Protein AF-0000000080322733 (afdb_homodimer)

Foldseek 3Di:
DLDAAEEEEEDCDPCCLQFVVVLQVVCVVVGNYDHAEYEEAPVCVVVSVVSCVVVVNDYHYDHHHDDADADDPVNLVVVLVVCVVVVHAAYEAEDDQRCLLRVLVSCLVVPHAYEYEDDSHAAFLLQADLCRLVVLLVSLVVSVVSNVVCCVPPNHFHFYDQLLLLQLQLVVLLVVQQLVCVQPVFFFQEKEKEKEFQDAADLVCQQVPPVQHLLRLAHQCRPVVLSVLQSVLSSRCSSVNPVPAFPKKKKAKDFAFSLNVCVVPPPVNVCVQAPPQQVVVDDDHNVVSNVSRVSGHGQWMKMWMFGHHPNDGRHIYIYTYHHHDNFQARHNDADPPPNLRRRTWMWIKMWIDRPPFKIKIKGDGAQDSDQPDDDPCQCPHNHNQPIKMWMAGPCVSVNDDDRIDIDTPVNSCVVVVNDSRDRSSSVSSSVSVVLSSCVSSPNDDPVPHSGGSVSCSSSSVNSSLHSSLSNCVVVVHHSMDMD/DQDAAEEEEEDCDPCCLQFVVVLQVVCVVVGNYDHAEYEEAPVCVVVSVVSCVVVVNDYHYDHHHDDADADDPVVLVVVVVVCVVVVHAAYEAEDDQRCLLRVLVSCLVVPHAYEYEDDSHAAFLLQADLCRLVVLLVSLVVSVVSNVVCCVPPNHFHFYDQLLLLQLQLVVLLVVQQLVCVQPVFFFQEKEKEKEFQDDADLVCQQVPPVQHLLRLAHQCRPVVLSVLQSVLSSRCSSVNPVPAFPKKKKAKDFAFSLNVCVVPPPVNVCVQAPPQQVVVDDDHNVVSNVSRVSGHGQWMKMWMFGHHPNDGRYIYIYTYHHHDNFQARHNDADPPPNLRRRTWMWIKMWIDGPPFKIKIKGDGAQDSPQPDDDPCQCPHNHNQPIKMWMAGPCVSVNDDDRIDIDTPVNSCVVVVNDSRDRSSSVSSSVSVVLSSCVSSPNDDPVPHSGGSVSCSSSSVNSSLHSSLSNCVVVVHHSMDMD

Sequence (966 aa):
MKSAIRIILIGVGPHSKRVYLPALAKLKKKFDVEISLAIDVKSEARKIEQHFEKHDYIINTLFIDPFTGALPADLSNDLTRFVSENHINAVIIATEPSVHHTYAEWALSLKLHILMDKPVSTRENAVSDLEQANGILADYLQLSDLYQEFQKEKPTIFSINVQRRYHPGFQYVMEKIKEVSLATNCPVTAIHSSHSDGQWRLPSEMVSQDYHSYNKGHGKMSHSGYHIFDIVSQLYNVPDIKAKLPDGMEVISSLIQPDGFITQMNEQDYAGYFNAEYESVKVYKDEQLMNIFENYGEVDAAILIRMLKEKRNIANITINLLHNSFSRRSWVLPNADLYKGNGRVKHEYHNIQQGPFQNIQIHSYQAKDKHHHNSKKDHKAGGNNHFDIYIFRNIGILGGKHPLEVITMKDLSAKHDLDDSKLLTEQAKTAVVEEFLGFIDGRLDKKELKSNIDSHLNSVKMMSASYVSHINQKDGKTPVVNIMKSAIRIILIGVGPHSKRVYLPALAKLKKKFDVEISLAIDVKSEARKIEQHFEKHDYIINTLFIDPFTGALPADLSNDLTRFVSENHINAVIIATEPSVHHTYAEWALSLKLHILMDKPVSTRENAVSDLEQANGILADYLQLSDLYQEFQKEKPTIFSINVQRRYHPGFQYVMEKIKEVSLATNCPVTAIHSSHSDGQWRLPSEMVSQDYHSYNKGHGKMSHSGYHIFDIVSQLYNVPDIKAKLPDGMEVISSLIQPDGFITQMNEQDYAGYFNAEYESVKVYKDEQLMNIFENYGEVDAAILIRMLKEKRNIANITINLLHNSFSRRSWVLPNADLYKGNGRVKHEYHNIQQGPFQNIQIHSYQAKDKHHHNSKKDHKAGGNNHFDIYIFRNIGILGGKHPLEVITMKDLSAKHDLDDSKLLTEQAKTAVVEEFLGFIDGRLDKKELKSNIDSHLNSVKMMSASYVSHINQKDGKTPVVNI

Nearest PDB structures (foldseek):
  8goa-assembly1_A  TM=5.025E-01  e=1.354E-03  Escherichia coli K-12
  1jq5-assembly1_A  TM=3.480E-01  e=8.066E-04  Geobacillus stearothermophilus
  1vgv-assembly2_C  TM=4.631E-01  e=6.786E-03  Escherichia coli
  3ot5-assembly5_C-2  TM=5.111E-01  e=1.912E-02  Listeria monocytogenes EGD-e
  1jqa-assembly1_A  TM=3.058E-01  e=2.551E-03  Geobacillus stearothermophilus

Structure (mmCIF, N/CA/C/O backbone):
data_AF-0000000080322733-model_v1
#
loop_
_entity.id
_entity.type
_entity.pdbx_description
1 polymer 'Contig76, whole genome shotgun sequence'
#
loop_
_atom_site.group_PDB
_atom_site.id
_atom_site.type_symbol
_atom_site.label_atom_id
_atom_site.label_alt_id
_atom_site.label_comp_id
_atom_site.label_asym_id
_atom_site.label_entity_id
_atom_site.label_seq_id
_atom_site.pdbx_PDB_ins_code
_atom_site.Cartn_x
_atom_site.Cartn_y
_atom_site.Cartn_z
_atom_site.occupancy
_atom_site.B_iso_or_equiv
_atom_site.auth_seq_id
_atom_site.auth_comp_id
_atom_site.auth_asym_id
_atom_site.auth_atom_id
_atom_site.pdbx_PDB_model_num
ATOM 1 N N . MET A 1 1 ? -15.445 -49.031 -6.992 1 39.25 1 MET A N 1
ATOM 2 C CA . MET A 1 1 ? -14.016 -49.219 -6.738 1 39.25 1 MET A CA 1
ATOM 3 C C . MET A 1 1 ? -13.234 -47.969 -7.02 1 39.25 1 MET A C 1
ATOM 5 O O . MET A 1 1 ? -13.547 -47.219 -7.953 1 39.25 1 MET A O 1
ATOM 9 N N . LYS A 1 2 ? -12.57 -47.5 -5.961 1 63.56 2 LYS A N 1
ATOM 10 C CA . LYS A 1 2 ? -11.805 -46.281 -6.078 1 63.56 2 LYS A CA 1
ATOM 11 C C . LYS A 1 2 ? -10.82 -46.344 -7.242 1 63.56 2 LYS A C 1
ATOM 13 O O . LYS A 1 2 ? -10.008 -47.281 -7.324 1 63.56 2 LYS A O 1
ATOM 18 N N . SER A 1 3 ? -11.141 -45.719 -8.461 1 76.12 3 SER A N 1
ATOM 19 C CA . SER A 1 3 ? -10.367 -45.812 -9.688 1 76.12 3 SER A CA 1
ATOM 20 C C . SER A 1 3 ? -8.93 -45.344 -9.484 1 76.12 3 SER A C 1
ATOM 22 O O . SER A 1 3 ? -8.688 -44.375 -8.766 1 76.12 3 SER A O 1
ATOM 24 N N . ALA A 1 4 ? -7.965 -46.188 -10.023 1 92.69 4 ALA A N 1
ATOM 25 C CA . ALA A 1 4 ? -6.539 -45.875 -10.008 1 92.69 4 ALA A CA 1
ATOM 26 C C . ALA A 1 4 ? -6.27 -44.531 -10.703 1 92.69 4 ALA A C 1
ATOM 28 O O . ALA A 1 4 ? -6.867 -44.25 -11.742 1 92.69 4 ALA A O 1
ATOM 29 N N . ILE A 1 5 ? -5.543 -43.625 -10.047 1 98 5 ILE A N 1
ATOM 30 C CA . ILE A 1 5 ? -5.156 -42.344 -10.625 1 98 5 ILE A CA 1
ATOM 31 C C . ILE A 1 5 ? -3.779 -42.469 -11.273 1 98 5 ILE A C 1
ATOM 33 O O . ILE A 1 5 ? -2.783 -42.688 -10.586 1 98 5 ILE A O 1
ATOM 37 N N . ARG A 1 6 ? -3.738 -42.406 -12.531 1 98.19 6 ARG A N 1
ATOM 38 C CA . ARG A 1 6 ? -2.506 -42.469 -13.312 1 98.19 6 ARG A CA 1
ATOM 39 C C . ARG A 1 6 ? -2.154 -41.125 -13.898 1 98.19 6 ARG A C 1
ATOM 41 O O . ARG A 1 6 ? -2.896 -40.594 -14.727 1 98.19 6 ARG A O 1
ATOM 48 N N . ILE A 1 7 ? -0.984 -40.594 -13.492 1 98.56 7 ILE A N 1
ATOM 49 C CA . ILE A 1 7 ? -0.667 -39.188 -13.742 1 98.56 7 ILE A CA 1
ATOM 50 C C . ILE A 1 7 ? 0.5 -39.094 -14.727 1 98.56 7 ILE A C 1
ATOM 52 O O . ILE A 1 7 ? 1.472 -39.844 -14.617 1 98.56 7 ILE A O 1
ATOM 56 N N . ILE A 1 8 ? 0.404 -38.219 -15.695 1 98.75 8 ILE A N 1
ATOM 57 C CA . ILE A 1 8 ? 1.573 -37.688 -16.406 1 98.75 8 ILE A CA 1
ATOM 58 C C . ILE A 1 8 ? 2.051 -36.406 -15.742 1 98.75 8 ILE A C 1
ATOM 60 O O . ILE A 1 8 ? 1.27 -35.469 -15.562 1 98.75 8 ILE A O 1
ATOM 64 N N . LEU A 1 9 ? 3.268 -36.344 -15.289 1 98.69 9 LEU A N 1
ATOM 65 C CA . LEU A 1 9 ? 3.898 -35.156 -14.734 1 98.69 9 LEU A CA 1
ATOM 66 C C . LEU A 1 9 ? 4.73 -34.438 -15.797 1 98.69 9 LEU A C 1
ATOM 68 O O . LEU A 1 9 ? 5.766 -34.969 -16.219 1 98.69 9 LEU A O 1
ATOM 72 N N . ILE A 1 10 ? 4.273 -33.281 -16.219 1 98.56 10 ILE A N 1
ATOM 73 C CA . ILE A 1 10 ? 4.969 -32.5 -17.25 1 98.56 10 ILE A CA 1
ATOM 74 C C . ILE A 1 10 ? 5.766 -31.375 -16.594 1 98.56 10 ILE A C 1
ATOM 76 O O . ILE A 1 10 ? 5.203 -30.359 -16.188 1 98.56 10 ILE A O 1
ATOM 80 N N . GLY A 1 11 ? 7.055 -31.453 -16.609 1 97.69 11 GLY A N 1
ATOM 81 C CA . GLY A 1 11 ? 7.941 -30.547 -15.898 1 97.69 11 GLY A CA 1
ATOM 82 C C . GLY A 1 11 ? 8.406 -31.094 -14.562 1 97.69 11 GLY A C 1
ATOM 83 O O . GLY A 1 11 ? 7.613 -31.219 -13.633 1 97.69 11 GLY A O 1
ATOM 84 N N . VAL A 1 12 ? 9.664 -31.453 -14.477 1 97.12 12 VAL A N 1
ATOM 85 C CA . VAL A 1 12 ? 10.25 -31.969 -13.242 1 97.12 12 VAL A CA 1
ATOM 86 C C . VAL A 1 12 ? 11.281 -30.969 -12.711 1 97.12 12 VAL A C 1
ATOM 88 O O . VAL A 1 12 ? 12.422 -31.344 -12.414 1 97.12 12 VAL A O 1
ATOM 91 N N . GLY A 1 13 ? 10.844 -29.703 -12.727 1 92.25 13 GLY A N 1
ATOM 92 C CA . GLY A 1 13 ? 11.703 -28.656 -12.211 1 92.25 13 GLY A CA 1
ATOM 93 C C . GLY A 1 13 ? 11.68 -28.547 -10.703 1 92.25 13 GLY A C 1
ATOM 94 O O . GLY A 1 13 ? 11.273 -29.484 -10.016 1 92.25 13 GLY A O 1
ATOM 95 N N . PRO A 1 14 ? 12.156 -27.438 -10.18 1 87.88 14 PRO A N 1
ATOM 96 C CA . PRO A 1 14 ? 12.266 -27.25 -8.727 1 87.88 14 PRO A CA 1
ATOM 97 C C . PRO A 1 14 ? 10.93 -27.438 -8.016 1 87.88 14 PRO A C 1
ATOM 99 O O . PRO A 1 14 ? 10.867 -28.047 -6.941 1 87.88 14 PRO A O 1
ATOM 102 N N . HIS A 1 15 ? 9.93 -26.938 -8.594 1 89.81 15 HIS A N 1
ATOM 103 C CA . HIS A 1 15 ? 8.625 -27.031 -7.949 1 89.81 15 HIS A CA 1
ATOM 104 C C . HIS A 1 15 ? 8.164 -28.484 -7.867 1 89.81 15 HIS A C 1
ATOM 106 O O . HIS A 1 15 ? 7.613 -28.906 -6.848 1 89.81 15 HIS A O 1
ATOM 112 N N . SER A 1 16 ? 8.32 -29.234 -8.922 1 95.19 16 SER A N 1
ATOM 113 C CA . SER A 1 16 ? 7.941 -30.641 -8.914 1 95.19 16 SER A CA 1
ATOM 114 C C . SER A 1 16 ? 8.758 -31.422 -7.895 1 95.19 16 SER A C 1
ATOM 116 O O . SER A 1 16 ? 8.211 -32.25 -7.164 1 95.19 16 SER A O 1
ATOM 118 N N . LYS A 1 17 ? 10.008 -31.125 -7.84 1 92.75 17 LYS A N 1
ATOM 119 C CA . LYS A 1 17 ? 10.914 -31.844 -6.934 1 92.75 17 LYS A CA 1
ATOM 120 C C . LYS A 1 17 ? 10.578 -31.531 -5.477 1 92.75 17 LYS A C 1
ATOM 122 O O . LYS A 1 17 ? 10.703 -32.406 -4.609 1 92.75 17 LYS A O 1
ATOM 127 N N . ARG A 1 18 ? 10.102 -30.312 -5.324 1 88.56 18 ARG A N 1
ATOM 128 C CA . ARG A 1 18 ? 9.891 -29.875 -3.947 1 88.56 18 ARG A CA 1
ATOM 129 C C . ARG A 1 18 ? 8.453 -30.125 -3.508 1 88.56 18 ARG A C 1
ATOM 131 O O . ARG A 1 18 ? 8.188 -30.312 -2.32 1 88.56 18 ARG A O 1
ATOM 138 N N . VAL A 1 19 ? 7.578 -30.125 -4.477 1 92.56 19 VAL A N 1
ATOM 139 C CA . VAL A 1 19 ? 6.168 -30.109 -4.105 1 92.56 19 VAL A CA 1
ATOM 140 C C . VAL A 1 19 ? 5.48 -31.375 -4.617 1 92.56 19 VAL A C 1
ATOM 142 O O . VAL A 1 19 ? 5.102 -32.25 -3.828 1 92.56 19 VAL A O 1
ATOM 145 N N . TYR A 1 20 ? 5.469 -31.672 -5.836 1 96.75 20 TYR A N 1
ATOM 146 C CA . TYR A 1 20 ? 4.602 -32.688 -6.43 1 96.75 20 TYR A CA 1
ATOM 147 C C . TYR A 1 20 ? 5.109 -34.094 -6.117 1 96.75 20 TYR A C 1
ATOM 149 O O . TYR A 1 20 ? 4.344 -34.938 -5.68 1 96.75 20 TYR A O 1
ATOM 157 N N . LEU A 1 21 ? 6.414 -34.312 -6.285 1 96.75 21 LEU A N 1
ATOM 158 C CA . LEU A 1 21 ? 6.957 -35.625 -6.074 1 96.75 21 LEU A CA 1
ATOM 159 C C . LEU A 1 21 ? 6.812 -36.062 -4.613 1 96.75 21 LEU A C 1
ATOM 161 O O . LEU A 1 21 ? 6.238 -37.094 -4.32 1 96.75 21 LEU A O 1
ATOM 165 N N . PRO A 1 22 ? 7.215 -35.188 -3.732 1 94.25 22 PRO A N 1
ATOM 166 C CA . PRO A 1 22 ? 7.051 -35.562 -2.33 1 94.25 22 PRO A CA 1
ATOM 167 C C . PRO A 1 22 ? 5.586 -35.719 -1.925 1 94.25 22 PRO A C 1
ATOM 169 O O . PRO A 1 22 ? 5.242 -36.625 -1.174 1 94.25 22 PRO A O 1
ATOM 172 N N . ALA A 1 23 ? 4.742 -34.844 -2.385 1 95.06 23 ALA A N 1
ATOM 173 C CA . ALA A 1 23 ? 3.324 -34.906 -2.035 1 95.06 23 ALA A CA 1
ATOM 174 C C . ALA A 1 23 ? 2.684 -36.188 -2.545 1 95.06 23 ALA A C 1
ATOM 176 O O . ALA A 1 23 ? 1.945 -36.844 -1.815 1 95.06 23 ALA A O 1
ATOM 177 N N . LEU A 1 24 ? 2.93 -36.594 -3.748 1 96.31 24 LEU A N 1
ATOM 178 C CA . LEU A 1 24 ? 2.35 -37.812 -4.336 1 96.31 24 LEU A CA 1
ATOM 179 C C . LEU A 1 24 ? 2.863 -39.062 -3.629 1 96.31 24 LEU A C 1
ATOM 181 O O . LEU A 1 24 ? 2.109 -40 -3.424 1 96.31 24 LEU A O 1
ATOM 185 N N . ALA A 1 25 ? 4.188 -38.969 -3.301 1 94.88 25 ALA A N 1
ATOM 186 C CA . ALA A 1 25 ? 4.754 -40.094 -2.553 1 94.88 25 ALA A CA 1
ATOM 187 C C . ALA A 1 25 ? 4.039 -40.281 -1.218 1 94.88 25 ALA A C 1
ATOM 189 O O . ALA A 1 25 ? 3.717 -41.406 -0.829 1 94.88 25 ALA A O 1
ATOM 190 N N . LYS A 1 26 ? 3.822 -39.188 -0.606 1 93 26 LYS A N 1
ATOM 191 C CA . LYS A 1 26 ? 3.152 -39.219 0.691 1 93 26 LYS A CA 1
ATOM 192 C C . LYS A 1 26 ? 1.699 -39.656 0.549 1 93 26 LYS A C 1
ATOM 194 O O . LYS A 1 26 ? 1.191 -40.406 1.383 1 93 26 LYS A O 1
ATOM 199 N N . LEU A 1 27 ? 1.03 -39.281 -0.455 1 95.25 27 LEU A N 1
ATOM 200 C CA . LEU A 1 27 ? -0.411 -39.469 -0.601 1 95.25 27 LEU A CA 1
ATOM 201 C C . LEU A 1 27 ? -0.733 -40.844 -1.201 1 95.25 27 LEU A C 1
ATOM 203 O O . LEU A 1 27 ? -1.902 -41.219 -1.305 1 95.25 27 LEU A O 1
ATOM 207 N N . LYS A 1 28 ? 0.274 -41.625 -1.542 1 94.56 28 LYS A N 1
ATOM 208 C CA . LYS A 1 28 ? 0.082 -43 -2.018 1 94.56 28 LYS A CA 1
ATOM 209 C C . LYS A 1 28 ? -0.613 -43.844 -0.963 1 94.56 28 LYS A C 1
ATOM 211 O O . LYS A 1 28 ? -1.274 -44.844 -1.294 1 94.56 28 LYS A O 1
ATOM 216 N N . LYS A 1 29 ? -0.478 -43.406 0.218 1 94.19 29 LYS A N 1
ATOM 217 C CA . LYS A 1 29 ? -1.107 -44.156 1.315 1 94.19 29 LYS A CA 1
ATOM 218 C C . LYS A 1 29 ? -2.617 -43.938 1.327 1 94.19 29 LYS A C 1
ATOM 220 O O . LYS A 1 29 ? -3.369 -44.781 1.823 1 94.19 29 LYS A O 1
ATOM 225 N N . LYS A 1 30 ? -2.996 -42.875 0.829 1 94.06 30 LYS A N 1
ATOM 226 C CA . LYS A 1 30 ? -4.398 -42.469 0.894 1 94.06 30 LYS A CA 1
ATOM 227 C C . LYS A 1 30 ? -5.094 -42.688 -0.45 1 94.06 30 LYS A C 1
ATOM 229 O O . LYS A 1 30 ? -6.301 -42.938 -0.5 1 94.06 30 LYS A O 1
ATOM 234 N N . PHE A 1 31 ? -4.324 -42.594 -1.502 1 96.19 31 PHE A N 1
ATOM 235 C CA . PHE A 1 31 ? -4.871 -42.688 -2.85 1 96.19 31 PHE A CA 1
ATOM 236 C C . PHE A 1 31 ? -4.109 -43.719 -3.676 1 96.19 31 PHE A C 1
ATOM 238 O O . PHE A 1 31 ? -2.895 -43.844 -3.521 1 96.19 31 PHE A O 1
ATOM 245 N N . ASP A 1 32 ? -4.848 -44.438 -4.539 1 96.94 32 ASP A N 1
ATOM 246 C CA . ASP A 1 32 ? -4.188 -45.281 -5.543 1 96.94 32 ASP A CA 1
ATOM 247 C C . ASP A 1 32 ? -3.688 -44.438 -6.711 1 96.94 32 ASP A C 1
ATOM 249 O O . ASP A 1 32 ? -4.383 -44.281 -7.719 1 96.94 32 ASP A O 1
ATOM 253 N N . VAL A 1 33 ? -2.545 -43.812 -6.52 1 97.12 33 VAL A N 1
ATOM 254 C CA . VAL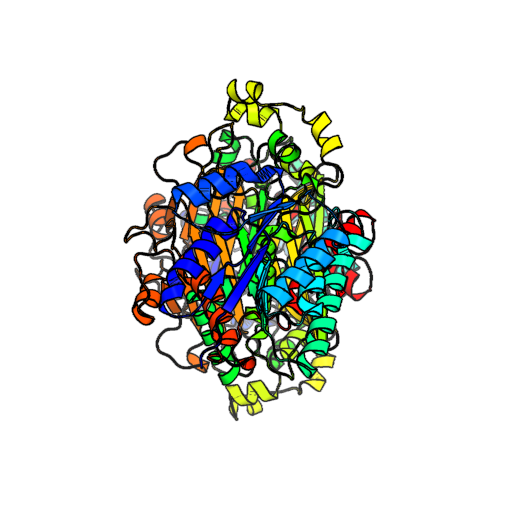 A 1 33 ? -2.02 -42.844 -7.477 1 97.12 33 VAL A CA 1
ATOM 255 C C . VAL A 1 33 ? -0.6 -43.25 -7.879 1 97.12 33 VAL A C 1
ATOM 257 O O . VAL A 1 33 ? 0.169 -43.75 -7.059 1 97.12 33 VAL A O 1
ATOM 260 N N . GLU A 1 34 ? -0.289 -43.094 -9.062 1 95.69 34 GLU A N 1
ATOM 261 C CA . GLU A 1 34 ? 1.068 -43.312 -9.562 1 95.69 34 GLU A CA 1
ATOM 262 C C . GLU A 1 34 ? 1.409 -42.344 -10.68 1 95.69 34 GLU A C 1
ATOM 264 O O . GLU A 1 34 ? 0.53 -41.938 -11.438 1 95.69 34 GLU A O 1
ATOM 269 N N . ILE A 1 35 ? 2.639 -41.969 -10.758 1 97.81 35 ILE A N 1
ATOM 270 C CA . ILE A 1 35 ? 3.152 -41.25 -11.914 1 97.81 35 ILE A CA 1
ATOM 271 C C . ILE A 1 35 ? 3.58 -42.219 -13 1 97.81 35 ILE A C 1
ATOM 273 O O . ILE A 1 35 ? 4.578 -42.938 -12.844 1 97.81 35 ILE A O 1
ATOM 277 N N . SER A 1 36 ? 2.846 -42.188 -14.047 1 97.88 36 SER A N 1
ATOM 278 C CA . SER A 1 36 ? 3.094 -43.156 -15.109 1 97.88 36 SER A CA 1
ATOM 279 C C . SER A 1 36 ? 4.188 -42.688 -16.062 1 97.88 36 SER A C 1
ATOM 281 O O . SER A 1 36 ? 4.875 -43.5 -16.688 1 97.88 36 SER A O 1
ATOM 283 N N . LEU A 1 37 ? 4.27 -41.406 -16.188 1 98.31 37 LEU A N 1
ATOM 284 C CA . LEU A 1 37 ? 5.238 -40.812 -17.094 1 98.31 37 LEU A CA 1
ATOM 285 C C . LEU A 1 37 ? 5.621 -39.406 -16.625 1 98.31 37 LEU A C 1
ATOM 287 O O . LEU A 1 37 ? 4.758 -38.625 -16.203 1 98.31 37 LEU A O 1
ATOM 291 N N . ALA A 1 38 ? 6.879 -39.125 -16.578 1 98.5 38 ALA A N 1
ATOM 292 C CA . ALA A 1 38 ? 7.395 -37.781 -16.375 1 98.5 38 ALA A CA 1
ATOM 293 C C . ALA A 1 38 ? 8.008 -37.25 -17.672 1 98.5 38 ALA A C 1
ATOM 295 O O . ALA A 1 38 ? 8.656 -37.969 -18.422 1 98.5 38 ALA A O 1
ATOM 296 N N . ILE A 1 39 ? 7.746 -35.969 -17.969 1 98.25 39 ILE A N 1
ATOM 297 C CA . ILE A 1 39 ? 8.242 -35.344 -19.188 1 98.25 39 ILE A CA 1
ATOM 298 C C . ILE A 1 39 ? 9.039 -34.094 -18.844 1 98.25 39 ILE A C 1
ATOM 300 O O . ILE A 1 39 ? 8.609 -33.312 -18 1 98.25 39 ILE A O 1
ATOM 304 N N . ASP A 1 40 ? 10.18 -33.875 -19.406 1 97.81 40 ASP A N 1
ATOM 305 C CA . ASP A 1 40 ? 10.953 -32.656 -19.312 1 97.81 40 ASP A CA 1
ATOM 306 C C . ASP A 1 40 ? 11.867 -32.469 -20.516 1 97.81 40 ASP A C 1
ATOM 308 O O . ASP A 1 40 ? 11.836 -33.281 -21.453 1 97.81 40 ASP A O 1
ATOM 312 N N . VAL A 1 41 ? 12.547 -31.406 -20.578 1 96.5 41 VAL A N 1
ATOM 313 C CA . VAL A 1 41 ? 13.414 -31.109 -21.719 1 96.5 41 VAL A CA 1
ATOM 314 C C . VAL A 1 41 ? 14.734 -31.875 -21.562 1 96.5 41 VAL A C 1
ATOM 316 O O . VAL A 1 41 ? 15.188 -32.125 -20.438 1 96.5 41 VAL A O 1
ATOM 319 N N . LYS A 1 42 ? 15.414 -32.125 -22.609 1 97.06 42 LYS A N 1
ATOM 320 C CA . LYS A 1 42 ? 16.625 -32.938 -22.672 1 97.06 42 LYS A CA 1
ATOM 321 C C . LYS A 1 42 ? 17.75 -32.312 -21.859 1 97.06 42 LYS A C 1
ATOM 323 O O . LYS A 1 42 ? 18.562 -33 -21.234 1 97.06 42 LYS A O 1
ATOM 328 N N . SER A 1 43 ? 17.781 -30.969 -21.844 1 93.88 43 SER A N 1
ATOM 329 C CA . SER A 1 43 ? 18.859 -30.266 -21.156 1 93.88 43 SER A CA 1
ATOM 330 C C . SER A 1 43 ? 18.812 -30.531 -19.656 1 93.88 43 SER A C 1
ATOM 332 O O . SER A 1 43 ? 19.812 -30.344 -18.953 1 93.88 43 SER A O 1
ATOM 334 N N . GLU A 1 44 ? 17.703 -30.984 -19.125 1 94.5 44 GLU A N 1
ATOM 335 C CA . GLU A 1 44 ? 17.547 -31.188 -17.688 1 94.5 44 GLU A CA 1
ATOM 336 C C . GLU A 1 44 ? 17.656 -32.656 -17.328 1 94.5 44 GLU A C 1
ATOM 338 O O . GLU A 1 44 ? 17.594 -33.031 -16.141 1 94.5 44 GLU A O 1
ATOM 343 N N . ALA A 1 45 ? 17.906 -33.562 -18.25 1 96.88 45 ALA A N 1
ATOM 344 C CA . ALA A 1 45 ? 17.859 -35.031 -18.078 1 96.88 45 ALA A CA 1
ATOM 345 C C . ALA A 1 45 ? 18.781 -35.469 -16.953 1 96.88 45 ALA A C 1
ATOM 347 O O . ALA A 1 45 ? 18.359 -36.219 -16.062 1 96.88 45 ALA A O 1
ATOM 348 N N . ARG A 1 46 ? 19.984 -35.031 -16.984 1 96.06 46 ARG A N 1
ATOM 349 C CA . ARG A 1 46 ? 20.969 -35.469 -16 1 96.06 46 ARG A CA 1
ATOM 350 C C . ARG A 1 46 ? 20.547 -35.094 -14.594 1 96.06 46 ARG A C 1
ATOM 352 O O . ARG A 1 46 ? 20.625 -35.906 -13.672 1 96.06 46 ARG A O 1
ATOM 359 N N . LYS A 1 47 ? 20.156 -33.875 -14.477 1 94.06 47 LYS A N 1
ATOM 360 C CA . LYS A 1 47 ? 19.75 -33.375 -13.172 1 94.06 47 LYS A CA 1
ATOM 361 C C . LYS A 1 47 ? 18.547 -34.156 -12.641 1 94.06 47 LYS A C 1
ATOM 363 O O . LYS A 1 47 ? 18.453 -34.406 -11.438 1 94.06 47 LYS A O 1
ATOM 368 N N . ILE A 1 48 ? 17.641 -34.469 -13.5 1 96.62 48 ILE A N 1
ATOM 369 C CA . ILE A 1 48 ? 16.406 -35.156 -13.117 1 96.62 48 ILE A CA 1
ATOM 370 C C . ILE A 1 48 ? 16.719 -36.594 -12.75 1 96.62 48 ILE A C 1
ATOM 372 O O . ILE A 1 48 ? 16.25 -37.094 -11.734 1 96.62 48 ILE A O 1
ATOM 376 N N . GLU A 1 49 ? 17.547 -37.219 -13.516 1 96.56 49 GLU A N 1
ATOM 377 C CA . GLU A 1 49 ? 17.938 -38.625 -13.242 1 96.56 49 GLU A CA 1
ATOM 378 C C . GLU A 1 49 ? 18.672 -38.719 -11.906 1 96.56 49 GLU A C 1
ATOM 380 O O . GLU A 1 49 ? 18.406 -39.625 -11.125 1 96.56 49 GLU A O 1
ATOM 385 N N . GLN A 1 50 ? 19.5 -37.781 -11.703 1 95.94 50 GLN A N 1
ATOM 386 C CA . GLN A 1 50 ? 20.219 -37.781 -10.438 1 95.94 50 GLN A CA 1
ATOM 387 C C . GLN A 1 50 ? 19.266 -37.594 -9.258 1 95.94 50 GLN A C 1
ATOM 389 O O . GLN A 1 50 ? 19.422 -38.25 -8.219 1 95.94 50 GLN A O 1
ATOM 394 N N . HIS A 1 51 ? 18.375 -36.688 -9.477 1 95.56 51 HIS A N 1
ATOM 395 C CA . HIS A 1 51 ? 17.391 -36.469 -8.422 1 95.56 51 HIS A CA 1
ATOM 396 C C . HIS A 1 51 ? 16.578 -37.719 -8.164 1 95.56 51 HIS A C 1
ATOM 398 O O . HIS A 1 51 ? 16.312 -38.094 -7.008 1 95.56 51 HIS A O 1
ATOM 404 N N . PHE A 1 52 ? 16.094 -38.438 -9.195 1 96.62 52 PHE A N 1
ATOM 405 C CA . PHE A 1 52 ? 15.297 -39.656 -9.07 1 96.62 52 PHE A CA 1
ATOM 406 C C . PHE A 1 52 ? 16.094 -40.75 -8.383 1 96.62 52 PHE A C 1
ATOM 408 O O . PHE A 1 52 ? 15.562 -41.469 -7.531 1 96.62 52 PHE A O 1
ATOM 415 N N . GLU A 1 53 ? 17.344 -40.812 -8.734 1 95.81 53 GLU A N 1
ATOM 416 C CA . GLU A 1 53 ? 18.219 -41.812 -8.102 1 95.81 53 GLU A CA 1
ATOM 417 C C . GLU A 1 53 ? 18.391 -41.531 -6.617 1 95.81 53 GLU A C 1
ATOM 419 O O . GLU A 1 53 ? 18.266 -42.438 -5.785 1 95.81 53 GLU A O 1
ATOM 424 N N . LYS A 1 54 ? 18.641 -40.312 -6.383 1 95.56 54 LYS A N 1
ATOM 425 C CA . LYS A 1 54 ? 18.922 -39.875 -5.016 1 95.56 54 LYS A CA 1
ATOM 426 C C . LYS A 1 54 ? 17.719 -40.156 -4.109 1 95.56 54 LYS A C 1
ATOM 428 O O . LYS A 1 54 ? 17.891 -40.438 -2.924 1 95.56 54 LYS A O 1
ATOM 433 N N . HIS A 1 55 ? 16.562 -40.094 -4.633 1 95.06 55 HIS A N 1
ATOM 434 C CA . HIS A 1 55 ? 15.367 -40.188 -3.803 1 95.06 55 HIS A CA 1
ATOM 435 C C . HIS A 1 55 ? 14.602 -41.469 -4.078 1 95.06 55 HIS A C 1
ATOM 437 O O . HIS A 1 55 ? 13.461 -41.625 -3.65 1 95.06 55 HIS A O 1
ATOM 443 N N . ASP A 1 56 ? 15.094 -42.406 -4.871 1 94.5 56 ASP A N 1
ATOM 444 C CA . ASP A 1 56 ? 14.578 -43.75 -5.164 1 94.5 56 ASP A CA 1
ATOM 445 C C . ASP A 1 56 ? 13.227 -43.656 -5.875 1 94.5 56 ASP A C 1
ATOM 447 O O . ASP A 1 56 ? 12.297 -44.375 -5.527 1 94.5 56 ASP A O 1
ATOM 451 N N . TYR A 1 57 ? 13.156 -42.625 -6.781 1 94.5 57 TYR A N 1
ATOM 452 C CA . TYR A 1 57 ? 11.984 -42.562 -7.645 1 94.5 57 TYR A CA 1
ATOM 453 C C . TYR A 1 57 ? 12.156 -43.438 -8.875 1 94.5 57 TYR A C 1
ATOM 455 O O . TYR A 1 57 ? 13.18 -43.375 -9.562 1 94.5 57 TYR A O 1
ATOM 463 N N . ILE A 1 58 ? 11.203 -44.312 -9.055 1 94.19 58 ILE A N 1
ATOM 464 C CA . ILE A 1 58 ? 11.188 -45.125 -10.273 1 94.19 58 ILE A CA 1
ATOM 465 C C . ILE A 1 58 ? 10.062 -44.656 -11.188 1 94.19 58 ILE A C 1
ATOM 467 O O . ILE A 1 58 ? 8.93 -45.125 -11.094 1 94.19 58 ILE A O 1
ATOM 471 N N . ILE A 1 59 ? 10.391 -43.75 -12.078 1 95.81 59 ILE A N 1
ATOM 472 C CA . ILE A 1 59 ? 9.406 -43.125 -12.938 1 95.81 59 ILE A CA 1
ATOM 473 C C . ILE A 1 59 ? 9.906 -43.125 -14.383 1 95.81 59 ILE A C 1
ATOM 475 O O . ILE A 1 59 ? 11.031 -42.688 -14.656 1 95.81 59 ILE A O 1
ATOM 479 N N . ASN A 1 60 ? 9.109 -43.719 -15.289 1 96.25 60 ASN A N 1
ATOM 480 C CA . ASN A 1 60 ? 9.406 -43.562 -16.719 1 96.25 60 ASN A CA 1
ATOM 481 C C . ASN A 1 60 ? 9.477 -42.125 -17.141 1 96.25 60 ASN A C 1
ATOM 483 O O . ASN A 1 60 ? 8.586 -41.312 -16.812 1 96.25 60 ASN A O 1
ATOM 487 N N . THR A 1 61 ? 10.562 -41.781 -17.828 1 97.69 61 THR A N 1
ATOM 488 C CA . THR A 1 61 ? 10.758 -40.375 -18.172 1 97.69 61 THR A CA 1
ATOM 489 C C . THR A 1 61 ? 10.984 -40.188 -19.672 1 97.69 61 THR A C 1
ATOM 491 O O . THR A 1 61 ? 11.727 -40.969 -20.281 1 97.69 61 THR A O 1
ATOM 494 N N . LEU A 1 62 ? 10.289 -39.281 -20.234 1 97.88 62 LEU A N 1
ATOM 495 C CA . LEU A 1 62 ? 10.5 -38.844 -21.625 1 97.88 62 LEU A CA 1
ATOM 496 C C . LEU A 1 62 ? 11.164 -37.469 -21.688 1 97.88 62 LEU A C 1
ATOM 498 O O . LEU A 1 62 ? 10.641 -36.5 -21.141 1 97.88 62 LEU A O 1
ATOM 502 N N . PHE A 1 63 ? 12.352 -37.375 -22.219 1 97.94 63 PHE A N 1
ATOM 503 C CA . PHE A 1 63 ? 13.047 -36.094 -22.422 1 97.94 63 PHE A CA 1
ATOM 504 C C . PHE A 1 63 ? 12.844 -35.594 -23.844 1 97.94 63 PHE A C 1
ATOM 506 O O . PHE A 1 63 ? 13.109 -36.312 -24.812 1 97.94 63 PHE A O 1
ATOM 513 N N . ILE A 1 64 ? 12.391 -34.438 -23.953 1 97.56 64 ILE A N 1
ATOM 514 C CA . ILE A 1 64 ? 12.031 -33.906 -25.266 1 97.56 64 ILE A CA 1
ATOM 515 C C . ILE A 1 64 ? 12.844 -32.656 -25.562 1 97.56 64 ILE A C 1
ATOM 517 O O . ILE A 1 64 ? 13.484 -32.094 -24.672 1 97.56 64 ILE A O 1
ATOM 521 N N . ASP A 1 65 ? 12.875 -32.156 -26.859 1 96 65 ASP A N 1
ATOM 522 C CA . ASP A 1 65 ? 13.43 -30.859 -27.219 1 96 65 ASP A CA 1
ATOM 523 C C . ASP A 1 65 ? 12.492 -29.734 -26.797 1 96 65 ASP A C 1
ATOM 525 O O . ASP A 1 65 ? 11.266 -29.891 -26.828 1 96 65 ASP A O 1
ATOM 529 N N . PRO A 1 66 ? 13.109 -28.703 -26.344 1 93.25 66 PRO A N 1
ATOM 530 C CA . PRO A 1 66 ? 12.242 -27.562 -26 1 93.25 66 PRO A CA 1
ATOM 531 C C . PRO A 1 66 ? 11.469 -27.047 -27.219 1 93.25 66 PRO A C 1
ATOM 533 O O . PRO A 1 66 ? 11.922 -27.188 -28.344 1 93.25 66 PRO A O 1
ATOM 536 N N . PHE A 1 67 ? 10.297 -26.5 -27 1 92.94 67 PHE A N 1
ATOM 537 C CA . PHE A 1 67 ? 9.5 -25.906 -28.062 1 92.94 67 PHE A CA 1
ATOM 538 C C . PHE A 1 67 ? 8.719 -24.703 -27.547 1 92.94 67 PHE A C 1
ATOM 540 O O . PHE A 1 67 ? 8.656 -24.469 -26.328 1 92.94 67 PHE A O 1
ATOM 547 N N . THR A 1 68 ? 8.188 -23.875 -28.453 1 86.69 68 THR A N 1
ATOM 548 C CA . THR A 1 68 ? 7.281 -22.766 -28.156 1 86.69 68 THR A CA 1
ATOM 549 C C . THR A 1 68 ? 6.02 -22.875 -29.016 1 86.69 68 THR A C 1
ATOM 551 O O . THR A 1 68 ? 6.031 -23.484 -30.094 1 86.69 68 THR A O 1
ATOM 554 N N . GLY A 1 69 ? 4.992 -22.297 -28.469 1 88.44 69 GLY A N 1
ATOM 555 C CA . GLY A 1 69 ? 3.762 -22.297 -29.25 1 88.44 69 GLY A CA 1
ATOM 556 C C . GLY A 1 69 ? 2.99 -23.609 -29.125 1 88.44 69 GLY A C 1
ATOM 557 O O . GLY A 1 69 ? 2.785 -24.109 -28.016 1 88.44 69 GLY A O 1
ATOM 558 N N . ALA A 1 70 ? 2.625 -24.203 -30.281 1 92.5 70 ALA A N 1
ATOM 559 C CA . ALA A 1 70 ? 1.774 -25.391 -30.297 1 92.5 70 ALA A CA 1
ATOM 560 C C . ALA A 1 70 ? 2.574 -26.641 -29.938 1 92.5 70 ALA A C 1
ATOM 562 O O . ALA A 1 70 ? 3.773 -26.719 -30.219 1 92.5 70 ALA A O 1
ATOM 563 N N . LEU A 1 71 ? 1.898 -27.562 -29.344 1 96.19 71 LEU A N 1
ATOM 564 C CA . LEU A 1 71 ? 2.502 -28.859 -29.062 1 96.19 71 LEU A CA 1
ATOM 565 C C . LEU A 1 71 ? 2.92 -29.547 -30.359 1 96.19 71 LEU A C 1
ATOM 567 O O . LEU A 1 71 ? 2.113 -29.688 -31.281 1 96.19 71 LEU A O 1
ATOM 571 N N . PRO A 1 72 ? 4.191 -29.922 -30.422 1 96.81 72 PRO A N 1
ATOM 572 C CA . PRO A 1 72 ? 4.598 -30.625 -31.641 1 96.81 72 PRO A CA 1
ATOM 573 C C . PRO A 1 72 ? 3.721 -31.844 -31.938 1 96.81 72 PRO A C 1
ATOM 575 O O . PRO A 1 72 ? 3.391 -32.625 -31.031 1 96.81 72 PRO A O 1
ATOM 578 N N . ALA A 1 73 ? 3.416 -32.094 -33.25 1 96.62 73 ALA A N 1
ATOM 579 C CA . ALA A 1 73 ? 2.451 -33.094 -33.656 1 96.62 73 ALA A CA 1
ATOM 580 C C . ALA A 1 73 ? 2.893 -34.5 -33.219 1 96.62 73 ALA A C 1
ATOM 582 O O . ALA A 1 73 ? 2.076 -35.281 -32.75 1 96.62 73 ALA A O 1
ATOM 583 N N . ASP A 1 74 ? 4.137 -34.75 -33.375 1 96.5 74 ASP A N 1
ATOM 584 C CA . ASP A 1 74 ? 4.652 -36.062 -33.031 1 96.5 74 ASP A CA 1
ATOM 585 C C . ASP A 1 74 ? 4.52 -36.312 -31.516 1 96.5 74 ASP A C 1
ATOM 587 O O . ASP A 1 74 ? 4.129 -37.406 -31.094 1 96.5 74 ASP A O 1
ATOM 591 N N . LEU A 1 75 ? 4.906 -35.281 -30.781 1 97.19 75 LEU A N 1
ATOM 592 C CA . LEU A 1 75 ? 4.777 -35.375 -29.344 1 97.19 75 LEU A CA 1
ATOM 593 C C . LEU A 1 75 ? 3.316 -35.531 -28.938 1 97.19 75 LEU A C 1
ATOM 595 O O . LEU A 1 75 ? 2.99 -36.344 -28.062 1 97.19 75 LEU A O 1
ATOM 599 N N . SER A 1 76 ? 2.451 -34.719 -29.5 1 97.44 76 SER A N 1
ATOM 600 C CA . SER A 1 76 ? 1.02 -34.812 -29.234 1 97.44 76 SER A CA 1
ATOM 601 C C . SER A 1 76 ? 0.482 -36.188 -29.5 1 97.44 76 SER A C 1
ATOM 603 O O . SER A 1 76 ? -0.248 -36.75 -28.672 1 97.44 76 SER A O 1
ATOM 605 N N . ASN A 1 77 ? 0.822 -36.781 -30.625 1 97.31 77 ASN A N 1
ATOM 606 C CA . ASN A 1 77 ? 0.37 -38.094 -30.984 1 97.31 77 ASN A CA 1
ATOM 607 C C . ASN A 1 77 ? 0.892 -39.156 -30 1 97.31 77 ASN A C 1
ATOM 609 O O . ASN A 1 77 ? 0.148 -40.062 -29.594 1 97.31 77 ASN A O 1
ATOM 613 N N . ASP A 1 78 ? 2.135 -39.031 -29.719 1 97.31 78 ASP A N 1
ATOM 614 C CA . ASP A 1 78 ? 2.754 -40 -28.812 1 97.31 78 ASP A CA 1
ATOM 615 C C . ASP A 1 78 ? 2.09 -39.938 -27.438 1 97.31 78 ASP A C 1
ATOM 617 O O . ASP A 1 78 ? 1.794 -40.969 -26.844 1 97.31 78 ASP A O 1
ATOM 621 N N . LEU A 1 79 ? 1.909 -38.75 -26.953 1 98.12 79 LEU A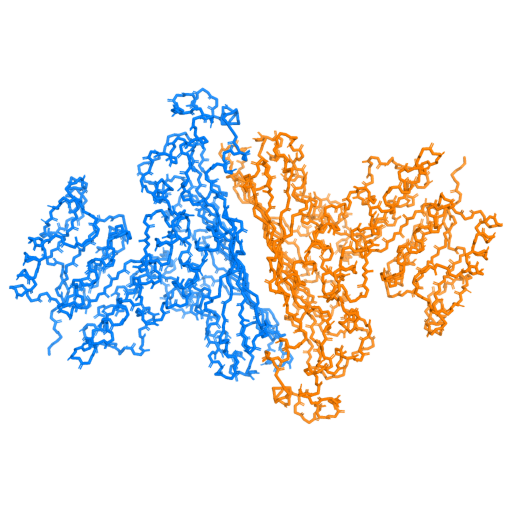 N 1
ATOM 622 C CA . LEU A 1 79 ? 1.308 -38.562 -25.641 1 98.12 79 LEU A CA 1
ATOM 623 C C . LEU A 1 79 ? -0.146 -39.031 -25.641 1 98.12 79 LEU A C 1
ATOM 625 O O . LEU A 1 79 ? -0.61 -39.656 -24.672 1 98.12 79 LEU A O 1
ATOM 629 N N . THR A 1 80 ? -0.884 -38.719 -26.688 1 98.38 80 THR A N 1
ATOM 630 C CA . THR A 1 80 ? -2.27 -39.156 -26.797 1 98.38 80 THR A CA 1
ATOM 631 C C . THR A 1 80 ? -2.357 -40.688 -26.781 1 98.38 80 THR A C 1
ATOM 633 O O . THR A 1 80 ? -3.213 -41.25 -26.094 1 98.38 80 THR A O 1
ATOM 636 N N . ARG A 1 81 ? -1.491 -41.344 -27.547 1 98.19 81 ARG A N 1
ATOM 637 C CA . ARG A 1 81 ? -1.438 -42.812 -27.562 1 98.19 81 ARG A CA 1
ATOM 638 C C . ARG A 1 81 ? -1.103 -43.344 -26.172 1 98.19 81 ARG A C 1
ATOM 640 O O . ARG A 1 81 ? -1.715 -44.312 -25.703 1 98.19 81 ARG A O 1
ATOM 647 N N . PHE A 1 82 ? -0.115 -42.75 -25.594 1 98.25 82 PHE A N 1
ATOM 648 C CA . PHE A 1 82 ? 0.294 -43.156 -24.266 1 98.25 82 PHE A CA 1
ATOM 649 C C . PHE A 1 82 ? -0.872 -43.062 -23.281 1 98.25 82 PHE A C 1
ATOM 651 O O . PHE A 1 82 ? -1.061 -43.969 -22.453 1 98.25 82 PHE A O 1
ATOM 658 N N . VAL A 1 83 ? -1.638 -42 -23.328 1 98.38 83 VAL A N 1
ATOM 659 C CA . VAL A 1 83 ? -2.779 -41.781 -22.453 1 98.38 83 VAL A CA 1
ATOM 660 C C . VAL A 1 83 ? -3.779 -42.906 -22.609 1 98.38 83 VAL A C 1
ATOM 662 O O . VAL A 1 83 ? -4.25 -43.469 -21.609 1 98.38 83 VAL A O 1
ATOM 665 N N . SER A 1 84 ? -4.055 -43.281 -23.844 1 97.56 84 SER A N 1
ATOM 666 C CA . SER A 1 84 ? -5.016 -44.344 -24.109 1 97.56 84 SER A CA 1
ATOM 667 C C . SER A 1 84 ? -4.48 -45.719 -23.672 1 97.56 84 SER A C 1
ATOM 669 O O . SER A 1 84 ? -5.176 -46.469 -22.984 1 97.56 84 SER A O 1
ATOM 671 N N . GLU A 1 85 ? -3.279 -46 -23.953 1 97.88 85 GLU A N 1
ATOM 672 C CA . GLU A 1 85 ? -2.684 -47.312 -23.719 1 97.88 85 GLU A CA 1
ATOM 673 C C . GLU A 1 85 ? -2.465 -47.562 -22.234 1 97.88 85 GLU A C 1
ATOM 675 O O . GLU A 1 85 ? -2.508 -48.688 -21.766 1 97.88 85 GLU A O 1
ATOM 680 N N . ASN A 1 86 ? -2.277 -46.5 -21.547 1 97.31 86 ASN A N 1
ATOM 681 C CA . ASN A 1 86 ? -1.911 -46.656 -20.141 1 97.31 86 ASN A CA 1
ATOM 682 C C . ASN A 1 86 ? -3.016 -46.156 -19.219 1 97.31 86 ASN A C 1
ATOM 684 O O . ASN A 1 86 ? -2.807 -46.031 -18 1 97.31 86 ASN A O 1
ATOM 688 N N . HIS A 1 87 ? -4.211 -45.781 -19.734 1 96.94 87 HIS A N 1
ATOM 689 C CA . HIS A 1 87 ? -5.395 -45.344 -18.984 1 96.94 87 HIS A CA 1
ATOM 690 C C . HIS A 1 87 ? -5.094 -44.156 -18.094 1 96.94 87 HIS A C 1
ATOM 692 O O . HIS A 1 87 ? -5.445 -44.156 -16.906 1 96.94 87 HIS A O 1
ATOM 698 N N . ILE A 1 88 ? -4.34 -43.25 -18.672 1 98.06 88 ILE A N 1
ATOM 699 C CA . ILE A 1 88 ? -4.027 -42 -17.953 1 98.06 88 ILE A CA 1
ATOM 700 C C . ILE A 1 88 ? -5.309 -41.219 -17.734 1 98.06 88 ILE A C 1
ATOM 702 O O . ILE A 1 88 ? -6.117 -41.062 -18.656 1 98.06 88 ILE A O 1
ATOM 706 N N . ASN A 1 89 ? -5.492 -40.656 -16.562 1 97.62 89 ASN A N 1
ATOM 707 C CA . ASN A 1 89 ? -6.703 -39.875 -16.359 1 97.62 89 ASN A CA 1
ATOM 708 C C . ASN A 1 89 ? -6.391 -38.531 -15.734 1 97.62 89 ASN A C 1
ATOM 710 O O . ASN A 1 89 ? -7.293 -37.719 -15.531 1 97.62 89 ASN A O 1
ATOM 714 N N . ALA A 1 90 ? -5.109 -38.219 -15.469 1 98.62 90 ALA A N 1
ATOM 715 C CA . ALA A 1 90 ? -4.75 -36.938 -14.883 1 98.62 90 ALA A CA 1
ATOM 716 C C . ALA A 1 90 ? -3.389 -36.438 -15.391 1 98.62 90 ALA A C 1
ATOM 718 O O . ALA A 1 90 ? -2.551 -37.25 -15.781 1 98.62 90 ALA A O 1
ATOM 719 N N . VAL A 1 91 ? -3.188 -35.156 -15.375 1 98.81 91 VAL A N 1
ATOM 720 C CA . VAL A 1 91 ? -1.906 -34.562 -15.742 1 98.81 91 VAL A CA 1
ATOM 721 C C . VAL A 1 91 ? -1.554 -33.438 -14.758 1 98.81 91 VAL A C 1
ATOM 723 O O . VAL A 1 91 ? -2.432 -32.688 -14.305 1 98.81 91 VAL A O 1
ATOM 726 N N . ILE A 1 92 ? -0.308 -33.312 -14.344 1 98.75 92 ILE A N 1
ATOM 727 C CA . ILE A 1 92 ? 0.26 -32.156 -13.633 1 98.75 92 ILE A CA 1
ATOM 728 C C . ILE A 1 92 ? 1.184 -31.375 -14.57 1 98.75 92 ILE A C 1
ATOM 730 O O . ILE A 1 92 ? 2.113 -31.953 -15.148 1 98.75 92 ILE A O 1
ATOM 734 N N . ILE A 1 93 ? 0.84 -30.141 -14.766 1 98.62 93 ILE A N 1
ATOM 735 C CA . ILE A 1 93 ? 1.623 -29.266 -15.633 1 98.62 93 ILE A CA 1
ATOM 736 C C . ILE A 1 93 ? 2.443 -28.297 -14.781 1 98.62 93 ILE A C 1
ATOM 738 O O . ILE A 1 93 ? 1.905 -27.344 -14.234 1 98.62 93 ILE A O 1
ATOM 742 N N . ALA A 1 94 ? 3.717 -28.531 -14.695 1 97.38 94 ALA A N 1
ATOM 743 C CA . ALA A 1 94 ? 4.637 -27.75 -13.875 1 97.38 94 ALA A CA 1
ATOM 744 C C . ALA A 1 94 ? 5.816 -27.25 -14.695 1 97.38 94 ALA A C 1
ATOM 746 O O . ALA A 1 94 ? 6.965 -27.312 -14.25 1 97.38 94 ALA A O 1
ATOM 747 N N . THR A 1 95 ? 5.586 -26.828 -15.906 1 94.56 95 THR A N 1
ATOM 748 C CA . THR A 1 95 ? 6.586 -26.312 -16.844 1 94.56 95 THR A CA 1
ATOM 749 C C . THR A 1 95 ? 6.785 -24.812 -16.656 1 94.56 95 THR A C 1
ATOM 751 O O . THR A 1 95 ? 6.125 -24.203 -15.812 1 94.56 95 THR A O 1
ATOM 754 N N . GLU A 1 96 ? 7.793 -24.297 -17.406 1 89.69 96 GLU A N 1
ATOM 755 C CA . GLU A 1 96 ? 7.816 -22.844 -17.562 1 89.69 96 GLU A CA 1
ATOM 756 C C . GLU A 1 96 ? 6.48 -22.328 -18.094 1 89.69 96 GLU A C 1
ATOM 758 O O . GLU A 1 96 ? 5.852 -22.969 -18.938 1 89.69 96 GLU A O 1
ATOM 763 N N . PRO A 1 97 ? 6.055 -21.203 -17.641 1 90.06 97 PRO A N 1
ATOM 764 C CA . PRO A 1 97 ? 4.668 -20.766 -17.859 1 90.06 97 PRO A CA 1
ATOM 765 C C . PRO A 1 97 ? 4.344 -20.531 -19.328 1 90.06 97 PRO A C 1
ATOM 767 O O . PRO A 1 97 ? 3.172 -20.578 -19.719 1 90.06 97 PRO A O 1
ATOM 770 N N . SER A 1 98 ? 5.293 -20.344 -20.156 1 87.38 98 SER A N 1
ATOM 771 C CA . SER A 1 98 ? 5.043 -20 -21.562 1 87.38 98 SER A CA 1
ATOM 772 C C . SER A 1 98 ? 4.387 -21.156 -22.297 1 87.38 98 SER A C 1
ATOM 774 O O . SER A 1 98 ? 3.785 -20.953 -23.359 1 87.38 98 SER A O 1
ATOM 776 N N . VAL A 1 99 ? 4.457 -22.438 -21.75 1 93.5 99 VAL A N 1
ATOM 777 C CA . VAL A 1 99 ? 3.879 -23.562 -22.469 1 93.5 99 VAL A CA 1
ATOM 778 C C . VAL A 1 99 ? 2.75 -24.172 -21.641 1 93.5 99 VAL A C 1
ATOM 780 O O . VAL A 1 99 ? 2.285 -25.281 -21.938 1 93.5 99 VAL A O 1
ATOM 783 N N . HIS A 1 100 ? 2.334 -23.484 -20.547 1 96.69 100 HIS A N 1
ATOM 784 C CA . HIS A 1 100 ? 1.184 -23.922 -19.766 1 96.69 100 HIS A CA 1
ATOM 785 C C . HIS A 1 100 ? -0.041 -24.125 -20.656 1 96.69 100 HIS A C 1
ATOM 787 O O . HIS A 1 100 ? -0.693 -25.172 -20.594 1 96.69 100 HIS A O 1
ATOM 793 N N . HIS A 1 101 ? -0.308 -23.078 -21.406 1 97.12 101 HIS A N 1
ATOM 794 C CA . HIS A 1 101 ? -1.495 -23.062 -22.25 1 97.12 101 HIS A CA 1
ATOM 795 C C . HIS A 1 101 ? -1.505 -24.234 -23.234 1 97.12 101 HIS A C 1
ATOM 797 O O . HIS A 1 101 ? -2.533 -24.891 -23.406 1 97.12 101 HIS A O 1
ATOM 803 N N . THR A 1 102 ? -0.359 -24.5 -23.797 1 97.25 102 THR A N 1
ATOM 804 C CA . THR A 1 102 ? -0.208 -25.547 -24.812 1 97.25 102 THR A CA 1
ATOM 805 C C . THR A 1 102 ? -0.522 -26.922 -24.219 1 97.25 102 THR A C 1
ATOM 807 O O . THR A 1 102 ? -1.321 -27.672 -24.781 1 97.25 102 THR A O 1
ATOM 810 N N . TYR A 1 103 ? 0.069 -27.234 -23.156 1 98.19 103 TYR A N 1
ATOM 811 C CA . TYR A 1 103 ? -0.142 -28.547 -22.516 1 98.19 103 TYR A CA 1
ATOM 812 C C . TYR A 1 103 ? -1.558 -28.656 -21.969 1 98.19 103 TYR A C 1
ATOM 814 O O . TYR A 1 103 ? -2.158 -29.734 -22 1 98.19 103 TYR A O 1
ATOM 822 N N . ALA A 1 104 ? -2.08 -27.547 -21.438 1 98.56 104 ALA A N 1
ATOM 823 C CA . ALA A 1 104 ? -3.436 -27.562 -20.891 1 98.56 104 ALA A CA 1
ATOM 824 C C . ALA A 1 104 ? -4.465 -27.812 -21.984 1 98.56 104 ALA A C 1
ATOM 826 O O . ALA A 1 104 ? -5.422 -28.578 -21.781 1 98.56 104 ALA A O 1
ATOM 827 N N . GLU A 1 105 ? -4.293 -27.141 -23.094 1 97.81 105 GLU A N 1
ATOM 828 C CA . GLU A 1 105 ? -5.199 -27.344 -24.219 1 97.81 105 GLU A CA 1
ATOM 829 C C . GLU A 1 105 ? -5.211 -28.797 -24.656 1 97.81 105 GLU A C 1
ATOM 831 O O . GLU A 1 105 ? -6.277 -29.375 -24.891 1 97.81 105 GLU A O 1
ATOM 836 N N . TRP A 1 106 ? -4.043 -29.375 -24.797 1 98.12 106 TRP A N 1
ATOM 837 C CA . TRP A 1 106 ? -3.916 -30.797 -25.156 1 98.12 106 TRP A CA 1
ATOM 838 C C . TRP A 1 106 ? -4.629 -31.672 -24.125 1 98.12 106 TRP A C 1
ATOM 840 O O . TRP A 1 106 ? -5.418 -32.531 -24.5 1 98.12 106 TRP A O 1
ATOM 850 N N . ALA A 1 107 ? -4.371 -31.469 -22.859 1 98.62 107 ALA A N 1
ATOM 851 C CA . ALA A 1 107 ? -4.945 -32.281 -21.781 1 98.62 107 ALA A CA 1
ATOM 852 C C . ALA A 1 107 ? -6.465 -32.156 -21.766 1 98.62 107 ALA A C 1
ATOM 854 O O . ALA A 1 107 ? -7.168 -33.156 -21.531 1 98.62 107 ALA A O 1
ATOM 855 N N . LEU A 1 108 ? -6.98 -30.938 -21.953 1 98.12 108 LEU A N 1
ATOM 856 C CA . LEU A 1 108 ? -8.422 -30.703 -22 1 98.12 108 LEU A CA 1
ATOM 857 C C . LEU A 1 108 ? -9.062 -31.484 -23.141 1 98.12 108 LEU A C 1
ATOM 859 O O . LEU A 1 108 ? -10.148 -32.031 -22.969 1 98.12 108 LEU A O 1
ATOM 863 N N . SER A 1 109 ? -8.375 -31.5 -24.266 1 96.56 109 SER A N 1
ATOM 864 C CA . SER A 1 109 ? -8.922 -32.188 -25.422 1 96.56 109 SER A CA 1
ATOM 865 C C . SER A 1 109 ? -9.109 -33.688 -25.141 1 96.56 109 SER A C 1
ATOM 867 O O . SER A 1 109 ? -9.914 -34.344 -25.781 1 96.56 109 SER A O 1
ATOM 869 N N . LEU A 1 110 ? -8.414 -34.25 -24.219 1 97.62 110 LEU A N 1
ATOM 870 C CA . LEU A 1 110 ? -8.5 -35.656 -23.844 1 97.62 110 LEU A CA 1
ATOM 871 C C . LEU A 1 110 ? -9.344 -35.812 -22.594 1 97.62 110 LEU A C 1
ATOM 873 O O . LEU A 1 110 ? -9.453 -36.938 -22.062 1 97.62 110 LEU A O 1
ATOM 877 N N . LYS A 1 111 ? -9.898 -34.688 -22.047 1 97.5 111 LYS A N 1
ATOM 878 C CA . LYS A 1 111 ? -10.766 -34.656 -20.875 1 97.5 111 LYS A CA 1
ATOM 879 C C . LYS A 1 111 ? -10.047 -35.219 -19.641 1 97.5 111 LYS A C 1
ATOM 881 O O . LYS A 1 111 ? -10.625 -36 -18.875 1 97.5 111 LYS A O 1
ATOM 886 N N . LEU A 1 112 ? -8.82 -34.906 -19.547 1 98.44 112 LEU A N 1
ATOM 887 C CA . LEU A 1 112 ? -8.023 -35.281 -18.391 1 98.44 112 LEU A CA 1
ATOM 888 C C . LEU A 1 112 ? -8.25 -34.344 -17.219 1 98.44 112 LEU A C 1
ATOM 890 O O . LEU A 1 112 ? -8.625 -33.188 -17.438 1 98.44 112 LEU A O 1
ATOM 894 N N . HIS A 1 113 ? -8.078 -34.812 -15.953 1 98.56 113 HIS A N 1
ATOM 895 C CA . HIS A 1 113 ? -7.938 -33.938 -14.797 1 98.56 113 HIS A CA 1
ATOM 896 C C . HIS A 1 113 ? -6.609 -33.188 -14.828 1 98.56 113 HIS A C 1
ATOM 898 O O . HIS A 1 113 ? -5.574 -33.75 -15.156 1 98.56 113 HIS A O 1
ATOM 904 N N . ILE A 1 114 ? -6.676 -31.891 -14.523 1 98.88 114 ILE A N 1
ATOM 905 C CA . ILE A 1 114 ? -5.469 -31.078 -14.68 1 98.88 114 ILE A CA 1
ATOM 906 C C . ILE A 1 114 ? -5.137 -30.391 -13.359 1 98.88 114 ILE A C 1
ATOM 908 O O . ILE A 1 114 ? -6.008 -29.781 -12.727 1 98.88 114 ILE A O 1
ATOM 912 N N . LEU A 1 115 ? -3.943 -30.516 -12.852 1 98.75 115 LEU A N 1
ATOM 913 C CA . LEU A 1 115 ? -3.307 -29.641 -11.859 1 98.75 115 LEU A CA 1
ATOM 914 C C . LEU A 1 115 ? -2.145 -28.875 -12.484 1 98.75 115 LEU A C 1
ATOM 916 O O . LEU A 1 115 ? -1.175 -29.484 -12.953 1 98.75 115 LEU A O 1
ATOM 920 N N . MET A 1 116 ? -2.227 -27.578 -12.523 1 98.5 116 MET A N 1
ATOM 921 C CA . MET A 1 116 ? -1.231 -26.781 -13.227 1 98.5 116 MET A CA 1
ATOM 922 C C . MET A 1 116 ? -0.612 -25.734 -12.297 1 98.5 116 MET A C 1
ATOM 924 O O . MET A 1 116 ? -1.308 -25.141 -11.477 1 98.5 116 MET A O 1
ATOM 928 N N . ASP A 1 117 ? 0.661 -25.469 -1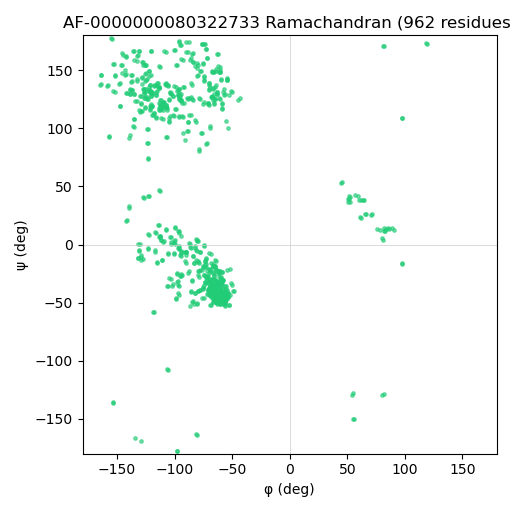2.398 1 97.12 117 ASP A N 1
ATOM 929 C CA . ASP A 1 117 ? 1.338 -24.406 -11.664 1 97.12 117 ASP A CA 1
ATOM 930 C C . ASP A 1 117 ? 0.837 -23.031 -12.094 1 97.12 117 ASP A C 1
ATOM 932 O O . ASP A 1 117 ? 0.417 -22.844 -13.242 1 97.12 117 ASP A O 1
ATOM 936 N N . LYS A 1 118 ? 0.84 -22.156 -11.219 1 97 118 LYS A N 1
ATOM 937 C CA . LYS A 1 118 ? 0.572 -20.766 -11.562 1 97 118 LYS A CA 1
ATOM 938 C C . LYS A 1 118 ? 1.742 -20.156 -12.328 1 97 118 LYS A C 1
ATOM 940 O O . LYS A 1 118 ? 2.879 -20.609 -12.211 1 97 118 LYS A O 1
ATOM 945 N N . PRO A 1 119 ? 1.592 -19.062 -13.062 1 97.12 119 PRO A N 1
ATOM 946 C CA . PRO A 1 119 ? 0.277 -18.531 -13.43 1 97.12 119 PRO A CA 1
ATOM 947 C C . PRO A 1 119 ? -0.417 -19.375 -14.5 1 97.12 119 PRO A C 1
ATOM 949 O O . PRO A 1 119 ? 0.196 -20.266 -15.078 1 97.12 119 PRO A O 1
ATOM 952 N N . VAL A 1 120 ? -1.681 -19.047 -14.789 1 97.25 120 VAL A N 1
ATOM 953 C CA . VAL A 1 120 ? -2.396 -19.781 -15.828 1 97.25 120 VAL A CA 1
ATOM 954 C C . VAL A 1 120 ? -1.688 -19.609 -17.172 1 97.25 120 VAL A C 1
ATOM 956 O O . VAL A 1 120 ? -1.513 -20.578 -17.906 1 97.25 120 VAL A O 1
ATOM 959 N N . SER A 1 121 ? -1.301 -18.359 -17.359 1 94.69 121 SER A N 1
ATOM 960 C CA . SER A 1 121 ? -0.586 -18.031 -18.594 1 94.69 121 SER A CA 1
ATOM 961 C C . SER A 1 121 ? 0.353 -16.859 -18.406 1 94.69 121 SER A C 1
ATOM 963 O O . SER A 1 121 ? 0.115 -16 -17.531 1 94.69 121 SER A O 1
ATOM 965 N N . THR A 1 122 ? 1.436 -16.922 -19.078 1 95 122 THR A N 1
ATOM 966 C CA . THR A 1 122 ? 2.312 -15.773 -19.312 1 95 122 THR A CA 1
ATOM 967 C C . THR A 1 122 ? 2.893 -15.82 -20.734 1 95 122 THR A C 1
ATOM 969 O O . THR A 1 122 ? 2.822 -16.859 -21.406 1 95 122 THR A O 1
ATOM 972 N N . ARG A 1 123 ? 3.365 -14.688 -21.141 1 95.12 123 ARG A N 1
ATOM 973 C CA . ARG A 1 123 ? 3.918 -14.641 -22.5 1 95.12 123 ARG A CA 1
ATOM 974 C C . ARG A 1 123 ? 5.219 -13.844 -22.531 1 95.12 123 ARG A C 1
ATOM 976 O O . ARG A 1 123 ? 5.383 -12.883 -21.781 1 95.12 123 ARG A O 1
ATOM 983 N N . GLU A 1 124 ? 6.078 -14.305 -23.391 1 94.25 124 GLU A N 1
ATOM 984 C CA . GLU A 1 124 ? 7.293 -13.531 -23.625 1 94.25 124 GLU A CA 1
ATOM 985 C C . GLU A 1 124 ? 6.965 -12.133 -24.141 1 94.25 124 GLU A C 1
ATOM 987 O O . GLU A 1 124 ? 6.004 -11.953 -24.891 1 94.25 124 GLU A O 1
ATOM 992 N N . ASN A 1 125 ? 7.738 -11.148 -23.688 1 96.69 125 ASN A N 1
ATOM 993 C CA . ASN A 1 125 ? 7.645 -9.758 -24.109 1 96.69 125 ASN A CA 1
ATOM 994 C C . ASN A 1 125 ? 6.32 -9.125 -23.703 1 96.69 125 ASN A C 1
ATOM 996 O O . ASN A 1 125 ? 5.836 -8.195 -24.344 1 96.69 125 ASN A O 1
ATOM 1000 N N . ALA A 1 126 ? 5.754 -9.688 -22.641 1 97.31 126 ALA A N 1
ATOM 1001 C CA . ALA A 1 126 ? 4.5 -9.133 -22.125 1 97.31 126 ALA A CA 1
ATOM 1002 C C . ALA A 1 126 ? 4.668 -7.668 -21.734 1 97.31 126 ALA A C 1
ATOM 1004 O O . ALA A 1 126 ? 3.713 -6.891 -21.812 1 97.31 126 ALA A O 1
ATOM 1005 N N . VAL A 1 127 ? 5.832 -7.191 -21.438 1 97.94 127 VAL A N 1
ATOM 1006 C CA . VAL A 1 127 ? 6.074 -5.848 -20.922 1 97.94 127 VAL A CA 1
ATOM 1007 C C . VAL A 1 127 ? 6.133 -4.852 -22.078 1 97.94 127 VAL A C 1
ATOM 1009 O O . VAL A 1 127 ? 5.977 -3.645 -21.859 1 97.94 127 VAL A O 1
ATOM 1012 N N . SER A 1 128 ? 6.289 -5.336 -23.328 1 98.06 128 SER A N 1
ATOM 1013 C CA . SER A 1 128 ? 6.59 -4.402 -24.406 1 98.06 128 SER A CA 1
ATOM 1014 C C . SER A 1 128 ? 5.691 -4.641 -25.609 1 98.06 128 SER A C 1
ATOM 1016 O O . SER A 1 128 ? 5.656 -3.826 -26.531 1 98.06 128 SER A O 1
ATOM 1018 N N . ASP A 1 129 ? 4.984 -5.742 -25.609 1 98.31 129 ASP A N 1
ATOM 1019 C CA . ASP A 1 129 ? 4.141 -6.102 -26.75 1 98.31 129 ASP A CA 1
ATOM 1020 C C . ASP A 1 129 ? 2.68 -6.242 -26.328 1 98.31 129 ASP A C 1
ATOM 1022 O O . ASP A 1 129 ? 2.338 -7.137 -25.547 1 98.31 129 ASP A O 1
ATOM 1026 N N . LEU A 1 130 ? 1.847 -5.402 -26.938 1 98.31 130 LEU A N 1
ATOM 1027 C CA . LEU A 1 130 ? 0.443 -5.336 -26.547 1 98.31 130 LEU A CA 1
ATOM 1028 C C . LEU A 1 130 ? -0.264 -6.656 -26.828 1 98.31 130 LEU A C 1
ATOM 1030 O O . LEU A 1 130 ? -1.109 -7.094 -26.031 1 98.31 130 LEU A O 1
ATOM 1034 N N . GLU A 1 131 ? 0.015 -7.254 -27.922 1 98.25 131 GLU A N 1
ATOM 1035 C CA . GLU A 1 131 ? -0.591 -8.539 -28.266 1 98.25 131 GLU A CA 1
ATOM 1036 C C . GLU A 1 131 ? -0.248 -9.609 -27.234 1 98.25 131 GLU A C 1
ATOM 1038 O O . GLU A 1 131 ? -1.108 -10.398 -26.844 1 98.25 131 GLU A O 1
ATOM 1043 N N . GLN A 1 132 ? 0.989 -9.602 -26.812 1 97.88 132 GLN A N 1
ATOM 1044 C CA . GLN A 1 132 ? 1.427 -10.57 -25.812 1 97.88 132 GLN A CA 1
ATOM 1045 C C . GLN A 1 132 ? 0.795 -10.281 -24.453 1 97.88 132 GLN A C 1
ATOM 1047 O O . GLN A 1 132 ? 0.354 -11.195 -23.75 1 97.88 132 GLN A O 1
ATOM 1052 N N . ALA A 1 133 ? 0.762 -9.023 -24.078 1 98.5 133 ALA A N 1
ATOM 1053 C CA . ALA A 1 133 ? 0.141 -8.633 -22.812 1 98.5 133 ALA A CA 1
ATOM 1054 C C . ALA A 1 133 ? -1.332 -9.031 -22.781 1 98.5 133 ALA A C 1
ATOM 1056 O O . ALA A 1 133 ? -1.79 -9.664 -21.828 1 98.5 133 ALA A O 1
ATOM 1057 N N . ASN A 1 134 ? -2.07 -8.719 -23.844 1 98.5 134 ASN A N 1
ATOM 1058 C CA . ASN A 1 134 ? -3.477 -9.094 -23.969 1 98.5 134 ASN A CA 1
ATOM 1059 C C . ASN A 1 134 ? -3.643 -10.609 -24.078 1 98.5 134 ASN A C 1
ATOM 1061 O O . ASN A 1 134 ? -4.656 -11.156 -23.656 1 98.5 134 ASN A O 1
ATOM 1065 N N . GLY A 1 135 ? -2.654 -11.211 -24.688 1 98.12 135 GLY A N 1
ATOM 1066 C CA . GLY A 1 135 ? -2.688 -12.641 -24.922 1 98.12 135 GLY A CA 1
ATOM 1067 C C . GLY A 1 135 ? -2.752 -13.453 -23.641 1 98.12 135 GLY A C 1
ATOM 1068 O O . GLY A 1 135 ? -3.262 -14.578 -23.641 1 98.12 135 GLY A O 1
ATOM 1069 N N . ILE A 1 136 ? -2.277 -12.891 -22.547 1 98.19 136 ILE A N 1
ATOM 1070 C CA . ILE A 1 136 ? -2.324 -13.57 -21.25 1 98.19 136 ILE A CA 1
ATOM 1071 C C . ILE A 1 136 ? -3.775 -13.852 -20.875 1 98.19 136 ILE A C 1
ATOM 1073 O O . ILE A 1 136 ? -4.121 -14.992 -20.531 1 98.19 136 ILE A O 1
ATOM 1077 N N . LEU A 1 137 ? -4.602 -12.836 -20.938 1 98.44 137 LEU A N 1
ATOM 1078 C CA . LEU A 1 137 ? -6.02 -13 -20.641 1 98.44 137 LEU A CA 1
ATOM 1079 C C . LEU A 1 137 ? -6.695 -13.875 -21.703 1 98.44 137 LEU A C 1
ATOM 1081 O O . LEU A 1 137 ? -7.535 -14.711 -21.375 1 98.44 137 LEU A O 1
ATOM 1085 N N . ALA A 1 138 ? -6.336 -13.68 -22.953 1 98.38 138 ALA A N 1
ATOM 1086 C CA . ALA A 1 138 ? -6.918 -14.477 -24.031 1 98.38 138 ALA A CA 1
ATOM 1087 C C . ALA A 1 138 ? -6.664 -15.961 -23.828 1 98.38 138 ALA A C 1
ATOM 1089 O O . ALA A 1 138 ? -7.551 -16.781 -24.062 1 98.38 138 ALA A O 1
ATOM 1090 N N . ASP A 1 139 ? -5.457 -16.312 -23.438 1 98.19 139 ASP A N 1
ATOM 1091 C CA . ASP A 1 139 ? -5.117 -17.703 -23.141 1 98.19 139 ASP A CA 1
ATOM 1092 C C . ASP A 1 139 ? -6.047 -18.281 -22.078 1 98.19 139 ASP A C 1
ATOM 1094 O O . ASP A 1 139 ? -6.586 -19.375 -22.25 1 98.19 139 ASP A O 1
ATOM 1098 N N . TYR A 1 140 ? -6.215 -17.578 -21.016 1 98.31 140 TYR A N 1
ATOM 1099 C CA . TYR A 1 140 ? -7.086 -18.016 -19.938 1 98.31 140 TYR A CA 1
ATOM 1100 C C . TYR A 1 140 ? -8.508 -18.234 -20.438 1 98.31 140 TYR A C 1
ATOM 1102 O O . TYR A 1 140 ? -9.141 -19.234 -20.109 1 98.31 140 TYR A O 1
ATOM 1110 N N . LEU A 1 141 ? -9.016 -17.219 -21.125 1 98.5 141 LEU A N 1
ATOM 1111 C CA . LEU A 1 141 ? -10.398 -17.281 -21.594 1 98.5 141 LEU A CA 1
ATOM 1112 C C . LEU A 1 141 ? -10.602 -18.5 -22.5 1 98.5 141 LEU A C 1
ATOM 1114 O O . LEU A 1 141 ? -11.625 -19.188 -22.406 1 98.5 141 LEU A O 1
ATOM 1118 N N . GLN A 1 142 ? -9.672 -18.781 -23.344 1 98.38 142 GLN A N 1
ATOM 1119 C CA . GLN A 1 142 ? -9.766 -19.953 -24.219 1 98.38 142 GLN A CA 1
ATOM 1120 C C . GLN A 1 142 ? -9.789 -21.25 -23.406 1 98.38 142 GLN A C 1
ATOM 1122 O O . GLN A 1 142 ? -10.609 -22.125 -23.656 1 98.38 142 GLN A O 1
ATOM 1127 N N . LEU A 1 143 ? -8.875 -21.375 -22.469 1 98.5 143 LEU A N 1
ATOM 1128 C CA . LEU A 1 143 ? -8.82 -22.562 -21.641 1 98.5 143 LEU A CA 1
ATOM 1129 C C . LEU A 1 143 ? -10.109 -22.734 -20.844 1 98.5 143 LEU A C 1
ATOM 1131 O O . LEU A 1 143 ? -10.633 -23.844 -20.719 1 98.5 143 LEU A O 1
ATOM 1135 N N . SER A 1 144 ? -10.539 -21.594 -20.25 1 98.06 144 SER A N 1
ATOM 1136 C CA . SER A 1 144 ? -11.766 -21.609 -19.469 1 98.06 144 SER A CA 1
ATOM 1137 C C . SER A 1 144 ? -12.953 -22.078 -20.312 1 98.06 144 SER A C 1
ATOM 1139 O O . SER A 1 144 ? -13.766 -22.875 -19.859 1 98.06 144 SER A O 1
ATOM 1141 N N . ASP A 1 145 ? -13.062 -21.609 -21.547 1 97.88 145 ASP A N 1
ATOM 1142 C CA . ASP A 1 145 ? -14.148 -21.984 -22.453 1 97.88 145 ASP A CA 1
ATOM 1143 C C . ASP A 1 145 ? -14.094 -23.469 -22.797 1 97.88 145 ASP A C 1
ATOM 1145 O O . ASP A 1 145 ? -15.109 -24.172 -22.75 1 97.88 145 ASP A O 1
ATOM 1149 N N . LEU A 1 146 ? -12.93 -23.953 -23.156 1 97.69 146 LEU A N 1
ATOM 1150 C CA . LEU A 1 146 ? -12.75 -25.359 -23.453 1 97.69 146 LEU A CA 1
ATOM 1151 C C . LEU A 1 146 ? -13.117 -26.219 -22.25 1 97.69 146 LEU A C 1
ATOM 1153 O O . LEU A 1 146 ? -13.789 -27.25 -22.391 1 97.69 146 LEU A O 1
ATOM 1157 N N . TYR A 1 147 ? -12.648 -25.797 -21.109 1 98.19 147 TYR A N 1
ATOM 1158 C CA . TYR A 1 147 ? -12.945 -26.516 -19.875 1 98.19 147 TYR A CA 1
ATOM 1159 C C . TYR A 1 147 ? -14.453 -26.641 -19.672 1 98.19 147 TYR A C 1
ATOM 1161 O O . TYR A 1 147 ? -14.969 -27.719 -19.406 1 98.19 147 TYR A O 1
ATOM 1169 N N . GLN A 1 148 ? -15.156 -25.5 -19.828 1 97.38 148 GLN A N 1
ATOM 1170 C CA . GLN A 1 148 ? -16.594 -25.484 -19.625 1 97.38 148 GLN A CA 1
ATOM 1171 C C . GLN A 1 148 ? -17.312 -26.391 -20.625 1 97.38 148 GLN A C 1
ATOM 1173 O O . GLN A 1 148 ? -18.25 -27.094 -20.281 1 97.38 148 GLN A O 1
ATOM 1178 N N . GLU A 1 149 ? -16.859 -26.375 -21.797 1 96.62 149 GLU A N 1
ATOM 1179 C CA . GLU A 1 149 ? -17.453 -27.203 -22.844 1 96.62 149 GLU A CA 1
ATOM 1180 C C . GLU A 1 149 ? -17.312 -28.688 -22.531 1 96.62 149 GLU A C 1
ATOM 1182 O O . GLU A 1 149 ? -18.266 -29.438 -22.656 1 96.62 149 GLU A O 1
ATOM 1187 N N . PHE A 1 150 ? -16.188 -29.031 -22.094 1 95.75 150 PHE A N 1
ATOM 1188 C CA . PHE A 1 150 ? -15.891 -30.438 -21.891 1 95.75 150 PHE A CA 1
ATOM 1189 C C . PHE A 1 150 ? -16.547 -30.938 -20.609 1 95.75 150 PHE A C 1
ATOM 1191 O O . PHE A 1 150 ? -16.75 -32.156 -20.438 1 95.75 150 PHE A O 1
ATOM 1198 N N . GLN A 1 151 ? -16.891 -30.016 -19.641 1 95.56 151 GLN A N 1
ATOM 1199 C CA . GLN A 1 151 ? -17.562 -30.406 -18.406 1 95.56 151 GLN A CA 1
ATOM 1200 C C . GLN A 1 151 ? -18.938 -30.984 -18.703 1 95.56 151 GLN A C 1
ATOM 1202 O O . GLN A 1 151 ? -19.469 -31.766 -17.906 1 95.56 151 GLN A O 1
ATOM 1207 N N . LYS A 1 152 ? -19.484 -30.656 -19.812 1 94.31 152 LYS A N 1
ATOM 1208 C CA . LYS A 1 152 ? -20.797 -31.172 -20.219 1 94.31 152 LYS A CA 1
ATOM 1209 C C . LYS A 1 152 ? -20.719 -32.656 -20.547 1 94.31 152 LYS A C 1
ATOM 1211 O O . LYS A 1 152 ? -21.703 -33.375 -20.453 1 94.31 152 LYS A O 1
ATOM 1216 N N . GLU A 1 153 ? -19.594 -33.094 -20.859 1 94.62 153 GLU A N 1
ATOM 1217 C CA . GLU A 1 153 ? -19.391 -34.5 -21.25 1 94.62 153 GLU A CA 1
ATOM 1218 C C . GLU A 1 153 ? -18.859 -35.344 -20.094 1 94.62 153 GLU A C 1
ATOM 1220 O O . GLU A 1 153 ? -19.359 -36.438 -19.844 1 94.62 153 GLU A O 1
ATOM 1225 N N . LYS A 1 154 ? -17.859 -34.75 -19.438 1 92.62 154 LYS A N 1
ATOM 1226 C CA . LYS A 1 154 ? -17.188 -35.438 -18.344 1 92.62 154 LYS A CA 1
ATOM 1227 C C . LYS A 1 154 ? -16.719 -34.438 -17.281 1 92.62 154 LYS A C 1
ATOM 1229 O O . LYS A 1 154 ? -15.945 -33.531 -17.562 1 92.62 154 LYS A O 1
ATOM 1234 N N . PRO A 1 155 ? -17.266 -34.656 -16.078 1 94.44 155 PRO A N 1
ATOM 1235 C CA . PRO A 1 155 ? -16.766 -33.781 -15.023 1 94.44 155 PRO A CA 1
ATOM 1236 C C . PRO A 1 155 ? -15.289 -34.031 -14.711 1 94.44 155 PRO A C 1
ATOM 1238 O O . PRO A 1 155 ? -14.883 -35.156 -14.477 1 94.44 155 PRO A O 1
ATOM 1241 N N . THR A 1 156 ? -14.492 -33 -14.852 1 97.5 156 THR A N 1
ATOM 1242 C CA . THR A 1 156 ? -13.07 -33.062 -14.516 1 97.5 156 THR A CA 1
ATOM 1243 C C . THR A 1 156 ? -12.672 -31.844 -13.68 1 97.5 156 THR A C 1
ATOM 1245 O O . THR A 1 156 ? -13.438 -30.891 -13.555 1 97.5 156 THR A O 1
ATOM 1248 N N . ILE A 1 157 ? -11.531 -31.922 -13 1 98.19 157 ILE A N 1
ATOM 1249 C CA . ILE A 1 157 ? -10.945 -30.812 -12.258 1 98.19 157 ILE A CA 1
ATOM 1250 C C . ILE A 1 157 ? -9.844 -30.156 -13.094 1 98.19 157 ILE A C 1
ATOM 1252 O O . ILE A 1 157 ? -9.086 -30.844 -13.781 1 98.19 157 ILE A O 1
ATOM 1256 N N . PHE A 1 158 ? -9.797 -28.828 -13.148 1 98.69 158 PHE A N 1
ATOM 1257 C CA . PHE A 1 158 ? -8.688 -28.016 -13.648 1 98.69 158 PHE A CA 1
ATOM 1258 C C . PHE A 1 158 ? -8.203 -27.047 -12.578 1 98.69 158 PHE A C 1
ATOM 1260 O O . PHE A 1 158 ? -8.609 -25.875 -12.57 1 98.69 158 PHE A O 1
ATOM 1267 N N . SER A 1 159 ? -7.293 -27.547 -11.773 1 98.19 159 SER A N 1
ATOM 1268 C CA . SER A 1 159 ? -6.832 -26.812 -10.602 1 98.19 159 SER A CA 1
ATOM 1269 C C . SER A 1 159 ? -5.551 -26.047 -10.898 1 98.19 159 SER A C 1
ATOM 1271 O O . SER A 1 159 ? -4.66 -26.547 -11.586 1 98.19 159 SER A O 1
ATOM 1273 N N . ILE A 1 160 ? -5.52 -24.781 -10.477 1 98.31 160 ILE A N 1
ATOM 1274 C CA . ILE A 1 160 ? -4.293 -24 -10.508 1 98.31 160 ILE A CA 1
ATOM 1275 C C . ILE A 1 160 ? -3.625 -24.031 -9.141 1 98.31 160 ILE A C 1
ATOM 1277 O O . ILE A 1 160 ? -4.27 -23.766 -8.117 1 98.31 160 ILE A O 1
ATOM 1281 N N . ASN A 1 161 ? -2.373 -24.359 -9.148 1 97.25 161 ASN A N 1
ATOM 1282 C CA . ASN A 1 161 ? -1.652 -24.453 -7.883 1 97.25 161 ASN A CA 1
ATOM 1283 C C . ASN A 1 161 ? -1.302 -23.078 -7.32 1 97.25 161 ASN A C 1
ATOM 1285 O O . ASN A 1 161 ? -0.257 -22.516 -7.652 1 97.25 161 ASN A O 1
ATOM 1289 N N . VAL A 1 162 ? -2.08 -22.594 -6.465 1 96.19 162 VAL A N 1
ATOM 1290 C CA . VAL A 1 162 ? -1.859 -21.391 -5.668 1 96.19 162 VAL A CA 1
ATOM 1291 C C . VAL A 1 162 ? -1.963 -21.719 -4.18 1 96.19 162 VAL A C 1
ATOM 1293 O O . VAL A 1 162 ? -3.047 -21.656 -3.598 1 96.19 162 VAL A O 1
ATOM 1296 N N . GLN A 1 163 ? -0.919 -21.875 -3.566 1 93.38 163 GLN A N 1
ATOM 1297 C CA . GLN A 1 163 ? -0.817 -22.469 -2.236 1 93.38 163 GLN A CA 1
ATOM 1298 C C . GLN A 1 163 ? -1.496 -21.578 -1.189 1 93.38 163 GLN A C 1
ATOM 1300 O O . GLN A 1 163 ? -2 -22.094 -0.182 1 93.38 163 GLN A O 1
ATOM 1305 N N . ARG A 1 164 ? -1.59 -20.297 -1.407 1 95.06 164 ARG A N 1
ATOM 1306 C CA . ARG A 1 164 ? -2.131 -19.375 -0.412 1 95.06 164 ARG A CA 1
ATOM 1307 C C . ARG A 1 164 ? -3.609 -19.656 -0.158 1 95.06 164 ARG A C 1
ATOM 1309 O O . ARG A 1 164 ? -4.113 -19.391 0.937 1 95.06 164 ARG A O 1
ATOM 1316 N N . ARG A 1 165 ? -4.32 -20.141 -1.139 1 96.12 165 ARG A N 1
ATOM 1317 C CA . ARG A 1 165 ? -5.734 -20.469 -0.963 1 96.12 165 ARG A CA 1
ATOM 1318 C C . ARG A 1 165 ? -5.918 -21.609 0.04 1 96.12 165 ARG A C 1
ATOM 1320 O O . ARG A 1 165 ? -7.012 -21.797 0.571 1 96.12 165 ARG A O 1
ATOM 1327 N N . TYR A 1 166 ? -4.844 -22.375 0.3 1 93.56 166 TYR A N 1
ATOM 1328 C CA . TYR A 1 166 ? -4.902 -23.531 1.184 1 93.56 166 TYR A CA 1
ATOM 1329 C C . TYR A 1 166 ? -4.242 -23.234 2.523 1 93.56 166 TYR A C 1
ATOM 1331 O O . TYR A 1 166 ? -4.25 -24.062 3.43 1 93.56 166 TYR A O 1
ATOM 1339 N N . HIS A 1 167 ? -3.609 -22.094 2.617 1 92.44 167 HIS A N 1
ATOM 1340 C CA . HIS A 1 167 ? -2.947 -21.688 3.85 1 92.44 167 HIS A CA 1
ATOM 1341 C C . HIS A 1 167 ? -3.961 -21.406 4.957 1 92.44 167 HIS A C 1
ATOM 1343 O O . HIS A 1 167 ? -4.879 -20.609 4.781 1 92.44 167 HIS A O 1
ATOM 1349 N N . PRO A 1 168 ? -3.807 -22.016 6.129 1 91.25 168 PRO A N 1
ATOM 1350 C CA . PRO A 1 168 ? -4.809 -21.875 7.184 1 91.25 168 PRO A CA 1
ATOM 1351 C C . PRO A 1 168 ? -4.996 -20.422 7.633 1 91.25 168 PRO A C 1
ATOM 1353 O O . PRO A 1 168 ? -6.102 -20.016 8 1 91.25 168 PRO A O 1
ATOM 1356 N N . GLY A 1 169 ? -3.951 -19.688 7.621 1 94.25 169 GLY A N 1
ATOM 1357 C CA . GLY A 1 169 ? -4.062 -18.281 7.977 1 94.25 169 GLY A CA 1
ATOM 1358 C C . GLY A 1 169 ? -4.957 -17.5 7.039 1 94.25 169 GLY A C 1
ATOM 1359 O O . GLY A 1 169 ? -5.824 -16.75 7.484 1 94.25 169 GLY A O 1
ATOM 1360 N N . PHE A 1 170 ? -4.773 -17.641 5.758 1 96.44 170 PHE A N 1
ATOM 1361 C CA . PHE A 1 170 ? -5.609 -16.953 4.781 1 96.44 170 PHE A CA 1
ATOM 1362 C C . PHE A 1 170 ? -7.051 -17.453 4.867 1 96.44 170 PHE A C 1
ATOM 1364 O O . PHE A 1 170 ? -7.988 -16.656 4.73 1 96.44 170 PHE A O 1
ATOM 1371 N N . GLN A 1 171 ? -7.207 -18.719 5.035 1 94.69 171 GLN A N 1
ATOM 1372 C CA . GLN A 1 171 ? -8.555 -19.266 5.199 1 94.69 171 GLN A CA 1
ATOM 1373 C C . GLN A 1 171 ? -9.25 -18.641 6.406 1 94.69 171 GLN A C 1
ATOM 1375 O O . GLN A 1 171 ? -10.438 -18.312 6.34 1 94.69 171 GLN A O 1
ATOM 1380 N N . TYR A 1 172 ? -8.508 -18.531 7.504 1 96.31 172 TYR A N 1
ATOM 1381 C CA . TYR A 1 172 ? -9.047 -17.891 8.703 1 96.31 172 TYR A CA 1
ATOM 1382 C C . TYR A 1 172 ? -9.492 -16.469 8.414 1 96.31 172 TYR A C 1
ATOM 1384 O O . TYR A 1 172 ? -10.578 -16.047 8.828 1 96.31 172 TYR A O 1
ATOM 1392 N N . VAL A 1 173 ? -8.711 -15.734 7.719 1 98.31 173 VAL A N 1
ATOM 1393 C CA . VAL A 1 173 ? -9.016 -14.344 7.371 1 98.31 173 VAL A CA 1
ATOM 1394 C C . VAL A 1 173 ? -10.273 -14.289 6.508 1 98.31 173 VAL A C 1
ATOM 1396 O O . VAL A 1 173 ? -11.156 -13.461 6.742 1 98.31 173 VAL A O 1
ATOM 1399 N N . MET A 1 174 ? -10.367 -15.156 5.52 1 98.19 174 MET A N 1
ATOM 1400 C CA . MET A 1 174 ? -11.547 -15.188 4.656 1 98.19 174 MET A CA 1
ATOM 1401 C C . MET A 1 174 ? -12.805 -15.484 5.469 1 98.19 174 MET A C 1
ATOM 1403 O O . MET A 1 174 ? -13.859 -14.898 5.215 1 98.19 174 MET A O 1
ATOM 1407 N N . GLU A 1 175 ? -12.664 -16.359 6.434 1 97.62 175 GLU A N 1
ATOM 1408 C CA . GLU A 1 175 ? -13.781 -16.672 7.312 1 97.62 175 GLU A CA 1
ATOM 1409 C C . GLU A 1 175 ? -14.227 -15.438 8.086 1 97.62 175 GLU A C 1
ATOM 1411 O O . GLU A 1 175 ? -15.43 -15.18 8.234 1 97.62 175 GLU A O 1
ATOM 1416 N N . LYS A 1 176 ? -13.273 -14.703 8.609 1 98.38 176 LYS A N 1
ATOM 1417 C CA . LYS A 1 176 ? -13.586 -13.508 9.391 1 98.38 176 LYS A CA 1
ATOM 1418 C C . LYS A 1 176 ? -14.227 -12.43 8.523 1 98.38 176 LYS A C 1
ATOM 1420 O O . LYS A 1 176 ? -15.133 -11.727 8.969 1 98.38 176 LYS A O 1
ATOM 1425 N N . ILE A 1 177 ? -13.766 -12.25 7.277 1 98.75 177 ILE A N 1
ATOM 1426 C CA . ILE A 1 177 ? -14.375 -11.312 6.34 1 98.75 177 ILE A CA 1
ATOM 1427 C C . ILE A 1 177 ? -15.82 -11.703 6.086 1 98.75 177 ILE A C 1
ATOM 1429 O O . ILE A 1 177 ? -16.719 -10.859 6.117 1 98.75 177 ILE A O 1
ATOM 1433 N N . LYS A 1 178 ? -16.016 -12.992 5.844 1 98.5 178 LYS A N 1
ATOM 1434 C CA . LYS A 1 178 ? -17.359 -13.5 5.57 1 98.5 178 LYS A CA 1
ATOM 1435 C C . LYS A 1 178 ? -18.281 -13.266 6.754 1 98.5 178 LYS A C 1
ATOM 1437 O O . LYS A 1 178 ? -19.438 -12.852 6.578 1 98.5 178 LYS A O 1
ATOM 1442 N N . GLU A 1 179 ? -17.797 -13.555 7.918 1 98.19 179 GLU A N 1
ATOM 1443 C CA . GLU A 1 179 ? -18.578 -13.359 9.141 1 98.19 179 GLU A CA 1
ATOM 1444 C C . GLU A 1 179 ? -19.109 -11.938 9.242 1 98.19 179 GLU A C 1
ATOM 1446 O O . GLU A 1 179 ? -20.297 -11.727 9.492 1 98.19 179 GLU A O 1
ATOM 1451 N N . VAL A 1 180 ? -18.328 -10.961 8.984 1 98.31 180 VAL A N 1
ATOM 1452 C CA . VAL A 1 180 ? -18.703 -9.562 9.133 1 98.31 180 VAL A CA 1
ATOM 1453 C C . VAL A 1 180 ? -19.625 -9.156 7.98 1 98.31 180 VAL A C 1
ATOM 1455 O O . VAL A 1 180 ? -20.547 -8.367 8.164 1 98.31 180 VAL A O 1
ATOM 1458 N N . SER A 1 181 ? -19.312 -9.68 6.805 1 98.12 181 SER A N 1
ATOM 1459 C CA . SER A 1 181 ? -20.188 -9.391 5.676 1 98.12 181 SER A CA 1
ATOM 1460 C C . SER A 1 181 ? -21.609 -9.875 5.949 1 98.12 181 SER A C 1
ATOM 1462 O O . SER A 1 181 ? -22.578 -9.188 5.605 1 98.12 181 SER A O 1
ATOM 1464 N N . LEU A 1 182 ? -21.734 -11.023 6.52 1 97.44 182 LEU A N 1
ATOM 1465 C CA . LEU A 1 182 ? -23.047 -11.578 6.832 1 97.44 182 LEU A CA 1
ATOM 1466 C C . LEU A 1 182 ? -23.75 -10.734 7.891 1 97.44 182 LEU A C 1
ATOM 1468 O O . LEU A 1 182 ? -24.969 -10.531 7.824 1 97.44 182 LEU A O 1
ATOM 1472 N N . ALA A 1 183 ? -22.969 -10.211 8.797 1 97.31 183 ALA A N 1
ATOM 1473 C CA . ALA A 1 183 ? -23.531 -9.469 9.922 1 97.31 183 ALA A CA 1
ATOM 1474 C C . ALA A 1 183 ? -23.906 -8.047 9.5 1 97.31 183 ALA A C 1
ATOM 1476 O O . ALA A 1 183 ? -24.844 -7.465 10.047 1 97.31 183 ALA A O 1
ATOM 1477 N N . THR A 1 184 ? -23.266 -7.473 8.492 1 97.88 184 THR A N 1
ATOM 1478 C CA . THR A 1 184 ? -23.391 -6.039 8.273 1 97.88 184 THR A CA 1
ATOM 1479 C C . THR A 1 184 ? -23.766 -5.746 6.824 1 97.88 184 THR A C 1
ATOM 1481 O O . THR A 1 184 ? -24.078 -4.605 6.477 1 97.88 184 THR A O 1
ATOM 1484 N N . ASN A 1 185 ? -23.656 -6.75 5.945 1 97.94 185 ASN A N 1
ATOM 1485 C CA . ASN A 1 185 ? -23.875 -6.555 4.516 1 97.94 185 ASN A CA 1
ATOM 1486 C C . ASN A 1 185 ? -22.859 -5.566 3.934 1 97.94 185 ASN A C 1
ATOM 1488 O O . ASN A 1 185 ? -23.156 -4.867 2.965 1 97.94 185 ASN A O 1
ATOM 1492 N N . CYS A 1 186 ? -21.766 -5.41 4.574 1 98.12 186 CYS A N 1
ATOM 1493 C CA . CYS A 1 186 ? -20.688 -4.527 4.117 1 98.12 186 CYS A CA 1
ATOM 1494 C C . CYS A 1 186 ? -19.641 -5.305 3.326 1 98.12 186 CYS A C 1
ATOM 1496 O O . CYS A 1 186 ? -19.156 -6.34 3.785 1 98.12 186 CYS A O 1
ATOM 1498 N N . PRO A 1 187 ? -19.281 -4.883 2.105 1 98.5 187 PRO A N 1
ATOM 1499 C CA . PRO A 1 187 ? -18.203 -5.52 1.344 1 98.5 187 PRO A CA 1
ATOM 1500 C C . PRO A 1 187 ? -16.812 -5.133 1.846 1 98.5 187 PRO A C 1
ATOM 1502 O O . PRO A 1 187 ? -16.703 -4.367 2.807 1 98.5 187 PRO A O 1
ATOM 1505 N N . VAL A 1 188 ? -15.758 -5.785 1.321 1 98.69 188 VAL A N 1
ATOM 1506 C CA . VAL A 1 188 ? -14.406 -5.254 1.467 1 98.69 188 VAL A CA 1
ATOM 1507 C C . VAL A 1 188 ? -14.297 -3.908 0.756 1 98.69 188 VAL A C 1
ATOM 1509 O O . VAL A 1 188 ? -14.719 -3.771 -0.395 1 98.69 188 VAL A O 1
ATOM 1512 N N . THR A 1 189 ? -13.781 -2.887 1.442 1 98.5 189 THR A N 1
ATOM 1513 C CA . THR A 1 189 ? -13.852 -1.533 0.9 1 98.5 189 THR A CA 1
ATOM 1514 C C . THR A 1 189 ? -12.461 -1.035 0.502 1 98.5 189 THR A C 1
ATOM 1516 O O . THR A 1 189 ? -12.336 -0.015 -0.179 1 98.5 189 THR A O 1
ATOM 1519 N N . ALA A 1 190 ? -11.406 -1.666 0.883 1 98.75 190 ALA A N 1
ATOM 1520 C CA . ALA A 1 190 ? -10.039 -1.351 0.459 1 98.75 190 ALA A CA 1
ATOM 1521 C C . ALA A 1 190 ? -9.094 -2.504 0.766 1 98.75 190 ALA A C 1
ATOM 1523 O O . ALA A 1 190 ? -9.273 -3.221 1.754 1 98.75 190 ALA A O 1
ATOM 1524 N N . ILE A 1 191 ? -8.094 -2.756 -0.03 1 98.88 191 ILE A N 1
ATOM 1525 C CA . ILE A 1 191 ? -7.016 -3.701 0.233 1 98.88 191 ILE A CA 1
ATOM 1526 C C . ILE A 1 191 ? -5.676 -3.066 -0.132 1 98.88 191 ILE A C 1
ATOM 1528 O O . ILE A 1 191 ? -5.535 -2.469 -1.2 1 98.88 191 ILE A O 1
ATOM 1532 N N . HIS A 1 192 ? -4.727 -3.127 0.763 1 98.5 192 HIS A N 1
ATOM 1533 C CA . HIS A 1 192 ? -3.328 -2.787 0.529 1 98.5 192 HIS A CA 1
ATOM 1534 C C . HIS A 1 192 ? -2.422 -3.992 0.752 1 98.5 192 HIS A C 1
ATOM 1536 O O . HIS A 1 192 ? -2.299 -4.48 1.878 1 98.5 192 HIS A O 1
ATOM 1542 N N . SER A 1 193 ? -1.825 -4.449 -0.331 1 98.81 193 SER A N 1
ATOM 1543 C CA . SER A 1 193 ? -1.016 -5.66 -0.228 1 98.81 193 SER A CA 1
ATOM 1544 C C . SER A 1 193 ? 0.4 -5.422 -0.743 1 98.81 193 SER A C 1
ATOM 1546 O O . SER A 1 193 ? 0.614 -4.59 -1.625 1 98.81 193 SER A O 1
ATOM 1548 N N . SER A 1 194 ? 1.327 -6.09 -0.158 1 98.56 194 SER A N 1
ATOM 1549 C CA . SER A 1 194 ? 2.713 -6.031 -0.613 1 98.56 194 SER A CA 1
ATOM 1550 C C . SER A 1 194 ? 3.393 -7.391 -0.486 1 98.56 194 SER A C 1
ATOM 1552 O O . SER A 1 194 ? 3.031 -8.195 0.377 1 98.56 194 SER A O 1
ATOM 1554 N N . HIS A 1 195 ? 4.242 -7.672 -1.352 1 98.5 195 HIS A N 1
ATOM 1555 C CA . HIS A 1 195 ? 5.07 -8.867 -1.32 1 98.5 195 HIS A CA 1
ATOM 1556 C C . HIS A 1 195 ? 6.488 -8.578 -1.799 1 98.5 195 HIS A C 1
ATOM 1558 O O . HIS A 1 195 ? 6.676 -7.91 -2.818 1 98.5 195 HIS A O 1
ATOM 1564 N N . SER A 1 196 ? 7.465 -9 -1.03 1 97.81 196 SER A N 1
ATOM 1565 C CA . SER A 1 196 ? 8.883 -8.898 -1.374 1 97.81 196 SER A CA 1
ATOM 1566 C C . SER A 1 196 ? 9.531 -10.273 -1.432 1 97.81 196 SER A C 1
ATOM 1568 O O . SER A 1 196 ? 9.383 -11.078 -0.509 1 97.81 196 SER A O 1
ATOM 1570 N N . ASP A 1 197 ? 10.219 -10.539 -2.504 1 95.75 197 ASP A N 1
ATOM 1571 C CA . ASP A 1 197 ? 10.875 -11.836 -2.664 1 95.75 197 ASP A CA 1
ATOM 1572 C C . ASP A 1 197 ? 12.172 -11.906 -1.862 1 95.75 197 ASP A C 1
ATOM 1574 O O . ASP A 1 197 ? 12.688 -12.992 -1.59 1 95.75 197 ASP A O 1
ATOM 1578 N N . GLY A 1 198 ? 12.75 -10.711 -1.566 1 95.75 198 GLY A N 1
ATOM 1579 C CA . GLY A 1 198 ? 14.008 -10.68 -0.843 1 95.75 198 GLY A CA 1
ATOM 1580 C C . GLY A 1 198 ? 15.188 -11.148 -1.675 1 95.75 198 GLY A C 1
ATOM 1581 O O . GLY A 1 198 ? 16.141 -11.719 -1.143 1 95.75 198 GLY A O 1
ATOM 1582 N N . GLN A 1 199 ? 15.125 -11.031 -2.986 1 94.06 199 GLN A N 1
ATOM 1583 C CA . GLN A 1 199 ? 16.234 -11.352 -3.879 1 94.06 199 GLN A CA 1
ATOM 1584 C C . GLN A 1 199 ? 17.156 -10.148 -4.055 1 94.06 199 GLN A C 1
ATOM 1586 O O . GLN A 1 199 ? 16.781 -9.016 -3.742 1 94.06 199 GLN A O 1
ATOM 1591 N N . TRP A 1 200 ? 18.344 -10.414 -4.445 1 95.75 200 TRP A N 1
ATOM 1592 C CA . TRP A 1 200 ? 19.281 -9.422 -4.941 1 95.75 200 TRP A CA 1
ATOM 1593 C C . TRP A 1 200 ? 20.047 -9.961 -6.148 1 95.75 200 TRP A C 1
ATOM 1595 O O . TRP A 1 200 ? 21.109 -10.586 -5.992 1 95.75 200 TRP A O 1
ATOM 1605 N N . ARG A 1 201 ? 19.547 -9.664 -7.305 1 94.5 201 ARG A N 1
ATOM 1606 C CA . ARG A 1 201 ? 20.219 -10.055 -8.539 1 94.5 201 ARG A CA 1
ATOM 1607 C C . ARG A 1 201 ? 21.234 -9 -8.969 1 94.5 201 ARG A C 1
ATOM 1609 O O . ARG A 1 201 ? 20.891 -7.828 -9.125 1 94.5 201 ARG A O 1
ATOM 1616 N N . LEU A 1 202 ? 22.422 -9.484 -9.164 1 94.62 202 LEU A N 1
ATOM 1617 C CA . LEU A 1 202 ? 23.422 -8.555 -9.672 1 94.62 202 LEU A CA 1
ATOM 1618 C C . LEU A 1 202 ? 23.203 -8.281 -11.156 1 94.62 202 LEU A C 1
ATOM 1620 O O . LEU A 1 202 ? 22.578 -9.078 -11.852 1 94.62 202 LEU A O 1
ATOM 1624 N N . PRO A 1 203 ? 23.672 -7.176 -11.656 1 94.25 203 PRO A N 1
ATOM 1625 C CA . PRO A 1 203 ? 23.328 -6.719 -13.008 1 94.25 203 PRO A CA 1
ATOM 1626 C C . PRO A 1 203 ? 23.625 -7.762 -14.078 1 94.25 203 PRO A C 1
ATOM 1628 O O . PRO A 1 203 ? 22.781 -8.031 -14.938 1 94.25 203 PRO A O 1
ATOM 1631 N N . SER A 1 204 ? 24.781 -8.438 -14.023 1 93.88 204 SER A N 1
ATOM 1632 C CA . SER A 1 204 ? 25.125 -9.43 -15.039 1 93.88 204 SER A CA 1
ATOM 1633 C C . SER A 1 204 ? 24.234 -10.656 -14.945 1 93.88 204 SER A C 1
ATOM 1635 O O . SER A 1 204 ? 23.953 -11.312 -15.953 1 93.88 204 SER A O 1
ATOM 1637 N N . GLU A 1 205 ? 23.797 -10.898 -13.727 1 93.44 205 GLU A N 1
ATOM 1638 C CA . GLU A 1 205 ? 22.906 -12.031 -13.5 1 93.44 205 GLU A CA 1
ATOM 1639 C C . GLU A 1 205 ? 21.562 -11.812 -14.172 1 93.44 205 GLU A C 1
ATOM 1641 O O . GLU A 1 205 ? 20.906 -12.766 -14.594 1 93.44 205 GLU A O 1
ATOM 1646 N N . MET A 1 206 ? 21.125 -10.602 -14.273 1 94.19 206 MET A N 1
ATOM 1647 C CA . MET A 1 206 ? 19.828 -10.281 -14.883 1 94.19 206 MET A CA 1
ATOM 1648 C C . MET A 1 206 ? 19.844 -10.609 -16.375 1 94.19 206 MET A C 1
ATOM 1650 O O . MET A 1 206 ? 18.781 -10.797 -16.969 1 94.19 206 MET A O 1
ATOM 1654 N N . VAL A 1 207 ? 21.031 -10.625 -16.922 1 95 207 VAL A N 1
ATOM 1655 C CA . VAL A 1 207 ? 21.203 -10.961 -18.328 1 95 207 VAL A CA 1
ATOM 1656 C C . VAL A 1 207 ? 21.297 -12.477 -18.5 1 95 207 VAL A C 1
ATOM 1658 O O . VAL A 1 207 ? 20.625 -13.055 -19.359 1 95 207 VAL A O 1
ATOM 1661 N N . SER A 1 208 ? 22 -13.133 -17.594 1 91.62 208 SER A N 1
ATOM 1662 C CA . SER A 1 208 ? 22.438 -14.5 -17.859 1 91.62 208 SER A CA 1
ATOM 1663 C C . SER A 1 208 ? 21.5 -15.516 -17.219 1 91.62 208 SER A C 1
ATOM 1665 O O . SER A 1 208 ? 21.422 -16.656 -17.672 1 91.62 208 SER A O 1
ATOM 1667 N N . GLN A 1 209 ? 20.797 -15.133 -16.188 1 87.56 209 GLN A N 1
ATOM 1668 C CA . GLN A 1 209 ? 20.016 -16.109 -15.445 1 87.56 209 GLN A CA 1
ATOM 1669 C C . GLN A 1 209 ? 18.641 -16.312 -16.094 1 87.56 209 GLN A C 1
ATOM 1671 O O . GLN A 1 209 ? 17.953 -15.344 -16.422 1 87.56 209 GLN A O 1
ATOM 1676 N N . ASP A 1 210 ? 18.219 -17.594 -16.141 1 82.31 210 ASP A N 1
ATOM 1677 C CA . ASP A 1 210 ? 16.938 -17.953 -16.75 1 82.31 210 ASP A CA 1
ATOM 1678 C C . ASP A 1 210 ? 15.859 -18.172 -15.695 1 82.31 210 ASP A C 1
ATOM 1680 O O . ASP A 1 210 ? 14.688 -18.328 -16.031 1 82.31 210 ASP A O 1
ATOM 1684 N N . TYR A 1 211 ? 16.219 -18.172 -14.539 1 78.75 211 TYR A N 1
ATOM 1685 C CA . TYR A 1 211 ? 15.273 -18.297 -13.438 1 78.75 211 TYR A CA 1
ATOM 1686 C C . TYR A 1 211 ? 14.578 -16.953 -13.18 1 78.75 211 TYR A C 1
ATOM 1688 O O . TYR A 1 211 ? 15.234 -15.953 -12.906 1 78.75 211 TYR A O 1
ATOM 1696 N N . HIS A 1 212 ? 13.227 -16.938 -13.18 1 77.69 212 HIS A N 1
ATOM 1697 C CA . HIS A 1 212 ? 12.484 -15.68 -13.086 1 77.69 212 HIS A CA 1
ATOM 1698 C C . HIS A 1 212 ? 13.078 -14.625 -14.016 1 77.69 212 HIS A C 1
ATOM 1700 O O . HIS A 1 212 ? 13.367 -13.508 -13.586 1 77.69 212 HIS A O 1
ATOM 1706 N N . SER A 1 213 ? 13.203 -14.969 -15.195 1 82.44 213 SER A N 1
ATOM 1707 C CA . SER A 1 213 ? 14.016 -14.242 -16.156 1 82.44 213 SER A CA 1
ATOM 1708 C C . SER A 1 213 ? 13.336 -12.945 -16.594 1 82.44 213 SER A C 1
ATOM 1710 O O . SER A 1 213 ? 12.25 -12.977 -17.172 1 82.44 213 SER A O 1
ATOM 1712 N N . TYR A 1 214 ? 14.078 -11.906 -16.359 1 92.44 214 TYR A N 1
ATOM 1713 C CA . TYR A 1 214 ? 13.648 -10.602 -16.859 1 92.44 214 TYR A CA 1
ATOM 1714 C C . TYR A 1 214 ? 13.828 -10.508 -18.375 1 92.44 214 TYR A C 1
ATOM 1716 O O . TYR A 1 214 ? 13.133 -9.734 -19.031 1 92.44 214 TYR A O 1
ATOM 1724 N N . ASN A 1 215 ? 14.805 -11.312 -18.828 1 93.62 215 ASN A N 1
ATOM 1725 C CA . ASN A 1 215 ? 15.234 -11.203 -20.219 1 93.62 215 ASN A CA 1
ATOM 1726 C C . ASN A 1 215 ? 14.211 -11.82 -21.172 1 93.62 215 ASN A C 1
ATOM 1728 O O . ASN A 1 215 ? 14.391 -11.781 -22.391 1 93.62 215 ASN A O 1
ATOM 1732 N N . LYS A 1 216 ? 13.141 -12.352 -20.656 1 93.06 216 LYS A N 1
ATOM 1733 C CA . LYS A 1 216 ? 12.07 -12.875 -21.5 1 93.06 216 LYS A CA 1
ATOM 1734 C C . LYS A 1 216 ? 10.914 -11.883 -21.609 1 93.06 216 LYS A C 1
ATOM 1736 O O . LYS A 1 216 ? 9.867 -12.195 -22.172 1 93.06 216 LYS A O 1
ATOM 1741 N N . GLY A 1 217 ? 11.055 -10.734 -21.047 1 95.75 217 GLY A N 1
ATOM 1742 C CA . GLY A 1 217 ? 10.078 -9.664 -21.203 1 95.75 217 GLY A CA 1
ATOM 1743 C C . GLY A 1 217 ? 8.93 -9.758 -20.219 1 95.75 217 GLY A C 1
ATOM 1744 O O . GLY A 1 217 ? 7.844 -9.227 -20.484 1 95.75 217 GLY A O 1
ATOM 1745 N N . HIS A 1 218 ? 8.977 -10.492 -19.234 1 95.62 218 HIS A N 1
ATOM 1746 C CA . HIS A 1 218 ? 8.094 -10.516 -18.062 1 95.62 218 HIS A CA 1
ATOM 1747 C C . HIS A 1 218 ? 8.898 -10.641 -16.766 1 95.62 218 HIS A C 1
ATOM 1749 O O . HIS A 1 218 ? 10.117 -10.859 -16.812 1 95.62 218 HIS A O 1
ATOM 1755 N N . GLY A 1 219 ? 8.297 -10.406 -15.656 1 95.75 219 GLY A N 1
ATOM 1756 C CA . GLY A 1 219 ? 9.047 -10.391 -14.406 1 95.75 219 GLY A CA 1
ATOM 1757 C C . GLY A 1 219 ? 8.203 -10.742 -13.195 1 95.75 219 GLY A C 1
ATOM 1758 O O . GLY A 1 219 ? 7.457 -11.727 -13.219 1 95.75 219 GLY A O 1
ATOM 1759 N N . LYS A 1 220 ? 8.383 -10 -12.172 1 96.56 220 LYS A N 1
ATOM 1760 C CA . LYS A 1 220 ? 7.809 -10.25 -10.852 1 96.56 220 LYS A CA 1
ATOM 1761 C C . LYS A 1 220 ? 6.316 -10.547 -10.945 1 96.56 220 LYS A C 1
ATOM 1763 O O . LYS A 1 220 ? 5.809 -11.438 -10.266 1 96.56 220 LYS A O 1
ATOM 1768 N N . MET A 1 221 ? 5.543 -9.867 -11.781 1 97.69 221 MET A N 1
ATOM 1769 C CA . MET A 1 221 ? 4.094 -10.008 -11.852 1 97.69 221 MET A CA 1
ATOM 1770 C C . MET A 1 221 ? 3.707 -11.391 -12.359 1 97.69 221 MET A C 1
ATOM 1772 O O . MET A 1 221 ? 2.742 -11.992 -11.875 1 97.69 221 MET A O 1
ATOM 1776 N N . SER A 1 222 ? 4.523 -11.969 -13.258 1 95.56 222 SER A N 1
ATOM 1777 C CA . SER A 1 222 ? 4.238 -13.266 -13.852 1 95.56 222 SER A CA 1
ATOM 1778 C C . SER A 1 222 ? 4.848 -14.398 -13.031 1 95.56 222 SER A C 1
ATOM 1780 O O . SER A 1 222 ? 4.641 -15.578 -13.336 1 95.56 222 SER A O 1
ATOM 1782 N N . HIS A 1 223 ? 5.609 -14.039 -12.055 1 93.56 223 HIS A N 1
ATOM 1783 C CA . HIS A 1 223 ? 6.188 -15.047 -11.164 1 93.56 223 HIS A CA 1
ATOM 1784 C C . HIS A 1 223 ? 5.484 -15.062 -9.812 1 93.56 223 HIS A C 1
ATOM 1786 O O . HIS A 1 223 ? 4.289 -15.344 -9.734 1 93.56 223 HIS A O 1
ATOM 1792 N N . SER A 1 224 ? 6.156 -14.578 -8.836 1 94.25 224 SER A N 1
ATOM 1793 C CA . SER A 1 224 ? 5.57 -14.625 -7.504 1 94.25 224 SER A CA 1
ATOM 1794 C C . SER A 1 224 ? 4.445 -13.609 -7.352 1 94.25 224 SER A C 1
ATOM 1796 O O . SER A 1 224 ? 3.639 -13.703 -6.426 1 94.25 224 SER A O 1
ATOM 1798 N N . GLY A 1 225 ? 4.344 -12.672 -8.266 1 97.56 225 GLY A N 1
ATOM 1799 C CA . GLY A 1 225 ? 3.305 -11.656 -8.188 1 97.56 225 GLY A CA 1
ATOM 1800 C C . GLY A 1 225 ? 1.906 -12.211 -8.375 1 97.56 225 GLY A C 1
ATOM 1801 O O . GLY A 1 225 ? 0.938 -11.672 -7.84 1 97.56 225 GLY A O 1
ATOM 1802 N N . TYR A 1 226 ? 1.777 -13.289 -9.141 1 97.75 226 TYR A N 1
ATOM 1803 C CA . TYR A 1 226 ? 0.47 -13.883 -9.383 1 97.75 226 TYR A CA 1
ATOM 1804 C C . TYR A 1 226 ? -0.191 -14.305 -8.078 1 97.75 226 TYR A C 1
ATOM 1806 O O . TYR A 1 226 ? -1.413 -14.219 -7.938 1 97.75 226 TYR A O 1
ATOM 1814 N N . HIS A 1 227 ? 0.618 -14.773 -7.113 1 97.69 227 HIS A N 1
ATOM 1815 C CA . HIS A 1 227 ? 0.075 -15.156 -5.812 1 97.69 227 HIS A CA 1
ATOM 1816 C C . HIS A 1 227 ? -0.687 -14 -5.176 1 97.69 227 HIS A C 1
ATOM 1818 O O . HIS A 1 227 ? -1.699 -14.219 -4.504 1 97.69 227 HIS A O 1
ATOM 1824 N N . ILE A 1 228 ? -0.22 -12.805 -5.387 1 98.69 228 ILE A N 1
ATOM 1825 C CA . ILE A 1 228 ? -0.811 -11.641 -4.734 1 98.69 228 ILE A CA 1
ATOM 1826 C C . ILE A 1 228 ? -2.051 -11.188 -5.504 1 98.69 228 ILE A C 1
ATOM 1828 O O . ILE A 1 228 ? -3.078 -10.867 -4.902 1 98.69 228 ILE A O 1
ATOM 1832 N N . PHE A 1 229 ? -1.942 -11.195 -6.863 1 98.75 229 PHE A N 1
ATOM 1833 C CA . PHE A 1 229 ? -3.15 -10.938 -7.637 1 98.75 229 PHE A CA 1
ATOM 1834 C C . PHE A 1 229 ? -4.27 -11.883 -7.23 1 98.75 229 PHE A C 1
ATOM 1836 O O . PHE A 1 229 ? -5.418 -11.461 -7.07 1 98.75 229 PHE A O 1
ATOM 1843 N N . ASP A 1 230 ? -3.889 -13.102 -7.047 1 98.56 230 ASP A N 1
ATOM 1844 C CA . ASP A 1 230 ? -4.863 -14.141 -6.738 1 98.56 230 ASP A CA 1
ATOM 1845 C C . ASP A 1 230 ? -5.457 -13.938 -5.344 1 98.56 230 ASP A C 1
ATOM 1847 O O . ASP A 1 230 ? -6.68 -13.922 -5.184 1 98.56 230 ASP A O 1
ATOM 1851 N N . ILE A 1 231 ? -4.613 -13.789 -4.344 1 98.62 231 ILE A N 1
ATOM 1852 C CA . ILE A 1 231 ? -5.129 -13.758 -2.979 1 98.62 231 ILE A CA 1
ATOM 1853 C C . ILE A 1 231 ? -5.918 -12.469 -2.758 1 98.62 231 ILE A C 1
ATOM 1855 O O . ILE A 1 231 ? -6.918 -12.469 -2.037 1 98.62 231 ILE A O 1
ATOM 1859 N N . VAL A 1 232 ? -5.508 -11.398 -3.342 1 98.69 232 VAL A N 1
ATOM 1860 C CA . VAL A 1 232 ? -6.246 -10.141 -3.254 1 98.69 232 VAL A CA 1
ATOM 1861 C C . VAL A 1 232 ? -7.641 -10.32 -3.844 1 98.69 232 VAL A C 1
ATOM 1863 O O . VAL A 1 232 ? -8.633 -9.859 -3.266 1 98.69 232 VAL A O 1
ATOM 1866 N N . SER A 1 233 ? -7.676 -10.977 -4.98 1 98.12 233 SER A N 1
ATOM 1867 C CA . SER A 1 233 ? -8.969 -11.25 -5.609 1 98.12 233 SER A CA 1
ATOM 1868 C C . SER A 1 233 ? -9.859 -12.086 -4.695 1 98.12 233 SER A C 1
ATOM 1870 O O . SER A 1 233 ? -11.047 -11.797 -4.547 1 98.12 233 SER A O 1
ATOM 1872 N N . GLN A 1 234 ? -9.297 -13.125 -4.086 1 97.88 234 GLN A N 1
ATOM 1873 C CA . GLN A 1 234 ? -10.055 -13.984 -3.178 1 97.88 234 GLN A CA 1
ATOM 1874 C C . GLN A 1 234 ? -10.586 -13.188 -1.988 1 97.88 234 GLN A C 1
ATOM 1876 O O . GLN A 1 234 ? -11.766 -13.281 -1.653 1 97.88 234 GLN A O 1
ATOM 1881 N N . LEU A 1 235 ? -9.742 -12.391 -1.38 1 98.62 235 LEU A N 1
ATOM 1882 C CA . LEU A 1 235 ? -10.109 -11.609 -0.201 1 98.62 235 LEU A CA 1
ATOM 1883 C C . LEU A 1 235 ? -11.203 -10.602 -0.535 1 98.62 235 LEU A C 1
ATOM 1885 O O . LEU A 1 235 ? -12.156 -10.43 0.231 1 98.62 235 LEU A O 1
ATOM 1889 N N . TYR A 1 236 ? -11.07 -9.984 -1.692 1 98.44 236 TYR A N 1
ATOM 1890 C CA . TYR A 1 236 ? -12.039 -8.961 -2.088 1 98.44 236 TYR A CA 1
ATOM 1891 C C . TYR A 1 236 ? -13.398 -9.578 -2.375 1 98.44 236 TYR A C 1
ATOM 1893 O O . TYR A 1 236 ? -14.438 -8.969 -2.096 1 98.44 236 TYR A O 1
ATOM 1901 N N . ASN A 1 237 ? -13.422 -10.797 -2.85 1 96.81 237 ASN A N 1
ATOM 1902 C CA . ASN A 1 237 ? -14.648 -11.383 -3.381 1 96.81 237 ASN A CA 1
ATOM 1903 C C . ASN A 1 237 ? -15.391 -12.188 -2.318 1 96.81 237 ASN A C 1
ATOM 1905 O O . ASN A 1 237 ? -16.531 -12.594 -2.527 1 96.81 237 ASN A O 1
ATOM 1909 N N . VAL A 1 238 ? -14.836 -12.359 -1.184 1 96.44 238 VAL A N 1
ATOM 1910 C CA . VAL A 1 238 ? -15.367 -13.219 -0.133 1 96.44 238 VAL A CA 1
ATOM 1911 C C . VAL A 1 238 ? -16.781 -12.789 0.222 1 96.44 238 VAL A C 1
ATOM 1913 O O . VAL A 1 238 ? -17.688 -13.617 0.351 1 96.44 238 VAL A O 1
ATOM 1916 N N . PRO A 1 239 ? -17.062 -11.477 0.45 1 96.75 239 PRO A N 1
ATOM 1917 C CA . PRO A 1 239 ? -18.406 -11.07 0.881 1 96.75 239 PRO A CA 1
ATOM 1918 C C . PRO A 1 239 ? -19.5 -11.5 -0.101 1 96.75 239 PRO A C 1
ATOM 1920 O O . PRO A 1 239 ? -20.609 -11.844 0.314 1 96.75 239 PRO A O 1
ATOM 1923 N N . ASP A 1 240 ? -19.266 -11.438 -1.384 1 95.25 240 ASP A N 1
ATOM 1924 C CA . ASP A 1 240 ? -20.156 -11.891 -2.445 1 95.25 240 ASP A CA 1
ATOM 1925 C C . ASP A 1 240 ? -21.547 -11.305 -2.285 1 95.25 240 ASP A C 1
ATOM 1927 O O . ASP A 1 240 ? -22.547 -12.023 -2.326 1 95.25 240 ASP A O 1
ATOM 1931 N N . ILE A 1 241 ? -21.609 -10.023 -1.937 1 96.44 241 ILE A N 1
ATOM 1932 C CA . ILE A 1 241 ? -22.891 -9.32 -1.853 1 96.44 241 ILE A CA 1
ATOM 1933 C C . ILE A 1 241 ? -23.312 -8.867 -3.244 1 96.44 241 ILE A C 1
ATOM 1935 O O . ILE A 1 241 ? -22.797 -7.875 -3.768 1 96.44 241 ILE A O 1
ATOM 1939 N N . LYS A 1 242 ? -24.281 -9.508 -3.789 1 94.06 242 LYS A N 1
ATOM 1940 C CA . LYS A 1 242 ? -24.656 -9.352 -5.188 1 94.06 242 LYS A CA 1
ATOM 1941 C C . LYS A 1 242 ? -24.906 -7.883 -5.527 1 94.06 242 LYS A C 1
ATOM 1943 O O . LYS A 1 242 ? -24.422 -7.387 -6.547 1 94.06 242 LYS A O 1
ATOM 1948 N N . ALA A 1 243 ? -25.578 -7.168 -4.684 1 93.44 243 ALA A N 1
ATOM 1949 C CA . ALA A 1 243 ? -26 -5.789 -4.938 1 93.44 243 ALA A CA 1
ATOM 1950 C C . ALA A 1 243 ? -24.797 -4.836 -4.867 1 93.44 243 ALA A C 1
ATOM 1952 O O . ALA A 1 243 ? -24.891 -3.689 -5.309 1 93.44 243 ALA A O 1
ATOM 1953 N N . LYS A 1 244 ? -23.703 -5.328 -4.355 1 95.75 244 LYS A N 1
ATOM 1954 C CA . LYS A 1 244 ? -22.578 -4.434 -4.109 1 95.75 244 LYS A CA 1
ATOM 1955 C C . LYS A 1 244 ? -21.328 -4.902 -4.852 1 95.75 244 LYS A C 1
ATOM 1957 O O . LYS A 1 244 ? -20.234 -4.387 -4.621 1 95.75 244 LYS A O 1
ATOM 1962 N N . LEU A 1 245 ? -21.484 -5.879 -5.699 1 94.81 245 LEU A N 1
ATOM 1963 C CA . LEU A 1 245 ? -20.391 -6.348 -6.535 1 94.81 245 LEU A CA 1
ATOM 1964 C C . LEU A 1 245 ? -20.031 -5.312 -7.598 1 94.81 245 LEU A C 1
ATOM 1966 O O . LEU A 1 245 ? -20.906 -4.711 -8.211 1 94.81 245 LEU A O 1
ATOM 1970 N N . PRO A 1 246 ? -18.781 -5.008 -7.781 1 97.44 246 PRO A N 1
ATOM 1971 C CA . PRO A 1 246 ? -18.406 -4.109 -8.875 1 97.44 246 PRO A CA 1
ATOM 1972 C C . PRO A 1 246 ? -18.797 -4.652 -10.242 1 97.44 246 PRO A C 1
ATOM 1974 O O . PRO A 1 246 ? -18.828 -5.871 -10.445 1 97.44 246 PRO A O 1
ATOM 1977 N N . ASP A 1 247 ? -19.109 -3.822 -11.156 1 97.12 247 ASP A N 1
ATOM 1978 C CA . ASP A 1 247 ? -19.391 -4.215 -12.531 1 97.12 247 ASP A CA 1
ATOM 1979 C C . ASP A 1 247 ? -18.281 -3.752 -13.469 1 97.12 247 ASP A C 1
ATOM 1981 O O . ASP A 1 247 ? -18.359 -3.932 -14.688 1 97.12 247 ASP A O 1
ATOM 1985 N N . GLY A 1 248 ? -17.219 -3.121 -12.914 1 96.88 248 GLY A N 1
ATOM 1986 C CA . GLY A 1 248 ? -16.031 -2.703 -13.656 1 96.88 248 GLY A CA 1
ATOM 1987 C C . GLY A 1 248 ? -14.789 -2.639 -12.789 1 96.88 248 GLY A C 1
ATOM 1988 O O . GLY A 1 248 ? -14.875 -2.559 -11.562 1 96.88 248 GLY A O 1
ATOM 1989 N N . MET A 1 249 ? -13.711 -2.777 -13.414 1 97.69 249 MET A N 1
ATOM 1990 C CA . MET A 1 249 ? -12.398 -2.697 -12.781 1 97.69 249 MET A CA 1
ATOM 1991 C C . MET A 1 249 ? -11.422 -1.92 -13.648 1 97.69 249 MET A C 1
ATOM 1993 O O . MET A 1 249 ? -11.391 -2.096 -14.867 1 97.69 249 MET A O 1
ATOM 1997 N N . GLU A 1 250 ? -10.758 -0.96 -13.086 1 98.5 250 GLU A N 1
ATOM 1998 C CA . GLU A 1 250 ? -9.695 -0.242 -13.781 1 98.5 250 GLU A CA 1
ATOM 1999 C C . GLU A 1 250 ? -8.336 -0.51 -13.133 1 98.5 250 GLU A C 1
ATOM 2001 O O . GLU A 1 250 ? -8.219 -0.503 -11.906 1 98.5 250 GLU A O 1
ATOM 2006 N N . VAL A 1 251 ? -7.328 -0.774 -13.969 1 98.75 251 VAL A N 1
ATOM 2007 C CA . VAL A 1 251 ? -6.004 -1.142 -13.484 1 98.75 251 VAL A CA 1
ATOM 2008 C C . VAL A 1 251 ? -4.965 -0.159 -14.031 1 98.75 251 VAL A C 1
ATOM 2010 O O . VAL A 1 251 ? -4.973 0.171 -15.219 1 98.75 251 VAL A O 1
ATOM 2013 N N . ILE A 1 252 ? -4.113 0.348 -13.172 1 98.75 252 ILE A N 1
ATOM 2014 C CA . ILE A 1 252 ? -2.953 1.161 -13.516 1 98.75 252 ILE A CA 1
ATOM 2015 C C . ILE A 1 252 ? -1.701 0.568 -12.875 1 98.75 252 ILE A C 1
ATOM 2017 O O . ILE A 1 252 ? -1.717 0.19 -11.703 1 98.75 252 ILE A O 1
ATOM 2021 N N . SER A 1 253 ? -0.637 0.454 -13.633 1 98.75 253 SER A N 1
ATOM 2022 C CA . SER A 1 253 ? 0.575 -0.135 -13.07 1 98.75 253 SER A CA 1
ATOM 2023 C C . SER A 1 253 ? 1.773 0.791 -13.25 1 98.75 253 SER A C 1
ATOM 2025 O O . SER A 1 253 ? 1.745 1.696 -14.086 1 98.75 253 SER A O 1
ATOM 2027 N N . SER A 1 254 ? 2.732 0.661 -12.398 1 98.62 254 SER A N 1
ATOM 2028 C CA . SER A 1 254 ? 4.051 1.279 -12.477 1 98.62 254 SER A CA 1
ATOM 2029 C C . SER A 1 254 ? 5.16 0.245 -12.297 1 98.62 254 SER A C 1
ATOM 2031 O O . SER A 1 254 ? 5.297 -0.342 -11.219 1 98.62 254 SER A O 1
ATOM 2033 N N . LEU A 1 255 ? 5.938 0.048 -13.359 1 98.5 255 LEU A N 1
ATOM 2034 C CA . LEU A 1 255 ? 6.961 -0.991 -13.312 1 98.5 255 LEU A CA 1
ATOM 2035 C C . LEU A 1 255 ? 8.352 -0.378 -13.211 1 98.5 255 LEU A C 1
ATOM 2037 O O . LEU A 1 255 ? 8.625 0.665 -13.812 1 98.5 255 LEU A O 1
ATOM 2041 N N . ILE A 1 256 ? 9.18 -0.937 -12.414 1 98.25 256 ILE A N 1
ATOM 2042 C CA . ILE A 1 256 ? 10.617 -0.695 -12.453 1 98.25 256 ILE A CA 1
ATOM 2043 C C . ILE A 1 256 ? 11.312 -1.83 -13.203 1 98.25 256 ILE A C 1
ATOM 2045 O O . ILE A 1 256 ? 11.25 -2.988 -12.781 1 98.25 256 ILE A O 1
ATOM 2049 N N . GLN A 1 257 ? 11.898 -1.499 -14.273 1 97.94 257 GLN A N 1
ATOM 2050 C CA . GLN A 1 257 ? 12.633 -2.471 -15.07 1 97.94 257 GLN A CA 1
ATOM 2051 C C . GLN A 1 257 ? 14.125 -2.445 -14.734 1 97.94 257 GLN A C 1
ATOM 2053 O O . GLN A 1 257 ? 14.562 -1.658 -13.891 1 97.94 257 GLN A O 1
ATOM 2058 N N . PRO A 1 258 ? 14.93 -3.346 -15.297 1 97.56 258 PRO A N 1
ATOM 2059 C CA . PRO A 1 258 ? 16.344 -3.449 -14.898 1 97.56 258 PRO A CA 1
ATOM 2060 C C . PRO A 1 258 ? 17.109 -2.146 -15.102 1 97.56 258 PRO A C 1
ATOM 2062 O O . PRO A 1 258 ? 18.031 -1.851 -14.352 1 97.56 258 PRO A O 1
ATOM 2065 N N . ASP A 1 259 ? 16.719 -1.36 -16.094 1 97.19 259 ASP A N 1
ATOM 2066 C CA . ASP A 1 259 ? 17.406 -0.09 -16.312 1 97.19 259 ASP A CA 1
ATOM 2067 C C . ASP A 1 259 ? 17.188 0.851 -15.125 1 97.19 259 ASP A C 1
ATOM 2069 O O . ASP A 1 259 ? 18.109 1.545 -14.703 1 97.19 259 ASP A O 1
ATOM 2073 N N . GLY A 1 260 ? 15.977 0.903 -14.547 1 97 260 GLY A N 1
ATOM 2074 C CA . GLY A 1 260 ? 15.719 1.667 -13.336 1 97 260 GLY A CA 1
ATOM 2075 C C . GLY A 1 260 ? 16.438 1.124 -12.125 1 97 260 GLY A C 1
ATOM 2076 O O . GLY A 1 260 ? 16.969 1.891 -11.312 1 97 260 GLY A O 1
ATOM 2077 N N . PHE A 1 261 ? 16.547 -0.152 -12.102 1 96.38 261 PHE A N 1
ATOM 2078 C CA . PHE A 1 261 ? 17.172 -0.819 -10.969 1 96.38 261 PHE A CA 1
ATOM 2079 C C . PHE A 1 261 ? 18.672 -0.499 -10.914 1 96.38 261 PHE A C 1
ATOM 2081 O O . PHE A 1 261 ? 19.203 -0.194 -9.844 1 96.38 261 PHE A O 1
ATOM 2088 N N . ILE A 1 262 ? 19.328 -0.514 -11.992 1 95.75 262 ILE A N 1
ATOM 2089 C CA . ILE A 1 262 ? 20.781 -0.306 -11.961 1 95.75 262 ILE A CA 1
ATOM 2090 C C . ILE A 1 262 ? 21.078 1.185 -11.836 1 95.75 262 ILE A C 1
ATOM 2092 O O . ILE A 1 262 ? 22.219 1.57 -11.578 1 95.75 262 ILE A O 1
ATOM 2096 N N . THR A 1 263 ? 20.031 2.014 -12.094 1 96.25 263 THR A N 1
ATOM 2097 C CA . THR A 1 263 ? 20.172 3.439 -11.812 1 96.25 263 THR A CA 1
ATOM 2098 C C . THR A 1 263 ? 20.156 3.695 -10.305 1 96.25 263 THR A C 1
ATOM 2100 O O . THR A 1 263 ? 20.812 4.621 -9.82 1 96.25 263 THR A O 1
ATOM 2103 N N . GLN A 1 264 ? 19.469 2.83 -9.516 1 96.81 264 GLN A N 1
ATOM 2104 C CA . GLN A 1 264 ? 19.484 2.9 -8.062 1 96.81 264 GLN A CA 1
ATOM 2105 C C . GLN A 1 264 ? 20.859 2.543 -7.496 1 96.81 264 GLN A C 1
ATOM 2107 O O . GLN A 1 264 ? 21.297 3.143 -6.52 1 96.81 264 GLN A O 1
ATOM 2112 N N . MET A 1 265 ? 21.469 1.532 -8.078 1 96.69 265 MET A N 1
ATOM 2113 C CA . MET A 1 265 ? 22.781 1.002 -7.723 1 96.69 265 MET A CA 1
ATOM 2114 C C . MET A 1 265 ? 23.625 0.748 -8.969 1 96.69 265 MET A C 1
ATOM 2116 O O . MET A 1 265 ? 23.438 -0.259 -9.656 1 96.69 265 MET A O 1
ATOM 2120 N N . ASN A 1 266 ? 24.609 1.57 -9.156 1 94.88 266 ASN A N 1
ATOM 2121 C CA . ASN A 1 266 ? 25.375 1.491 -10.398 1 94.88 266 ASN A CA 1
ATOM 2122 C C . ASN A 1 266 ? 26.656 0.694 -10.219 1 94.88 266 ASN A C 1
ATOM 2124 O O . ASN A 1 266 ? 26.922 0.163 -9.133 1 94.88 266 ASN A O 1
ATOM 2128 N N . GLU A 1 267 ? 27.422 0.625 -11.273 1 94.12 267 GLU A N 1
ATOM 2129 C CA . GLU A 1 267 ? 28.625 -0.204 -11.328 1 94.12 267 GLU A CA 1
ATOM 2130 C C . GLU A 1 267 ? 29.609 0.182 -10.227 1 94.12 267 GLU A C 1
ATOM 2132 O O . GLU A 1 267 ? 30.219 -0.687 -9.602 1 94.12 267 GLU A O 1
ATOM 2137 N N . GLN A 1 268 ? 29.75 1.484 -9.984 1 93.75 268 GLN A N 1
ATOM 2138 C CA . GLN A 1 268 ? 30.672 1.958 -8.953 1 93.75 268 GLN A CA 1
ATOM 2139 C C . GLN A 1 268 ? 30.219 1.52 -7.566 1 93.75 268 GLN A C 1
ATOM 2141 O O . GLN A 1 268 ? 31.047 1.225 -6.699 1 93.75 268 GLN A O 1
ATOM 2146 N N . ASP A 1 269 ? 28.969 1.465 -7.363 1 96.88 269 ASP A N 1
ATOM 2147 C CA . ASP A 1 269 ? 28.422 1.035 -6.074 1 96.88 269 ASP A CA 1
ATOM 2148 C C . ASP A 1 269 ? 28.797 -0.416 -5.781 1 96.88 269 ASP A C 1
ATOM 2150 O O . ASP A 1 269 ? 29.219 -0.742 -4.668 1 96.88 269 ASP A O 1
ATOM 2154 N N . TYR A 1 270 ? 28.641 -1.272 -6.77 1 96.19 270 TYR A N 1
ATOM 2155 C CA . TYR A 1 270 ? 28.922 -2.689 -6.574 1 96.19 270 TYR A CA 1
ATOM 2156 C C . TYR A 1 270 ? 30.391 -2.912 -6.258 1 96.19 270 TYR A C 1
ATOM 2158 O O . TYR A 1 270 ? 30.734 -3.803 -5.48 1 96.19 270 TYR A O 1
ATOM 2166 N N . ALA A 1 271 ? 31.188 -2.123 -6.918 1 94 271 ALA A N 1
ATOM 2167 C CA . ALA A 1 271 ? 32.625 -2.186 -6.586 1 94 271 ALA A CA 1
ATOM 2168 C C . ALA A 1 271 ? 32.844 -1.81 -5.129 1 94 271 ALA A C 1
ATOM 2170 O O . ALA A 1 271 ? 33.781 -2.342 -4.488 1 94 271 ALA A O 1
ATOM 2171 N N . GLY A 1 272 ? 32 -0.888 -4.633 1 93.75 272 GLY A N 1
ATOM 2172 C CA . GLY A 1 272 ? 32.094 -0.489 -3.236 1 93.75 272 GLY A CA 1
ATOM 2173 C C . GLY A 1 272 ? 31.656 -1.575 -2.275 1 93.75 272 GLY A C 1
ATOM 2174 O O . GLY A 1 272 ? 32.188 -1.695 -1.173 1 93.75 272 GLY A O 1
ATOM 2175 N N . TYR A 1 273 ? 30.656 -2.418 -2.754 1 95.69 273 TYR A N 1
ATOM 2176 C CA . TYR A 1 273 ? 30.109 -3.453 -1.89 1 95.69 273 TYR A CA 1
ATOM 2177 C C . TYR A 1 273 ? 31.047 -4.648 -1.8 1 95.69 273 TYR A C 1
ATOM 2179 O O . TYR A 1 273 ? 31.188 -5.262 -0.738 1 95.69 273 TYR A O 1
ATOM 2187 N N . PHE A 1 274 ? 31.688 -5.012 -2.986 1 94.94 274 PHE A N 1
ATOM 2188 C CA . PHE A 1 274 ? 32.344 -6.312 -3.088 1 94.94 274 PHE A CA 1
ATOM 2189 C C . PHE A 1 274 ? 33.812 -6.156 -3.455 1 94.94 274 PHE A C 1
ATOM 2191 O O . PHE A 1 274 ? 34.531 -7.145 -3.537 1 94.94 274 PHE A O 1
ATOM 2198 N N . ASN A 1 275 ? 34.25 -4.984 -3.691 1 89.81 275 ASN A N 1
ATOM 2199 C CA . ASN A 1 275 ? 35.625 -4.688 -4.051 1 89.81 275 ASN A CA 1
ATOM 2200 C C . ASN A 1 275 ? 36.094 -5.492 -5.266 1 89.81 275 ASN A C 1
ATOM 2202 O O . ASN A 1 275 ? 35.406 -5.512 -6.289 1 89.81 275 ASN A O 1
ATOM 2206 N N . ALA A 1 276 ? 37.219 -6.172 -5.137 1 91 276 ALA A N 1
ATOM 2207 C CA . ALA A 1 276 ? 37.844 -6.863 -6.254 1 91 276 ALA A CA 1
ATOM 2208 C C . ALA A 1 276 ? 37.031 -8.07 -6.699 1 91 276 ALA A C 1
ATOM 2210 O O . ALA A 1 276 ? 37.062 -8.461 -7.867 1 91 276 ALA A O 1
ATOM 2211 N N . GLU A 1 277 ? 36.281 -8.492 -5.855 1 94.06 277 GLU A N 1
ATOM 2212 C CA . GLU A 1 277 ? 35.469 -9.664 -6.191 1 94.06 277 GLU A CA 1
ATOM 2213 C C . GLU A 1 277 ? 34.438 -9.328 -7.258 1 94.06 277 GLU A C 1
ATOM 2215 O O . GLU A 1 277 ? 34.156 -10.156 -8.133 1 94.06 277 GLU A O 1
ATOM 2220 N N . TYR A 1 278 ? 33.938 -8.156 -7.211 1 94.62 278 TYR A N 1
ATOM 2221 C CA . TYR A 1 278 ? 32.906 -7.777 -8.188 1 94.62 278 TYR A CA 1
ATOM 2222 C C . TYR A 1 278 ? 33.5 -7.738 -9.594 1 94.62 278 TYR A C 1
ATOM 2224 O O . TYR A 1 278 ? 32.844 -8.148 -10.555 1 94.62 278 TYR A O 1
ATOM 2232 N N . GLU A 1 279 ? 34.719 -7.203 -9.648 1 91.56 279 GLU A N 1
ATOM 2233 C CA . GLU A 1 279 ? 35.375 -7.078 -10.953 1 91.56 279 GLU A CA 1
ATOM 2234 C C . GLU A 1 279 ? 35.562 -8.445 -11.602 1 91.56 279 GLU A C 1
ATOM 2236 O O . GLU A 1 279 ? 35.531 -8.562 -12.828 1 91.56 279 GLU A O 1
ATOM 2241 N N . SER A 1 280 ? 35.688 -9.414 -10.789 1 91.5 280 SER A N 1
ATOM 2242 C CA . SER A 1 280 ? 35.938 -10.758 -11.305 1 91.5 280 SER A CA 1
ATOM 2243 C C . SER A 1 280 ? 34.688 -11.367 -11.898 1 91.5 280 SER A C 1
ATOM 2245 O O . SER A 1 280 ? 34.75 -12.312 -12.688 1 91.5 280 SER A O 1
ATOM 2247 N N . VAL A 1 281 ? 33.531 -10.844 -11.555 1 92.5 281 VAL A N 1
ATOM 2248 C CA . VAL A 1 281 ? 32.281 -11.484 -12 1 92.5 281 VAL A CA 1
ATOM 2249 C C . VAL A 1 281 ? 31.531 -10.555 -12.945 1 92.5 281 VAL A C 1
ATOM 2251 O O . VAL A 1 281 ? 30.625 -10.984 -13.648 1 92.5 281 VAL A O 1
ATOM 2254 N N . LYS A 1 282 ? 31.891 -9.32 -12.961 1 93.25 282 LYS A N 1
ATOM 2255 C CA . LYS A 1 282 ? 31.266 -8.336 -13.836 1 93.25 282 LYS A CA 1
ATOM 2256 C C . LYS A 1 282 ? 31.531 -8.656 -15.297 1 93.25 282 LYS A C 1
ATOM 2258 O O . LYS A 1 282 ? 32.688 -8.766 -15.711 1 93.25 282 LYS A O 1
ATOM 2263 N N . VAL A 1 283 ? 30.438 -8.75 -16.047 1 95.44 283 VAL A N 1
ATOM 2264 C CA . VAL A 1 283 ? 30.594 -9.078 -17.453 1 95.44 283 VAL A CA 1
ATOM 2265 C C . VAL A 1 283 ? 30.344 -7.84 -18.312 1 95.44 283 VAL A C 1
ATOM 2267 O O . VAL A 1 283 ? 30.984 -7.656 -19.344 1 95.44 283 VAL A O 1
ATOM 2270 N N . TYR A 1 284 ? 29.406 -6.992 -17.891 1 96.25 284 TYR A N 1
ATOM 2271 C CA . TYR A 1 284 ? 29 -5.836 -18.672 1 96.25 284 TYR A CA 1
ATOM 2272 C C . TYR A 1 284 ? 29.188 -4.547 -17.891 1 96.25 284 TYR A C 1
ATOM 2274 O O . TYR A 1 284 ? 28.984 -4.523 -16.672 1 96.25 284 TYR A O 1
ATOM 2282 N N . LYS A 1 285 ? 29.453 -3.523 -18.641 1 95.25 285 LYS A N 1
ATOM 2283 C CA . LYS A 1 285 ? 29.391 -2.184 -18.062 1 95.25 285 LYS A CA 1
ATOM 2284 C C . LYS A 1 285 ? 27.969 -1.642 -18.062 1 95.25 285 LYS A C 1
ATOM 2286 O O . LYS A 1 285 ? 27.109 -2.127 -18.812 1 95.25 285 LYS A O 1
ATOM 2291 N N . ASP A 1 286 ? 27.703 -0.699 -17.188 1 95.12 286 ASP A N 1
ATOM 2292 C CA . ASP A 1 286 ? 26.359 -0.13 -17.078 1 95.12 286 ASP A CA 1
ATOM 2293 C C . ASP A 1 286 ? 25.875 0.385 -18.422 1 95.12 286 ASP A C 1
ATOM 2295 O O . ASP A 1 286 ? 24.703 0.215 -18.781 1 95.12 286 ASP A O 1
ATOM 2299 N N . GLU A 1 287 ? 26.719 0.974 -19.156 1 95.81 287 GLU A N 1
ATOM 2300 C CA . GLU A 1 287 ? 26.344 1.505 -20.469 1 95.81 287 GLU A CA 1
ATOM 2301 C C . GLU A 1 287 ? 25.844 0.396 -21.391 1 95.81 287 GLU A C 1
ATOM 2303 O O . GLU A 1 287 ? 24.875 0.58 -22.109 1 95.81 287 GLU A O 1
ATOM 2308 N N . GLN A 1 288 ? 26.516 -0.73 -21.359 1 97.19 288 GLN A N 1
ATOM 2309 C CA . GLN A 1 288 ? 26.094 -1.885 -22.141 1 97.19 288 GLN A CA 1
ATOM 2310 C C . GLN A 1 288 ? 24.75 -2.426 -21.641 1 97.19 288 GLN A C 1
ATOM 2312 O O . GLN A 1 288 ? 23.875 -2.754 -22.453 1 97.19 288 GLN A O 1
ATOM 2317 N N . LEU A 1 289 ? 24.672 -2.459 -20.359 1 97 289 LEU A N 1
ATOM 2318 C CA . LEU A 1 289 ? 23.469 -3.012 -19.75 1 97 289 LEU A CA 1
ATOM 2319 C C . LEU A 1 289 ? 22.25 -2.178 -20.094 1 97 289 LEU A C 1
ATOM 2321 O O . LEU A 1 289 ? 21.156 -2.721 -20.297 1 97 289 LEU A O 1
ATOM 2325 N N . MET A 1 290 ? 22.391 -0.902 -20.188 1 96.25 290 MET A N 1
ATOM 2326 C CA . MET A 1 290 ? 21.266 -0.019 -20.516 1 96.25 290 MET A CA 1
ATOM 2327 C C . MET A 1 290 ? 20.688 -0.38 -21.875 1 96.25 290 MET A C 1
ATOM 2329 O O . MET A 1 290 ? 19.469 -0.315 -22.062 1 96.25 290 MET A O 1
ATOM 2333 N N . ASN A 1 291 ? 21.5 -0.823 -22.75 1 96.31 291 ASN A N 1
ATOM 2334 C CA . ASN A 1 291 ? 21.047 -1.256 -24.062 1 96.31 291 ASN A CA 1
ATOM 2335 C C . ASN A 1 291 ? 20.453 -2.66 -24.016 1 96.31 291 ASN A C 1
ATOM 2337 O O . ASN A 1 291 ? 19.422 -2.926 -24.641 1 96.31 291 ASN A O 1
ATOM 2341 N N . ILE A 1 292 ? 21.094 -3.475 -23.25 1 96.94 292 ILE A N 1
ATOM 2342 C CA . ILE A 1 292 ? 20.688 -4.875 -23.156 1 96.94 292 ILE A CA 1
ATOM 2343 C C . ILE A 1 292 ? 19.312 -4.984 -22.484 1 96.94 292 ILE A C 1
ATOM 2345 O O . ILE A 1 292 ? 18.5 -5.832 -22.859 1 96.94 292 ILE A O 1
ATOM 2349 N N . PHE A 1 293 ? 19.031 -4.109 -21.547 1 96.62 293 PHE A N 1
ATOM 2350 C CA . PHE A 1 293 ? 17.859 -4.203 -20.703 1 96.62 293 PHE A CA 1
ATOM 2351 C C . PHE A 1 293 ? 16.625 -3.678 -21.422 1 96.62 293 PHE A C 1
ATOM 2353 O O . PHE A 1 293 ? 15.531 -3.652 -20.859 1 96.62 293 PHE A O 1
ATOM 2360 N N . GLU A 1 294 ? 16.844 -3.299 -22.703 1 93.5 294 GLU A N 1
ATOM 2361 C CA . GLU A 1 294 ? 15.688 -2.812 -23.453 1 93.5 294 GLU A CA 1
ATOM 2362 C C . GLU A 1 294 ? 14.586 -3.867 -23.531 1 93.5 294 GLU A C 1
ATOM 2364 O O . GLU A 1 294 ? 14.828 -4.988 -23.984 1 93.5 294 GLU A O 1
ATOM 2369 N N . ASN A 1 295 ? 13.445 -3.664 -23.016 1 94 295 ASN A N 1
ATOM 2370 C CA . ASN A 1 295 ? 12.242 -4.48 -23.031 1 94 295 ASN A CA 1
ATOM 2371 C C . ASN A 1 295 ? 12.344 -5.664 -22.078 1 94 295 ASN A C 1
ATOM 2373 O O . ASN A 1 295 ? 11.633 -6.66 -22.234 1 94 295 ASN A O 1
ATOM 2377 N N . TYR A 1 296 ? 13.359 -5.656 -21.156 1 97.06 296 TYR A N 1
ATOM 2378 C CA . TYR A 1 296 ? 13.391 -6.664 -20.094 1 97.06 296 TYR A CA 1
ATOM 2379 C C . TYR A 1 296 ? 12.188 -6.531 -19.172 1 97.06 296 TYR A C 1
ATOM 2381 O O . TYR A 1 296 ? 11.633 -5.438 -19.016 1 97.06 296 TYR A O 1
ATOM 2389 N N . GLY A 1 297 ? 11.781 -7.652 -18.641 1 97.44 297 GLY A N 1
ATOM 2390 C CA . GLY A 1 297 ? 10.672 -7.672 -17.703 1 97.44 297 GLY A CA 1
ATOM 2391 C C . GLY A 1 297 ? 10.945 -6.875 -16.438 1 97.44 297 GLY A C 1
ATOM 2392 O O . GLY A 1 297 ? 12.094 -6.566 -16.141 1 97.44 297 GLY A O 1
ATOM 2393 N N . GLU A 1 298 ? 9.938 -6.586 -15.734 1 98.12 298 GLU A N 1
ATOM 2394 C CA . GLU A 1 298 ? 10.008 -5.719 -14.562 1 98.12 298 GLU A CA 1
ATOM 2395 C C . GLU A 1 298 ? 10.648 -6.438 -13.375 1 98.12 298 GLU A C 1
ATOM 2397 O O . GLU A 1 298 ? 10.445 -7.637 -13.188 1 98.12 298 GLU A O 1
ATOM 2402 N N . VAL A 1 299 ? 11.414 -5.66 -12.578 1 97.5 299 VAL A N 1
ATOM 2403 C CA . VAL A 1 299 ? 11.961 -6.09 -11.297 1 97.5 299 VAL A CA 1
ATOM 2404 C C . VAL A 1 299 ? 10.914 -5.887 -10.195 1 97.5 299 VAL A C 1
ATOM 2406 O O . VAL A 1 299 ? 10.625 -6.809 -9.43 1 97.5 299 VAL A O 1
ATOM 2409 N N . ASP A 1 300 ? 10.344 -4.715 -10.172 1 98 300 ASP A N 1
ATOM 2410 C CA . ASP A 1 300 ? 9.328 -4.34 -9.195 1 98 300 ASP A CA 1
ATOM 2411 C C . ASP A 1 300 ? 8.094 -3.766 -9.883 1 98 300 ASP A C 1
ATOM 2413 O O . ASP A 1 300 ? 8.164 -3.305 -11.023 1 98 300 ASP A O 1
ATOM 2417 N N . ALA A 1 301 ? 6.977 -3.824 -9.195 1 98.75 301 ALA A N 1
ATOM 2418 C CA . ALA A 1 301 ? 5.723 -3.305 -9.742 1 98.75 301 ALA A CA 1
ATOM 2419 C C . ALA A 1 301 ? 4.828 -2.758 -8.633 1 98.75 301 ALA A C 1
ATOM 2421 O O . ALA A 1 301 ? 4.777 -3.314 -7.535 1 98.75 301 ALA A O 1
ATOM 2422 N N . ALA A 1 302 ? 4.219 -1.648 -8.867 1 98.81 302 ALA A N 1
ATOM 2423 C CA . ALA A 1 302 ? 3.104 -1.123 -8.078 1 98.81 302 ALA A CA 1
ATOM 2424 C C . ALA A 1 302 ? 1.831 -1.04 -8.922 1 98.81 302 ALA A C 1
ATOM 2426 O O . ALA A 1 302 ? 1.856 -0.545 -10.047 1 98.81 302 ALA A O 1
ATOM 2427 N N . ILE A 1 303 ? 0.766 -1.6 -8.414 1 98.88 303 ILE A N 1
ATOM 2428 C CA . ILE A 1 303 ? -0.495 -1.65 -9.141 1 98.88 303 ILE A CA 1
ATOM 2429 C C . ILE A 1 303 ? -1.586 -0.941 -8.344 1 98.88 303 ILE A C 1
ATOM 2431 O O . ILE A 1 303 ? -1.7 -1.135 -7.133 1 98.88 303 ILE A O 1
ATOM 2435 N N . LEU A 1 304 ? -2.305 -0.089 -8.961 1 98.88 304 LEU A N 1
ATOM 2436 C CA . LEU A 1 304 ? -3.506 0.56 -8.438 1 98.88 304 LEU A CA 1
ATOM 2437 C C . LEU A 1 304 ? -4.75 0.062 -9.164 1 98.88 304 LEU A C 1
ATOM 2439 O O . LEU A 1 304 ? -4.824 0.128 -10.398 1 98.88 304 LEU A O 1
ATOM 2443 N N . ILE A 1 305 ? -5.676 -0.485 -8.406 1 98.81 305 ILE A N 1
ATOM 2444 C CA . ILE A 1 305 ? -6.898 -1.037 -8.977 1 98.81 305 ILE A CA 1
ATOM 2445 C C . ILE A 1 305 ? -8.109 -0.312 -8.398 1 98.81 305 ILE A C 1
ATOM 2447 O O . ILE A 1 305 ? -8.227 -0.165 -7.176 1 98.81 305 ILE A O 1
ATOM 2451 N N . ARG A 1 306 ? -9.008 0.133 -9.25 1 98.06 306 ARG A N 1
ATOM 2452 C CA . ARG A 1 306 ? -10.297 0.707 -8.883 1 98.06 306 ARG A CA 1
ATOM 2453 C C . ARG A 1 306 ? -11.43 -0.275 -9.156 1 98.06 306 ARG A C 1
ATOM 2455 O O . ARG A 1 306 ? -11.555 -0.794 -10.273 1 98.06 306 ARG A O 1
ATOM 2462 N N . MET A 1 307 ? -12.156 -0.528 -8.18 1 98.5 307 MET A N 1
ATOM 2463 C CA . MET A 1 307 ? -13.383 -1.302 -8.367 1 98.5 307 MET A CA 1
ATOM 2464 C C . MET A 1 307 ? -14.586 -0.382 -8.547 1 98.5 307 MET A C 1
ATOM 2466 O O . MET A 1 307 ? -14.859 0.467 -7.691 1 98.5 307 MET A O 1
ATOM 2470 N N . LEU A 1 308 ? -15.32 -0.524 -9.617 1 97.94 308 LEU A N 1
ATOM 2471 C CA . LEU A 1 308 ? -16.375 0.427 -9.969 1 97.94 308 LEU A CA 1
ATOM 2472 C C . LEU A 1 308 ? -17.75 -0.239 -9.938 1 97.94 308 LEU A C 1
ATOM 2474 O O . LEU A 1 308 ? -17.875 -1.402 -10.328 1 97.94 308 LEU A O 1
ATOM 2478 N N . LYS A 1 309 ? -18.641 0.38 -9.43 1 97.31 309 LYS A N 1
ATOM 2479 C CA . LYS A 1 309 ? -20.062 0.026 -9.547 1 97.31 309 LYS A CA 1
ATOM 2480 C C . LYS A 1 309 ? -20.859 1.169 -10.156 1 97.31 309 LYS A C 1
ATOM 2482 O O . LYS A 1 309 ? -20.922 2.262 -9.594 1 97.31 309 LYS A O 1
ATOM 2487 N N . GLU A 1 310 ? -21.469 0.997 -11.336 1 94.62 310 GLU A N 1
ATOM 2488 C CA . GLU A 1 310 ? -22.188 2.033 -12.07 1 94.62 310 GLU A CA 1
ATOM 2489 C C . GLU A 1 310 ? -21.344 3.295 -12.219 1 94.62 310 GLU A C 1
ATOM 2491 O O . GLU A 1 310 ? -21.797 4.398 -11.914 1 94.62 310 GLU A O 1
ATOM 2496 N N . LYS A 1 311 ? -20.062 3.135 -12.453 1 92.75 311 LYS A N 1
ATOM 2497 C CA . LYS A 1 311 ? -19.078 4.164 -12.781 1 92.75 311 LYS A CA 1
ATOM 2498 C C . LYS A 1 311 ? -18.594 4.883 -11.523 1 92.75 311 LYS A C 1
ATOM 2500 O O . LYS A 1 311 ? -17.828 5.836 -11.609 1 92.75 311 LYS A O 1
ATOM 2505 N N . ARG A 1 312 ? -19.062 4.426 -10.352 1 95.25 312 ARG A N 1
ATOM 2506 C CA . ARG A 1 312 ? -18.594 4.984 -9.086 1 95.25 312 ARG A CA 1
ATOM 2507 C C . ARG A 1 312 ? -17.484 4.121 -8.484 1 95.25 312 ARG A C 1
ATOM 2509 O O . ARG A 1 312 ? -17.609 2.895 -8.438 1 95.25 312 ARG A O 1
ATOM 2516 N N . ASN A 1 313 ? -16.453 4.785 -8.07 1 97.88 313 ASN A N 1
ATOM 2517 C CA . ASN A 1 313 ? -15.391 4.055 -7.383 1 97.88 313 ASN A CA 1
ATOM 2518 C C . ASN A 1 313 ? -15.828 3.6 -5.996 1 97.88 313 ASN A C 1
ATOM 2520 O O . ASN A 1 313 ? -16.156 4.426 -5.145 1 97.88 313 ASN A O 1
ATOM 2524 N N . ILE A 1 314 ? -15.812 2.271 -5.734 1 98.25 314 ILE A N 1
ATOM 2525 C CA . ILE A 1 314 ? -16.328 1.784 -4.461 1 98.25 314 ILE A CA 1
ATOM 2526 C C . ILE A 1 314 ? -15.211 1.109 -3.672 1 98.25 314 ILE A C 1
ATOM 2528 O O . ILE A 1 314 ? -15.406 0.729 -2.514 1 98.25 314 ILE A O 1
ATOM 2532 N N . ALA A 1 315 ? -14.062 0.962 -4.266 1 98.62 315 ALA A N 1
ATOM 2533 C CA . ALA A 1 315 ? -12.922 0.396 -3.541 1 98.62 315 ALA A CA 1
ATOM 2534 C C . ALA A 1 315 ? -11.609 0.681 -4.27 1 98.62 315 ALA A C 1
ATOM 2536 O O . ALA A 1 315 ? -11.555 0.635 -5.5 1 98.62 315 ALA A O 1
ATOM 2537 N N . ASN A 1 316 ? -10.602 1.035 -3.523 1 98.69 316 ASN A N 1
ATOM 2538 C CA . ASN A 1 316 ? -9.227 1.104 -4.023 1 98.69 316 ASN A CA 1
ATOM 2539 C C . ASN A 1 316 ? -8.398 -0.078 -3.537 1 98.69 316 ASN A C 1
ATOM 2541 O O . ASN A 1 316 ? -8.406 -0.403 -2.348 1 98.69 316 ASN A O 1
ATOM 2545 N N . ILE A 1 317 ? -7.707 -0.719 -4.434 1 98.81 317 ILE A N 1
ATOM 2546 C CA . ILE A 1 317 ? -6.766 -1.789 -4.117 1 98.81 317 ILE A CA 1
ATOM 2547 C C . ILE A 1 317 ? -5.371 -1.412 -4.613 1 98.81 317 ILE A C 1
ATOM 2549 O O . ILE A 1 317 ? -5.211 -0.955 -5.746 1 98.81 317 ILE A O 1
ATOM 2553 N N . THR A 1 318 ? -4.395 -1.488 -3.736 1 98.88 318 THR A N 1
ATOM 2554 C CA . THR A 1 318 ? -3.008 -1.305 -4.156 1 98.88 318 THR A CA 1
ATOM 2555 C C . THR A 1 318 ? -2.193 -2.57 -3.9 1 98.88 318 THR A C 1
ATOM 2557 O O . THR A 1 318 ? -2.367 -3.23 -2.875 1 98.88 318 THR A O 1
ATOM 2560 N N . ILE A 1 319 ? -1.372 -2.928 -4.859 1 98.88 319 ILE A N 1
ATOM 2561 C CA . ILE A 1 319 ? -0.481 -4.078 -4.773 1 98.88 319 ILE A CA 1
ATOM 2562 C C . ILE A 1 319 ? 0.956 -3.643 -5.051 1 98.88 319 ILE A C 1
ATOM 2564 O O . ILE A 1 319 ? 1.253 -3.107 -6.121 1 98.88 319 ILE A O 1
ATOM 2568 N N . ASN A 1 320 ? 1.813 -3.814 -4.074 1 98.81 320 ASN A N 1
ATOM 2569 C CA . ASN A 1 320 ? 3.236 -3.527 -4.227 1 98.81 320 ASN A CA 1
ATOM 2570 C C . ASN A 1 320 ? 4.062 -4.809 -4.293 1 98.81 320 ASN A C 1
ATOM 2572 O O . ASN A 1 320 ? 4.066 -5.598 -3.346 1 98.81 320 ASN A O 1
ATOM 2576 N N . LEU A 1 321 ? 4.746 -5.008 -5.406 1 98.75 321 LEU A N 1
ATOM 2577 C CA . LEU A 1 321 ? 5.516 -6.219 -5.66 1 98.75 321 LEU A CA 1
ATOM 2578 C C . LEU A 1 321 ? 6.992 -5.895 -5.859 1 98.75 321 LEU A C 1
ATOM 2580 O O . LEU A 1 321 ? 7.355 -5.176 -6.793 1 98.75 321 LEU A O 1
ATOM 2584 N N . LEU A 1 322 ? 7.836 -6.457 -4.973 1 98.25 322 LEU A N 1
ATOM 2585 C CA . LEU A 1 322 ? 9.273 -6.23 -5.062 1 98.25 322 LEU A CA 1
ATOM 2586 C C . LEU A 1 322 ? 10.016 -7.551 -5.25 1 98.25 322 LEU A C 1
ATOM 2588 O O . LEU A 1 322 ? 9.875 -8.469 -4.441 1 98.25 322 LEU A O 1
ATOM 2592 N N . HIS A 1 323 ? 10.734 -7.648 -6.309 1 96.31 323 HIS A N 1
ATOM 2593 C CA . HIS A 1 323 ? 11.594 -8.82 -6.48 1 96.31 323 HIS A CA 1
ATOM 2594 C C . HIS A 1 323 ? 12.945 -8.617 -5.812 1 96.31 323 HIS A C 1
ATOM 2596 O O . HIS A 1 323 ? 13.359 -9.43 -4.98 1 96.31 323 HIS A O 1
ATOM 2602 N N . ASN A 1 324 ? 13.648 -7.492 -6.125 1 92.19 324 ASN A N 1
ATOM 2603 C CA . ASN A 1 324 ? 14.906 -7.125 -5.488 1 92.19 324 ASN A CA 1
ATOM 2604 C C . ASN A 1 324 ? 14.688 -6.238 -4.27 1 92.19 324 ASN A C 1
ATOM 2606 O O . ASN A 1 324 ? 14.594 -5.016 -4.391 1 92.19 324 ASN A O 1
ATOM 2610 N N . SER A 1 325 ? 14.539 -6.816 -3.164 1 96.75 325 SER A N 1
ATOM 2611 C CA . SER A 1 325 ? 14.258 -6.16 -1.894 1 96.75 325 SER A CA 1
ATOM 2612 C C . SER A 1 325 ? 15.227 -6.613 -0.806 1 96.75 325 SER A C 1
ATOM 2614 O O . SER A 1 325 ? 16.266 -7.211 -1.1 1 96.75 325 SER A O 1
ATOM 2616 N N . PHE A 1 326 ? 14.93 -6.254 0.465 1 98 326 PHE A N 1
ATOM 2617 C CA . PHE A 1 326 ? 15.805 -6.668 1.556 1 98 326 PHE A CA 1
ATOM 2618 C C . PHE A 1 326 ? 16.219 -8.125 1.392 1 98 326 PHE A C 1
ATOM 2620 O O . PHE A 1 326 ? 15.375 -9.008 1.228 1 98 326 PHE A O 1
ATOM 2627 N N . SER A 1 327 ? 17.547 -8.328 1.408 1 97.44 327 SER A N 1
ATOM 2628 C CA . SER A 1 327 ? 18.156 -9.625 1.164 1 97.44 327 SER A CA 1
ATOM 2629 C C . SER A 1 327 ? 19.266 -9.922 2.176 1 97.44 327 SER A C 1
ATOM 2631 O O . SER A 1 327 ? 19.734 -9.016 2.863 1 97.44 327 SER A O 1
ATOM 2633 N N . ARG A 1 328 ? 19.562 -11.203 2.322 1 96.62 328 ARG A N 1
ATOM 2634 C CA . ARG A 1 328 ? 20.688 -11.609 3.15 1 96.62 328 ARG A CA 1
ATOM 2635 C C . ARG A 1 328 ? 21.875 -12.023 2.289 1 96.62 328 ARG A C 1
ATOM 2637 O O . ARG A 1 328 ? 22.891 -12.516 2.805 1 96.62 328 ARG A O 1
ATOM 2644 N N . ARG A 1 329 ? 21.766 -11.836 0.979 1 96.69 329 ARG A N 1
ATOM 2645 C CA . ARG A 1 329 ? 22.906 -12.109 0.116 1 96.69 329 ARG A CA 1
ATOM 2646 C C . ARG A 1 329 ? 24.047 -11.125 0.385 1 96.69 329 ARG A C 1
ATOM 2648 O O . ARG A 1 329 ? 23.812 -9.922 0.527 1 96.69 329 ARG A O 1
ATOM 2655 N N . SER A 1 330 ? 25.281 -11.617 0.5 1 95.69 330 SER A N 1
ATOM 2656 C CA . SER A 1 330 ? 26.453 -10.773 0.723 1 95.69 330 SER A CA 1
ATOM 2657 C C . SER A 1 330 ? 27.656 -11.281 -0.072 1 95.69 330 SER A C 1
ATOM 2659 O O . SER A 1 330 ? 28.797 -11.039 0.307 1 95.69 330 SER A O 1
ATOM 2661 N N . TRP A 1 331 ? 27.406 -12.07 -1.128 1 94.88 331 TRP A N 1
ATOM 2662 C CA . TRP A 1 331 ? 28.453 -12.641 -1.961 1 94.88 331 TRP A CA 1
ATOM 2663 C C . TRP A 1 331 ? 28.156 -12.406 -3.439 1 94.88 331 TRP A C 1
ATOM 2665 O O . TRP A 1 331 ? 27.031 -12.062 -3.811 1 94.88 331 TRP A O 1
ATOM 2675 N N . VAL A 1 332 ? 29.109 -12.609 -4.328 1 95 332 VAL A N 1
ATOM 2676 C CA . VAL A 1 332 ? 29 -12.117 -5.699 1 95 332 VAL A CA 1
ATOM 2677 C C . VAL A 1 332 ? 28.5 -13.234 -6.613 1 95 332 VAL A C 1
ATOM 2679 O O . VAL A 1 332 ? 27.781 -12.969 -7.586 1 95 332 VAL A O 1
ATOM 2682 N N . LEU A 1 333 ? 28.906 -14.477 -6.344 1 93 333 LEU A N 1
ATOM 2683 C CA . LEU A 1 333 ? 28.469 -15.578 -7.199 1 93 333 LEU A CA 1
ATOM 2684 C C . LEU A 1 333 ? 27.219 -16.25 -6.633 1 93 333 LEU A C 1
ATOM 2686 O O . LEU A 1 333 ? 27.172 -16.578 -5.445 1 93 333 LEU A O 1
ATOM 2690 N N . PRO A 1 334 ? 26.219 -16.406 -7.504 1 90.75 334 PRO A N 1
ATOM 2691 C CA . PRO A 1 334 ? 25.016 -17.062 -6.988 1 90.75 334 PRO A CA 1
ATOM 2692 C C . PRO A 1 334 ? 25.25 -18.531 -6.645 1 90.75 334 PRO A C 1
ATOM 2694 O O . PRO A 1 334 ? 26.031 -19.203 -7.312 1 90.75 334 PRO A O 1
ATOM 2697 N N . ASN A 1 335 ? 24.516 -18.969 -5.652 1 85.75 335 ASN A N 1
ATOM 2698 C CA . ASN A 1 335 ? 24.531 -20.391 -5.328 1 85.75 335 ASN A CA 1
ATOM 2699 C C . ASN A 1 335 ? 23.781 -21.203 -6.371 1 85.75 335 ASN A C 1
ATOM 2701 O O . ASN A 1 335 ? 23.062 -20.641 -7.203 1 85.75 335 ASN A O 1
ATOM 2705 N N . ALA A 1 336 ? 23.953 -22.5 -6.277 1 78.88 336 ALA A N 1
ATOM 2706 C CA . ALA A 1 336 ? 23.281 -23.391 -7.211 1 78.88 336 ALA A CA 1
ATOM 2707 C C . ALA A 1 336 ? 21.766 -23.328 -7.039 1 78.88 336 ALA A C 1
ATOM 2709 O O . ALA A 1 336 ? 21.031 -23.391 -8.023 1 78.88 336 ALA A O 1
ATOM 2710 N N . ASP A 1 337 ? 21.406 -23.141 -5.855 1 78.75 337 ASP A N 1
ATOM 2711 C CA . ASP A 1 337 ? 19.984 -23 -5.574 1 78.75 337 ASP A CA 1
ATOM 2712 C C . ASP A 1 337 ? 19.547 -21.547 -5.68 1 78.75 337 ASP A C 1
ATOM 2714 O O . ASP A 1 337 ? 19.609 -20.797 -4.703 1 78.75 337 ASP A O 1
ATOM 2718 N N . LEU A 1 338 ? 19 -21.203 -6.801 1 75.56 338 LEU A N 1
ATOM 2719 C CA . LEU A 1 338 ? 18.594 -19.828 -7.047 1 75.56 338 LEU A CA 1
ATOM 2720 C C . LEU A 1 338 ? 17.234 -19.547 -6.402 1 75.56 338 LEU A C 1
ATOM 2722 O O . LEU A 1 338 ? 16.844 -18.391 -6.27 1 75.56 338 LEU A O 1
ATOM 2726 N N . TYR A 1 339 ? 16.594 -20.562 -6.027 1 69.81 339 TYR A N 1
ATOM 2727 C CA . TYR A 1 339 ? 15.234 -20.422 -5.496 1 69.81 339 TYR A CA 1
ATOM 2728 C C . TYR A 1 339 ? 15.266 -19.984 -4.039 1 69.81 339 TYR A C 1
ATOM 2730 O O . TYR A 1 339 ? 14.711 -18.938 -3.689 1 69.81 339 TYR A O 1
ATOM 2738 N N . LYS A 1 340 ? 16.016 -20.609 -3.102 1 73.94 340 LYS A N 1
ATOM 2739 C CA . LYS A 1 340 ? 16.016 -20.297 -1.677 1 73.94 340 LYS A CA 1
ATOM 2740 C C . LYS A 1 340 ? 17.438 -20.094 -1.166 1 73.94 340 LYS A C 1
ATOM 2742 O O . LYS A 1 340 ? 17.641 -19.547 -0.079 1 73.94 340 LYS A O 1
ATOM 2747 N N . GLY A 1 341 ? 18.344 -20.422 -1.952 1 78.44 341 GLY A N 1
ATOM 2748 C CA . GLY A 1 341 ? 19.703 -20.5 -1.439 1 78.44 341 GLY A CA 1
ATOM 2749 C C . GLY A 1 341 ? 20.531 -19.266 -1.773 1 78.44 341 GLY A C 1
ATOM 2750 O O . GLY A 1 341 ? 21.766 -19.297 -1.68 1 78.44 341 GLY A O 1
ATOM 2751 N N . ASN A 1 342 ? 19.891 -18.188 -2.176 1 89.62 342 ASN A N 1
ATOM 2752 C CA . ASN A 1 342 ? 20.656 -17.016 -2.598 1 89.62 342 ASN A CA 1
ATOM 2753 C C . ASN A 1 342 ? 20.266 -15.781 -1.794 1 89.62 342 ASN A C 1
ATOM 2755 O O . ASN A 1 342 ? 20.062 -14.703 -2.361 1 89.62 342 ASN A O 1
ATOM 2759 N N . GLY A 1 343 ? 20.094 -15.977 -0.473 1 93.38 343 GLY A N 1
ATOM 2760 C CA . GLY A 1 343 ? 19.875 -14.867 0.445 1 93.38 343 GLY A CA 1
ATOM 2761 C C . GLY A 1 343 ? 18.438 -14.391 0.487 1 93.38 343 GLY A C 1
ATOM 2762 O O . GLY A 1 343 ? 18.156 -13.32 1.022 1 93.38 343 GLY A O 1
ATOM 2763 N N . ARG A 1 344 ? 17.531 -15.18 -0.044 1 93.81 344 ARG A N 1
ATOM 2764 C CA . ARG A 1 344 ? 16.141 -14.781 -0.183 1 93.81 344 ARG A CA 1
ATOM 2765 C C . ARG A 1 344 ? 15.461 -14.672 1.179 1 93.81 344 ARG A C 1
ATOM 2767 O O . ARG A 1 344 ? 15.57 -15.578 2.008 1 93.81 344 ARG A O 1
ATOM 2774 N N . VAL A 1 345 ? 14.836 -13.523 1.463 1 94.56 345 VAL A N 1
ATOM 2775 C CA . VAL A 1 345 ? 14.062 -13.258 2.67 1 94.56 345 VAL A CA 1
ATOM 2776 C C . VAL A 1 345 ? 12.703 -12.68 2.293 1 94.56 345 VAL A C 1
ATOM 2778 O O . VAL A 1 345 ? 12.602 -11.508 1.914 1 94.56 345 VAL A O 1
ATOM 2781 N N . LYS A 1 346 ? 11.672 -13.375 2.555 1 95.25 346 LYS A N 1
ATOM 2782 C CA . LYS A 1 346 ? 10.352 -12.992 2.057 1 95.25 346 LYS A CA 1
ATOM 2783 C C . LYS A 1 346 ? 9.617 -12.117 3.064 1 95.25 346 LYS A C 1
ATOM 2785 O O . LYS A 1 346 ? 9.672 -12.359 4.27 1 95.25 346 LYS A O 1
ATOM 2790 N N . HIS A 1 347 ? 9.008 -11.07 2.594 1 98 347 HIS A N 1
ATOM 2791 C CA . HIS A 1 347 ? 8.055 -10.266 3.348 1 98 347 HIS A CA 1
ATOM 2792 C C . HIS A 1 347 ? 6.699 -10.211 2.643 1 98 347 HIS A C 1
ATOM 2794 O O . HIS A 1 347 ? 6.637 -10.039 1.424 1 98 347 HIS A O 1
ATOM 2800 N N . GLU A 1 348 ? 5.648 -10.414 3.363 1 98.12 348 GLU A N 1
ATOM 2801 C CA . GLU A 1 348 ? 4.289 -10.312 2.842 1 98.12 348 GLU A CA 1
ATOM 2802 C C . GLU A 1 348 ? 3.373 -9.586 3.822 1 98.12 348 GLU A C 1
ATOM 2804 O O . GLU A 1 348 ? 3.475 -9.781 5.035 1 98.12 348 GLU A O 1
ATOM 2809 N N . TYR A 1 349 ? 2.639 -8.68 3.326 1 98.62 349 TYR A N 1
ATOM 2810 C CA . TYR A 1 349 ? 1.731 -7.863 4.121 1 98.62 349 TYR A CA 1
ATOM 2811 C C . TYR A 1 349 ? 0.403 -7.664 3.404 1 98.62 349 TYR A C 1
ATOM 2813 O O . TYR A 1 349 ? 0.372 -7.449 2.189 1 98.62 349 TYR A O 1
ATOM 2821 N N . HIS A 1 350 ? -0.727 -7.836 4.082 1 98.81 350 HIS A N 1
ATOM 2822 C CA . HIS A 1 350 ? -2.068 -7.512 3.605 1 98.81 350 HIS A CA 1
ATOM 2823 C C . HIS A 1 350 ? -2.83 -6.676 4.629 1 98.81 350 HIS A C 1
ATOM 2825 O O . HIS A 1 350 ? -2.834 -7 5.82 1 98.81 350 HIS A O 1
ATOM 2831 N N . ASN A 1 351 ? -3.375 -5.578 4.246 1 98.88 351 ASN A N 1
ATOM 2832 C CA . ASN A 1 351 ? -4.289 -4.734 5.012 1 98.88 351 ASN A CA 1
ATOM 2833 C C . ASN A 1 351 ? -5.664 -4.668 4.359 1 98.88 351 ASN A C 1
ATOM 2835 O O . ASN A 1 351 ? -5.82 -4.074 3.289 1 98.88 351 ASN A O 1
ATOM 2839 N N . ILE A 1 352 ? -6.645 -5.289 4.953 1 98.88 352 ILE A N 1
ATOM 2840 C CA . ILE A 1 352 ? -7.98 -5.449 4.391 1 98.88 352 ILE A CA 1
ATOM 2841 C C . ILE A 1 352 ? -8.984 -4.633 5.199 1 98.88 352 ILE A C 1
ATOM 2843 O O . ILE A 1 352 ? -9.172 -4.875 6.395 1 98.88 352 ILE A O 1
ATOM 2847 N N . GLN A 1 353 ? -9.633 -3.697 4.555 1 98.75 353 GLN A N 1
ATOM 2848 C CA . GLN A 1 353 ? -10.617 -2.834 5.199 1 98.75 353 GLN A CA 1
ATOM 2849 C C . GLN A 1 353 ? -12.039 -3.262 4.84 1 98.75 353 GLN A C 1
ATOM 2851 O O . GLN A 1 353 ? -12.344 -3.504 3.672 1 98.75 353 GLN A O 1
ATOM 2856 N N . GLN A 1 354 ? -12.836 -3.41 5.801 1 98.5 354 GLN A N 1
ATOM 2857 C CA . GLN A 1 354 ? -14.25 -3.709 5.617 1 98.5 354 GLN A CA 1
ATOM 2858 C C . GLN A 1 354 ? -15.125 -2.658 6.293 1 98.5 354 GLN A C 1
ATOM 2860 O O . GLN A 1 354 ? -15.773 -2.938 7.305 1 98.5 354 GLN A O 1
ATOM 2865 N N . GLY A 1 355 ? -15.156 -1.459 5.602 1 97.75 355 GLY A N 1
ATOM 2866 C CA . GLY A 1 355 ? -15.875 -0.328 6.16 1 97.75 355 GLY A CA 1
ATOM 2867 C C . GLY A 1 355 ? -15.438 0.028 7.566 1 97.75 355 GLY A C 1
ATOM 2868 O O . GLY A 1 355 ? -14.25 -0.027 7.883 1 97.75 355 GLY A O 1
ATOM 2869 N N . PRO A 1 356 ? -16.375 0.573 8.336 1 98.12 356 PRO A N 1
ATOM 2870 C CA . PRO A 1 356 ? -16.031 0.952 9.711 1 98.12 356 PRO A CA 1
ATOM 2871 C C . PRO A 1 356 ? -16.047 -0.234 10.672 1 98.12 356 PRO A C 1
ATOM 2873 O O . PRO A 1 356 ? -15.805 -0.066 11.867 1 98.12 356 PRO A O 1
ATOM 2876 N N . PHE A 1 357 ? -16.281 -1.478 10.172 1 98.5 357 PHE A N 1
ATOM 2877 C CA . PHE A 1 357 ? -16.641 -2.588 11.047 1 98.5 357 PHE A CA 1
ATOM 2878 C C . PHE A 1 357 ? -15.414 -3.428 11.391 1 98.5 357 PHE A C 1
ATOM 2880 O O . PHE A 1 357 ? -15.352 -4.047 12.453 1 98.5 357 PHE A O 1
ATOM 2887 N N . GLN A 1 358 ? -14.484 -3.484 10.445 1 98.56 358 GLN A N 1
ATOM 2888 C CA . GLN A 1 358 ? -13.391 -4.434 10.641 1 98.56 358 GLN A CA 1
ATOM 2889 C C . GLN A 1 358 ? -12.172 -4.051 9.805 1 98.56 358 GLN A C 1
ATOM 2891 O O . GLN A 1 358 ? -12.312 -3.594 8.672 1 98.56 358 GLN A O 1
ATOM 2896 N N . ASN A 1 359 ? -11.047 -4.129 10.359 1 98.81 359 ASN A N 1
ATOM 2897 C CA . ASN A 1 359 ? -9.766 -4.129 9.664 1 98.81 359 ASN A CA 1
ATOM 2898 C C . ASN A 1 359 ? -8.945 -5.375 9.992 1 98.81 359 ASN A C 1
ATOM 2900 O O . ASN A 1 359 ? -8.781 -5.719 11.164 1 98.81 359 ASN A O 1
ATOM 2904 N N . ILE A 1 360 ? -8.531 -6.098 9.008 1 98.88 360 ILE A N 1
ATOM 2905 C CA . ILE A 1 360 ? -7.684 -7.27 9.203 1 98.88 360 ILE A CA 1
ATOM 2906 C C . ILE A 1 360 ? -6.324 -7.039 8.547 1 98.88 360 ILE A C 1
ATOM 2908 O O . ILE A 1 360 ? -6.25 -6.586 7.402 1 98.88 360 ILE A O 1
ATOM 2912 N N . GLN A 1 361 ? -5.285 -7.309 9.281 1 98.81 361 GLN A N 1
ATOM 2913 C CA . GLN A 1 361 ? -3.934 -7.23 8.742 1 98.81 361 GLN A CA 1
ATOM 2914 C C . GLN A 1 361 ? -3.213 -8.57 8.859 1 98.81 361 GLN A C 1
ATOM 2916 O O . GLN A 1 361 ? -3.342 -9.266 9.867 1 98.81 361 GLN A O 1
ATOM 2921 N N . ILE A 1 362 ? -2.516 -8.945 7.844 1 98.62 362 ILE A N 1
ATOM 2922 C CA . ILE A 1 362 ? -1.629 -10.102 7.852 1 98.62 362 ILE A CA 1
ATOM 2923 C C . ILE A 1 362 ? -0.175 -9.641 7.801 1 98.62 362 ILE A C 1
ATOM 2925 O O . ILE A 1 362 ? 0.215 -8.891 6.902 1 98.62 362 ILE A O 1
ATOM 2929 N N . HIS A 1 363 ? 0.611 -10.039 8.797 1 98.25 363 HIS A N 1
ATOM 2930 C CA . HIS A 1 363 ? 2.039 -9.758 8.867 1 98.25 363 HIS A CA 1
ATOM 2931 C C . HIS A 1 363 ? 2.865 -11.031 8.727 1 98.25 363 HIS A C 1
ATOM 2933 O O . HIS A 1 363 ? 2.744 -11.945 9.547 1 98.25 363 HIS A O 1
ATOM 2939 N N . SER A 1 364 ? 3.652 -11.125 7.715 1 97 364 SER A N 1
ATOM 2940 C CA . SER A 1 364 ? 4.559 -12.25 7.508 1 97 364 SER A CA 1
ATOM 2941 C C . SER A 1 364 ? 5.941 -11.773 7.082 1 97 364 SER A C 1
ATOM 2943 O O . SER A 1 364 ? 6.152 -11.406 5.922 1 97 364 SER A O 1
ATOM 2945 N N . TYR A 1 365 ? 6.879 -11.75 8.016 1 97.31 365 TYR A N 1
ATOM 2946 C CA . TYR A 1 365 ? 8.195 -11.172 7.793 1 97.31 365 TYR A CA 1
ATOM 2947 C C . TYR A 1 365 ? 9.297 -12.141 8.203 1 97.31 365 TYR A C 1
ATOM 2949 O O . TYR A 1 365 ? 9.391 -12.539 9.367 1 97.31 365 TYR A O 1
ATOM 2957 N N . GLN A 1 366 ? 10.117 -12.461 7.273 1 95.19 366 GLN A N 1
ATOM 2958 C CA . GLN A 1 366 ? 11.305 -13.266 7.555 1 95.19 366 GLN A CA 1
ATOM 2959 C C . GLN A 1 366 ? 12.539 -12.383 7.707 1 95.19 366 GLN A C 1
ATOM 2961 O O . GLN A 1 366 ? 12.562 -11.242 7.238 1 95.19 366 GLN A O 1
ATOM 2966 N N . ALA A 1 367 ? 13.516 -12.883 8.453 1 95 367 ALA A N 1
ATOM 2967 C CA . ALA A 1 367 ? 14.797 -12.188 8.562 1 95 367 ALA A CA 1
ATOM 2968 C C . ALA A 1 367 ? 15.969 -13.141 8.32 1 95 367 ALA A C 1
ATOM 2970 O O . ALA A 1 367 ? 17.125 -12.711 8.25 1 95 367 ALA A O 1
ATOM 2971 N N . LYS A 1 368 ? 15.641 -14.422 8.156 1 89.69 368 LYS A N 1
ATOM 2972 C CA . LYS A 1 368 ? 16.656 -15.453 7.945 1 89.69 368 LYS A CA 1
ATOM 2973 C C . LYS A 1 368 ? 16.531 -16.062 6.551 1 89.69 368 LYS A C 1
ATOM 2975 O O . LYS A 1 368 ? 15.414 -16.266 6.059 1 89.69 368 LYS A O 1
ATOM 2980 N N . ASP A 1 369 ? 17.688 -16.281 5.953 1 86.25 369 ASP A N 1
ATOM 2981 C CA . ASP A 1 369 ? 17.656 -16.875 4.621 1 86.25 369 ASP A CA 1
ATOM 2982 C C . ASP A 1 369 ? 17.844 -18.391 4.684 1 86.25 369 ASP A C 1
ATOM 2984 O O . ASP A 1 369 ? 17.891 -19.062 3.648 1 86.25 369 ASP A O 1
ATOM 2988 N N . LYS A 1 370 ? 18.078 -18.922 5.82 1 78.94 370 LYS A N 1
ATOM 2989 C CA . LYS A 1 370 ? 18.141 -20.375 5.996 1 78.94 370 LYS A CA 1
ATOM 2990 C C . LYS A 1 370 ? 16.766 -20.953 6.297 1 78.94 370 LYS A C 1
ATOM 2992 O O . LYS A 1 370 ? 16.281 -20.859 7.426 1 78.94 370 LYS A O 1
ATOM 2997 N N . HIS A 1 371 ? 16.109 -21.609 5.406 1 72.56 371 HIS A N 1
ATOM 2998 C CA . HIS A 1 371 ? 14.695 -21.969 5.473 1 72.56 371 HIS A CA 1
ATOM 2999 C C . HIS A 1 371 ? 14.516 -23.391 5.996 1 72.56 371 HIS A C 1
ATOM 3001 O O . HIS A 1 371 ? 13.383 -23.844 6.195 1 72.56 371 HIS A O 1
ATOM 3007 N N . HIS A 1 372 ? 15.547 -24.062 6.266 1 65.75 372 HIS A N 1
ATOM 3008 C CA . HIS A 1 372 ? 15.445 -25.469 6.668 1 65.75 372 HIS A CA 1
ATOM 3009 C C . HIS A 1 372 ? 15.32 -25.594 8.188 1 65.75 372 HIS A C 1
ATOM 3011 O O . HIS A 1 372 ? 15.016 -26.672 8.695 1 65.75 372 HIS A O 1
ATOM 3017 N N . HIS A 1 373 ? 15.43 -24.562 8.93 1 60.16 373 HIS A N 1
ATOM 3018 C CA . HIS A 1 373 ? 15.422 -24.656 10.391 1 60.16 373 HIS A CA 1
ATOM 3019 C C . HIS A 1 373 ? 14.164 -24.031 10.977 1 60.16 373 HIS A C 1
ATOM 3021 O O . HIS A 1 373 ? 13.828 -22.891 10.672 1 60.16 373 HIS A O 1
ATOM 3027 N N . ASN A 1 374 ? 13.305 -25.062 11.484 1 64.88 374 ASN A N 1
ATOM 3028 C CA . ASN A 1 374 ? 12.133 -24.562 12.188 1 64.88 374 ASN A CA 1
ATOM 3029 C C . ASN A 1 374 ? 12.281 -24.688 13.695 1 64.88 374 ASN A C 1
ATOM 3031 O O . ASN A 1 374 ? 12.68 -25.75 14.195 1 64.88 374 ASN A O 1
ATOM 3035 N N . SER A 1 375 ? 12.406 -23.547 14.312 1 65.38 375 SER A N 1
ATOM 3036 C CA . SER A 1 375 ? 12.438 -23.562 15.773 1 65.38 375 SER A CA 1
ATOM 3037 C C . SER A 1 375 ? 11.156 -22.969 16.359 1 65.38 375 SER A C 1
ATOM 3039 O O . SER A 1 375 ? 10.352 -22.375 15.641 1 65.38 375 SER A O 1
ATOM 3041 N N . LYS A 1 376 ? 10.961 -23.188 17.641 1 62.56 376 LYS A N 1
ATOM 3042 C CA . LYS A 1 376 ? 9.805 -22.672 18.375 1 62.56 376 LYS A CA 1
ATOM 3043 C C . LYS A 1 376 ? 9.68 -21.156 18.203 1 62.56 376 LYS A C 1
ATOM 3045 O O . LYS A 1 376 ? 8.594 -20.609 18.344 1 62.56 376 LYS A O 1
ATOM 3050 N N . LYS A 1 377 ? 10.711 -20.562 17.875 1 70.81 377 LYS A N 1
ATOM 3051 C CA . LYS A 1 377 ? 10.672 -19.109 17.766 1 70.81 377 LYS A CA 1
ATOM 3052 C C . LYS A 1 377 ? 10.406 -18.656 16.344 1 70.81 377 LYS A C 1
ATOM 3054 O O . LYS A 1 377 ? 10.305 -17.453 16.062 1 70.81 377 LYS A O 1
ATOM 3059 N N . ASP A 1 378 ? 10.117 -19.562 15.539 1 82.75 378 ASP A N 1
ATOM 3060 C CA . ASP A 1 378 ? 10.031 -19.266 14.117 1 82.75 378 ASP A CA 1
ATOM 3061 C C . ASP A 1 378 ? 8.68 -18.641 13.758 1 82.75 378 ASP A C 1
ATOM 3063 O O . ASP A 1 378 ? 8.5 -18.141 12.648 1 82.75 378 ASP A O 1
ATOM 3067 N N . HIS A 1 379 ? 7.848 -18.594 14.758 1 83.94 379 HIS A N 1
ATOM 3068 C CA . HIS A 1 379 ? 6.535 -18.016 14.5 1 83.94 379 HIS A CA 1
ATOM 3069 C C . HIS A 1 379 ? 6.531 -16.516 14.766 1 83.94 379 HIS A C 1
ATOM 3071 O O . HIS A 1 379 ? 5.566 -15.82 14.422 1 83.94 379 HIS A O 1
ATOM 3077 N N . LYS A 1 380 ? 7.594 -16.016 15.344 1 89 380 LYS A N 1
ATOM 3078 C CA . LYS A 1 380 ? 7.703 -14.594 15.617 1 89 380 LYS A CA 1
ATOM 3079 C C . LYS A 1 380 ? 8.305 -13.852 14.422 1 89 380 LYS A C 1
ATOM 3081 O O . LYS A 1 380 ? 8.859 -14.469 13.516 1 89 380 LYS A O 1
ATOM 3086 N N . ALA A 1 381 ? 8.148 -12.531 14.492 1 93.12 381 ALA A N 1
ATOM 3087 C CA . ALA A 1 381 ? 8.719 -11.711 13.43 1 93.12 381 ALA A CA 1
ATOM 3088 C C . ALA A 1 381 ? 10.18 -12.062 13.188 1 93.12 381 ALA A C 1
ATOM 3090 O O . ALA A 1 381 ? 10.953 -12.211 14.133 1 93.12 381 ALA A O 1
ATOM 3091 N N . GLY A 1 382 ? 10.523 -12.258 11.953 1 93.44 382 GLY A N 1
ATOM 3092 C CA . GLY A 1 382 ? 11.875 -12.648 11.578 1 93.44 382 GLY A CA 1
ATOM 3093 C C . GLY A 1 382 ? 12.016 -14.141 11.367 1 93.44 382 GLY A C 1
ATOM 3094 O O . GLY A 1 382 ? 13.008 -14.602 10.789 1 93.44 382 GLY A O 1
ATOM 3095 N N . GLY A 1 383 ? 11.062 -14.859 11.844 1 90.25 383 GLY A N 1
ATOM 3096 C CA . GLY A 1 383 ? 11.086 -16.312 11.695 1 90.25 383 GLY A CA 1
ATOM 3097 C C . GLY A 1 383 ? 10.508 -16.781 10.375 1 90.25 383 GLY A C 1
ATOM 3098 O O . GLY A 1 383 ? 9.805 -16.031 9.695 1 90.25 383 GLY A O 1
ATOM 3099 N N . ASN A 1 384 ? 10.766 -17.984 10 1 87.62 384 ASN A N 1
ATOM 3100 C CA . ASN A 1 384 ? 10.359 -18.547 8.719 1 87.62 384 ASN A CA 1
ATOM 3101 C C . ASN A 1 384 ? 8.852 -18.766 8.656 1 87.62 384 ASN A C 1
ATOM 3103 O O . ASN A 1 384 ? 8.258 -18.75 7.578 1 87.62 384 ASN A O 1
ATOM 3107 N N . ASN A 1 385 ? 8.25 -18.906 9.805 1 87.12 385 ASN A N 1
ATOM 3108 C CA . ASN A 1 385 ? 6.816 -19.188 9.844 1 87.12 385 ASN A CA 1
ATOM 3109 C C . ASN A 1 385 ? 6.031 -18.016 10.445 1 87.12 385 ASN A C 1
ATOM 3111 O O . ASN A 1 385 ? 4.922 -18.203 10.945 1 87.12 385 ASN A O 1
ATOM 3115 N N . HIS A 1 386 ? 6.715 -16.906 10.477 1 93.19 386 HIS A N 1
ATOM 3116 C CA . HIS A 1 386 ? 5.996 -15.734 10.984 1 93.19 386 HIS A CA 1
ATOM 3117 C C . HIS A 1 386 ? 4.75 -15.445 10.156 1 93.19 386 HIS A C 1
ATOM 3119 O O . HIS A 1 386 ? 4.836 -15.281 8.938 1 93.19 386 HIS A O 1
ATOM 3125 N N . PHE A 1 387 ? 3.629 -15.453 10.773 1 94.94 387 PHE A N 1
ATOM 3126 C CA . PHE A 1 387 ? 2.33 -15.156 10.188 1 94.94 387 PHE A CA 1
ATOM 3127 C C . PHE A 1 387 ? 1.341 -14.711 11.258 1 94.94 387 PHE A C 1
ATOM 3129 O O . PHE A 1 387 ? 0.677 -15.539 11.875 1 94.94 387 PHE A O 1
ATOM 3136 N N . ASP A 1 388 ? 1.264 -13.398 11.453 1 97.19 388 ASP A N 1
ATOM 3137 C CA . ASP A 1 388 ? 0.358 -12.828 12.445 1 97.19 388 ASP A CA 1
ATOM 3138 C C . ASP A 1 388 ? -0.855 -12.18 11.781 1 97.19 388 ASP A C 1
ATOM 3140 O O . ASP A 1 388 ? -0.728 -11.547 10.734 1 97.19 388 ASP A O 1
ATOM 3144 N N . ILE A 1 389 ? -1.971 -12.414 12.328 1 98.12 389 ILE A N 1
ATOM 3145 C CA . ILE A 1 389 ? -3.211 -11.789 11.875 1 98.12 389 ILE A CA 1
ATOM 3146 C C . ILE A 1 389 ? -3.73 -10.836 12.953 1 98.12 389 ILE A C 1
ATOM 3148 O O . ILE A 1 389 ? -3.986 -11.25 14.086 1 98.12 389 ILE A O 1
ATOM 3152 N N . TYR A 1 390 ? -3.773 -9.57 12.648 1 98.62 390 TYR A N 1
ATOM 3153 C CA . TYR A 1 390 ? -4.422 -8.57 13.492 1 98.62 390 TYR A CA 1
ATOM 3154 C C . TYR A 1 390 ? -5.859 -8.336 13.047 1 98.62 390 TYR A C 1
ATOM 3156 O O . TYR A 1 390 ? -6.113 -8.023 11.883 1 98.62 390 TYR A O 1
ATOM 3164 N N . ILE A 1 391 ? -6.758 -8.492 13.906 1 98.56 391 ILE A N 1
ATOM 3165 C CA . ILE A 1 391 ? -8.164 -8.273 13.609 1 98.56 391 ILE A CA 1
ATOM 3166 C C . ILE A 1 391 ? -8.711 -7.164 14.508 1 98.56 391 ILE A C 1
ATOM 3168 O O . ILE A 1 391 ? -8.805 -7.328 15.727 1 98.56 391 ILE A O 1
ATOM 3172 N N . PHE A 1 392 ? -9.039 -6.043 13.945 1 98.69 392 PHE A N 1
ATOM 3173 C CA . PHE A 1 392 ? -9.695 -4.926 14.625 1 98.69 392 PHE A CA 1
ATOM 3174 C C . PHE A 1 392 ? -11.18 -4.895 14.312 1 98.69 392 PHE A C 1
ATOM 3176 O O . PHE A 1 392 ? -11.57 -4.887 13.141 1 98.69 392 PHE A O 1
ATOM 3183 N N . ARG A 1 393 ? -12.0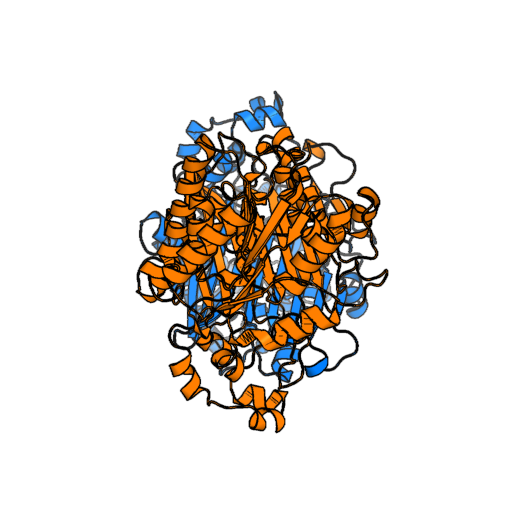16 -4.844 15.312 1 98.19 393 ARG A N 1
ATOM 3184 C CA . ARG A 1 393 ? -13.453 -4.918 15.062 1 98.19 393 ARG A CA 1
ATOM 3185 C C . ARG A 1 393 ? -14.195 -3.836 15.836 1 98.19 393 ARG A C 1
ATOM 3187 O O . ARG A 1 393 ? -13.828 -3.51 16.969 1 98.19 393 ARG A O 1
ATOM 3194 N N . ASN A 1 394 ? -15.18 -3.295 15.227 1 98.12 394 ASN A N 1
ATOM 3195 C CA . ASN A 1 394 ? -16.141 -2.438 15.906 1 98.12 394 ASN A CA 1
ATOM 3196 C C . ASN A 1 394 ? -17.078 -3.246 16.812 1 98.12 394 ASN A C 1
ATOM 3198 O O . ASN A 1 394 ? -18.188 -3.59 16.406 1 98.12 394 ASN A O 1
ATOM 3202 N N . ILE A 1 395 ? -16.688 -3.479 18 1 97.12 395 ILE A N 1
ATOM 3203 C CA . ILE A 1 395 ? -17.406 -4.391 18.891 1 97.12 395 ILE A CA 1
ATOM 3204 C C . ILE A 1 395 ? -18.703 -3.74 19.359 1 97.12 395 ILE A C 1
ATOM 3206 O O . ILE A 1 395 ? -19.594 -4.422 19.859 1 97.12 395 ILE A O 1
ATOM 3210 N N . GLY A 1 396 ? -18.75 -2.451 19.234 1 96.19 396 GLY A N 1
ATOM 3211 C CA . GLY A 1 396 ? -20.016 -1.803 19.547 1 96.19 396 GLY A CA 1
ATOM 3212 C C . GLY A 1 396 ? -21.141 -2.217 18.625 1 96.19 396 GLY A C 1
ATOM 3213 O O . GLY A 1 396 ? -22.297 -2.271 19.031 1 96.19 396 GLY A O 1
ATOM 3214 N N . ILE A 1 397 ? -20.766 -2.51 17.344 1 96.44 397 ILE A N 1
ATOM 3215 C CA . ILE A 1 397 ? -21.766 -2.91 16.359 1 96.44 397 ILE A CA 1
ATOM 3216 C C . ILE A 1 397 ? -21.812 -4.434 16.25 1 96.44 397 ILE A C 1
ATOM 3218 O O . ILE A 1 397 ? -22.891 -5.023 16.219 1 96.44 397 ILE A O 1
ATOM 3222 N N . LEU A 1 398 ? -20.641 -5.086 16.25 1 96.75 398 LEU A N 1
ATOM 3223 C CA . LEU A 1 398 ? -20.531 -6.508 15.945 1 96.75 398 LEU A CA 1
ATOM 3224 C C . LEU A 1 398 ? -20.641 -7.352 17.203 1 96.75 398 LEU A C 1
ATOM 3226 O O . LEU A 1 398 ? -20.859 -8.562 17.141 1 96.75 398 LEU A O 1
ATOM 3230 N N . GLY A 1 399 ? -20.516 -6.727 18.344 1 94.94 399 GLY A N 1
ATOM 3231 C CA . GLY A 1 399 ? -20.391 -7.492 19.578 1 94.94 399 GLY A CA 1
ATOM 3232 C C . GLY A 1 399 ? -18.969 -8 19.812 1 94.94 399 GLY A C 1
ATOM 3233 O O . GLY A 1 399 ? -18.094 -7.859 18.953 1 94.94 399 GLY A O 1
ATOM 3234 N N . GLY A 1 400 ? -18.688 -8.547 20.969 1 92.81 400 GLY A N 1
ATOM 3235 C CA . GLY A 1 400 ? -17.375 -9.055 21.344 1 92.81 400 GLY A CA 1
ATOM 3236 C C . GLY A 1 400 ? -16.781 -8.344 22.531 1 92.81 400 GLY A C 1
ATOM 3237 O O . GLY A 1 400 ? -17.328 -7.348 23.016 1 92.81 400 GLY A O 1
ATOM 3238 N N . LYS A 1 401 ? -15.68 -8.852 22.969 1 91.38 401 LYS A N 1
ATOM 3239 C CA . LYS A 1 401 ? -15.086 -8.352 24.219 1 91.38 401 LYS A CA 1
ATOM 3240 C C . LYS A 1 401 ? -13.914 -7.422 23.922 1 91.38 401 LYS A C 1
ATOM 3242 O O . LYS A 1 401 ? -13.695 -6.441 24.641 1 91.38 401 LYS A O 1
ATOM 3247 N N . HIS A 1 402 ? -13.203 -7.805 22.844 1 94.44 402 HIS A N 1
ATOM 3248 C CA . HIS A 1 402 ? -11.977 -7.066 22.578 1 94.44 402 HIS A CA 1
ATOM 3249 C C . HIS A 1 402 ? -11.969 -6.523 21.141 1 94.44 402 HIS A C 1
ATOM 3251 O O . HIS A 1 402 ? -12.211 -7.266 20.188 1 94.44 402 HIS A O 1
ATOM 3257 N N . PRO A 1 403 ? -11.656 -5.238 21.016 1 96.75 403 PRO A N 1
ATOM 3258 C CA . PRO A 1 403 ? -11.648 -4.648 19.688 1 96.75 403 PRO A CA 1
ATOM 3259 C C . PRO A 1 403 ? -10.445 -5.09 18.844 1 96.75 403 PRO A C 1
ATOM 3261 O O . PRO A 1 403 ? -10.414 -4.867 17.641 1 96.75 403 PRO A O 1
ATOM 3264 N N . LEU A 1 404 ? -9.438 -5.641 19.516 1 97.75 404 LEU A N 1
ATOM 3265 C CA . LEU A 1 404 ? -8.281 -6.176 18.812 1 97.75 404 LEU A CA 1
ATOM 3266 C C . LEU A 1 404 ? -8.016 -7.625 19.219 1 97.75 404 LEU A C 1
ATOM 3268 O O . LEU A 1 404 ? -7.98 -7.941 20.406 1 97.75 404 LEU A O 1
ATOM 3272 N N . GLU A 1 405 ? -7.934 -8.477 18.266 1 97 405 GLU A N 1
ATOM 3273 C CA . GLU A 1 405 ? -7.457 -9.844 18.422 1 97 405 GLU A CA 1
ATOM 3274 C C . GLU A 1 405 ? -6.246 -10.117 17.547 1 97 405 GLU A C 1
ATOM 3276 O O . GLU A 1 405 ? -6.223 -9.719 16.375 1 97 405 GLU A O 1
ATOM 3281 N N . VAL A 1 406 ? -5.25 -10.672 18.125 1 96.5 406 VAL A N 1
ATOM 3282 C CA . VAL A 1 406 ? -4.07 -11.078 17.359 1 96.5 406 VAL A CA 1
ATOM 3283 C C . VAL A 1 406 ? -3.951 -12.594 17.375 1 96.5 406 VAL A C 1
ATOM 3285 O O . VAL A 1 406 ? -3.906 -13.219 18.438 1 96.5 406 VAL A O 1
ATOM 3288 N N . ILE A 1 407 ? -3.951 -13.133 16.203 1 95.38 407 ILE A N 1
ATOM 3289 C CA . ILE A 1 407 ? -3.824 -14.578 16.031 1 95.38 407 ILE A CA 1
ATOM 3290 C C . ILE A 1 407 ? -2.488 -14.898 15.367 1 95.38 407 ILE A C 1
ATOM 3292 O O . ILE A 1 407 ? -2.178 -14.375 14.297 1 95.38 407 ILE A O 1
ATOM 3296 N N . THR A 1 408 ? -1.731 -15.719 15.992 1 92.31 408 THR A N 1
ATOM 3297 C CA . THR A 1 408 ? -0.449 -16.125 15.422 1 92.31 408 THR A CA 1
ATOM 3298 C C . THR A 1 408 ? -0.561 -17.484 14.742 1 92.31 408 THR A C 1
ATOM 3300 O O . THR A 1 408 ? -1.568 -18.172 14.898 1 92.31 408 THR A O 1
ATOM 3303 N N . MET A 1 409 ? 0.45 -17.781 14.008 1 87.31 409 MET A N 1
ATOM 3304 C CA . MET A 1 409 ? 0.472 -19.094 13.367 1 87.31 409 MET A CA 1
ATOM 3305 C C . MET A 1 409 ? 0.488 -20.203 14.406 1 87.31 409 MET A C 1
ATOM 3307 O O . MET A 1 409 ? -0.072 -21.281 14.18 1 87.31 409 MET A O 1
ATOM 3311 N N . LYS A 1 410 ? 1.124 -19.953 15.516 1 85.19 410 LYS A N 1
ATOM 3312 C CA . LYS A 1 410 ? 1.113 -20.922 16.609 1 85.19 410 LYS A CA 1
ATOM 3313 C C . LYS A 1 410 ? -0.309 -21.188 17.094 1 85.19 410 LYS A C 1
ATOM 3315 O O . LYS A 1 410 ? -0.687 -22.328 17.328 1 85.19 410 LYS A O 1
ATOM 3320 N N . ASP A 1 411 ? -1.046 -20.109 17.203 1 88 411 ASP A N 1
ATOM 3321 C CA . ASP A 1 411 ? -2.436 -20.234 17.625 1 88 411 ASP A CA 1
ATOM 3322 C C . ASP A 1 411 ? -3.248 -21.062 16.625 1 88 411 ASP A C 1
ATOM 3324 O O . ASP A 1 411 ? -4.043 -21.922 17.016 1 88 411 ASP A O 1
ATOM 3328 N N . LEU A 1 412 ? -3.041 -20.781 15.375 1 86.5 412 LEU A N 1
ATOM 3329 C CA . LEU A 1 412 ? -3.789 -21.469 14.32 1 86.5 412 LEU A CA 1
ATOM 3330 C C . LEU A 1 412 ? -3.406 -22.938 14.242 1 86.5 412 LEU A C 1
ATOM 3332 O O . LEU A 1 412 ? -4.262 -23.797 14.008 1 86.5 412 LEU A O 1
ATOM 3336 N N . SER A 1 413 ? -2.135 -23.172 14.375 1 81.38 413 SER A N 1
ATOM 3337 C CA . SER A 1 413 ? -1.666 -24.547 14.359 1 81.38 413 SER A CA 1
ATOM 3338 C C . SER A 1 413 ? -2.295 -25.359 15.484 1 81.38 413 SER A C 1
ATOM 3340 O O . SER A 1 413 ? -2.668 -26.516 15.289 1 81.38 413 SER A O 1
ATOM 3342 N N . ALA A 1 414 ? -2.352 -24.75 16.578 1 78.19 414 ALA A N 1
ATOM 3343 C CA . ALA A 1 414 ? -2.963 -25.422 17.719 1 78.19 414 ALA A CA 1
ATOM 3344 C C . ALA A 1 414 ? -4.445 -25.688 17.469 1 78.19 414 ALA A C 1
ATOM 3346 O O . ALA A 1 414 ? -4.969 -26.734 17.844 1 78.19 414 ALA A O 1
ATOM 3347 N N . LYS A 1 415 ? -5.027 -24.812 16.797 1 77.81 415 LYS A N 1
ATOM 3348 C CA . LYS A 1 415 ? -6.457 -24.922 16.531 1 77.81 415 LYS A CA 1
ATOM 3349 C C . LYS A 1 415 ? -6.754 -25.984 15.492 1 77.81 415 LYS A C 1
ATOM 3351 O O . LYS A 1 415 ? -7.777 -26.672 15.57 1 77.81 415 LYS A O 1
ATOM 3356 N N . HIS A 1 416 ? -5.898 -26.141 14.523 1 74 416 HIS A N 1
ATOM 3357 C CA . HIS A 1 416 ? -6.191 -27.016 13.406 1 74 416 HIS A CA 1
ATOM 3358 C C . HIS A 1 416 ? -5.359 -28.297 13.477 1 74 416 HIS A C 1
ATOM 3360 O O . HIS A 1 416 ? -5.324 -29.078 12.523 1 74 416 HIS A O 1
ATOM 3366 N N . ASP A 1 417 ? -4.758 -28.5 14.594 1 68 417 ASP A N 1
ATOM 3367 C CA . ASP A 1 417 ? -3.932 -29.688 14.812 1 68 417 ASP A CA 1
ATOM 3368 C C . ASP A 1 417 ? -2.898 -29.844 13.703 1 68 417 ASP A C 1
ATOM 3370 O O . ASP A 1 417 ? -2.74 -30.922 13.141 1 68 417 ASP A O 1
ATOM 3374 N N . LEU A 1 418 ? -2.457 -28.75 13.328 1 68.12 418 LEU A N 1
ATOM 3375 C CA . LEU A 1 418 ? -1.398 -28.766 12.32 1 68.12 418 LEU A CA 1
ATOM 3376 C C . LEU A 1 418 ? -0.044 -29.047 12.969 1 68.12 418 LEU A C 1
ATOM 3378 O O . LEU A 1 418 ? 0.157 -28.75 14.148 1 68.12 418 LEU A O 1
ATOM 3382 N N . ASP A 1 419 ? 0.749 -29.75 12.219 1 65.06 419 ASP A N 1
ATOM 3383 C CA . ASP A 1 419 ? 2.102 -30.016 12.695 1 65.06 419 ASP A CA 1
ATOM 3384 C C . ASP A 1 419 ? 2.947 -28.75 12.711 1 65.06 419 ASP A C 1
ATOM 3386 O O . ASP A 1 419 ? 3.418 -28.297 11.664 1 65.06 419 ASP A O 1
ATOM 3390 N N . ASP A 1 420 ? 3.076 -28.25 13.844 1 62.66 420 ASP A N 1
ATOM 3391 C CA . ASP A 1 420 ? 3.756 -26.969 14.008 1 62.66 420 ASP A CA 1
ATOM 3392 C C . ASP A 1 420 ? 5.254 -27.094 13.734 1 62.66 420 ASP A C 1
ATOM 3394 O O . ASP A 1 420 ? 5.965 -26.094 13.648 1 62.66 420 ASP A O 1
ATOM 3398 N N . SER A 1 421 ? 5.648 -28.359 13.555 1 58.94 421 SER A N 1
ATOM 3399 C CA . SER A 1 421 ? 7.062 -28.594 13.297 1 58.94 421 SER A CA 1
ATOM 3400 C C . SER A 1 421 ? 7.391 -28.406 11.82 1 58.94 421 SER A C 1
ATOM 3402 O O . SER A 1 421 ? 8.562 -28.328 11.445 1 58.94 421 SER A O 1
ATOM 3404 N N . LYS A 1 422 ? 6.324 -28.281 11.047 1 65.75 422 LYS A N 1
ATOM 3405 C CA . LYS A 1 422 ? 6.551 -28.141 9.609 1 65.75 422 LYS A CA 1
ATOM 3406 C C . LYS A 1 422 ? 6.152 -26.75 9.125 1 65.75 422 LYS A C 1
ATOM 3408 O O . LYS A 1 422 ? 5.309 -26.094 9.734 1 65.75 422 LYS A O 1
ATOM 3413 N N . LEU A 1 423 ? 6.82 -26.453 8.109 1 69.25 423 LEU A N 1
ATOM 3414 C CA . LEU A 1 423 ? 6.48 -25.172 7.504 1 69.25 423 LEU A CA 1
ATOM 3415 C C . LEU A 1 423 ? 5.07 -25.203 6.926 1 69.25 423 LEU A C 1
ATOM 3417 O O . LEU A 1 423 ? 4.711 -26.141 6.211 1 69.25 423 LEU A O 1
ATOM 3421 N N . LEU A 1 424 ? 4.262 -24.297 7.355 1 71.56 424 LEU A N 1
ATOM 3422 C CA . LEU A 1 424 ? 2.879 -24.172 6.91 1 71.56 424 LEU A CA 1
ATOM 3423 C C . LEU A 1 424 ? 2.797 -24.156 5.387 1 71.56 424 LEU A C 1
ATOM 3425 O O . LEU A 1 424 ? 1.872 -24.734 4.809 1 71.56 424 LEU A O 1
ATOM 3429 N N . THR A 1 425 ? 3.785 -23.609 4.852 1 69.44 425 THR A N 1
ATOM 3430 C CA . THR A 1 425 ? 3.805 -23.531 3.395 1 69.44 425 THR A CA 1
ATOM 3431 C C . THR A 1 425 ? 3.914 -24.922 2.781 1 69.44 425 THR A C 1
ATOM 3433 O O . THR A 1 425 ? 3.301 -25.203 1.748 1 69.44 425 THR A O 1
ATOM 3436 N N . GLU A 1 426 ? 4.582 -25.766 3.475 1 71.81 426 GLU A N 1
ATOM 3437 C CA . GLU A 1 426 ? 4.742 -27.125 2.984 1 71.81 426 GLU A CA 1
ATOM 3438 C C . GLU A 1 426 ? 3.445 -27.922 3.125 1 71.81 426 GLU A C 1
ATOM 3440 O O . GLU A 1 426 ? 3.1 -28.719 2.25 1 71.81 426 GLU A O 1
ATOM 3445 N N . GLN A 1 427 ? 2.768 -27.562 4.133 1 77.56 427 GLN A N 1
ATOM 3446 C CA . GLN A 1 427 ? 1.481 -28.219 4.328 1 77.56 427 GLN A CA 1
ATOM 3447 C C . GLN A 1 427 ? 0.47 -27.781 3.273 1 77.56 427 GLN A C 1
ATOM 3449 O O . GLN A 1 427 ? -0.288 -28.594 2.748 1 77.56 427 GLN A O 1
ATOM 3454 N N . ALA A 1 428 ? 0.568 -26.578 3.008 1 81.19 428 ALA A N 1
ATOM 3455 C CA . ALA A 1 428 ? -0.332 -26.031 1.991 1 81.19 428 ALA A CA 1
ATOM 3456 C C . ALA A 1 428 ? -0.037 -26.641 0.621 1 81.19 428 ALA A C 1
ATOM 3458 O O . ALA A 1 428 ? -0.955 -26.906 -0.16 1 81.19 428 ALA A O 1
ATOM 3459 N N . LYS A 1 429 ? 1.139 -26.922 0.408 1 83.94 429 LYS A N 1
ATOM 3460 C CA . LYS A 1 429 ? 1.554 -27.516 -0.864 1 83.94 429 LYS A CA 1
ATOM 3461 C C . LYS A 1 429 ? 0.986 -28.922 -1.037 1 83.94 429 LYS A C 1
ATOM 3463 O O . LYS A 1 429 ? 0.515 -29.266 -2.119 1 83.94 429 LYS A O 1
ATOM 3468 N N . THR A 1 430 ? 0.962 -29.625 0.02 1 89.75 430 THR A N 1
ATOM 3469 C CA . THR A 1 430 ? 0.415 -30.969 -0.027 1 89.75 430 THR A CA 1
ATOM 3470 C C . THR A 1 430 ? -1.104 -30.938 -0.162 1 89.75 430 THR A C 1
ATOM 3472 O O . THR A 1 430 ? -1.693 -31.781 -0.837 1 89.75 430 THR A O 1
ATOM 3475 N N . ALA A 1 431 ? -1.629 -29.906 0.458 1 92.06 431 ALA A N 1
ATOM 3476 C CA . ALA A 1 431 ? -3.084 -29.781 0.451 1 92.06 431 ALA A CA 1
ATOM 3477 C C . ALA A 1 431 ? -3.609 -29.562 -0.967 1 92.06 431 ALA A C 1
ATOM 3479 O O . ALA A 1 431 ? -4.688 -30.047 -1.314 1 92.06 431 ALA A O 1
ATOM 3480 N N . VAL A 1 432 ? -2.9 -28.875 -1.776 1 95.38 432 VAL A N 1
ATOM 3481 C CA . VAL A 1 432 ? -3.287 -28.641 -3.162 1 95.38 432 VAL A CA 1
ATOM 3482 C C . VAL A 1 432 ? -3.389 -29.984 -3.904 1 95.38 432 VAL A C 1
ATOM 3484 O O . VAL A 1 432 ? -4.379 -30.234 -4.594 1 95.38 432 VAL A O 1
ATOM 3487 N N . VAL A 1 433 ? -2.385 -30.828 -3.705 1 97.06 433 VAL A N 1
ATOM 3488 C CA . VAL A 1 433 ? -2.322 -32.125 -4.391 1 97.06 433 VAL A CA 1
ATOM 3489 C C . VAL A 1 433 ? -3.406 -33.031 -3.848 1 97.06 433 VAL A C 1
ATOM 3491 O O . VAL A 1 433 ? -4.043 -33.781 -4.605 1 97.06 433 VAL A O 1
ATOM 3494 N N . GLU A 1 434 ? -3.588 -32.938 -2.594 1 96.25 434 GLU A N 1
ATOM 3495 C CA . GLU A 1 434 ? -4.605 -33.781 -1.968 1 96.25 434 GLU A CA 1
ATOM 3496 C C . GLU A 1 434 ? -6 -33.438 -2.482 1 96.25 434 GLU A C 1
ATOM 3498 O O . GLU A 1 434 ? -6.824 -34.312 -2.705 1 96.25 434 GLU A O 1
ATOM 3503 N N . GLU A 1 435 ? -6.289 -32.156 -2.594 1 96.94 435 GLU A N 1
ATOM 3504 C CA . GLU A 1 435 ? -7.566 -31.734 -3.158 1 96.94 435 GLU A CA 1
ATOM 3505 C C . GLU A 1 435 ? -7.738 -32.25 -4.582 1 96.94 435 GLU A C 1
ATOM 3507 O O . GLU A 1 435 ? -8.812 -32.75 -4.941 1 96.94 435 GLU A O 1
ATOM 3512 N N . PHE A 1 436 ? -6.703 -32.219 -5.352 1 97.56 436 PHE A N 1
ATOM 3513 C CA . PHE A 1 436 ? -6.691 -32.688 -6.73 1 97.56 436 PHE A CA 1
ATOM 3514 C C . PHE A 1 436 ? -7.023 -34.156 -6.793 1 97.56 436 PHE A C 1
ATOM 3516 O O . PHE A 1 436 ? -7.953 -34.562 -7.492 1 97.56 436 PHE A O 1
ATOM 3523 N N . LEU A 1 437 ? -6.359 -34.969 -5.977 1 97.81 437 LEU A N 1
ATOM 3524 C CA . LEU A 1 437 ? -6.574 -36.406 -5.938 1 97.81 437 LEU A CA 1
ATOM 3525 C C . LEU A 1 437 ? -7.941 -36.75 -5.344 1 97.81 437 LEU A C 1
ATOM 3527 O O . LEU A 1 437 ? -8.602 -37.688 -5.789 1 97.81 437 LEU A O 1
ATOM 3531 N N . GLY A 1 438 ? -8.281 -35.938 -4.348 1 96.62 438 GLY A N 1
ATOM 3532 C CA . GLY A 1 438 ? -9.562 -36.156 -3.703 1 96.62 438 GLY A CA 1
ATOM 3533 C C . GLY A 1 438 ? -10.742 -36 -4.652 1 96.62 438 GLY A C 1
ATOM 3534 O O . GLY A 1 438 ? -11.711 -36.75 -4.566 1 96.62 438 GLY A O 1
ATOM 3535 N N . PHE A 1 439 ? -10.664 -35.062 -5.516 1 97 439 PHE A N 1
ATOM 3536 C CA . PHE A 1 439 ? -11.727 -34.906 -6.5 1 97 439 PHE A CA 1
ATOM 3537 C C . PHE A 1 439 ? -11.766 -36.094 -7.465 1 97 439 PHE A C 1
ATOM 3539 O O . PHE A 1 439 ? -12.836 -36.625 -7.754 1 97 439 PHE A O 1
ATOM 3546 N N . ILE A 1 440 ? -10.602 -36.531 -7.996 1 97 440 ILE A N 1
ATOM 3547 C CA . ILE A 1 440 ? -10.516 -37.594 -8.984 1 97 440 ILE A CA 1
ATOM 3548 C C . ILE A 1 440 ? -11.047 -38.875 -8.391 1 97 440 ILE A C 1
ATOM 3550 O O . ILE A 1 440 ? -11.711 -39.656 -9.078 1 97 440 ILE A O 1
ATOM 3554 N N . ASP A 1 441 ? -10.742 -39 -7.102 1 95.5 441 ASP A N 1
ATOM 3555 C CA . ASP A 1 441 ? -11.133 -40.219 -6.402 1 95.5 441 ASP A CA 1
ATOM 3556 C C . ASP A 1 441 ? -12.602 -40.156 -5.984 1 95.5 441 ASP A C 1
ATOM 3558 O O . ASP A 1 441 ? -13.125 -41.125 -5.41 1 95.5 441 ASP A O 1
ATOM 3562 N N . GLY A 1 442 ? -13.281 -39.062 -6.18 1 93.94 442 GLY A N 1
ATOM 3563 C CA . GLY A 1 442 ? -14.703 -38.938 -5.918 1 93.94 442 GLY A CA 1
ATOM 3564 C C . GLY A 1 442 ? -15.016 -38.469 -4.504 1 93.94 442 GLY A C 1
ATOM 3565 O O . GLY A 1 442 ? -16.172 -38.5 -4.074 1 93.94 442 GLY A O 1
ATOM 3566 N N . ARG A 1 443 ? -14.016 -38.031 -3.875 1 91.75 443 ARG A N 1
ATOM 3567 C CA . ARG A 1 443 ? -14.211 -37.656 -2.477 1 91.75 443 ARG A CA 1
ATOM 3568 C C . ARG A 1 443 ? -14.672 -36.219 -2.357 1 91.75 443 ARG A C 1
ATOM 3570 O O . ARG A 1 443 ? -15.203 -35.812 -1.321 1 91.75 443 ARG A O 1
ATOM 3577 N N . LEU A 1 444 ? -14.422 -35.406 -3.322 1 95.06 444 LEU A N 1
ATOM 3578 C CA . LEU A 1 444 ? -14.766 -34 -3.322 1 95.06 444 LEU A CA 1
ATOM 3579 C C . LEU A 1 444 ? -15.648 -33.656 -4.516 1 95.06 444 LEU A C 1
ATOM 3581 O O . LEU A 1 444 ? -15.453 -34.156 -5.613 1 95.06 444 LEU A O 1
ATOM 3585 N N . ASP A 1 445 ? -16.547 -32.719 -4.203 1 94.44 445 ASP A N 1
ATOM 3586 C CA . ASP A 1 445 ? -17.375 -32.156 -5.273 1 94.44 445 ASP A CA 1
ATOM 3587 C C . ASP A 1 445 ? -16.75 -30.906 -5.859 1 94.44 445 ASP A C 1
ATOM 3589 O O . ASP A 1 445 ? -15.891 -30.266 -5.23 1 94.44 445 ASP A O 1
ATOM 3593 N N . LYS A 1 446 ? -17.156 -30.625 -7.02 1 93.69 446 LYS A N 1
ATOM 3594 C CA . LYS A 1 446 ? -16.625 -29.484 -7.738 1 93.69 446 LYS A CA 1
ATOM 3595 C C . LYS A 1 446 ? -16.781 -28.203 -6.918 1 93.69 446 LYS A C 1
ATOM 3597 O O . LYS A 1 446 ? -15.883 -27.359 -6.91 1 93.69 446 LYS A O 1
ATOM 3602 N N . LYS A 1 447 ? -17.938 -28.016 -6.242 1 92.19 447 LYS A N 1
ATOM 3603 C CA . LYS A 1 447 ? -18.25 -26.812 -5.477 1 92.19 447 LYS A CA 1
ATOM 3604 C C . LYS A 1 447 ? -17.297 -26.656 -4.305 1 92.19 447 LYS A C 1
ATOM 3606 O O . LYS A 1 447 ? -17.203 -25.578 -3.719 1 92.19 447 LYS A O 1
ATOM 3611 N N . GLU A 1 448 ? -16.578 -27.672 -3.967 1 94.31 448 GLU A N 1
ATOM 3612 C CA . GLU A 1 448 ? -15.695 -27.656 -2.807 1 94.31 448 GLU A CA 1
ATOM 3613 C C . GLU A 1 448 ? -14.266 -27.297 -3.205 1 94.31 448 GLU A C 1
ATOM 3615 O O . GLU A 1 448 ? -13.414 -27.078 -2.344 1 94.31 448 GLU A O 1
ATOM 3620 N N . LEU A 1 449 ? -14.023 -27.25 -4.496 1 96.5 449 LEU A N 1
ATOM 3621 C CA . LEU A 1 449 ? -12.664 -27 -4.969 1 96.5 449 LEU A CA 1
ATOM 3622 C C . LEU A 1 449 ? -12.242 -25.562 -4.695 1 96.5 449 LEU A C 1
ATOM 3624 O O . LEU A 1 449 ? -13.008 -24.625 -4.961 1 96.5 449 LEU A O 1
ATOM 3628 N N . LYS A 1 450 ? -11.031 -25.312 -4.273 1 96.06 450 LYS A N 1
ATOM 3629 C CA . LYS A 1 450 ? -10.57 -24 -3.824 1 96.06 450 LYS A CA 1
ATOM 3630 C C . LYS A 1 450 ? -9.906 -23.234 -4.965 1 96.06 450 LYS A C 1
ATOM 3632 O O . LYS A 1 450 ? -9.844 -22 -4.934 1 96.06 450 LYS A O 1
ATOM 3637 N N . SER A 1 451 ? -9.391 -23.953 -5.922 1 97.69 451 SER A N 1
ATOM 3638 C CA . SER A 1 451 ? -8.578 -23.25 -6.902 1 97.69 451 SER A CA 1
ATOM 3639 C C . SER A 1 451 ? -8.836 -23.766 -8.312 1 97.69 451 SER A C 1
ATOM 3641 O O . SER A 1 451 ? -7.914 -23.875 -9.125 1 97.69 451 SER A O 1
ATOM 3643 N N . ASN A 1 452 ? -10.078 -24.203 -8.555 1 97.94 452 ASN A N 1
ATOM 3644 C CA . ASN A 1 452 ? -10.445 -24.562 -9.922 1 97.94 452 ASN A CA 1
ATOM 3645 C C . ASN A 1 452 ? -10.328 -23.391 -10.875 1 97.94 452 ASN A C 1
ATOM 3647 O O . ASN A 1 452 ? -10.438 -22.234 -10.461 1 97.94 452 ASN A O 1
ATOM 3651 N N . ILE A 1 453 ? -10.102 -23.578 -12.117 1 98.06 453 ILE A N 1
ATOM 3652 C CA . ILE A 1 453 ? -9.703 -22.578 -13.102 1 98.06 453 ILE A CA 1
ATOM 3653 C C . ILE A 1 453 ? -10.773 -21.484 -13.188 1 98.06 453 ILE A C 1
ATOM 3655 O O . ILE A 1 453 ? -10.453 -20.312 -13.422 1 98.06 453 ILE A O 1
ATOM 3659 N N . ASP A 1 454 ? -12.047 -21.75 -12.93 1 96.06 454 ASP A N 1
ATOM 3660 C CA . ASP A 1 454 ? -13.148 -20.812 -13.062 1 96.06 454 ASP A CA 1
ATOM 3661 C C . ASP A 1 454 ? -13.031 -19.672 -12.039 1 96.06 454 ASP A C 1
ATOM 3663 O O . ASP A 1 454 ? -13.648 -18.625 -12.195 1 96.06 454 ASP A O 1
ATOM 3667 N N . SER A 1 455 ? -12.258 -19.859 -11.016 1 96.69 455 SER A N 1
ATOM 3668 C CA . SER A 1 455 ? -12.148 -18.859 -9.953 1 96.69 455 SER A CA 1
ATOM 3669 C C . SER A 1 455 ? -10.938 -17.953 -10.172 1 96.69 455 SER A C 1
ATOM 3671 O O . SER A 1 455 ? -10.57 -17.188 -9.281 1 96.69 455 SER A O 1
ATOM 3673 N N . HIS A 1 456 ? -10.273 -17.984 -11.344 1 98.06 456 HIS A N 1
ATOM 3674 C CA . HIS A 1 456 ? -9.016 -17.281 -11.523 1 98.06 456 HIS A CA 1
ATOM 3675 C C . HIS A 1 456 ? -9.172 -16.109 -12.492 1 98.06 456 HIS A C 1
ATOM 3677 O O . HIS A 1 456 ? -8.195 -15.445 -12.836 1 98.06 456 HIS A O 1
ATOM 3683 N N . LEU A 1 457 ? -10.398 -15.812 -12.977 1 97.81 457 LEU A N 1
ATOM 3684 C CA . LEU A 1 457 ? -10.617 -14.797 -14 1 97.81 457 LEU A CA 1
ATOM 3685 C C . LEU A 1 457 ? -10.062 -13.445 -13.57 1 97.81 457 LEU A C 1
ATOM 3687 O O . LEU A 1 457 ? -9.25 -12.844 -14.281 1 97.81 457 LEU A O 1
ATOM 3691 N N . ASN A 1 458 ? -10.438 -12.953 -12.359 1 97.5 458 ASN A N 1
ATOM 3692 C CA . ASN A 1 458 ? -10.023 -11.625 -11.906 1 97.5 458 ASN A CA 1
ATOM 3693 C C . ASN A 1 458 ? -8.516 -11.555 -11.68 1 97.5 458 ASN A C 1
ATOM 3695 O O . ASN A 1 458 ? -7.895 -10.523 -11.914 1 97.5 458 ASN A O 1
ATOM 3699 N N . SER A 1 459 ? -7.926 -12.656 -11.188 1 98.12 459 SER A N 1
ATOM 3700 C CA . SER A 1 459 ? -6.48 -12.711 -10.984 1 98.12 459 SER A CA 1
ATOM 3701 C C . SER A 1 459 ? -5.73 -12.508 -12.297 1 98.12 459 SER A C 1
ATOM 3703 O O . SER A 1 459 ? -4.773 -11.734 -12.359 1 98.12 459 SER A O 1
ATOM 3705 N N . VAL A 1 460 ? -6.195 -13.203 -13.359 1 98.44 460 VAL A N 1
ATOM 3706 C CA . VAL A 1 460 ? -5.555 -13.133 -14.664 1 98.44 460 VAL A CA 1
ATOM 3707 C C . VAL A 1 460 ? -5.801 -11.766 -15.289 1 98.44 460 VAL A C 1
ATOM 3709 O O . VAL A 1 460 ? -4.898 -11.172 -15.898 1 98.44 460 VAL A O 1
ATOM 3712 N N . LYS A 1 461 ? -7.059 -11.234 -15.117 1 98.5 461 LYS A N 1
ATOM 3713 C CA . LYS A 1 461 ? -7.379 -9.898 -15.609 1 98.5 461 LYS A CA 1
ATOM 3714 C C . LYS A 1 461 ? -6.426 -8.852 -15.023 1 98.5 461 LYS A C 1
ATOM 3716 O O . LYS A 1 461 ? -5.895 -8.016 -15.758 1 98.5 461 LYS A O 1
ATOM 3721 N N . MET A 1 462 ? -6.188 -8.906 -13.75 1 98.62 462 MET A N 1
ATOM 3722 C CA . MET A 1 462 ? -5.336 -7.93 -13.078 1 98.62 462 MET A CA 1
ATOM 3723 C C . MET A 1 462 ? -3.914 -7.98 -13.617 1 98.62 462 MET A C 1
ATOM 3725 O O . MET A 1 462 ? -3.314 -6.941 -13.898 1 98.62 462 MET A O 1
ATOM 3729 N N . MET A 1 463 ? -3.408 -9.18 -13.781 1 98.62 463 MET A N 1
ATOM 3730 C CA . MET A 1 463 ? -2.039 -9.328 -14.266 1 98.62 463 MET A CA 1
ATOM 3731 C C . MET A 1 463 ? -1.909 -8.836 -15.703 1 98.62 463 MET A C 1
ATOM 3733 O O . MET A 1 463 ? -1.03 -8.031 -16.016 1 98.62 463 MET A O 1
ATOM 3737 N N . SER A 1 464 ? -2.84 -9.32 -16.578 1 98.81 464 SER A N 1
ATOM 3738 C CA . SER A 1 464 ? -2.814 -8.914 -17.969 1 98.81 464 SER A CA 1
ATOM 3739 C C . SER A 1 464 ? -2.945 -7.398 -18.109 1 98.81 464 SER A C 1
ATOM 3741 O O . SER A 1 464 ? -2.15 -6.762 -18.797 1 98.81 464 SER A O 1
ATOM 3743 N N . ALA A 1 465 ? -3.893 -6.844 -17.406 1 98.88 465 ALA A N 1
ATOM 3744 C CA . ALA A 1 465 ? -4.164 -5.41 -17.484 1 98.88 465 ALA A CA 1
ATOM 3745 C C . ALA A 1 465 ? -2.973 -4.598 -16.984 1 98.88 465 ALA A C 1
ATOM 3747 O O . ALA A 1 465 ? -2.715 -3.496 -17.469 1 98.88 465 ALA A O 1
ATOM 3748 N N . SER A 1 466 ? -2.236 -5.121 -16.047 1 98.88 466 SER A N 1
ATOM 3749 C CA . SER A 1 466 ? -1.066 -4.422 -15.531 1 98.88 466 SER A CA 1
ATOM 3750 C C . SER A 1 466 ? 0.013 -4.281 -16.609 1 98.88 466 SER A C 1
ATOM 3752 O O . SER A 1 466 ? 0.655 -3.234 -16.703 1 98.88 466 SER A O 1
ATOM 3754 N N . TYR A 1 467 ? 0.238 -5.355 -17.375 1 98.81 467 TYR A N 1
ATOM 3755 C CA . TYR A 1 467 ? 1.191 -5.262 -18.469 1 98.81 467 TYR A CA 1
ATOM 3756 C C . TYR A 1 467 ? 0.699 -4.293 -19.547 1 98.81 467 TYR A C 1
ATOM 3758 O O . TYR A 1 467 ? 1.471 -3.473 -20.047 1 98.81 467 TYR A O 1
ATOM 3766 N N . VAL A 1 468 ? -0.613 -4.355 -19.844 1 98.88 468 VAL A N 1
ATOM 3767 C CA . VAL A 1 468 ? -1.196 -3.465 -20.844 1 98.88 468 VAL A CA 1
ATOM 3768 C C . VAL A 1 468 ? -1.046 -2.014 -20.391 1 98.88 468 VAL A C 1
ATOM 3770 O O . VAL A 1 468 ? -0.69 -1.144 -21.188 1 98.88 468 VAL A O 1
ATOM 3773 N N . SER A 1 469 ? -1.295 -1.779 -19.141 1 98.81 469 SER A N 1
ATOM 3774 C CA . SER A 1 469 ? -1.161 -0.442 -18.578 1 98.81 469 SER A CA 1
ATOM 3775 C C . SER A 1 469 ? 0.242 0.114 -18.797 1 98.81 469 SER A C 1
ATOM 3777 O O . SER A 1 469 ? 0.402 1.266 -19.203 1 98.81 469 SER A O 1
ATOM 3779 N N . HIS A 1 470 ? 1.224 -0.682 -18.547 1 98.31 470 HIS A N 1
ATOM 3780 C CA . HIS A 1 470 ? 2.617 -0.282 -18.703 1 98.31 470 HIS A CA 1
ATOM 3781 C C . HIS A 1 470 ? 2.93 0.082 -20.156 1 98.31 470 HIS A C 1
ATOM 3783 O O . HIS A 1 470 ? 3.57 1.103 -20.406 1 98.31 470 HIS A O 1
ATOM 3789 N N . ILE A 1 471 ? 2.52 -0.736 -21.047 1 98.5 471 ILE A N 1
ATOM 3790 C CA . ILE A 1 471 ? 2.791 -0.516 -22.469 1 98.5 471 ILE A CA 1
ATOM 3791 C C . ILE A 1 471 ? 2.119 0.775 -22.922 1 98.5 471 ILE A C 1
ATOM 3793 O O . ILE A 1 471 ? 2.73 1.587 -23.625 1 98.5 471 ILE A O 1
ATOM 3797 N N . ASN A 1 472 ? 0.827 0.93 -22.484 1 98 472 ASN A N 1
ATOM 3798 C CA . ASN A 1 472 ? 0.112 2.152 -22.844 1 98 472 ASN A CA 1
ATOM 3799 C C . ASN A 1 472 ? 0.855 3.395 -22.359 1 98 472 ASN A C 1
ATOM 3801 O O . ASN A 1 472 ? 1.001 4.363 -23.109 1 98 472 ASN A O 1
ATOM 3805 N N . GLN A 1 473 ? 1.326 3.334 -21.172 1 95.38 473 GLN A N 1
ATOM 3806 C CA . GLN A 1 473 ? 2.049 4.465 -20.609 1 95.38 473 GLN A CA 1
ATOM 3807 C C . GLN A 1 473 ? 3.324 4.758 -21.391 1 95.38 473 GLN A C 1
ATOM 3809 O O . GLN A 1 473 ? 3.629 5.918 -21.688 1 95.38 473 GLN A O 1
ATOM 3814 N N . LYS A 1 474 ? 4.086 3.768 -21.672 1 94.38 474 LYS A N 1
ATOM 3815 C CA . LYS A 1 474 ? 5.324 3.916 -22.438 1 94.38 474 LYS A CA 1
ATOM 3816 C C . LYS A 1 474 ? 5.051 4.508 -23.812 1 94.38 474 LYS A C 1
ATOM 3818 O O . LYS A 1 474 ? 5.879 5.254 -24.359 1 94.38 474 LYS A O 1
ATOM 3823 N N . ASP A 1 475 ? 3.883 4.207 -24.344 1 95.62 475 ASP A N 1
ATOM 3824 C CA . ASP A 1 475 ? 3.514 4.672 -25.672 1 95.62 475 ASP A CA 1
ATOM 3825 C C . ASP A 1 475 ? 2.873 6.055 -25.609 1 95.62 475 ASP A C 1
ATOM 3827 O O . ASP A 1 475 ? 2.391 6.566 -26.625 1 95.62 475 ASP A O 1
ATOM 3831 N N . GLY A 1 476 ? 2.766 6.633 -24.453 1 92.31 476 GLY A N 1
ATOM 3832 C CA . GLY A 1 476 ? 2.195 7.965 -24.312 1 92.31 476 GLY A CA 1
ATOM 3833 C C . GLY A 1 476 ? 0.678 7.961 -24.281 1 92.31 476 GLY A C 1
ATOM 3834 O O . GLY A 1 476 ? 0.047 9.008 -24.438 1 92.31 476 GLY A O 1
ATOM 3835 N N . LYS A 1 477 ? 0.101 6.793 -24.141 1 95.5 477 LYS A N 1
ATOM 3836 C CA . LYS A 1 477 ? -1.347 6.66 -24.016 1 95.5 477 LYS A CA 1
ATOM 3837 C C . LYS A 1 477 ? -1.764 6.594 -22.547 1 95.5 477 LYS A C 1
ATOM 3839 O O . LYS A 1 477 ? -0.915 6.617 -21.656 1 95.5 477 LYS A O 1
ATOM 3844 N N . THR A 1 478 ? -3.092 6.645 -22.312 1 96.5 478 THR A N 1
ATOM 3845 C CA . THR A 1 478 ? -3.572 6.52 -20.938 1 96.5 478 THR A CA 1
ATOM 3846 C C . THR A 1 478 ? -3.211 5.152 -20.359 1 96.5 478 THR A C 1
ATOM 3848 O O . THR A 1 478 ? -3.402 4.125 -21.016 1 96.5 478 THR A O 1
ATOM 3851 N N . PRO A 1 479 ? -2.668 5.188 -19.219 1 97.75 479 PRO A N 1
ATOM 3852 C CA . PRO A 1 479 ? -2.314 3.902 -18.609 1 97.75 479 PRO A CA 1
ATOM 3853 C C . PRO A 1 479 ? -3.52 3.182 -18.016 1 97.75 479 PRO A C 1
ATOM 3855 O O . PRO A 1 479 ? -3.391 2.055 -17.531 1 97.75 479 PRO A O 1
ATOM 3858 N N . VAL A 1 480 ? -4.691 3.779 -17.969 1 98.25 480 VAL A N 1
ATOM 3859 C CA . VAL A 1 480 ? -5.883 3.172 -17.391 1 98.25 480 VAL A CA 1
ATOM 3860 C C . VAL A 1 480 ? -6.379 2.043 -18.281 1 98.25 480 VAL A C 1
ATOM 3862 O O . VAL A 1 480 ? -6.672 2.26 -19.469 1 98.25 480 VAL A O 1
ATOM 3865 N N . VAL A 1 481 ? -6.461 0.874 -17.75 1 98.44 481 VAL A N 1
ATOM 3866 C CA . VAL A 1 481 ? -7.016 -0.263 -18.484 1 98.44 481 VAL A CA 1
ATOM 3867 C C . VAL A 1 481 ? -8.359 -0.658 -17.875 1 98.44 481 VAL A C 1
ATOM 3869 O O . VAL A 1 481 ? -8.43 -1.039 -16.703 1 98.44 481 VAL A O 1
ATOM 3872 N N . ASN A 1 482 ? -9.406 -0.594 -18.625 1 96.25 482 ASN A N 1
ATOM 3873 C CA . ASN A 1 482 ? -10.742 -0.979 -18.188 1 96.25 482 ASN A CA 1
ATOM 3874 C C . ASN A 1 482 ? -11.016 -2.459 -18.453 1 96.25 482 ASN A C 1
ATOM 3876 O O . ASN A 1 482 ? -10.844 -2.936 -19.578 1 96.25 482 ASN A O 1
ATOM 3880 N N . ILE A 1 483 ? -11.398 -3.117 -17.406 1 92.38 483 ILE A N 1
ATOM 3881 C CA . ILE A 1 483 ? -11.695 -4.531 -17.609 1 92.38 483 ILE A CA 1
ATOM 3882 C C . ILE A 1 483 ? -12.961 -4.91 -16.844 1 92.38 483 ILE A C 1
ATOM 3884 O O . ILE A 1 483 ? -13.305 -4.277 -15.844 1 92.38 483 ILE A O 1
ATOM 3888 N N . MET B 1 1 ? 19.906 41.594 24.25 1 41.44 1 MET B N 1
ATOM 3889 C CA . MET B 1 1 ? 18.766 41.312 25.109 1 41.44 1 MET B CA 1
ATOM 3890 C C . MET B 1 1 ? 17.75 40.406 24.391 1 41.44 1 MET B C 1
ATOM 3892 O O . MET B 1 1 ? 17.562 40.531 23.172 1 41.44 1 MET B O 1
ATOM 3896 N N . LYS B 1 2 ? 17.484 39.188 24.984 1 61.97 2 LYS B N 1
ATOM 3897 C CA . LYS B 1 2 ? 16.562 38.25 24.344 1 61.97 2 LYS B CA 1
ATOM 3898 C C . LYS B 1 2 ? 15.211 38.875 24.078 1 61.97 2 LYS B C 1
ATOM 3900 O O . LYS B 1 2 ? 14.602 39.469 24.984 1 61.97 2 LYS B O 1
ATOM 3905 N N . SER B 1 3 ? 14.875 39.219 22.766 1 72.94 3 SER B N 1
ATOM 3906 C CA . SER B 1 3 ? 13.719 40.031 22.375 1 72.94 3 SER B CA 1
ATOM 3907 C C . SER B 1 3 ? 12.414 39.312 22.703 1 72.94 3 SER B C 1
ATOM 3909 O O . SER B 1 3 ? 12.328 38.062 22.578 1 72.94 3 SER B O 1
ATOM 3911 N N . ALA B 1 4 ? 11.555 40.062 23.375 1 92.62 4 ALA B N 1
ATOM 3912 C CA . ALA B 1 4 ? 10.195 39.594 23.672 1 92.62 4 ALA B CA 1
ATOM 3913 C C . ALA B 1 4 ? 9.492 39.125 22.406 1 92.62 4 ALA B C 1
ATOM 3915 O O . ALA B 1 4 ? 9.617 39.75 21.344 1 92.62 4 ALA B O 1
ATOM 3916 N N . ILE B 1 5 ? 8.93 37.938 22.422 1 97.94 5 ILE B N 1
ATOM 3917 C CA . ILE B 1 5 ? 8.164 37.375 21.297 1 97.94 5 ILE B CA 1
ATOM 3918 C C . ILE B 1 5 ? 6.68 37.719 21.484 1 97.94 5 ILE B C 1
ATOM 3920 O O . ILE B 1 5 ? 6.055 37.25 22.438 1 97.94 5 ILE B O 1
ATOM 3924 N N . ARG B 1 6 ? 6.176 38.562 20.688 1 98.25 6 ARG B N 1
ATOM 3925 C CA . ARG B 1 6 ? 4.773 38.969 20.703 1 98.25 6 ARG B CA 1
ATOM 3926 C C . ARG B 1 6 ? 4.023 38.375 19.516 1 98.25 6 ARG B C 1
ATOM 3928 O O . ARG B 1 6 ? 4.324 38.688 18.359 1 98.25 6 ARG B O 1
ATOM 3935 N N . ILE B 1 7 ? 3.01 37.531 19.812 1 98.5 7 ILE B N 1
ATOM 3936 C CA . ILE B 1 7 ? 2.406 36.688 18.781 1 98.5 7 ILE B CA 1
ATOM 3937 C C . ILE B 1 7 ? 0.962 37.125 18.547 1 98.5 7 ILE B C 1
ATOM 3939 O O . ILE B 1 7 ? 0.228 37.438 19.484 1 98.5 7 ILE B O 1
ATOM 3943 N N . ILE B 1 8 ? 0.562 37.219 17.297 1 98.75 8 ILE B N 1
ATOM 3944 C CA . ILE B 1 8 ? -0.849 37.188 16.922 1 98.75 8 ILE B CA 1
ATOM 3945 C C . ILE B 1 8 ? -1.249 35.75 16.578 1 98.75 8 ILE B C 1
ATOM 3947 O O . ILE B 1 8 ? -0.618 35.094 15.742 1 98.75 8 ILE B O 1
ATOM 3951 N N . LEU B 1 9 ? -2.213 35.219 17.266 1 98.69 9 LEU B N 1
ATOM 3952 C CA . LEU B 1 9 ? -2.777 33.906 16.984 1 98.69 9 LEU B CA 1
ATOM 3953 C C . LEU B 1 9 ? -4.035 34 16.125 1 98.69 9 LEU B C 1
ATOM 3955 O O . LEU B 1 9 ? -5.062 34.5 16.594 1 98.69 9 LEU B O 1
ATOM 3959 N N . ILE B 1 10 ? -3.955 33.562 14.891 1 98.56 10 ILE B N 1
ATOM 3960 C CA . ILE B 1 10 ? -5.086 33.656 13.969 1 98.56 10 ILE B CA 1
ATOM 3961 C C . ILE B 1 10 ? -5.762 32.281 13.867 1 98.56 10 ILE B C 1
ATOM 3963 O O . ILE B 1 10 ? -5.258 31.391 13.18 1 98.56 10 ILE B O 1
ATOM 3967 N N . GLY B 1 11 ? -6.938 32.156 14.375 1 97.69 11 GLY B N 1
ATOM 3968 C CA . GLY B 1 11 ? -7.637 30.875 14.484 1 97.69 11 GLY B CA 1
ATOM 3969 C C . GLY B 1 11 ? -7.496 30.234 15.852 1 97.69 11 GLY B C 1
ATOM 3970 O O . GLY B 1 11 ? -6.406 29.797 16.234 1 97.69 11 GLY B O 1
ATOM 3971 N N . VAL B 1 12 ? -8.562 30.219 16.609 1 97.12 12 VAL B N 1
ATOM 3972 C CA . VAL B 1 12 ? -8.57 29.609 17.938 1 97.12 12 VAL B CA 1
ATOM 3973 C C . VAL B 1 12 ? -9.492 28.391 17.938 1 97.12 12 VAL B C 1
ATOM 3975 O O . VAL B 1 12 ? -10.375 28.266 18.781 1 97.12 12 VAL B O 1
ATOM 3978 N N . GLY B 1 13 ? -9.273 27.594 16.875 1 92.19 13 GLY B N 1
ATOM 3979 C CA . GLY B 1 13 ? -10.047 26.359 16.766 1 92.19 13 GLY B CA 1
ATOM 3980 C C . GLY B 1 13 ? -9.5 25.219 17.609 1 92.19 13 GLY B C 1
ATOM 3981 O O . GLY B 1 13 ? -8.734 25.453 18.547 1 92.19 13 GLY B O 1
ATOM 3982 N N . PRO B 1 14 ? -9.922 24.016 17.312 1 87.75 14 PRO B N 1
ATOM 3983 C CA . PRO B 1 14 ? -9.523 22.844 18.109 1 87.75 14 PRO B CA 1
ATOM 3984 C C . PRO B 1 14 ? -8.008 22.688 18.188 1 87.75 14 PRO B C 1
ATOM 3986 O O . PRO B 1 14 ? -7.473 22.375 19.25 1 87.75 14 PRO B O 1
ATOM 3989 N N . HIS B 1 15 ? -7.375 22.906 17.125 1 89.81 15 HIS B N 1
ATOM 3990 C CA . HIS B 1 15 ? -5.926 22.7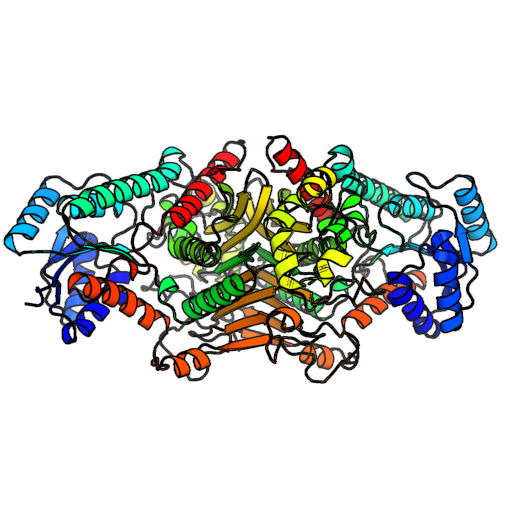34 17.109 1 89.81 15 HIS B CA 1
ATOM 3991 C C . HIS B 1 15 ? -5.246 23.75 18.016 1 89.81 15 HIS B C 1
ATOM 3993 O O . HIS B 1 15 ? -4.305 23.406 18.75 1 89.81 15 HIS B O 1
ATOM 3999 N N . SER B 1 16 ? -5.652 24.984 17.953 1 95.12 16 SER B N 1
ATOM 4000 C CA . SER B 1 16 ? -5.082 26.016 18.812 1 95.12 16 SER B CA 1
ATOM 4001 C C . SER B 1 16 ? -5.34 25.719 20.297 1 95.12 16 SER B C 1
ATOM 4003 O O . SER B 1 16 ? -4.445 25.859 21.125 1 95.12 16 SER B O 1
ATOM 4005 N N . LYS B 1 17 ? -6.523 25.266 20.562 1 92.75 17 LYS B N 1
ATOM 4006 C CA . LYS B 1 17 ? -6.918 24.984 21.938 1 92.75 17 LYS B CA 1
ATOM 4007 C C . LYS B 1 17 ? -6.141 23.797 22.5 1 92.75 17 LYS B C 1
ATOM 4009 O O . LYS B 1 17 ? -5.809 23.781 23.688 1 92.75 17 LYS B O 1
ATOM 4014 N N . ARG B 1 18 ? -5.832 22.922 21.562 1 88.69 18 ARG B N 1
ATOM 4015 C CA . ARG B 1 18 ? -5.215 21.688 22.016 1 88.69 18 ARG B CA 1
ATOM 4016 C C . ARG B 1 18 ? -3.693 21.766 21.938 1 88.69 18 ARG B C 1
ATOM 4018 O O . ARG B 1 18 ? -2.99 21.109 22.719 1 88.69 18 ARG B O 1
ATOM 4025 N N . VAL B 1 19 ? -3.227 22.594 21.031 1 92.62 19 VAL B N 1
ATOM 4026 C CA . VAL B 1 19 ? -1.797 22.531 20.75 1 92.62 19 VAL B CA 1
ATOM 4027 C C . VAL B 1 19 ? -1.149 23.891 21.078 1 92.62 19 VAL B C 1
ATOM 4029 O O . VAL B 1 19 ? -0.374 24 22.016 1 92.62 19 VAL B O 1
ATOM 4032 N N . TYR B 1 20 ? -1.542 24.938 20.516 1 96.69 20 TYR B N 1
ATOM 4033 C CA . TYR B 1 20 ? -0.802 26.203 20.547 1 96.69 20 TYR B CA 1
ATOM 4034 C C . TYR B 1 20 ? -0.932 26.875 21.906 1 96.69 20 TYR B C 1
ATOM 4036 O O . TYR B 1 20 ? 0.068 27.281 22.516 1 96.69 20 TYR B O 1
ATOM 4044 N N . LEU B 1 21 ? -2.156 26.938 22.453 1 96.69 21 LEU B N 1
ATOM 4045 C CA . LEU B 1 21 ? -2.365 27.641 23.719 1 96.69 21 LEU B CA 1
ATOM 4046 C C . LEU B 1 21 ? -1.64 26.922 24.844 1 96.69 21 LEU B C 1
ATOM 4048 O O . LEU B 1 21 ? -0.839 27.531 25.562 1 96.69 21 LEU B O 1
ATOM 4052 N N . PRO B 1 22 ? -1.829 25.625 24.922 1 94.25 22 PRO B N 1
ATOM 4053 C CA . PRO B 1 22 ? -1.11 24.938 26 1 94.25 22 PRO B CA 1
ATOM 4054 C C . PRO B 1 22 ? 0.405 24.984 25.812 1 94.25 22 PRO B C 1
ATOM 4056 O O . PRO B 1 22 ? 1.139 25.141 26.797 1 94.25 22 PRO B O 1
ATOM 4059 N N . ALA B 1 23 ? 0.879 24.844 24.609 1 95.06 23 ALA B N 1
ATOM 4060 C CA . ALA B 1 23 ? 2.316 24.844 24.359 1 95.06 23 ALA B CA 1
ATOM 4061 C C . ALA B 1 23 ? 2.928 26.203 24.719 1 95.06 23 ALA B C 1
ATOM 4063 O O . ALA B 1 23 ? 3.979 26.266 25.359 1 95.06 23 ALA B O 1
ATOM 4064 N N . LEU B 1 24 ? 2.328 27.297 24.359 1 96.38 24 LEU B N 1
ATOM 4065 C CA . LEU B 1 24 ? 2.84 28.625 24.625 1 96.38 24 LEU B CA 1
ATOM 4066 C C . LEU B 1 24 ? 2.82 28.922 26.125 1 96.38 24 LEU B C 1
ATOM 4068 O O . LEU B 1 24 ? 3.736 29.562 26.656 1 96.38 24 LEU B O 1
ATOM 4072 N N . ALA B 1 25 ? 1.707 28.438 26.75 1 94.81 25 ALA B N 1
ATOM 4073 C CA . ALA B 1 25 ? 1.633 28.594 28.203 1 94.81 25 ALA B CA 1
ATOM 4074 C C . ALA B 1 25 ? 2.801 27.891 28.891 1 94.81 25 ALA B C 1
ATOM 4076 O O . ALA B 1 25 ? 3.414 28.453 29.812 1 94.81 25 ALA B O 1
ATOM 4077 N N . LYS B 1 26 ? 3.047 26.75 28.438 1 93 26 LYS B N 1
ATOM 4078 C CA . LYS B 1 26 ? 4.133 25.953 29 1 93 26 LYS B CA 1
ATOM 4079 C C . LYS B 1 26 ? 5.488 26.594 28.719 1 93 26 LYS B C 1
ATOM 4081 O O . LYS B 1 26 ? 6.371 26.609 29.578 1 93 26 LYS B O 1
ATOM 4086 N N . LEU B 1 27 ? 5.699 27.141 27.594 1 95.25 27 LEU B N 1
ATOM 4087 C CA . LEU B 1 27 ? 7 27.594 27.109 1 95.25 27 LEU B CA 1
ATOM 4088 C C . LEU B 1 27 ? 7.297 29 27.594 1 95.25 27 LEU B C 1
ATOM 4090 O O . LEU B 1 27 ? 8.391 29.516 27.375 1 95.25 27 LEU B O 1
ATOM 4094 N N . LYS B 1 28 ? 6.371 29.641 28.312 1 94.44 28 LYS B N 1
ATOM 4095 C CA . LYS B 1 28 ? 6.598 30.953 28.922 1 94.44 28 LYS B CA 1
ATOM 4096 C C . LYS B 1 28 ? 7.75 30.906 29.922 1 94.44 28 LYS B C 1
ATOM 4098 O O . LYS B 1 28 ? 8.391 31.922 30.188 1 94.44 28 LYS B O 1
ATOM 4103 N N . LYS B 1 29 ? 7.98 29.75 30.375 1 94.06 29 LYS B N 1
ATOM 4104 C CA . LYS B 1 29 ? 9.07 29.578 31.344 1 94.06 29 LYS B CA 1
ATOM 4105 C C . LYS B 1 29 ? 10.43 29.656 30.641 1 94.06 29 LYS B C 1
ATOM 4107 O O . LYS B 1 29 ? 11.43 30 31.281 1 94.06 29 LYS B O 1
ATOM 4112 N N . LYS B 1 30 ? 10.422 29.344 29.453 1 93.88 30 LYS B N 1
ATOM 4113 C CA . LYS B 1 30 ? 11.68 29.25 28.703 1 93.88 30 LYS B CA 1
ATOM 4114 C C . LYS B 1 30 ? 11.859 30.453 27.781 1 93.88 30 LYS B C 1
ATOM 4116 O O . LYS B 1 30 ? 12.992 30.844 27.484 1 93.88 30 LYS B O 1
ATOM 4121 N N . PHE B 1 31 ? 10.758 31 27.344 1 96.12 31 PHE B N 1
ATOM 4122 C CA . PHE B 1 31 ? 10.789 32.094 26.391 1 96.12 31 PHE B CA 1
ATOM 4123 C C . PHE B 1 31 ? 9.945 33.281 26.891 1 96.12 31 PHE B C 1
ATOM 4125 O O . PHE B 1 31 ? 8.914 33.094 27.531 1 96.12 31 PHE B O 1
ATOM 4132 N N . ASP B 1 32 ? 10.43 34.5 26.609 1 96.88 32 ASP B N 1
ATOM 4133 C CA . ASP B 1 32 ? 9.594 35.656 26.812 1 96.88 32 ASP B CA 1
ATOM 4134 C C . ASP B 1 32 ? 8.578 35.844 25.688 1 96.88 32 ASP B C 1
ATOM 4136 O O . ASP B 1 32 ? 8.82 36.562 24.719 1 96.88 32 ASP B O 1
ATOM 4140 N N . VAL B 1 33 ? 7.488 35.125 25.797 1 97.12 33 VAL B N 1
ATOM 4141 C CA . VAL B 1 33 ? 6.508 35.031 24.719 1 97.12 33 VAL B CA 1
ATOM 4142 C C . VAL B 1 33 ? 5.117 35.344 25.25 1 97.12 33 VAL B C 1
ATOM 4144 O O . VAL B 1 33 ? 4.785 35 26.391 1 97.12 33 VAL B O 1
ATOM 4147 N N . GLU B 1 34 ? 4.375 36.062 24.547 1 95.69 34 GLU B N 1
ATOM 4148 C CA . GLU B 1 34 ? 2.984 36.312 24.875 1 95.69 34 GLU B CA 1
ATOM 4149 C C . GLU B 1 34 ? 2.111 36.375 23.625 1 95.69 34 GLU B C 1
ATOM 4151 O O . GLU B 1 34 ? 2.582 36.75 22.562 1 95.69 34 GLU B O 1
ATOM 4156 N N . ILE B 1 35 ? 0.889 36 23.766 1 97.81 35 ILE B N 1
ATOM 4157 C CA . ILE B 1 35 ? -0.116 36.219 22.734 1 97.81 35 ILE B CA 1
ATOM 4158 C C . ILE B 1 35 ? -0.75 37.594 22.906 1 97.81 35 ILE B C 1
ATOM 4160 O O . ILE B 1 35 ? -1.496 37.812 23.875 1 97.81 35 ILE B O 1
ATOM 4164 N N . SER B 1 36 ? -0.471 38.438 21.984 1 97.88 36 SER B N 1
ATOM 4165 C CA . SER B 1 36 ? -0.934 39.812 22.109 1 97.88 36 SER B CA 1
ATOM 4166 C C . SER B 1 36 ? -2.359 39.969 21.594 1 97.88 36 SER B C 1
ATOM 4168 O O . SER B 1 36 ? -3.088 40.875 22.016 1 97.88 36 SER B O 1
ATOM 4170 N N . LEU B 1 37 ? -2.68 39.188 20.641 1 98.31 37 LEU B N 1
ATOM 4171 C CA . LEU B 1 37 ? -3.994 39.219 20.016 1 98.31 37 LEU B CA 1
ATOM 4172 C C . LEU B 1 37 ? -4.391 37.875 19.453 1 98.31 37 LEU B C 1
ATOM 4174 O O . LEU B 1 37 ? -3.566 37.188 18.859 1 98.31 37 LEU B O 1
ATOM 4178 N N . ALA B 1 38 ? -5.566 37.438 19.75 1 98.5 38 ALA B N 1
ATOM 4179 C CA . ALA B 1 38 ? -6.18 36.281 19.094 1 98.5 38 ALA B CA 1
ATOM 4180 C C . ALA B 1 38 ? -7.301 36.719 18.156 1 98.5 38 ALA B C 1
ATOM 4182 O O . ALA B 1 38 ? -8.062 37.625 18.469 1 98.5 38 ALA B O 1
ATOM 4183 N N . ILE B 1 39 ? -7.355 36.125 16.984 1 98.25 39 ILE B N 1
ATOM 4184 C CA . ILE B 1 39 ? -8.352 36.469 15.977 1 98.25 39 ILE B CA 1
ATOM 4185 C C . ILE B 1 39 ? -9.156 35.219 15.602 1 98.25 39 ILE B C 1
ATOM 4187 O O . ILE B 1 39 ? -8.586 34.125 15.398 1 98.25 39 ILE B O 1
ATOM 4191 N N . ASP B 1 40 ? -10.445 35.281 15.492 1 97.88 40 ASP B N 1
ATOM 4192 C CA . ASP B 1 40 ? -11.312 34.25 14.961 1 97.88 40 ASP B CA 1
ATOM 4193 C C . ASP B 1 40 ? -12.617 34.812 14.422 1 97.88 40 ASP B C 1
ATOM 4195 O O . ASP B 1 40 ? -12.797 36.031 14.406 1 97.88 40 ASP B O 1
ATOM 4199 N N . VAL B 1 41 ? -13.43 34.031 13.891 1 96.56 41 VAL B N 1
ATOM 4200 C CA . VAL B 1 41 ? -14.68 34.469 13.305 1 96.56 41 VAL B CA 1
ATOM 4201 C C . VAL B 1 41 ? -15.727 34.688 14.398 1 96.56 41 VAL B C 1
ATOM 4203 O O . VAL B 1 41 ? -15.703 34 15.422 1 96.56 41 VAL B O 1
ATOM 4206 N N . LYS B 1 42 ? -16.688 35.5 14.188 1 97.06 42 LYS B N 1
ATOM 4207 C CA . LYS B 1 42 ? -17.703 35.938 15.156 1 97.06 42 LYS B CA 1
ATOM 4208 C C . LYS B 1 42 ? -18.547 34.75 15.617 1 97.06 42 LYS B C 1
ATOM 4210 O O . LYS B 1 42 ? -18.938 34.656 16.781 1 97.06 42 LYS B O 1
ATOM 4215 N N . SER B 1 43 ? -18.781 33.781 14.703 1 93.88 43 SER B N 1
ATOM 4216 C CA . SER B 1 43 ? -19.625 32.656 15.031 1 93.88 43 SER B CA 1
ATOM 4217 C C . SER B 1 43 ? -18.984 31.781 16.109 1 93.88 43 SER B C 1
ATOM 4219 O O . SER B 1 43 ? -19.688 31.016 16.781 1 93.88 43 SER B O 1
ATOM 4221 N N . GLU B 1 44 ? -17.719 31.906 16.359 1 94.5 44 GLU B N 1
ATOM 4222 C CA . GLU B 1 44 ? -17 31.062 17.312 1 94.5 44 GLU B CA 1
ATOM 4223 C C . GLU B 1 44 ? -16.75 31.812 18.625 1 94.5 44 GLU B C 1
ATOM 4225 O O . GLU B 1 44 ? -16.219 31.234 19.562 1 94.5 44 GLU B O 1
ATOM 4230 N N . ALA B 1 45 ? -17.172 33.031 18.781 1 96.81 45 ALA B N 1
ATOM 4231 C CA . ALA B 1 45 ? -16.828 33.938 19.875 1 96.81 45 ALA B CA 1
ATOM 4232 C C . ALA B 1 45 ? -17.188 33.344 21.219 1 96.81 45 ALA B C 1
ATOM 4234 O O . ALA B 1 45 ? -16.359 33.281 22.125 1 96.81 45 ALA B O 1
ATOM 4235 N N . ARG B 1 46 ? -18.391 32.844 21.312 1 96.06 46 ARG B N 1
ATOM 4236 C CA . ARG B 1 46 ? -18.875 32.312 22.594 1 96.06 46 ARG B CA 1
ATOM 4237 C C . ARG B 1 46 ? -18.031 31.109 23.031 1 96.06 46 ARG B C 1
ATOM 4239 O O . ARG B 1 46 ? -17.641 31.016 24.203 1 96.06 46 ARG B O 1
ATOM 4246 N N . LYS B 1 47 ? -17.812 30.25 22.109 1 94 47 LYS B N 1
ATOM 4247 C CA . LYS B 1 47 ? -17.047 29.047 22.406 1 94 47 LYS B CA 1
ATOM 4248 C C . LYS B 1 47 ? -15.625 29.391 22.844 1 94 47 LYS B C 1
ATOM 4250 O O . LYS B 1 47 ? -15.062 28.75 23.734 1 94 47 LYS B O 1
ATOM 4255 N N . ILE B 1 48 ? -15.055 30.359 22.203 1 96.62 48 ILE B N 1
ATOM 4256 C CA . ILE B 1 48 ? -13.68 30.766 22.484 1 96.62 48 ILE B CA 1
ATOM 4257 C C . ILE B 1 48 ? -13.602 31.469 23.828 1 96.62 48 ILE B C 1
ATOM 4259 O O . ILE B 1 48 ? -12.719 31.172 24.641 1 96.62 48 ILE B O 1
ATOM 4263 N N . GLU B 1 49 ? -14.539 32.312 24.109 1 96.5 49 GLU B N 1
ATOM 4264 C CA . GLU B 1 49 ? -14.578 33.031 25.391 1 96.5 49 GLU B CA 1
ATOM 4265 C C . GLU B 1 49 ? -14.75 32.031 26.547 1 96.5 49 GLU B C 1
ATOM 4267 O O . GLU B 1 49 ? -14.078 32.156 27.578 1 96.5 49 GLU B O 1
ATOM 4272 N N . GLN B 1 50 ? -15.586 31.109 26.312 1 95.94 50 GLN B N 1
ATOM 4273 C CA . GLN B 1 50 ? -15.797 30.094 27.344 1 95.94 50 GLN B CA 1
ATOM 4274 C C . GLN B 1 50 ? -14.516 29.297 27.594 1 95.94 50 GLN B C 1
ATOM 4276 O O . GLN B 1 50 ? -14.188 28.984 28.734 1 95.94 50 GLN B O 1
ATOM 4281 N N . HIS B 1 51 ? -13.922 28.953 26.5 1 95.62 51 HIS B N 1
ATOM 4282 C CA . HIS B 1 51 ? -12.672 28.219 26.625 1 95.62 51 HIS B CA 1
ATOM 4283 C C . HIS B 1 51 ? -11.625 29.031 27.391 1 95.62 51 HIS B C 1
ATOM 4285 O O . HIS B 1 51 ? -10.922 28.5 28.25 1 95.62 51 HIS B O 1
ATOM 4291 N N . PHE B 1 52 ? -11.445 30.328 27.078 1 96.62 52 PHE B N 1
ATOM 4292 C CA . PHE B 1 52 ? -10.477 31.203 27.719 1 96.62 52 PHE B CA 1
ATOM 4293 C C . PHE B 1 52 ? -10.781 31.344 29.203 1 96.62 52 PHE B C 1
ATOM 4295 O O . PHE B 1 52 ? -9.875 31.328 30.047 1 96.62 52 PHE B O 1
ATOM 4302 N N . GLU B 1 53 ? -12.055 31.453 29.5 1 95.75 53 GLU B N 1
ATOM 4303 C CA . GLU B 1 53 ? -12.469 31.562 30.891 1 95.75 53 GLU B CA 1
ATOM 4304 C C . GLU B 1 53 ? -12.141 30.281 31.672 1 95.75 53 GLU B C 1
ATOM 4306 O O . GLU B 1 53 ? -11.586 30.344 32.75 1 95.75 53 GLU B O 1
ATOM 4311 N N . LYS B 1 54 ? -12.484 29.234 31.031 1 95.5 54 LYS B N 1
ATOM 4312 C CA . LYS B 1 54 ? -12.305 27.922 31.672 1 95.5 54 LYS B CA 1
ATOM 4313 C C . LYS B 1 54 ? -10.836 27.656 31.984 1 95.5 54 LYS B C 1
ATOM 4315 O O . LYS B 1 54 ? -10.516 27.016 32.969 1 95.5 54 LYS B O 1
ATOM 4320 N N . HIS B 1 55 ? -9.969 28.172 31.188 1 95 55 HIS B N 1
ATOM 4321 C CA . HIS B 1 55 ? -8.562 27.828 31.328 1 95 55 HIS B CA 1
ATOM 4322 C C . HIS B 1 55 ? -7.75 29.031 31.797 1 95 55 HIS B C 1
ATOM 4324 O O . HIS B 1 55 ? -6.52 29.016 31.75 1 95 55 HIS B O 1
ATOM 4330 N N . ASP B 1 56 ? -8.336 30.172 32.156 1 94.38 56 ASP B N 1
ATOM 4331 C CA . ASP B 1 56 ? -7.762 31.375 32.719 1 94.38 56 ASP B CA 1
ATOM 4332 C C . ASP B 1 56 ? -6.789 32.031 31.75 1 94.38 56 ASP B C 1
ATOM 4334 O O . ASP B 1 56 ? -5.691 32.438 32.156 1 94.38 56 ASP B O 1
ATOM 4338 N N . TYR B 1 57 ? -7.211 31.969 30.438 1 94.44 57 TYR B N 1
ATOM 4339 C CA . TYR B 1 57 ? -6.457 32.719 29.438 1 94.44 57 TYR B CA 1
ATOM 4340 C C . TYR B 1 57 ? -6.914 34.156 29.375 1 94.44 57 TYR B C 1
ATOM 4342 O O . TYR B 1 57 ? -8.109 34.438 29.281 1 94.44 57 TYR B O 1
ATOM 4350 N N . ILE B 1 58 ? -5.953 35.062 29.547 1 94.06 58 ILE B N 1
ATOM 4351 C CA . ILE B 1 58 ? -6.242 36.469 29.375 1 94.06 58 ILE B CA 1
ATOM 4352 C C . ILE B 1 58 ? -5.625 36.969 28.078 1 94.06 58 ILE B C 1
ATOM 4354 O O . ILE B 1 58 ? -4.477 37.406 28.047 1 94.06 58 ILE B O 1
ATOM 4358 N N . ILE B 1 59 ? -6.395 36.938 27.031 1 95.81 59 ILE B N 1
ATOM 4359 C CA . ILE B 1 59 ? -5.91 37.25 25.688 1 95.81 59 ILE B CA 1
ATOM 4360 C C . ILE B 1 59 ? -6.898 38.188 25 1 95.81 59 ILE B C 1
ATOM 4362 O O . ILE B 1 59 ? -8.102 37.938 24.969 1 95.81 59 ILE B O 1
ATOM 4366 N N . ASN B 1 60 ? -6.402 39.375 24.547 1 96.19 60 ASN B N 1
ATOM 4367 C CA . ASN B 1 60 ? -7.223 40.219 23.703 1 96.19 60 ASN B CA 1
ATOM 4368 C C . ASN B 1 60 ? -7.68 39.5 22.438 1 96.19 60 ASN B C 1
ATOM 4370 O O . ASN B 1 60 ? -6.879 38.844 21.766 1 96.19 60 ASN B O 1
ATOM 4374 N N . THR B 1 61 ? -8.984 39.594 22.156 1 97.62 61 THR B N 1
ATOM 4375 C CA . THR B 1 61 ? -9.516 38.844 21.031 1 97.62 61 THR B CA 1
ATOM 4376 C C . THR B 1 61 ? -10.273 39.75 20.078 1 97.62 61 THR B C 1
ATOM 4378 O O . THR B 1 61 ? -11.016 40.656 20.516 1 97.62 61 THR B O 1
ATOM 4381 N N . LEU B 1 62 ? -10.016 39.594 18.828 1 97.88 62 LEU B N 1
ATOM 4382 C CA . LEU B 1 62 ? -10.758 40.25 17.766 1 97.88 62 LEU B CA 1
ATOM 4383 C C . LEU B 1 62 ? -11.609 39.25 16.984 1 97.88 62 LEU B C 1
ATOM 4385 O O . LEU B 1 62 ? -11.078 38.281 16.438 1 97.88 62 LEU B O 1
ATOM 4389 N N . PHE B 1 63 ? -12.906 39.344 17 1 97.94 63 PHE B N 1
ATOM 4390 C CA . PHE B 1 63 ? -13.812 38.5 16.234 1 97.94 63 PHE B CA 1
ATOM 4391 C C . PHE B 1 63 ? -14.234 39.156 14.945 1 97.94 63 PHE B C 1
ATOM 4393 O O . PHE B 1 63 ? -14.711 40.312 14.961 1 97.94 63 PHE B O 1
ATOM 4400 N N . ILE B 1 64 ? -14.031 38.5 13.891 1 97.56 64 ILE B N 1
ATOM 4401 C CA . ILE B 1 64 ? -14.258 39.125 12.586 1 97.56 64 ILE B CA 1
ATOM 4402 C C . ILE B 1 64 ? -15.312 38.344 11.812 1 97.56 64 ILE B C 1
ATOM 4404 O O . ILE B 1 64 ? -15.664 37.219 12.203 1 97.56 64 ILE B O 1
ATOM 4408 N N . ASP B 1 65 ? -15.875 38.906 10.695 1 96 65 ASP B N 1
ATOM 4409 C CA . ASP B 1 65 ? -16.719 38.188 9.758 1 96 65 ASP B CA 1
ATOM 4410 C C . ASP B 1 65 ? -15.883 37.25 8.891 1 96 65 ASP B C 1
ATOM 4412 O O . ASP B 1 65 ? -14.742 37.562 8.539 1 96 65 ASP B O 1
ATOM 4416 N N . PRO B 1 66 ? -16.438 36.125 8.664 1 93.44 66 PRO B N 1
ATOM 4417 C CA . PRO B 1 66 ? -15.703 35.25 7.754 1 93.44 66 PRO B CA 1
ATOM 4418 C C . PRO B 1 66 ? -15.508 35.844 6.371 1 93.44 66 PRO B C 1
ATOM 4420 O O . PRO B 1 66 ? -16.328 36.688 5.938 1 93.44 66 PRO B O 1
ATOM 4423 N N . PHE B 1 67 ? -14.445 35.531 5.703 1 93.12 67 PHE B N 1
ATOM 4424 C CA . PHE B 1 67 ? -14.195 36 4.348 1 93.12 67 PHE B CA 1
ATOM 4425 C C . PHE B 1 67 ? -13.484 34.938 3.525 1 93.12 67 PHE B C 1
ATOM 4427 O O . PHE B 1 67 ? -13.023 33.906 4.07 1 93.12 67 PHE B O 1
ATOM 4434 N N . THR B 1 68 ? -13.477 35.062 2.186 1 86.94 68 THR B N 1
ATOM 4435 C CA . THR B 1 68 ? -12.711 34.25 1.248 1 86.94 68 THR B CA 1
ATOM 4436 C C . THR B 1 68 ? -11.844 35.125 0.347 1 86.94 68 THR B C 1
ATOM 4438 O O . THR B 1 68 ? -12.148 36.312 0.133 1 86.94 68 THR B O 1
ATOM 4441 N N . GLY B 1 69 ? -10.805 34.5 -0.108 1 88.5 69 GLY B N 1
ATOM 4442 C CA . GLY B 1 69 ? -9.945 35.25 -1.016 1 88.5 69 GLY B CA 1
ATOM 4443 C C . GLY B 1 69 ? -8.992 36.188 -0.3 1 88.5 69 GLY B C 1
ATOM 4444 O O . GLY B 1 69 ? -8.328 35.781 0.661 1 88.5 69 GLY B O 1
ATOM 4445 N N . ALA B 1 70 ? -8.961 37.469 -0.718 1 92.38 70 ALA B N 1
ATOM 4446 C CA . ALA B 1 70 ? -7.996 38.438 -0.192 1 92.38 70 ALA B CA 1
ATOM 4447 C C . ALA B 1 70 ? -8.414 38.906 1.191 1 92.38 70 ALA B C 1
ATOM 4449 O O . ALA B 1 70 ? -9.602 39 1.502 1 92.38 70 ALA B O 1
ATOM 4450 N N . LEU B 1 71 ? -7.438 39.219 1.962 1 96.19 71 LEU B N 1
ATOM 4451 C CA . LEU B 1 71 ? -7.688 39.812 3.264 1 96.19 71 LEU B CA 1
ATOM 4452 C C . LEU B 1 71 ? -8.43 41.156 3.109 1 96.19 71 LEU B C 1
ATOM 4454 O O . LEU B 1 71 ? -7.996 42.031 2.354 1 96.19 71 LEU B O 1
ATOM 4458 N N . PRO B 1 72 ? -9.562 41.281 3.793 1 96.75 72 PRO B N 1
ATOM 4459 C CA . PRO B 1 72 ? -10.266 42.562 3.691 1 96.75 72 PRO B CA 1
ATOM 4460 C C . PRO B 1 72 ? -9.375 43.75 4.043 1 96.75 72 PRO B C 1
ATOM 4462 O O . PRO B 1 72 ? -8.617 43.688 5.02 1 96.75 72 PRO B O 1
ATOM 4465 N N . ALA B 1 73 ? -9.523 44.875 3.312 1 96.56 73 ALA B N 1
ATOM 4466 C CA . ALA B 1 73 ? -8.633 46 3.424 1 96.56 73 ALA B CA 1
ATOM 4467 C C . ALA B 1 73 ? -8.664 46.594 4.832 1 96.56 73 ALA B C 1
ATOM 4469 O O . ALA B 1 73 ? -7.625 46.969 5.383 1 96.56 73 ALA B O 1
ATOM 4470 N N . ASP B 1 74 ? -9.828 46.719 5.379 1 96.5 74 ASP B N 1
ATOM 4471 C CA . ASP B 1 74 ? -9.961 47.281 6.715 1 96.5 74 ASP B CA 1
ATOM 4472 C C . ASP B 1 74 ? -9.258 46.406 7.754 1 96.5 74 ASP B C 1
ATOM 4474 O O . ASP B 1 74 ? -8.578 46.938 8.648 1 96.5 74 ASP B O 1
ATOM 4478 N N . LEU B 1 75 ? -9.508 45.094 7.605 1 97.19 75 LEU B N 1
ATOM 4479 C CA . LEU B 1 75 ? -8.852 44.188 8.523 1 97.19 75 LEU B CA 1
ATOM 4480 C C . LEU B 1 75 ? -7.336 44.219 8.352 1 97.19 75 LEU B C 1
ATOM 4482 O O . LEU B 1 75 ? -6.594 44.25 9.336 1 97.19 75 LEU B O 1
ATOM 4486 N N . SER B 1 76 ? -6.879 44.219 7.105 1 97.44 76 SER B N 1
ATOM 4487 C CA . SER B 1 76 ? -5.453 44.312 6.809 1 97.44 76 SER B CA 1
ATOM 4488 C C . SER B 1 76 ? -4.836 45.562 7.445 1 97.44 76 SER B C 1
ATOM 4490 O O . SER B 1 76 ? -3.781 45.469 8.078 1 97.44 76 SER B O 1
ATOM 4492 N N . ASN B 1 77 ? -5.465 46.688 7.289 1 97.31 77 ASN B N 1
ATOM 4493 C CA . ASN B 1 77 ? -4.977 47.938 7.848 1 97.31 77 ASN B CA 1
ATOM 4494 C C . ASN B 1 77 ? -4.938 47.906 9.375 1 97.31 77 ASN B C 1
ATOM 4496 O O . ASN B 1 77 ? -3.963 48.344 9.984 1 97.31 77 ASN B O 1
ATOM 4500 N N . ASP B 1 78 ? -5.996 47.406 9.906 1 97.19 78 ASP B N 1
ATOM 4501 C CA . ASP B 1 78 ? -6.082 47.312 11.367 1 97.19 78 ASP B CA 1
ATOM 4502 C C . ASP B 1 78 ? -4.98 46.438 11.922 1 97.19 78 ASP B C 1
ATOM 4504 O O . ASP B 1 78 ? -4.332 46.781 12.914 1 97.19 78 ASP B O 1
ATOM 4508 N N . LEU B 1 79 ? -4.828 45.281 11.305 1 98.12 79 LEU B N 1
ATOM 4509 C CA . LEU B 1 79 ? -3.822 44.344 11.781 1 98.12 79 LEU B CA 1
ATOM 4510 C C . LEU B 1 79 ? -2.418 44.906 11.578 1 98.12 79 LEU B C 1
ATOM 4512 O O . LEU B 1 79 ? -1.546 44.719 12.43 1 98.12 79 LEU B O 1
ATOM 4516 N N . THR B 1 80 ? -2.166 45.531 10.453 1 98.31 80 THR B N 1
ATOM 4517 C CA . THR B 1 80 ? -0.868 46.156 10.195 1 98.31 80 THR B CA 1
ATOM 4518 C C . THR B 1 80 ? -0.544 47.219 11.25 1 98.31 80 THR B C 1
ATOM 4520 O O . THR B 1 80 ? 0.577 47.25 11.758 1 98.31 80 THR B O 1
ATOM 4523 N N . ARG B 1 81 ? -1.518 48.062 11.562 1 98.19 81 ARG B N 1
ATOM 4524 C CA . ARG B 1 81 ? -1.343 49.062 12.609 1 98.19 81 ARG B CA 1
ATOM 4525 C C . ARG B 1 81 ? -1.066 48.406 13.953 1 98.19 81 ARG B C 1
ATOM 4527 O O . ARG B 1 81 ? -0.187 48.844 14.703 1 98.19 81 ARG B O 1
ATOM 4534 N N . PHE B 1 82 ? -1.863 47.406 14.227 1 98.19 82 PHE B N 1
ATOM 4535 C CA . PHE B 1 82 ? -1.691 46.719 15.492 1 98.19 82 PHE B CA 1
ATOM 4536 C C . PHE B 1 82 ? -0.28 46.156 15.602 1 98.19 82 PHE B C 1
ATOM 4538 O O . PHE B 1 82 ? 0.333 46.188 16.672 1 98.19 82 PHE B O 1
ATOM 4545 N N . VAL B 1 83 ? 0.239 45.562 14.539 1 98.38 83 VAL B N 1
ATOM 4546 C CA . VAL B 1 83 ? 1.573 44.969 14.508 1 98.38 83 VAL B CA 1
ATOM 4547 C C . VAL B 1 83 ? 2.613 46.031 14.867 1 98.38 83 VAL B C 1
ATOM 4549 O O . VAL B 1 83 ? 3.492 45.781 15.695 1 98.38 83 VAL B O 1
ATOM 4552 N N . SER B 1 84 ? 2.482 47.188 14.266 1 97.62 84 SER B N 1
ATOM 4553 C CA . SER B 1 84 ? 3.434 48.281 14.5 1 97.62 84 SER B CA 1
ATOM 4554 C C . SER B 1 84 ? 3.314 48.812 15.922 1 97.62 84 SER B C 1
ATOM 4556 O O . SER B 1 84 ? 4.32 48.969 16.625 1 97.62 84 SER B O 1
ATOM 4558 N N . GLU B 1 85 ? 2.146 49.031 16.406 1 97.81 85 GLU B N 1
ATOM 4559 C CA . GLU B 1 85 ? 1.893 49.688 17.688 1 97.81 85 GLU B CA 1
ATOM 4560 C C . GLU B 1 85 ? 2.271 48.75 18.844 1 97.81 85 GLU B C 1
ATOM 4562 O O . GLU B 1 85 ? 2.658 49.219 19.922 1 97.81 85 GLU B O 1
ATOM 4567 N N . ASN B 1 86 ? 2.184 47.531 18.609 1 97.25 86 ASN B N 1
ATOM 4568 C CA . ASN B 1 86 ? 2.383 46.594 19.703 1 97.25 86 ASN B CA 1
ATOM 4569 C C . ASN B 1 86 ? 3.656 45.75 19.516 1 97.25 86 ASN B C 1
ATOM 4571 O O . ASN B 1 86 ? 3.885 44.781 20.234 1 97.25 86 ASN B O 1
ATOM 4575 N N . HIS B 1 87 ? 4.508 46.031 18.484 1 97 87 HIS B N 1
ATOM 4576 C CA . HIS B 1 87 ? 5.801 45.406 18.219 1 97 87 HIS B CA 1
ATOM 4577 C C . HIS B 1 87 ? 5.66 43.906 18.031 1 97 87 HIS B C 1
ATOM 4579 O O . HIS B 1 87 ? 6.41 43.125 18.625 1 97 87 HIS B O 1
ATOM 4585 N N . ILE B 1 88 ? 4.609 43.562 17.312 1 98.06 88 ILE B N 1
ATOM 4586 C CA . ILE B 1 88 ? 4.395 42.156 16.984 1 98.06 88 ILE B CA 1
ATOM 4587 C C . ILE B 1 88 ? 5.52 41.656 16.078 1 98.06 88 ILE B C 1
ATOM 4589 O O . ILE B 1 88 ? 5.902 42.344 15.125 1 98.06 88 ILE B O 1
ATOM 4593 N N . ASN B 1 89 ? 6.047 40.469 16.359 1 97.75 89 ASN B N 1
ATOM 4594 C CA . ASN B 1 89 ? 7.109 40 15.492 1 97.75 89 ASN B CA 1
ATOM 4595 C C . ASN B 1 89 ? 6.832 38.562 15.023 1 97.75 89 ASN B C 1
ATOM 4597 O O . ASN B 1 89 ? 7.602 38 14.242 1 97.75 89 ASN B O 1
ATOM 4601 N N . ALA B 1 90 ? 5.707 37.938 15.438 1 98.62 90 ALA B N 1
ATOM 4602 C CA . ALA B 1 90 ? 5.387 36.594 15.008 1 98.62 90 ALA B CA 1
ATOM 4603 C C . ALA B 1 90 ? 3.879 36.406 14.859 1 98.62 90 ALA B C 1
ATOM 4605 O O . ALA B 1 90 ? 3.094 37.094 15.5 1 98.62 90 ALA B O 1
ATOM 4606 N N . VAL B 1 91 ? 3.502 35.469 14.023 1 98.81 91 VAL B N 1
ATOM 4607 C CA . VAL B 1 91 ? 2.1 35.094 13.852 1 98.81 91 VAL B CA 1
ATOM 4608 C C . VAL B 1 91 ? 1.961 33.594 13.789 1 98.81 91 VAL B C 1
ATOM 4610 O O . VAL B 1 91 ? 2.816 32.906 13.227 1 98.81 91 VAL B O 1
ATOM 4613 N N . ILE B 1 92 ? 0.939 33 14.391 1 98.81 92 ILE B N 1
ATOM 4614 C CA . ILE B 1 92 ? 0.497 31.625 14.227 1 98.81 92 ILE B CA 1
ATOM 4615 C C . ILE B 1 92 ? -0.812 31.594 13.438 1 98.81 92 ILE B C 1
ATOM 4617 O O . ILE B 1 92 ? -1.786 32.25 13.82 1 98.81 92 ILE B O 1
ATOM 4621 N N . ILE B 1 93 ? -0.753 30.938 12.336 1 98.62 93 ILE B N 1
ATOM 4622 C CA . ILE B 1 93 ? -1.924 30.812 11.477 1 98.62 93 ILE B CA 1
ATOM 4623 C C . ILE B 1 93 ? -2.521 29.406 11.609 1 98.62 93 ILE B C 1
ATOM 4625 O O . ILE B 1 93 ? -1.989 28.438 11.062 1 98.62 93 ILE B O 1
ATOM 4629 N N . ALA B 1 94 ? -3.625 29.312 12.281 1 97.38 94 ALA B N 1
ATOM 4630 C CA . ALA B 1 94 ? -4.297 28.047 12.562 1 97.38 94 ALA B CA 1
ATOM 4631 C C . ALA B 1 94 ? -5.762 28.094 12.133 1 97.38 94 ALA B C 1
ATOM 4633 O O . ALA B 1 94 ? -6.648 27.672 12.875 1 97.38 94 ALA B O 1
ATOM 4634 N N . THR B 1 95 ? -6.051 28.672 11.008 1 94.62 95 THR B N 1
ATOM 4635 C CA . THR B 1 95 ? -7.387 28.828 10.445 1 94.62 95 THR B CA 1
ATOM 4636 C C . THR B 1 95 ? -7.738 27.625 9.562 1 94.62 95 THR B C 1
ATOM 4638 O O . THR B 1 95 ? -6.926 26.703 9.406 1 94.62 95 THR B O 1
ATOM 4641 N N . GLU B 1 96 ? -9.008 27.641 9.102 1 89.81 96 GLU B N 1
ATOM 4642 C CA . GLU B 1 96 ? -9.32 26.75 7.988 1 89.81 96 GLU B CA 1
ATOM 4643 C C . GLU B 1 96 ? -8.367 26.984 6.82 1 89.81 96 GLU B C 1
ATOM 4645 O O . GLU B 1 96 ? -7.992 28.125 6.531 1 89.81 96 GLU B O 1
ATOM 4650 N N . PRO B 1 97 ? -7.988 25.938 6.145 1 90.25 97 PRO B N 1
ATOM 4651 C CA . PRO B 1 97 ? -6.863 26.016 5.211 1 90.25 97 PRO B CA 1
ATOM 4652 C C . PRO B 1 97 ? -7.125 26.938 4.031 1 90.25 97 PRO B C 1
ATOM 4654 O O . PRO B 1 97 ? -6.184 27.438 3.41 1 90.25 97 PRO B O 1
ATOM 4657 N N . SER B 1 98 ? -8.336 27.234 3.713 1 88.06 98 SER B N 1
ATOM 4658 C CA . SER B 1 98 ? -8.664 28.016 2.527 1 88.06 98 SER B CA 1
ATOM 4659 C C . SER B 1 98 ? -8.148 29.453 2.654 1 88.06 98 SER B C 1
ATOM 4661 O O . SER B 1 98 ? -8.016 30.156 1.654 1 88.06 98 SER B O 1
ATOM 4663 N N . VAL B 1 99 ? -7.832 29.938 3.918 1 93.75 99 VAL B N 1
ATOM 4664 C CA . VAL B 1 99 ? -7.383 31.312 4.078 1 93.75 99 VAL B CA 1
ATOM 4665 C C . VAL B 1 99 ? -5.949 31.344 4.598 1 93.75 99 VAL B C 1
ATOM 4667 O O . VAL B 1 99 ? -5.453 32.375 5.027 1 93.75 99 VAL B O 1
ATOM 4670 N N . HIS B 1 100 ? -5.273 30.156 4.629 1 96.81 100 HIS B N 1
ATOM 4671 C CA . HIS B 1 100 ? -3.865 30.094 5 1 96.81 100 HIS B CA 1
ATOM 4672 C C . HIS B 1 100 ? -3.033 31.062 4.152 1 96.81 100 HIS B C 1
ATOM 4674 O O . HIS B 1 100 ? -2.252 31.844 4.684 1 96.81 100 HIS B O 1
ATOM 4680 N N . HIS B 1 101 ? -3.229 30.922 2.859 1 97.25 101 HIS B N 1
ATOM 4681 C CA . HIS B 1 101 ? -2.449 31.688 1.897 1 97.25 101 HIS B CA 1
ATOM 4682 C C . HIS B 1 101 ? -2.6 33.188 2.139 1 97.25 101 HIS B C 1
ATOM 4684 O O . HIS B 1 101 ? -1.612 33.938 2.131 1 97.25 101 HIS B O 1
ATOM 4690 N N . THR B 1 102 ? -3.809 33.594 2.383 1 97.31 102 THR B N 1
ATOM 4691 C CA . THR B 1 102 ? -4.148 35 2.553 1 97.31 102 THR B CA 1
ATOM 4692 C C . THR B 1 102 ? -3.432 35.594 3.768 1 97.31 102 THR B C 1
ATOM 4694 O O . THR B 1 102 ? -2.783 36.625 3.67 1 97.31 102 THR B O 1
ATOM 4697 N N . TYR B 1 103 ? -3.543 34.938 4.867 1 98.19 103 TYR B N 1
ATOM 4698 C CA . TYR B 1 103 ? -2.92 35.438 6.09 1 98.19 103 TYR B CA 1
ATOM 4699 C C . TYR B 1 103 ? -1.4 35.344 6 1 98.19 103 TYR B C 1
ATOM 4701 O O . TYR B 1 103 ? -0.693 36.219 6.52 1 98.19 103 TYR B O 1
ATOM 4709 N N . ALA B 1 104 ? -0.898 34.312 5.363 1 98.56 104 ALA B N 1
ATOM 4710 C CA . ALA B 1 104 ? 0.546 34.156 5.215 1 98.56 104 ALA B CA 1
ATOM 4711 C C . ALA B 1 104 ? 1.135 35.25 4.352 1 98.56 104 ALA B C 1
ATOM 4713 O O . ALA B 1 104 ? 2.203 35.781 4.66 1 98.56 104 ALA B O 1
ATOM 4714 N N . GLU B 1 105 ? 0.468 35.531 3.25 1 97.88 105 GLU B N 1
ATOM 4715 C CA . GLU B 1 105 ? 0.924 36.594 2.379 1 97.88 105 GLU B CA 1
ATOM 4716 C C . GLU B 1 105 ? 1.004 37.938 3.137 1 97.88 105 GLU B C 1
ATOM 4718 O O . GLU B 1 105 ? 1.991 38.656 3.02 1 97.88 105 GLU B O 1
ATOM 4723 N N . TRP B 1 106 ? -0.034 38.25 3.885 1 98.12 106 TRP B N 1
ATOM 4724 C CA . TRP B 1 106 ? -0.058 39.438 4.715 1 98.12 106 TRP B CA 1
ATOM 4725 C C . TRP B 1 106 ? 1.105 39.438 5.699 1 98.12 106 TRP B C 1
ATOM 4727 O O . TRP B 1 106 ? 1.837 40.438 5.805 1 98.12 106 TRP B O 1
ATOM 4737 N N . ALA B 1 107 ? 1.299 38.375 6.422 1 98.62 107 ALA B N 1
ATOM 4738 C CA . ALA B 1 107 ? 2.342 38.281 7.438 1 98.62 107 ALA B CA 1
ATOM 4739 C C . ALA B 1 107 ? 3.729 38.406 6.82 1 98.62 107 ALA B C 1
ATOM 4741 O O . ALA B 1 107 ? 4.613 39.031 7.402 1 98.62 107 ALA B O 1
ATOM 4742 N N . LEU B 1 108 ? 3.934 37.781 5.656 1 98.12 108 LEU B N 1
ATOM 4743 C CA . LEU B 1 108 ? 5.203 37.875 4.945 1 98.12 108 LEU B CA 1
ATOM 4744 C C . LEU B 1 108 ? 5.508 39.312 4.574 1 98.12 108 LEU B C 1
ATOM 4746 O O . LEU B 1 108 ? 6.652 39.781 4.672 1 98.12 108 LEU B O 1
ATOM 4750 N N . SER B 1 109 ? 4.48 40.031 4.137 1 96.5 109 SER B N 1
ATOM 4751 C CA . SER B 1 109 ? 4.676 41.406 3.719 1 96.5 109 SER B CA 1
ATOM 4752 C C . SER B 1 109 ? 5.18 42.281 4.875 1 96.5 109 SER B C 1
ATOM 4754 O O . SER B 1 109 ? 5.793 43.312 4.652 1 96.5 109 SER B O 1
ATOM 4756 N N . LEU B 1 110 ? 4.957 41.906 6.074 1 97.62 110 LEU B N 1
ATOM 4757 C CA . LEU B 1 110 ? 5.391 42.625 7.262 1 97.62 110 LEU B CA 1
ATOM 4758 C C . LEU B 1 110 ? 6.652 42 7.848 1 97.62 110 LEU B C 1
ATOM 4760 O O . LEU B 1 110 ? 7.121 42.406 8.906 1 97.62 110 LEU B O 1
ATOM 4764 N N . LYS B 1 111 ? 7.191 40.906 7.199 1 97.5 111 LYS B N 1
ATOM 4765 C CA . LYS B 1 111 ? 8.406 40.219 7.582 1 97.5 111 LYS B CA 1
ATOM 4766 C C . LYS B 1 111 ? 8.281 39.625 8.984 1 97.5 111 LYS B C 1
ATOM 4768 O O . LYS B 1 111 ? 9.203 39.719 9.797 1 97.5 111 LYS B O 1
ATOM 4773 N N . LEU B 1 112 ? 7.125 39.125 9.266 1 98.44 112 LEU B N 1
ATOM 4774 C CA . LEU B 1 112 ? 6.875 38.469 10.539 1 98.44 112 LEU B CA 1
ATOM 4775 C C . LEU B 1 112 ? 7.352 37.031 10.492 1 98.44 112 LEU B C 1
ATOM 4777 O O . LEU B 1 112 ? 7.445 36.438 9.414 1 98.44 112 LEU B O 1
ATOM 4781 N N . HIS B 1 113 ? 7.73 36.406 11.672 1 98.56 113 HIS B N 1
ATOM 4782 C CA . HIS B 1 113 ? 7.887 34.969 11.805 1 98.56 113 HIS B CA 1
ATOM 4783 C C . HIS B 1 113 ? 6.535 34.281 11.742 1 98.56 113 HIS B C 1
ATOM 4785 O O . HIS B 1 113 ? 5.555 34.75 12.32 1 98.56 113 HIS B O 1
ATOM 4791 N N . ILE B 1 114 ? 6.508 33.156 11 1 98.88 114 ILE B N 1
ATOM 4792 C CA . ILE B 1 114 ? 5.215 32.531 10.773 1 98.88 114 ILE B CA 1
ATOM 4793 C C . ILE B 1 114 ? 5.281 31.062 11.211 1 98.88 114 ILE B C 1
ATOM 4795 O O . ILE B 1 114 ? 6.219 30.344 10.859 1 98.88 114 ILE B O 1
ATOM 4799 N N . LEU B 1 115 ? 4.387 30.609 12.031 1 98.75 115 LEU B N 1
ATOM 4800 C CA . LEU B 1 115 ? 4.027 29.219 12.258 1 98.75 115 LEU B CA 1
ATOM 4801 C C . LEU B 1 115 ? 2.613 28.922 11.758 1 98.75 115 LEU B C 1
ATOM 4803 O O . LEU B 1 115 ? 1.646 29.516 12.242 1 98.75 115 LEU B O 1
ATOM 4807 N N . MET B 1 116 ? 2.473 28.078 10.789 1 98.56 116 MET B N 1
ATOM 4808 C CA . MET B 1 116 ? 1.177 27.859 10.156 1 98.56 116 MET B CA 1
ATOM 4809 C C . MET B 1 116 ? 0.783 26.375 10.219 1 98.56 116 MET B C 1
ATOM 4811 O O . MET B 1 116 ? 1.629 25.5 10.047 1 98.56 116 MET B O 1
ATOM 4815 N N . ASP B 1 117 ? -0.461 26.062 10.414 1 97.19 117 ASP B N 1
ATOM 4816 C CA . ASP B 1 117 ? -0.98 24.703 10.359 1 97.19 117 ASP B CA 1
ATOM 4817 C C . ASP B 1 117 ? -0.892 24.141 8.945 1 97.19 117 ASP B C 1
ATOM 4819 O O . ASP B 1 117 ? -0.955 24.875 7.969 1 97.19 117 ASP B O 1
ATOM 4823 N N . LYS B 1 118 ? -0.716 22.906 8.867 1 97.12 118 LYS B N 1
ATOM 4824 C CA . LYS B 1 118 ? -0.814 22.234 7.582 1 97.12 118 LYS B CA 1
ATOM 4825 C C . LYS B 1 118 ? -2.262 22.156 7.109 1 97.12 118 LYS B C 1
ATOM 4827 O O . LYS B 1 118 ? -3.189 22.219 7.918 1 97.12 118 LYS B O 1
ATOM 4832 N N . PRO B 1 119 ? -2.561 21.953 5.836 1 97.25 119 PRO B N 1
ATOM 4833 C CA . PRO B 1 119 ? -1.573 22.047 4.758 1 97.25 119 PRO B CA 1
ATOM 4834 C C . PRO B 1 119 ? -1.191 23.5 4.441 1 97.25 119 PRO B C 1
ATOM 4836 O O . PRO B 1 119 ? -1.817 24.438 4.953 1 97.25 119 PRO B O 1
ATOM 4839 N N . VAL B 1 120 ? -0.191 23.688 3.584 1 97.31 120 VAL B N 1
ATOM 4840 C CA . VAL B 1 120 ? 0.21 25.031 3.213 1 97.31 120 VAL B CA 1
ATOM 4841 C C . VAL B 1 120 ? -0.955 25.75 2.535 1 97.31 120 VAL B C 1
ATOM 4843 O O . VAL B 1 120 ? -1.225 26.922 2.822 1 97.31 120 VAL B O 1
ATOM 4846 N N . SER B 1 121 ? -1.586 24.969 1.676 1 94.94 121 SER B N 1
ATOM 4847 C CA . SER B 1 121 ? -2.74 25.516 0.964 1 94.94 121 SER B CA 1
ATOM 4848 C C . SER B 1 121 ? -3.721 24.406 0.587 1 94.94 121 SER B C 1
ATOM 4850 O O . SER B 1 121 ? -3.328 23.25 0.426 1 94.94 121 SER B O 1
ATOM 4852 N N . THR B 1 122 ? -4.953 24.75 0.606 1 95.12 122 THR B N 1
ATOM 4853 C CA . THR B 1 122 ? -6.027 24 -0.026 1 95.12 122 THR B CA 1
ATOM 4854 C C . THR B 1 122 ? -7.062 24.938 -0.642 1 95.12 122 THR B C 1
ATOM 4856 O O . THR B 1 122 ? -7.082 26.125 -0.342 1 95.12 122 THR B O 1
ATOM 4859 N N . ARG B 1 123 ? -7.824 24.375 -1.519 1 95.19 123 ARG B N 1
ATOM 4860 C CA . ARG B 1 123 ? -8.828 25.203 -2.174 1 95.19 123 ARG B CA 1
ATOM 4861 C C . ARG B 1 123 ? -10.164 24.469 -2.277 1 95.19 123 ARG B C 1
ATOM 4863 O O . ARG B 1 123 ? -10.195 23.25 -2.436 1 95.19 123 ARG B O 1
ATOM 4870 N N . GLU B 1 124 ? -11.195 25.25 -2.164 1 94.25 124 GLU B N 1
ATOM 4871 C CA . GLU B 1 124 ? -12.516 24.688 -2.41 1 94.25 124 GLU B CA 1
ATOM 4872 C C . GLU B 1 124 ? -12.625 24.141 -3.83 1 94.25 124 GLU B C 1
ATOM 4874 O O . GLU B 1 124 ? -12.039 24.688 -4.762 1 94.25 124 GLU B O 1
ATOM 4879 N N . ASN B 1 125 ? -13.32 23.016 -3.961 1 96.75 125 ASN B N 1
ATOM 4880 C CA . ASN B 1 125 ? -13.617 22.375 -5.238 1 96.75 125 ASN B CA 1
ATOM 4881 C C . ASN B 1 125 ? -12.344 21.859 -5.91 1 96.75 125 ASN B C 1
ATOM 4883 O O . ASN B 1 125 ? -12.289 21.75 -7.137 1 96.75 125 ASN B O 1
ATOM 4887 N N . ALA B 1 126 ? -11.359 21.578 -5.082 1 97.38 126 ALA B N 1
ATOM 4888 C CA . ALA B 1 126 ? -10.109 21.031 -5.617 1 97.38 126 ALA B CA 1
ATOM 4889 C C . ALA B 1 126 ? -10.352 19.719 -6.355 1 97.38 126 ALA B C 1
ATOM 4891 O O . ALA B 1 126 ? -9.633 19.391 -7.301 1 97.38 126 ALA B O 1
ATOM 4892 N N . VAL B 1 127 ? -11.391 19 -6.078 1 97.94 127 VAL B N 1
ATOM 4893 C CA . VAL B 1 127 ? -11.641 17.656 -6.621 1 97.94 127 VAL B CA 1
ATOM 4894 C C . VAL B 1 127 ? -12.273 17.781 -8.008 1 97.94 127 VAL B C 1
ATOM 4896 O O . VAL B 1 127 ? -12.25 16.828 -8.789 1 97.94 127 VAL B O 1
ATOM 4899 N N . SER B 1 128 ? -12.789 18.969 -8.367 1 98.06 128 SER B N 1
ATOM 4900 C CA . SER B 1 128 ? -13.617 19.031 -9.57 1 98.06 128 SER B CA 1
ATOM 4901 C C . SER B 1 128 ? -13.188 20.188 -10.469 1 98.06 128 SER B C 1
ATOM 4903 O O . SER B 1 128 ? -13.625 20.281 -11.617 1 98.06 128 SER B O 1
ATOM 4905 N N . ASP B 1 129 ? -12.359 21.062 -9.953 1 98.31 129 ASP B N 1
ATOM 4906 C CA . ASP B 1 129 ? -11.938 22.234 -10.695 1 98.31 129 ASP B CA 1
ATOM 4907 C C . ASP B 1 129 ? -10.414 22.266 -10.859 1 98.31 129 ASP B C 1
ATOM 4909 O O . ASP B 1 129 ? -9.68 22.391 -9.883 1 98.31 129 ASP B O 1
ATOM 4913 N N . LEU B 1 130 ? -10.008 22.25 -12.133 1 98.38 130 LEU B N 1
ATOM 4914 C CA . LEU B 1 130 ? -8.594 22.156 -12.453 1 98.38 130 LEU B CA 1
ATOM 4915 C C . LEU B 1 130 ? -7.832 23.375 -11.953 1 98.38 130 LEU B C 1
ATOM 4917 O O . LEU B 1 130 ? -6.703 23.266 -11.477 1 98.38 130 LEU B O 1
ATOM 4921 N N . GLU B 1 131 ? -8.391 24.516 -12.094 1 98.25 131 GLU B N 1
ATOM 4922 C CA . GLU B 1 131 ? -7.758 25.75 -11.625 1 98.25 131 GLU B CA 1
ATOM 4923 C C . GLU B 1 131 ? -7.535 25.703 -10.117 1 98.25 131 GLU B C 1
ATOM 4925 O O . GLU B 1 131 ? -6.477 26.109 -9.633 1 98.25 131 GLU B O 1
ATOM 4930 N N . GLN B 1 132 ? -8.516 25.203 -9.414 1 97.88 132 GLN B N 1
ATOM 4931 C CA . GLN B 1 132 ? -8.406 25.094 -7.969 1 97.88 132 GLN B CA 1
ATOM 4932 C C . GLN B 1 132 ? -7.371 24.047 -7.574 1 97.88 132 GLN B C 1
ATOM 4934 O O . GLN B 1 132 ? -6.574 24.25 -6.66 1 97.88 132 GLN B O 1
ATOM 4939 N N . ALA B 1 133 ? -7.406 22.922 -8.25 1 98.5 133 ALA B N 1
ATOM 4940 C CA . ALA B 1 133 ? -6.441 21.859 -7.977 1 98.5 133 ALA B CA 1
ATOM 4941 C C . ALA B 1 133 ? -5.012 22.344 -8.211 1 98.5 133 ALA B C 1
ATOM 4943 O O . ALA B 1 133 ? -4.148 22.188 -7.348 1 98.5 133 ALA B O 1
ATOM 4944 N N . ASN B 1 134 ? -4.77 23 -9.344 1 98.5 134 ASN B N 1
ATOM 4945 C CA . ASN B 1 134 ? -3.459 23.562 -9.656 1 98.5 134 ASN B CA 1
ATOM 4946 C C . ASN B 1 134 ? -3.107 24.719 -8.734 1 98.5 134 ASN B C 1
ATOM 4948 O O . ASN B 1 134 ? -1.934 24.953 -8.445 1 98.5 134 ASN B O 1
ATOM 4952 N N . GLY B 1 135 ? -4.133 25.391 -8.32 1 98.19 13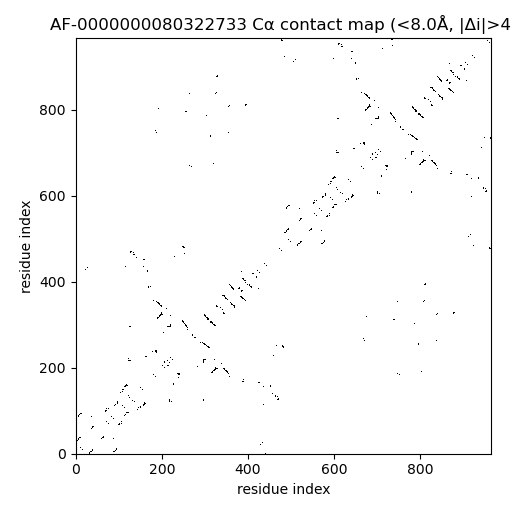5 GLY B N 1
ATOM 4953 C CA . GLY B 1 135 ? -3.961 26.562 -7.465 1 98.19 135 GLY B CA 1
ATOM 4954 C C . GLY B 1 135 ? -3.309 26.234 -6.137 1 98.19 135 GLY B C 1
ATOM 4955 O O . GLY B 1 135 ? -2.658 27.094 -5.531 1 98.19 135 GLY B O 1
ATOM 4956 N N . ILE B 1 136 ? -3.436 25 -5.695 1 98.25 136 ILE B N 1
ATOM 4957 C CA . ILE B 1 136 ? -2.816 24.562 -4.449 1 98.25 136 ILE B CA 1
ATOM 4958 C C . ILE B 1 136 ? -1.301 24.719 -4.543 1 98.25 136 ILE B C 1
ATOM 4960 O O . ILE B 1 136 ? -0.679 25.328 -3.658 1 98.25 136 ILE B O 1
ATOM 4964 N N . LEU B 1 137 ? -0.73 24.188 -5.602 1 98.5 137 LEU B N 1
ATOM 4965 C CA . LEU B 1 137 ? 0.706 24.328 -5.82 1 98.5 137 LEU B CA 1
ATOM 4966 C C . LEU B 1 137 ? 1.078 25.781 -6.094 1 98.5 137 LEU B C 1
ATOM 4968 O O . LEU B 1 137 ? 2.104 26.266 -5.605 1 98.5 137 LEU B O 1
ATOM 4972 N N . ALA B 1 138 ? 0.269 26.484 -6.867 1 98.44 138 ALA B N 1
ATOM 4973 C CA . ALA B 1 138 ? 0.531 27.875 -7.18 1 98.44 138 ALA B CA 1
ATOM 4974 C C . ALA B 1 138 ? 0.615 28.719 -5.91 1 98.44 138 ALA B C 1
ATOM 4976 O O . ALA B 1 138 ? 1.468 29.609 -5.801 1 98.44 138 ALA B O 1
ATOM 4977 N N . ASP B 1 139 ? -0.299 28.5 -4.996 1 98.25 139 ASP B N 1
ATOM 4978 C CA . ASP B 1 139 ? -0.281 29.203 -3.711 1 98.25 139 ASP B CA 1
ATOM 4979 C C . ASP B 1 139 ? 1.052 28.984 -2.994 1 98.25 139 ASP B C 1
ATOM 4981 O O . ASP B 1 139 ? 1.661 29.953 -2.52 1 98.25 139 ASP B O 1
ATOM 4985 N N . TYR B 1 140 ? 1.479 27.781 -2.912 1 98.38 140 TYR B N 1
ATOM 4986 C CA . TYR B 1 140 ? 2.742 27.453 -2.256 1 98.38 140 TYR B CA 1
ATOM 4987 C C . TYR B 1 140 ? 3.902 28.188 -2.924 1 98.38 140 TYR B C 1
ATOM 4989 O O . TYR B 1 140 ? 4.762 28.75 -2.246 1 98.38 140 TYR B O 1
ATOM 4997 N N . LEU B 1 141 ? 3.949 28.062 -4.25 1 98.56 141 LEU B N 1
ATOM 4998 C CA . LEU B 1 141 ? 5.055 28.656 -4.988 1 98.56 141 LEU B CA 1
ATOM 4999 C C . LEU B 1 141 ? 5.113 30.172 -4.754 1 98.56 141 LEU B C 1
ATOM 5001 O O . LEU B 1 141 ? 6.195 30.734 -4.578 1 98.56 141 LEU B O 1
ATOM 5005 N N . GLN B 1 142 ? 4.004 30.812 -4.73 1 98.38 142 GLN B N 1
ATOM 5006 C CA . GLN B 1 142 ? 3.959 32.25 -4.469 1 98.38 142 GLN B CA 1
ATOM 5007 C C . GLN B 1 142 ? 4.48 32.562 -3.072 1 98.38 142 GLN B C 1
ATOM 5009 O O . GLN B 1 142 ? 5.289 33.469 -2.9 1 98.38 142 GLN B O 1
ATOM 5014 N N . LEU B 1 143 ? 4.004 31.844 -2.092 1 98.5 143 LEU B N 1
ATOM 5015 C CA . LEU B 1 143 ? 4.441 32.062 -0.72 1 98.5 143 LEU B CA 1
ATOM 5016 C C . LEU B 1 143 ? 5.941 31.828 -0.585 1 98.5 143 LEU B C 1
ATOM 5018 O O . LEU B 1 143 ? 6.641 32.594 0.088 1 98.5 143 LEU B O 1
ATOM 5022 N N . SER B 1 144 ? 6.359 30.719 -1.174 1 98.06 144 SER B N 1
ATOM 5023 C CA . SER B 1 144 ? 7.777 30.375 -1.126 1 98.06 144 SER B CA 1
ATOM 5024 C C . SER B 1 144 ? 8.633 31.469 -1.744 1 98.06 144 SER B C 1
ATOM 5026 O O . SER B 1 144 ? 9.672 31.844 -1.196 1 98.06 144 SER B O 1
ATOM 5028 N N . ASP B 1 145 ? 8.211 32.031 -2.859 1 97.94 145 ASP B N 1
ATOM 5029 C CA . ASP B 1 145 ? 8.938 33.125 -3.537 1 97.94 145 ASP B CA 1
ATOM 5030 C C . ASP B 1 145 ? 9 34.375 -2.674 1 97.94 145 ASP B C 1
ATOM 5032 O O . ASP B 1 145 ? 10.055 34.969 -2.535 1 97.94 145 ASP B O 1
ATOM 5036 N N . LEU B 1 146 ? 7.883 34.781 -2.152 1 97.69 146 LEU B N 1
ATOM 5037 C CA . LEU B 1 146 ? 7.832 35.938 -1.27 1 97.69 146 LEU B CA 1
ATOM 5038 C C . LEU B 1 146 ? 8.742 35.719 -0.062 1 97.69 146 LEU B C 1
ATOM 5040 O O . LEU B 1 146 ? 9.469 36.656 0.33 1 97.69 146 LEU B O 1
ATOM 5044 N N . TYR B 1 147 ? 8.648 34.531 0.506 1 98.25 147 TYR B N 1
ATOM 5045 C CA . TYR B 1 147 ? 9.484 34.219 1.657 1 98.25 147 TYR B CA 1
ATOM 5046 C C . TYR B 1 147 ? 10.961 34.406 1.322 1 98.25 147 TYR B C 1
ATOM 5048 O O . TYR B 1 147 ? 11.695 35.062 2.064 1 98.25 147 TYR B O 1
ATOM 5056 N N . GLN B 1 148 ? 11.375 33.844 0.181 1 97.38 148 GLN B N 1
ATOM 5057 C CA . GLN B 1 148 ? 12.773 33.906 -0.22 1 97.38 148 GLN B CA 1
ATOM 5058 C C . GLN B 1 148 ? 13.195 35.344 -0.463 1 97.38 148 GLN B C 1
ATOM 5060 O O . GLN B 1 148 ? 14.305 35.75 -0.092 1 97.38 148 GLN B O 1
ATOM 5065 N N . GLU B 1 149 ? 12.367 36.094 -1.035 1 96.69 149 GLU B N 1
ATOM 5066 C CA . GLU B 1 149 ? 12.656 37.5 -1.312 1 96.69 149 GLU B CA 1
ATOM 5067 C C . GLU B 1 149 ? 12.875 38.281 -0.02 1 96.69 149 GLU B C 1
ATOM 5069 O O . GLU B 1 149 ? 13.836 39.062 0.094 1 96.69 149 GLU B O 1
ATOM 5074 N N . PHE B 1 150 ? 12.047 38.062 0.895 1 95.75 150 PHE B N 1
ATOM 5075 C CA . PHE B 1 150 ? 12.078 38.844 2.121 1 95.75 150 PHE B CA 1
ATOM 5076 C C . PHE B 1 150 ? 13.219 38.406 3.025 1 95.75 150 PHE B C 1
ATOM 5078 O O . PHE B 1 150 ? 13.656 39.156 3.9 1 95.75 150 PHE B O 1
ATOM 5085 N N . GLN B 1 151 ? 13.727 37.125 2.836 1 95.56 151 GLN B N 1
ATOM 5086 C CA . GLN B 1 151 ? 14.852 36.656 3.625 1 95.56 151 GLN B CA 1
ATOM 5087 C C . GLN B 1 151 ? 16.109 37.469 3.371 1 95.56 151 GLN B C 1
ATOM 5089 O O . GLN B 1 151 ? 17 37.531 4.219 1 95.56 151 GLN B O 1
ATOM 5094 N N . LYS B 1 152 ? 16.156 38.125 2.244 1 94.31 152 LYS B N 1
ATOM 5095 C CA . LYS B 1 152 ? 17.297 38.969 1.904 1 94.31 152 LYS B CA 1
ATOM 5096 C C . LYS B 1 152 ? 17.328 40.219 2.779 1 94.31 152 LYS B C 1
ATOM 5098 O O . LYS B 1 152 ? 18.391 40.812 2.988 1 94.31 152 LYS B O 1
ATOM 5103 N N . GLU B 1 153 ? 16.266 40.562 3.316 1 94.56 153 GLU B N 1
ATOM 5104 C CA . GLU B 1 153 ? 16.141 41.75 4.133 1 94.56 153 GLU B CA 1
ATOM 5105 C C . GLU B 1 153 ? 16.219 41.438 5.621 1 94.56 153 GLU B C 1
ATOM 5107 O O . GLU B 1 153 ? 16.938 42.094 6.375 1 94.56 153 GLU B O 1
ATOM 5112 N N . LYS B 1 154 ? 15.453 40.406 5.973 1 92.81 154 LYS B N 1
ATOM 5113 C CA . LYS B 1 154 ? 15.344 40 7.371 1 92.81 154 LYS B CA 1
ATOM 5114 C C . LYS B 1 154 ? 15.148 38.469 7.48 1 92.81 154 LYS B C 1
ATOM 5116 O O . LYS B 1 154 ? 14.18 37.938 6.945 1 92.81 154 LYS B O 1
ATOM 5121 N N . PRO B 1 155 ? 16.109 37.875 8.156 1 94.5 155 PRO B N 1
ATOM 5122 C CA . PRO B 1 155 ? 15.898 36.438 8.367 1 94.5 155 PRO B CA 1
ATOM 5123 C C . PRO B 1 155 ? 14.695 36.156 9.258 1 94.5 155 PRO B C 1
ATOM 5125 O O . PRO B 1 155 ? 14.594 36.688 10.359 1 94.5 155 PRO B O 1
ATOM 5128 N N . THR B 1 156 ? 13.742 35.438 8.75 1 97.56 156 THR B N 1
ATOM 5129 C CA . THR B 1 156 ? 12.57 35 9.5 1 97.56 156 THR B CA 1
ATOM 5130 C C . THR B 1 156 ? 12.312 33.5 9.305 1 97.56 156 THR B C 1
ATOM 5132 O O . THR B 1 156 ? 12.914 32.875 8.43 1 97.56 156 THR B O 1
ATOM 5135 N N . ILE B 1 157 ? 11.516 32.906 10.18 1 98.19 157 ILE B N 1
ATOM 5136 C CA . ILE B 1 157 ? 11.078 31.516 10.055 1 98.19 157 ILE B CA 1
ATOM 5137 C C . ILE B 1 157 ? 9.656 31.469 9.484 1 98.19 157 ILE B C 1
ATOM 5139 O O . ILE B 1 157 ? 8.82 32.312 9.828 1 98.19 157 ILE B O 1
ATOM 5143 N N . PHE B 1 158 ? 9.383 30.578 8.539 1 98.69 158 PHE B N 1
ATOM 5144 C CA . PHE B 1 158 ? 8.062 30.203 8.062 1 98.69 158 PHE B CA 1
ATOM 5145 C C . PHE B 1 158 ? 7.855 28.688 8.203 1 98.69 158 PHE B C 1
ATOM 5147 O O . PHE B 1 158 ? 8.039 27.938 7.242 1 98.69 158 PHE B O 1
ATOM 5154 N N . SER B 1 159 ? 7.391 28.328 9.375 1 98.25 159 SER B N 1
ATOM 5155 C CA . SER B 1 159 ? 7.277 26.922 9.742 1 98.25 159 SER B CA 1
ATOM 5156 C C . SER B 1 159 ? 5.871 26.391 9.484 1 98.25 159 SER B C 1
ATOM 5158 O O . SER B 1 159 ? 4.883 27.094 9.742 1 98.25 159 SER B O 1
ATOM 5160 N N . ILE B 1 160 ? 5.797 25.234 8.867 1 98.38 160 ILE B N 1
ATOM 5161 C CA . ILE B 1 160 ? 4.535 24.516 8.734 1 98.38 160 ILE B CA 1
ATOM 5162 C C . ILE B 1 160 ? 4.426 23.453 9.836 1 98.38 160 ILE B C 1
ATOM 5164 O O . ILE B 1 160 ? 5.344 22.656 10.031 1 98.38 160 ILE B O 1
ATOM 5168 N N . ASN B 1 161 ? 3.324 23.484 10.508 1 97.38 161 ASN B N 1
ATOM 5169 C CA . ASN B 1 161 ? 3.141 22.547 11.617 1 97.38 161 ASN B CA 1
ATOM 5170 C C . ASN B 1 161 ? 2.809 21.141 11.109 1 97.38 161 ASN B C 1
ATOM 5172 O O . ASN B 1 161 ? 1.64 20.828 10.891 1 97.38 161 ASN B O 1
ATOM 5176 N N . VAL B 1 162 ? 3.764 20.328 11 1 96.25 162 VAL B N 1
ATOM 5177 C CA . VAL B 1 162 ? 3.662 18.906 10.719 1 96.25 162 VAL B CA 1
ATOM 5178 C C . VAL B 1 162 ? 4.348 18.109 11.82 1 96.25 162 VAL B C 1
ATOM 5180 O O . VAL B 1 162 ? 5.543 17.812 11.742 1 96.25 162 VAL B O 1
ATOM 5183 N N . GLN B 1 163 ? 3.635 17.625 12.688 1 93.31 163 GLN B N 1
ATOM 5184 C 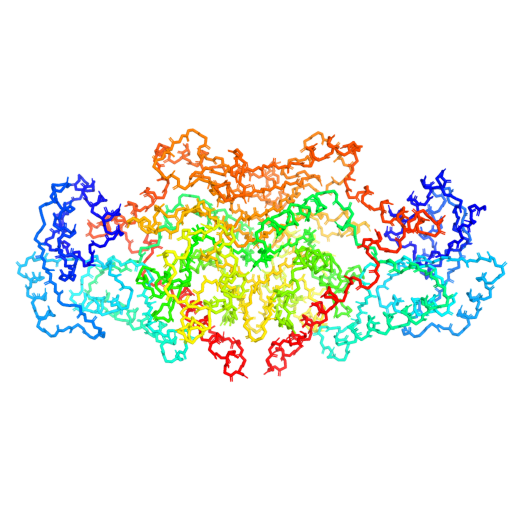CA . GLN B 1 163 ? 4.113 17.078 13.953 1 93.31 163 GLN B CA 1
ATOM 5185 C C . GLN B 1 163 ? 4.973 15.836 13.734 1 93.31 163 GLN B C 1
ATOM 5187 O O . GLN B 1 163 ? 5.879 15.547 14.516 1 93.31 163 GLN B O 1
ATOM 5192 N N . ARG B 1 164 ? 4.777 15.102 12.656 1 95.06 164 ARG B N 1
ATOM 5193 C CA . ARG B 1 164 ? 5.492 13.852 12.414 1 95.06 164 ARG B CA 1
ATOM 5194 C C . ARG B 1 164 ? 6.984 14.094 12.234 1 95.06 164 ARG B C 1
ATOM 5196 O O . ARG B 1 164 ? 7.805 13.234 12.539 1 95.06 164 ARG B O 1
ATOM 5203 N N . ARG B 1 165 ? 7.363 15.25 11.727 1 96.19 165 ARG B N 1
ATOM 5204 C CA . ARG B 1 165 ? 8.773 15.57 11.555 1 96.19 165 ARG B CA 1
ATOM 5205 C C . ARG B 1 165 ? 9.484 15.68 12.898 1 96.19 165 ARG B C 1
ATOM 5207 O O . ARG B 1 165 ? 10.719 15.617 12.961 1 96.19 165 ARG B O 1
ATOM 5214 N N . TYR B 1 166 ? 8.719 15.852 13.984 1 93.69 166 TYR B N 1
ATOM 5215 C CA . TYR B 1 166 ? 9.273 16.047 15.32 1 93.69 166 TYR B CA 1
ATOM 5216 C C . TYR B 1 166 ? 9.102 14.781 16.172 1 93.69 166 TYR B C 1
ATOM 5218 O O . TYR B 1 166 ? 9.57 14.727 17.297 1 93.69 166 TYR B O 1
ATOM 5226 N N . HIS B 1 167 ? 8.375 13.836 15.656 1 92.5 167 HIS B N 1
ATOM 5227 C CA . HIS B 1 167 ? 8.148 12.578 16.359 1 92.5 167 HIS B CA 1
ATOM 5228 C C . HIS B 1 167 ? 9.43 11.766 16.469 1 92.5 167 HIS B C 1
ATOM 5230 O O . HIS B 1 167 ? 10.078 11.477 15.461 1 92.5 167 HIS B O 1
ATOM 5236 N N . PRO B 1 168 ? 9.82 11.336 17.656 1 91.12 168 PRO B N 1
ATOM 5237 C CA . PRO B 1 168 ? 11.102 10.648 17.844 1 91.12 168 PRO B CA 1
ATOM 5238 C C . PRO B 1 168 ? 11.203 9.359 17.031 1 91.12 168 PRO B C 1
ATOM 5240 O O . PRO B 1 168 ? 12.289 8.992 16.562 1 91.12 168 PRO B O 1
ATOM 5243 N N . GLY B 1 169 ? 10.125 8.695 16.875 1 94.25 169 GLY B N 1
ATOM 5244 C CA . GLY B 1 169 ? 10.133 7.488 16.062 1 94.25 169 GLY B CA 1
ATOM 5245 C C . GLY B 1 169 ? 10.492 7.746 14.617 1 94.25 169 GLY B C 1
ATOM 5246 O O . GLY B 1 169 ? 11.328 7.047 14.047 1 94.25 169 GLY B O 1
ATOM 5247 N N . PHE B 1 170 ? 9.875 8.727 14.008 1 96.5 170 PHE B N 1
ATOM 5248 C CA . PHE B 1 170 ? 10.18 9.078 12.625 1 96.5 170 PHE B CA 1
ATOM 5249 C C . PHE B 1 170 ? 11.609 9.586 12.5 1 96.5 170 PHE B C 1
ATOM 5251 O O . PHE B 1 170 ? 12.297 9.289 11.516 1 96.5 170 PHE B O 1
ATOM 5258 N N . GLN B 1 171 ? 12.023 10.367 13.445 1 94.69 171 GLN B N 1
ATOM 5259 C CA . GLN B 1 171 ? 13.406 10.836 13.438 1 94.69 171 GLN B CA 1
ATOM 5260 C C . GLN B 1 171 ? 14.383 9.672 13.484 1 94.69 171 GLN B C 1
ATOM 5262 O O . GLN B 1 171 ? 15.398 9.68 12.781 1 94.69 171 GLN B O 1
ATOM 5267 N N . TYR B 1 172 ? 14.086 8.703 14.336 1 96.31 172 TYR B N 1
ATOM 5268 C CA . TYR B 1 172 ? 14.922 7.508 14.43 1 96.31 172 TYR B CA 1
ATOM 5269 C C . TYR B 1 172 ? 14.992 6.793 13.086 1 96.31 172 TYR B C 1
ATOM 5271 O O . TYR B 1 172 ? 16.078 6.383 12.656 1 96.31 172 TYR B O 1
ATOM 5279 N N . VAL B 1 173 ? 13.906 6.648 12.43 1 98.38 173 VAL B N 1
ATOM 5280 C CA . VAL B 1 173 ? 13.828 5.984 11.133 1 98.38 173 VAL B CA 1
ATOM 5281 C C . VAL B 1 173 ? 14.664 6.754 10.109 1 98.38 173 VAL B C 1
ATOM 5283 O O . VAL B 1 173 ? 15.43 6.16 9.352 1 98.38 173 VAL B O 1
ATOM 5286 N N . MET B 1 174 ? 14.539 8.07 10.078 1 98.19 174 MET B N 1
ATOM 5287 C CA . MET B 1 174 ? 15.312 8.891 9.148 1 98.19 174 MET B CA 1
ATOM 5288 C C . MET B 1 174 ? 16.812 8.719 9.398 1 98.19 174 MET B C 1
ATOM 5290 O O . MET B 1 174 ? 17.594 8.664 8.445 1 98.19 174 MET B O 1
ATOM 5294 N N . GLU B 1 175 ? 17.172 8.625 10.656 1 97.62 175 GLU B N 1
ATOM 5295 C CA . GLU B 1 175 ? 18.562 8.391 11 1 97.62 175 GLU B CA 1
ATOM 5296 C C . GLU B 1 175 ? 19.062 7.059 10.438 1 97.62 175 GLU B C 1
ATOM 5298 O O . GLU B 1 175 ? 20.172 6.973 9.914 1 97.62 175 GLU B O 1
ATOM 5303 N N . LYS B 1 176 ? 18.25 6.031 10.586 1 98.44 176 LYS B N 1
ATOM 5304 C CA . LYS B 1 176 ? 18.641 4.703 10.109 1 98.44 176 LYS B CA 1
ATOM 5305 C C . LYS B 1 176 ? 18.734 4.676 8.586 1 98.44 176 LYS B C 1
ATOM 5307 O O . LYS B 1 176 ? 19.609 4.016 8.031 1 98.44 176 LYS B O 1
ATOM 5312 N N . ILE B 1 177 ? 17.828 5.355 7.867 1 98.75 177 ILE B N 1
ATOM 5313 C CA . ILE B 1 177 ? 17.891 5.461 6.414 1 98.75 177 ILE B CA 1
ATOM 5314 C C . ILE B 1 177 ? 19.203 6.148 6.008 1 98.75 177 ILE B C 1
ATOM 5316 O O . ILE B 1 177 ? 19.891 5.684 5.105 1 98.75 177 ILE B O 1
ATOM 5320 N N . LYS B 1 178 ? 19.484 7.238 6.703 1 98.44 178 LYS B N 1
ATOM 5321 C CA . LYS B 1 178 ? 20.703 8 6.41 1 98.44 178 LYS B CA 1
ATOM 5322 C C . LYS B 1 178 ? 21.953 7.148 6.629 1 98.44 178 LYS B C 1
ATOM 5324 O O . LYS B 1 178 ? 22.875 7.176 5.812 1 98.44 178 LYS B O 1
ATOM 5329 N N . GLU B 1 179 ? 21.969 6.445 7.719 1 98.19 179 GLU B N 1
ATOM 5330 C CA . GLU B 1 179 ? 23.094 5.574 8.047 1 98.19 179 GLU B CA 1
ATOM 5331 C C . GLU B 1 179 ? 23.391 4.605 6.91 1 98.19 179 GLU B C 1
ATOM 5333 O O . GLU B 1 179 ? 24.547 4.473 6.484 1 98.19 179 GLU B O 1
ATOM 5338 N N . VAL B 1 180 ? 22.422 3.988 6.348 1 98.31 180 VAL B N 1
ATOM 5339 C CA . VAL B 1 180 ? 22.609 2.98 5.309 1 98.31 180 VAL B CA 1
ATOM 5340 C C . VAL B 1 180 ? 22.969 3.656 3.988 1 98.31 180 VAL B C 1
ATOM 5342 O O . VAL B 1 180 ? 23.766 3.129 3.207 1 98.31 180 VAL B O 1
ATOM 5345 N N . SER B 1 181 ? 22.344 4.801 3.75 1 98.12 181 SER B N 1
ATOM 5346 C CA . SER B 1 181 ? 22.688 5.543 2.541 1 98.12 181 SER B CA 1
ATOM 5347 C C . SER B 1 181 ? 24.172 5.914 2.529 1 98.12 181 SER B C 1
ATOM 5349 O O . SER B 1 181 ? 24.828 5.844 1.487 1 98.12 181 SER B O 1
ATOM 5351 N N . LEU B 1 182 ? 24.672 6.328 3.65 1 97.44 182 LEU B N 1
ATOM 5352 C CA . LEU B 1 182 ? 26.078 6.703 3.756 1 97.44 182 LEU B CA 1
ATOM 5353 C C . LEU B 1 182 ? 26.984 5.492 3.557 1 97.44 182 LEU B C 1
ATOM 5355 O O . LEU B 1 182 ? 28.031 5.598 2.936 1 97.44 182 LEU B O 1
ATOM 5359 N N . ALA B 1 183 ? 26.5 4.367 4.027 1 97.31 183 ALA B N 1
ATOM 5360 C CA . ALA B 1 183 ? 27.312 3.152 3.982 1 97.31 183 ALA B CA 1
ATOM 5361 C C . ALA B 1 183 ? 27.297 2.529 2.59 1 97.31 183 ALA B C 1
ATOM 5363 O O . ALA B 1 183 ? 28.266 1.892 2.172 1 97.31 183 ALA B O 1
ATOM 5364 N N . THR B 1 184 ? 26.234 2.732 1.805 1 97.88 184 THR B N 1
ATOM 5365 C CA . THR B 1 184 ? 26.062 1.915 0.609 1 97.88 184 THR B CA 1
ATOM 5366 C C . THR B 1 184 ? 25.844 2.795 -0.617 1 97.88 184 THR B C 1
ATOM 5368 O O . THR B 1 184 ? 25.828 2.301 -1.747 1 97.88 184 THR B O 1
ATOM 5371 N N . ASN B 1 185 ? 25.578 4.094 -0.406 1 98 185 ASN B N 1
ATOM 5372 C CA . ASN B 1 185 ? 25.203 5 -1.491 1 98 185 ASN B CA 1
ATOM 5373 C C . ASN B 1 185 ? 23.922 4.562 -2.174 1 98 185 ASN B C 1
ATOM 5375 O O . ASN B 1 185 ? 23.719 4.812 -3.365 1 98 185 ASN B O 1
ATOM 5379 N N . CYS B 1 186 ? 23.109 3.83 -1.497 1 98.19 186 CYS B N 1
ATOM 5380 C CA . CYS B 1 186 ? 21.828 3.371 -2.006 1 98.19 186 CYS B CA 1
ATOM 5381 C C . CYS B 1 186 ? 20.703 4.297 -1.557 1 98.19 186 CYS B C 1
ATOM 5383 O O . CYS B 1 186 ? 20.594 4.613 -0.372 1 98.19 186 CYS B O 1
ATOM 5385 N N . PRO B 1 187 ? 19.859 4.805 -2.471 1 98.5 187 PRO B N 1
ATOM 5386 C CA . PRO B 1 187 ? 18.688 5.605 -2.092 1 98.5 187 PRO B CA 1
ATOM 5387 C C . PRO B 1 187 ? 17.531 4.758 -1.556 1 98.5 187 PRO B C 1
ATOM 5389 O O . PRO B 1 187 ? 17.656 3.535 -1.466 1 98.5 187 PRO B O 1
ATOM 5392 N N . VAL B 1 188 ? 16.484 5.41 -1.035 1 98.69 188 VAL B N 1
ATOM 5393 C CA . VAL B 1 188 ? 15.203 4.723 -0.833 1 98.69 188 VAL B CA 1
ATOM 5394 C C . VAL B 1 188 ? 14.641 4.273 -2.18 1 98.69 188 VAL B C 1
ATOM 5396 O O . VAL B 1 188 ? 14.586 5.059 -3.129 1 98.69 188 VAL B O 1
ATOM 5399 N N . THR B 1 189 ? 14.25 3.004 -2.293 1 98.5 189 THR B N 1
ATOM 5400 C CA . THR B 1 189 ? 13.906 2.465 -3.605 1 98.5 189 THR B CA 1
ATOM 5401 C C . THR B 1 189 ? 12.414 2.18 -3.701 1 98.5 189 THR B C 1
ATOM 5403 O O . THR B 1 189 ? 11.891 1.937 -4.793 1 98.5 189 THR B O 1
ATOM 5406 N N . ALA B 1 190 ? 11.672 2.174 -2.633 1 98.75 190 ALA B N 1
ATOM 5407 C CA . ALA B 1 190 ? 10.219 2.035 -2.623 1 98.75 190 ALA B CA 1
ATOM 5408 C C . ALA B 1 190 ? 9.633 2.461 -1.277 1 98.75 190 ALA B C 1
ATOM 5410 O O . ALA B 1 190 ? 10.273 2.281 -0.235 1 98.75 190 ALA B O 1
ATOM 5411 N N . ILE B 1 191 ? 8.469 3.039 -1.236 1 98.88 191 ILE B N 1
ATOM 5412 C CA . ILE B 1 191 ? 7.727 3.332 -0.016 1 98.88 191 ILE B CA 1
ATOM 5413 C C . ILE B 1 191 ? 6.262 2.939 -0.197 1 98.88 191 ILE B C 1
ATOM 5415 O O . ILE B 1 191 ? 5.652 3.258 -1.219 1 98.88 191 ILE B O 1
ATOM 5419 N N . HIS B 1 192 ? 5.723 2.195 0.726 1 98.5 192 HIS B N 1
ATOM 5420 C CA . HIS B 1 192 ? 4.297 1.91 0.855 1 98.5 192 HIS B CA 1
ATOM 5421 C C . HIS B 1 192 ? 3.746 2.445 2.174 1 98.5 192 HIS B C 1
ATOM 5423 O O . HIS B 1 192 ? 4.125 1.972 3.246 1 98.5 192 HIS B O 1
ATOM 5429 N N . SER B 1 193 ? 2.877 3.43 2.059 1 98.81 193 SER B N 1
ATOM 5430 C CA . SER B 1 193 ? 2.365 4.062 3.27 1 98.81 193 SER B CA 1
ATOM 5431 C C . SER B 1 193 ? 0.84 4.043 3.303 1 98.81 193 SER B C 1
ATOM 5433 O O . SER B 1 193 ? 0.191 4.059 2.254 1 98.81 193 SER B O 1
ATOM 5435 N N . SER B 1 194 ? 0.306 3.939 4.461 1 98.56 194 SER B N 1
ATOM 5436 C CA . SER B 1 194 ? -1.14 4.004 4.648 1 98.56 194 SER B CA 1
ATOM 5437 C C . SER B 1 194 ? -1.498 4.746 5.93 1 98.56 194 SER B C 1
ATOM 5439 O O . SER B 1 194 ? -0.725 4.746 6.891 1 98.56 194 SER B O 1
ATOM 5441 N N . HIS B 1 195 ? -2.549 5.414 5.906 1 98.5 195 HIS B N 1
ATOM 5442 C CA . HIS B 1 195 ? -3.102 6.09 7.074 1 98.5 195 HIS B CA 1
ATOM 5443 C C . HIS B 1 195 ? -4.625 6.004 7.094 1 98.5 195 HIS B C 1
ATOM 5445 O O . HIS B 1 195 ? -5.273 6.23 6.07 1 98.5 195 HIS B O 1
ATOM 5451 N N . SER B 1 196 ? -5.176 5.605 8.211 1 97.88 196 SER B N 1
ATOM 5452 C CA . SER B 1 196 ? -6.613 5.551 8.445 1 97.88 196 SER B CA 1
ATOM 5453 C C . SER B 1 196 ? -7.012 6.441 9.617 1 97.88 196 SER B C 1
ATOM 5455 O O . SER B 1 196 ? -6.402 6.375 10.688 1 97.88 196 SER B O 1
ATOM 5457 N N . ASP B 1 197 ? -7.996 7.262 9.406 1 95.81 197 ASP B N 1
ATOM 5458 C CA . ASP B 1 197 ? -8.445 8.164 10.469 1 95.81 197 ASP B CA 1
ATOM 5459 C C . ASP B 1 197 ? -9.344 7.43 11.469 1 95.81 197 ASP B C 1
ATOM 5461 O O . ASP B 1 197 ? -9.547 7.902 12.586 1 95.81 197 ASP B O 1
ATOM 5465 N N . GLY B 1 198 ? -9.953 6.309 11.008 1 95.88 198 GLY B N 1
ATOM 5466 C CA . GLY B 1 198 ? -10.867 5.574 11.875 1 95.88 198 GLY B CA 1
ATOM 5467 C C . GLY B 1 198 ? -12.172 6.305 12.117 1 95.88 198 GLY B C 1
ATOM 5468 O O . GLY B 1 198 ? -12.781 6.16 13.188 1 95.88 198 GLY B O 1
ATOM 5469 N N . GLN B 1 199 ? -12.578 7.164 11.211 1 94.25 199 GLN B N 1
ATOM 5470 C CA . GLN B 1 199 ? -13.875 7.84 11.289 1 94.25 199 GLN B CA 1
ATOM 5471 C C . GLN B 1 199 ? -14.977 6.988 10.664 1 94.25 199 GLN B C 1
ATOM 5473 O O . GLN B 1 199 ? -14.695 6.039 9.93 1 94.25 199 GLN B O 1
ATOM 5478 N N . TRP B 1 200 ? -16.172 7.27 11.008 1 95.75 200 TRP B N 1
ATOM 5479 C CA . TRP B 1 200 ? -17.375 6.777 10.359 1 95.75 200 TRP B CA 1
ATOM 5480 C C . TRP B 1 200 ? -18.422 7.875 10.266 1 95.75 200 TRP B C 1
ATOM 5482 O O . TRP B 1 200 ? -19.266 8.008 11.164 1 95.75 200 TRP B O 1
ATOM 5492 N N . ARG B 1 201 ? -18.406 8.578 9.18 1 94.31 201 ARG B N 1
ATOM 5493 C CA . ARG B 1 201 ? -19.406 9.609 8.953 1 94.31 201 ARG B CA 1
ATOM 5494 C C . ARG B 1 201 ? -20.672 9.023 8.336 1 94.31 201 ARG B C 1
ATOM 5496 O O . ARG B 1 201 ? -20.609 8.359 7.301 1 94.31 201 ARG B O 1
ATOM 5503 N N . LEU B 1 202 ? -21.75 9.32 9 1 94.5 202 LEU B N 1
ATOM 5504 C CA . LEU B 1 202 ? -23.016 8.883 8.406 1 94.5 202 LEU B CA 1
ATOM 5505 C C . LEU B 1 202 ? -23.406 9.773 7.234 1 94.5 202 LEU B C 1
ATOM 5507 O O . LEU B 1 202 ? -22.938 10.914 7.141 1 94.5 202 LEU B O 1
ATOM 5511 N N . PRO B 1 203 ? -24.188 9.289 6.32 1 94.12 203 PRO B N 1
ATOM 5512 C CA . PRO B 1 203 ? -24.438 9.984 5.055 1 94.12 203 PRO B CA 1
ATOM 5513 C C . PRO B 1 203 ? -24.938 11.406 5.25 1 94.12 203 PRO B C 1
ATOM 5515 O O . PRO B 1 203 ? -24.438 12.336 4.609 1 94.12 203 PRO B O 1
ATOM 5518 N N . SER B 1 204 ? -25.891 11.656 6.184 1 93.5 204 SER B N 1
ATOM 5519 C CA . SER B 1 204 ? -26.406 13 6.395 1 93.5 204 SER B CA 1
ATOM 5520 C C . SER B 1 204 ? -25.359 13.922 6.988 1 93.5 204 SER B C 1
ATOM 5522 O O . SER B 1 204 ? -25.359 15.133 6.734 1 93.5 204 SER B O 1
ATOM 5524 N N . GLU B 1 205 ? -24.484 13.297 7.746 1 93.31 205 GLU B N 1
ATOM 5525 C CA . GLU B 1 205 ? -23.406 14.07 8.359 1 93.31 205 GLU B CA 1
ATOM 5526 C C . GLU B 1 205 ? -22.438 14.609 7.301 1 93.31 205 GLU B C 1
ATOM 5528 O O . GLU B 1 205 ? -21.859 15.68 7.477 1 93.31 205 GLU B O 1
ATOM 5533 N N . MET B 1 206 ? -22.281 13.922 6.223 1 94 206 MET B N 1
ATOM 5534 C CA . MET B 1 206 ? -21.375 14.336 5.152 1 94 206 MET B CA 1
ATOM 5535 C C . MET B 1 206 ? -21.875 15.609 4.484 1 94 206 MET B C 1
ATOM 5537 O O . MET B 1 206 ? -21.094 16.344 3.867 1 94 206 MET B O 1
ATOM 5541 N N . VAL B 1 207 ? -23.172 15.805 4.594 1 94.94 207 VAL B N 1
ATOM 5542 C CA . VAL B 1 207 ? -23.781 17 4.027 1 94.94 207 VAL B CA 1
ATOM 5543 C C . VAL B 1 207 ? -23.688 18.156 5.027 1 94.94 207 VAL B C 1
ATOM 5545 O O . VAL B 1 207 ? -23.312 19.266 4.668 1 94.94 207 VAL B O 1
ATOM 5548 N N . SER B 1 208 ? -23.906 17.875 6.293 1 91.38 208 SER B N 1
ATOM 5549 C CA . SER B 1 208 ? -24.188 18.938 7.254 1 91.38 208 SER B CA 1
ATOM 5550 C C . SER B 1 208 ? -22.922 19.328 8.016 1 91.38 208 SER B C 1
ATOM 5552 O O . SER B 1 208 ? -22.828 20.453 8.523 1 91.38 208 SER B O 1
ATOM 5554 N N . GLN B 1 209 ? -21.969 18.453 8.133 1 87.44 209 GLN B N 1
ATOM 5555 C CA . GLN B 1 209 ? -20.812 18.719 8.977 1 87.44 209 GLN B CA 1
ATOM 5556 C C . GLN B 1 209 ? -19.75 19.516 8.227 1 87.44 209 GLN B C 1
ATOM 5558 O O . GLN B 1 209 ? -19.406 19.188 7.094 1 87.44 209 GLN B O 1
ATOM 5563 N N . ASP B 1 210 ? -19.172 20.516 8.93 1 82.12 210 ASP B N 1
ATOM 5564 C CA . ASP B 1 210 ? -18.156 21.375 8.328 1 82.12 210 ASP B CA 1
ATOM 5565 C C . ASP B 1 210 ? -16.75 20.953 8.758 1 82.12 210 ASP B C 1
ATOM 5567 O O . ASP B 1 210 ? -15.766 21.484 8.25 1 82.12 210 ASP B O 1
ATOM 5571 N N . TYR B 1 211 ? -16.672 20.094 9.602 1 78.69 211 TYR B N 1
ATOM 5572 C CA . TYR B 1 211 ? -15.383 19.547 10.016 1 78.69 211 TYR B CA 1
ATOM 5573 C C . TYR B 1 211 ? -14.859 18.547 8.992 1 78.69 211 TYR B C 1
ATOM 5575 O O . TYR B 1 211 ? -15.516 17.531 8.711 1 78.69 211 TYR B O 1
ATOM 5583 N N . HIS B 1 212 ? -13.617 18.734 8.469 1 78.12 212 HIS B N 1
ATOM 5584 C CA . HIS B 1 212 ? -13.109 17.906 7.375 1 78.12 212 HIS B CA 1
ATOM 5585 C C . HIS B 1 212 ? -14.164 17.75 6.281 1 78.12 212 HIS B C 1
ATOM 5587 O O . HIS B 1 212 ? -14.453 16.625 5.863 1 78.12 212 HIS B O 1
ATOM 5593 N N . SER B 1 213 ? -14.633 18.797 5.848 1 82.31 213 SER B N 1
ATOM 5594 C CA . SER B 1 213 ? -15.852 18.859 5.051 1 82.31 213 SER B CA 1
ATOM 5595 C C . SER B 1 213 ? -15.609 18.375 3.627 1 82.31 213 SER B C 1
ATOM 5597 O O . SER B 1 213 ? -14.836 18.984 2.883 1 82.31 213 SER B O 1
ATOM 5599 N N . TYR B 1 214 ? -16.359 17.359 3.312 1 92.56 214 TYR B N 1
ATOM 5600 C CA . TYR B 1 214 ? -16.375 16.875 1.939 1 92.56 214 TYR B CA 1
ATOM 5601 C C . TYR B 1 214 ? -17.094 17.844 1.021 1 92.56 214 TYR B C 1
ATOM 5603 O O . TYR B 1 214 ? -16.828 17.891 -0.181 1 92.56 214 TYR B O 1
ATOM 5611 N N . ASN B 1 215 ? -18.031 18.578 1.661 1 93.75 215 ASN B N 1
ATOM 5612 C CA . ASN B 1 215 ? -18.953 19.438 0.903 1 93.75 215 ASN B CA 1
ATOM 5613 C C . ASN B 1 215 ? -18.25 20.688 0.39 1 93.75 215 ASN B C 1
ATOM 5615 O O . ASN B 1 215 ? -18.859 21.5 -0.307 1 93.75 215 ASN B O 1
ATOM 5619 N N . LYS B 1 216 ? -17 20.859 0.684 1 93.19 216 LYS B N 1
ATOM 5620 C CA . LYS B 1 216 ? -16.234 21.969 0.162 1 93.19 216 LYS B CA 1
ATOM 5621 C C . LYS B 1 216 ? -15.367 21.547 -1.021 1 93.19 216 LYS B C 1
ATOM 5623 O O . LYS B 1 216 ? -14.562 22.328 -1.528 1 93.19 216 LYS B O 1
ATOM 5628 N N . GLY B 1 217 ? -15.461 20.328 -1.442 1 95.81 217 GLY B N 1
ATOM 5629 C CA . GLY B 1 217 ? -14.805 19.859 -2.646 1 95.81 217 GLY B CA 1
ATOM 5630 C C . GLY B 1 217 ? -13.375 19.406 -2.404 1 95.81 217 GLY B C 1
ATOM 5631 O O . GLY B 1 217 ? -12.562 19.391 -3.33 1 95.81 217 GLY B O 1
ATOM 5632 N N . HIS B 1 218 ? -12.938 19.219 -1.255 1 95.62 218 HIS B N 1
ATOM 5633 C CA . HIS B 1 218 ? -11.703 18.547 -0.843 1 95.62 218 HIS B CA 1
ATOM 5634 C C . HIS B 1 218 ? -11.953 17.594 0.322 1 95.62 218 HIS B C 1
ATOM 5636 O O . HIS B 1 218 ? -13.047 17.578 0.892 1 95.62 218 HIS B O 1
ATOM 5642 N N . GLY B 1 219 ? -11.039 16.75 0.625 1 95.81 219 GLY B N 1
ATOM 5643 C CA . GLY B 1 219 ? -11.273 15.75 1.649 1 95.81 219 GLY B CA 1
ATOM 5644 C C . GLY B 1 219 ? -10 15.273 2.324 1 95.81 219 GLY B C 1
ATOM 5645 O O . GLY B 1 219 ? -9.172 16.094 2.732 1 95.81 219 GLY B O 1
ATOM 5646 N N . LYS B 1 220 ? -9.914 14.008 2.48 1 96.56 220 LYS B N 1
ATOM 5647 C CA . LYS B 1 220 ? -8.867 13.336 3.254 1 96.56 220 LYS B CA 1
ATOM 5648 C C . LYS B 1 220 ? -7.484 13.844 2.861 1 96.56 220 LYS B C 1
ATOM 5650 O O . LYS B 1 220 ? -6.625 14.055 3.723 1 96.56 220 LYS B O 1
ATOM 5655 N N . MET B 1 221 ? -7.188 14.094 1.595 1 97.69 221 MET B N 1
ATOM 5656 C CA . MET B 1 221 ? -5.855 14.469 1.127 1 97.69 221 MET B CA 1
ATOM 5657 C C . MET B 1 221 ? -5.465 15.844 1.653 1 97.69 221 MET B C 1
ATOM 5659 O O . MET B 1 221 ? -4.309 16.062 2.02 1 97.69 221 MET B O 1
ATOM 5663 N N . SER B 1 222 ? -6.441 16.734 1.806 1 95.62 222 SER B N 1
ATOM 5664 C CA . SER B 1 222 ? -6.184 18.109 2.252 1 95.62 222 SER B CA 1
ATOM 5665 C C . SER B 1 222 ? -6.266 18.219 3.77 1 95.62 222 SER B C 1
ATOM 5667 O O . SER B 1 222 ? -6.008 19.281 4.336 1 95.62 222 SER B O 1
ATOM 5669 N N . HIS B 1 223 ? -6.66 17.156 4.391 1 93.62 223 HIS B N 1
ATOM 5670 C CA . HIS B 1 223 ? -6.707 17.141 5.852 1 93.62 223 HIS B CA 1
ATOM 5671 C C . HIS B 1 223 ? -5.574 16.297 6.426 1 93.62 223 HIS B C 1
ATOM 5673 O O . HIS B 1 223 ? -4.398 16.609 6.234 1 93.62 223 HIS B O 1
ATOM 5679 N N . SER B 1 224 ? -5.91 15.172 6.926 1 94.31 224 SER B N 1
ATOM 5680 C CA . SER B 1 224 ? -4.883 14.352 7.559 1 94.31 224 SER B CA 1
ATOM 5681 C C . SER B 1 224 ? -3.965 13.719 6.523 1 94.31 224 SER B C 1
ATOM 5683 O O . SER B 1 224 ? -2.869 13.258 6.852 1 94.31 224 SER B O 1
ATOM 5685 N N . GLY B 1 225 ? -4.352 13.727 5.266 1 97.62 225 GLY B N 1
ATOM 5686 C CA . GLY B 1 225 ? -3.533 13.133 4.215 1 97.62 225 GLY B CA 1
ATOM 5687 C C . GLY B 1 225 ? -2.229 13.875 3.992 1 97.62 225 GLY B C 1
ATOM 5688 O O . GLY B 1 225 ? -1.233 13.273 3.578 1 97.62 225 GLY B O 1
ATOM 5689 N N . TYR B 1 226 ? -2.221 15.18 4.227 1 97.81 226 TYR B N 1
ATOM 5690 C CA . TYR B 1 226 ? -1.014 15.969 4.02 1 97.81 226 TYR B CA 1
ATOM 5691 C C . TYR B 1 226 ? 0.134 15.453 4.879 1 97.81 226 TYR B C 1
ATOM 5693 O O . TYR B 1 226 ? 1.294 15.484 4.461 1 97.81 226 TYR B O 1
ATOM 5701 N N . HIS B 1 227 ? -0.18 14.969 6.098 1 97.69 227 HIS B N 1
ATOM 5702 C CA . HIS B 1 227 ? 0.849 14.398 6.961 1 97.69 227 HIS B CA 1
ATOM 5703 C C . HIS B 1 227 ? 1.597 13.273 6.258 1 97.69 227 HIS B C 1
ATOM 5705 O O . HIS B 1 227 ? 2.805 13.109 6.449 1 97.69 227 HIS B O 1
ATOM 5711 N N . ILE B 1 228 ? 0.902 12.523 5.457 1 98.69 228 ILE B N 1
ATOM 5712 C CA . ILE B 1 228 ? 1.495 11.352 4.824 1 98.69 228 ILE B CA 1
ATOM 5713 C C . ILE B 1 228 ? 2.281 11.773 3.586 1 98.69 228 ILE B C 1
ATOM 5715 O O . ILE B 1 228 ? 3.391 11.289 3.35 1 98.69 228 ILE B O 1
ATOM 5719 N N . PHE B 1 229 ? 1.684 12.719 2.795 1 98.75 229 PHE B N 1
ATOM 5720 C CA . PHE B 1 229 ? 2.471 13.273 1.701 1 98.75 229 PHE B CA 1
ATOM 5721 C C . PHE B 1 229 ? 3.801 13.82 2.211 1 98.75 229 PHE B C 1
ATOM 5723 O O . PHE B 1 229 ? 4.844 13.602 1.594 1 98.75 229 PHE B O 1
ATOM 5730 N N . ASP B 1 230 ? 3.715 14.469 3.316 1 98.56 230 ASP B N 1
ATOM 5731 C CA . ASP B 1 230 ? 4.887 15.125 3.883 1 98.56 230 ASP B CA 1
ATOM 5732 C C . ASP B 1 230 ? 5.906 14.102 4.375 1 98.56 230 ASP B C 1
ATOM 5734 O O . ASP B 1 230 ? 7.086 14.172 4.023 1 98.56 230 ASP B O 1
ATOM 5738 N N . ILE B 1 231 ? 5.469 13.156 5.191 1 98.62 231 ILE B N 1
ATOM 5739 C CA . ILE B 1 231 ? 6.43 12.25 5.812 1 98.62 231 ILE B CA 1
ATOM 5740 C C . ILE B 1 231 ? 7.031 11.336 4.75 1 98.62 231 ILE B C 1
ATOM 5742 O O . ILE B 1 231 ? 8.211 10.977 4.824 1 98.62 231 ILE B O 1
ATOM 5746 N N . VAL B 1 232 ? 6.27 10.938 3.789 1 98.69 232 VAL B N 1
ATOM 5747 C CA . VAL B 1 232 ? 6.777 10.125 2.688 1 98.69 232 VAL B CA 1
ATOM 5748 C C . VAL B 1 232 ? 7.875 10.891 1.948 1 98.69 232 VAL B C 1
ATOM 5750 O O . VAL B 1 232 ? 8.914 10.32 1.612 1 98.69 232 VAL B O 1
ATOM 5753 N N . SER B 1 233 ? 7.605 12.156 1.703 1 98.19 233 SER B N 1
ATOM 5754 C CA . SER B 1 233 ? 8.609 13 1.053 1 98.19 233 SER B CA 1
ATOM 5755 C C . SER B 1 233 ? 9.891 13.07 1.875 1 98.19 233 SER B C 1
ATOM 5757 O O . SER B 1 233 ? 10.992 12.953 1.33 1 98.19 233 SER B O 1
ATOM 5759 N N . GLN B 1 234 ? 9.758 13.266 3.189 1 97.81 234 GLN B N 1
ATOM 5760 C CA . GLN B 1 234 ? 10.922 13.336 4.07 1 97.81 234 GLN B CA 1
ATOM 5761 C C . GLN B 1 234 ? 11.711 12.031 4.039 1 97.81 234 GLN B C 1
ATOM 5763 O O . GLN B 1 234 ? 12.938 12.047 3.879 1 97.81 234 GLN B O 1
ATOM 5768 N N . LEU B 1 235 ? 11.031 10.914 4.148 1 98.62 235 LEU B N 1
ATOM 5769 C CA . LEU B 1 235 ? 11.68 9.609 4.18 1 98.62 235 LEU B CA 1
ATOM 5770 C C . LEU B 1 235 ? 12.398 9.32 2.867 1 98.62 235 LEU B C 1
ATOM 5772 O O . LEU B 1 235 ? 13.516 8.805 2.869 1 98.62 235 LEU B O 1
ATOM 5776 N N . TYR B 1 236 ? 11.758 9.688 1.77 1 98.38 236 TYR B N 1
ATOM 5777 C CA . TYR B 1 236 ? 12.336 9.414 0.458 1 98.38 236 TYR B CA 1
ATOM 5778 C C . TYR B 1 236 ? 13.578 10.266 0.226 1 98.38 236 TYR B C 1
ATOM 5780 O O . TYR B 1 236 ? 14.531 9.812 -0.41 1 98.38 236 TYR B O 1
ATOM 5788 N N . ASN B 1 237 ? 13.625 11.453 0.799 1 96.81 237 ASN B N 1
ATOM 5789 C CA . ASN B 1 237 ? 14.648 12.422 0.442 1 96.81 237 ASN B CA 1
ATOM 5790 C C . ASN B 1 237 ? 15.844 12.352 1.393 1 96.81 237 ASN B C 1
ATOM 5792 O O . ASN B 1 237 ? 16.875 12.961 1.134 1 96.81 237 ASN B O 1
ATOM 5796 N N . VAL B 1 238 ? 15.766 11.586 2.402 1 96.31 238 VAL B N 1
ATOM 5797 C CA . VAL B 1 238 ? 16.766 11.523 3.459 1 96.31 238 VAL B CA 1
ATOM 5798 C C . VAL B 1 238 ? 18.141 11.195 2.857 1 96.31 238 VAL B C 1
ATOM 5800 O O . VAL B 1 238 ? 19.141 11.828 3.203 1 96.31 238 VAL B O 1
ATOM 5803 N N . PRO B 1 239 ? 18.266 10.172 1.967 1 96.69 239 PRO B N 1
ATOM 5804 C CA . PRO B 1 239 ? 19.594 9.805 1.461 1 96.69 239 PRO B CA 1
ATOM 5805 C C . PRO B 1 239 ? 20.297 10.969 0.768 1 96.69 239 PRO B C 1
ATOM 5807 O O . PRO B 1 239 ? 21.531 11.094 0.857 1 96.69 239 PRO B O 1
ATOM 5810 N N . ASP B 1 240 ? 19.594 11.797 0.028 1 95.31 240 ASP B N 1
ATOM 5811 C CA . ASP B 1 240 ? 20.109 13 -0.622 1 95.31 240 ASP B CA 1
ATOM 5812 C C . ASP B 1 240 ? 21.344 12.703 -1.449 1 95.31 240 ASP B C 1
ATOM 5814 O O . ASP B 1 240 ? 22.359 13.391 -1.327 1 95.31 240 ASP B O 1
ATOM 5818 N N . ILE B 1 241 ? 21.328 11.578 -2.156 1 96.5 241 ILE B N 1
ATOM 5819 C CA . ILE B 1 241 ? 22.422 11.234 -3.066 1 96.5 241 ILE B CA 1
ATOM 5820 C C . ILE B 1 241 ? 22.234 11.961 -4.395 1 96.5 241 ILE B C 1
ATOM 5822 O O . ILE B 1 241 ? 21.406 11.555 -5.227 1 96.5 241 ILE B O 1
ATOM 5826 N N . LYS B 1 242 ? 23 12.945 -4.617 1 94.19 242 LYS B N 1
ATOM 5827 C CA . LYS B 1 242 ? 22.828 13.883 -5.723 1 94.19 242 LYS B CA 1
ATOM 5828 C C . LYS B 1 242 ? 22.703 13.148 -7.055 1 94.19 242 LYS B C 1
ATOM 5830 O O . LYS B 1 242 ? 21.797 13.445 -7.852 1 94.19 242 LYS B O 1
ATOM 5835 N N . ALA B 1 243 ? 23.516 12.164 -7.289 1 93.75 243 ALA B N 1
ATOM 5836 C CA . ALA B 1 243 ? 23.578 11.461 -8.562 1 93.75 243 ALA B CA 1
ATOM 5837 C C . ALA B 1 243 ? 22.359 10.555 -8.758 1 93.75 243 ALA B C 1
ATOM 5839 O O . ALA B 1 243 ? 22.094 10.094 -9.867 1 93.75 243 ALA B O 1
ATOM 5840 N N . LYS B 1 244 ? 21.609 10.367 -7.695 1 95.88 244 LYS B N 1
ATOM 5841 C CA . LYS B 1 244 ? 20.531 9.391 -7.77 1 95.88 244 LYS B CA 1
ATOM 5842 C C . LYS B 1 244 ? 19.188 10.031 -7.434 1 95.88 244 LYS B C 1
ATOM 5844 O O . LYS B 1 244 ? 18.188 9.336 -7.25 1 95.88 244 LYS B O 1
ATOM 5849 N N . LEU B 1 245 ? 19.172 11.32 -7.324 1 94.94 245 LEU B N 1
ATOM 5850 C CA . LEU B 1 245 ? 17.938 12.062 -7.102 1 94.94 245 LEU B CA 1
ATOM 5851 C C . LEU B 1 245 ? 17.062 12.039 -8.352 1 94.94 245 LEU B C 1
ATOM 5853 O O . LEU B 1 245 ? 17.562 12.188 -9.469 1 94.94 245 LEU B O 1
ATOM 5857 N N . PRO B 1 246 ? 15.797 11.773 -8.227 1 97.5 246 PRO B N 1
ATOM 5858 C CA . PRO B 1 246 ? 14.914 11.859 -9.391 1 97.5 246 PRO B CA 1
ATOM 5859 C C . PRO B 1 246 ? 14.867 13.266 -9.984 1 97.5 246 PRO B C 1
ATOM 5861 O O . PRO B 1 246 ? 15.023 14.25 -9.258 1 97.5 246 PRO B O 1
ATOM 5864 N N . ASP B 1 247 ? 14.695 13.391 -11.242 1 97.19 247 ASP B N 1
ATOM 5865 C CA . ASP B 1 247 ? 14.516 14.68 -11.898 1 97.19 247 ASP B CA 1
ATOM 5866 C C . ASP B 1 247 ? 13.078 14.844 -12.391 1 97.19 247 ASP B C 1
ATOM 5868 O O . ASP B 1 247 ? 12.75 15.844 -13.039 1 97.19 247 ASP B O 1
ATOM 5872 N N . GLY B 1 248 ? 12.203 13.859 -12.117 1 96.94 248 GLY B N 1
ATOM 5873 C CA . GLY B 1 248 ? 10.781 13.906 -12.43 1 96.94 248 GLY B CA 1
ATOM 5874 C C . GLY B 1 248 ? 9.945 13.047 -11.5 1 96.94 248 GLY B C 1
ATOM 5875 O O . GLY B 1 248 ? 10.461 12.141 -10.852 1 96.94 248 GLY B O 1
ATOM 5876 N N . MET B 1 249 ? 8.758 13.406 -11.406 1 97.69 249 MET B N 1
ATOM 5877 C CA . MET B 1 249 ? 7.77 12.695 -10.602 1 97.69 249 MET B CA 1
ATOM 5878 C C . MET B 1 249 ? 6.434 12.609 -11.328 1 97.69 249 MET B C 1
ATOM 5880 O O . MET B 1 249 ? 5.992 13.586 -11.945 1 97.69 249 MET B O 1
ATOM 5884 N N . GLU B 1 250 ? 5.875 11.438 -11.422 1 98.5 250 GLU B N 1
ATOM 5885 C CA . GLU B 1 250 ? 4.531 11.258 -11.961 1 98.5 250 GLU B CA 1
ATOM 5886 C C . GLU B 1 250 ? 3.562 10.773 -10.891 1 98.5 250 GLU B C 1
ATOM 5888 O O . GLU B 1 250 ? 3.893 9.875 -10.109 1 98.5 250 GLU B O 1
ATOM 5893 N N . VAL B 1 251 ? 2.379 11.383 -10.836 1 98.75 251 VAL B N 1
ATOM 5894 C CA . VAL B 1 251 ? 1.396 11.086 -9.805 1 98.75 251 VAL B CA 1
ATOM 5895 C C . VAL B 1 251 ? 0.091 10.625 -10.445 1 98.75 251 VAL B C 1
ATOM 5897 O O . VAL B 1 251 ? -0.389 11.234 -11.398 1 98.75 251 VAL B O 1
ATOM 5900 N N . ILE B 1 252 ? -0.462 9.539 -9.961 1 98.81 252 ILE B N 1
ATOM 5901 C CA . ILE B 1 252 ? -1.784 9.031 -10.32 1 98.81 252 ILE B CA 1
ATOM 5902 C C . ILE B 1 252 ? -2.605 8.797 -9.055 1 98.81 252 ILE B C 1
ATOM 5904 O O . ILE B 1 252 ? -2.104 8.234 -8.078 1 98.81 252 ILE B O 1
ATOM 5908 N N . SER B 1 253 ? -3.832 9.242 -9.062 1 98.75 253 SER B N 1
ATOM 5909 C CA . SER B 1 253 ? -4.648 9.062 -7.867 1 98.75 253 SER B CA 1
ATOM 5910 C C . SER B 1 253 ? -5.961 8.359 -8.195 1 98.75 253 SER B C 1
ATOM 5912 O O . SER B 1 253 ? -6.383 8.32 -9.352 1 98.75 253 SER B O 1
ATOM 5914 N N . SER B 1 254 ? -6.52 7.691 -7.23 1 98.62 254 SER B N 1
ATOM 5915 C CA . SER B 1 254 ? -7.855 7.109 -7.227 1 98.62 254 SER B CA 1
ATOM 5916 C C . SER B 1 254 ? -8.641 7.527 -5.988 1 98.62 254 SER B C 1
ATOM 5918 O O . SER B 1 254 ? -8.281 7.156 -4.867 1 98.62 254 SER B O 1
ATOM 5920 N N . LEU B 1 255 ? -9.711 8.281 -6.219 1 98.5 255 LEU B N 1
ATOM 5921 C CA . LEU B 1 255 ? -10.469 8.805 -5.086 1 98.5 255 LEU B CA 1
ATOM 5922 C C . LEU B 1 255 ? -11.805 8.086 -4.945 1 98.5 255 LEU B C 1
ATOM 5924 O O . LEU B 1 255 ? -12.445 7.75 -5.949 1 98.5 255 LEU B O 1
ATOM 5928 N N . ILE B 1 256 ? -12.18 7.781 -3.766 1 98.19 256 ILE B N 1
ATOM 5929 C CA . ILE B 1 256 ? -13.555 7.418 -3.438 1 98.19 256 ILE B CA 1
ATOM 5930 C C . ILE B 1 256 ? -14.281 8.625 -2.848 1 98.19 256 ILE B C 1
ATOM 5932 O O . ILE B 1 256 ? -13.891 9.133 -1.796 1 98.19 256 ILE B O 1
ATOM 5936 N N . GLN B 1 257 ? -15.258 9.047 -3.523 1 97.94 257 GLN B N 1
ATOM 5937 C CA . GLN B 1 257 ? -16.078 10.164 -3.064 1 97.94 257 GLN B CA 1
ATOM 5938 C C . GLN B 1 257 ? -17.328 9.68 -2.336 1 97.94 257 GLN B C 1
ATOM 5940 O O . GLN B 1 257 ? -17.547 8.469 -2.219 1 97.94 257 GLN B O 1
ATOM 5945 N N . PRO B 1 258 ? -18.125 10.57 -1.752 1 97.56 258 PRO B N 1
ATOM 5946 C CA . PRO B 1 258 ? -19.25 10.141 -0.928 1 97.56 258 PRO B CA 1
ATOM 5947 C C . PRO B 1 258 ? -20.234 9.258 -1.692 1 97.56 258 PRO B C 1
ATOM 5949 O O . PRO B 1 258 ? -20.859 8.375 -1.103 1 97.56 258 PRO B O 1
ATOM 5952 N N . ASP B 1 259 ? -20.359 9.477 -2.992 1 97.25 259 ASP B N 1
ATOM 5953 C CA . ASP B 1 259 ? -21.266 8.641 -3.766 1 97.25 259 ASP B CA 1
ATOM 5954 C C . ASP B 1 259 ? -20.797 7.188 -3.787 1 97.25 259 ASP B C 1
ATOM 5956 O O . ASP B 1 259 ? -21.594 6.262 -3.688 1 97.25 259 ASP B O 1
ATOM 5960 N N . GLY B 1 260 ? -19.484 6.938 -3.908 1 96.94 260 GLY B N 1
ATOM 5961 C CA . GLY B 1 260 ? -18.938 5.598 -3.805 1 96.94 260 GLY B CA 1
ATOM 5962 C C . GLY B 1 260 ? -19.078 5 -2.416 1 96.94 260 GLY B C 1
ATOM 5963 O O . GLY B 1 260 ? -19.391 3.816 -2.273 1 96.94 260 GLY B O 1
ATOM 5964 N N . PHE B 1 261 ? -18.953 5.844 -1.468 1 96.38 261 PHE B N 1
ATOM 5965 C CA . PHE B 1 261 ? -19 5.398 -0.08 1 96.38 261 PHE B CA 1
ATOM 5966 C C . PHE B 1 261 ? -20.406 4.91 0.272 1 96.38 261 PHE B C 1
ATOM 5968 O O . PHE B 1 261 ? -20.562 3.865 0.906 1 96.38 261 PHE B O 1
ATOM 5975 N N . ILE B 1 262 ? -21.406 5.586 -0.13 1 95.62 262 ILE B N 1
ATOM 5976 C CA . ILE B 1 262 ? -22.766 5.199 0.263 1 95.62 262 ILE B CA 1
ATOM 5977 C C . ILE B 1 262 ? -23.234 4.031 -0.6 1 95.62 262 ILE B C 1
ATOM 5979 O O . ILE B 1 262 ? -24.25 3.4 -0.299 1 95.62 262 ILE B O 1
ATOM 5983 N N . THR B 1 263 ? -22.5 3.803 -1.728 1 96.12 263 THR B N 1
ATOM 5984 C CA . THR B 1 263 ? -22.75 2.598 -2.512 1 96.12 263 THR B CA 1
ATOM 5985 C C . THR B 1 263 ? -22.234 1.362 -1.782 1 96.12 263 THR B C 1
ATOM 5987 O O . THR B 1 263 ? -22.812 0.279 -1.9 1 96.12 263 THR B O 1
ATOM 5990 N N . GLN B 1 264 ? -21.172 1.513 -0.944 1 96.81 264 GLN B N 1
ATOM 5991 C CA . GLN B 1 264 ? -20.656 0.436 -0.103 1 96.81 264 GLN B CA 1
ATOM 5992 C C . GLN B 1 264 ? -21.656 0.071 0.99 1 96.81 264 GLN B C 1
ATOM 5994 O O . GLN B 1 264 ? -21.828 -1.105 1.319 1 96.81 264 GLN B O 1
ATOM 5999 N N . MET B 1 265 ? -22.266 1.083 1.573 1 96.69 265 MET B N 1
ATOM 6000 C CA . MET B 1 265 ? -23.25 0.99 2.643 1 96.69 265 MET B CA 1
ATOM 6001 C C . MET B 1 265 ? -24.438 1.909 2.367 1 96.69 265 MET B C 1
ATOM 6003 O O . MET B 1 265 ? -24.359 3.117 2.592 1 96.69 265 MET B O 1
ATOM 6007 N N . ASN B 1 266 ? -25.547 1.322 2.025 1 94.88 266 ASN B N 1
ATOM 6008 C CA . ASN B 1 266 ? -26.688 2.129 1.602 1 94.88 266 ASN B CA 1
ATOM 6009 C C . ASN B 1 266 ? -27.672 2.344 2.742 1 94.88 266 ASN B C 1
ATOM 6011 O O . ASN B 1 266 ? -27.438 1.905 3.869 1 94.88 266 ASN B O 1
ATOM 6015 N N . GLU B 1 267 ? -28.75 3.01 2.434 1 94.06 267 GLU B N 1
ATOM 6016 C CA . GLU B 1 267 ? -29.734 3.432 3.422 1 94.06 267 GLU B CA 1
ATOM 6017 C C . GLU B 1 267 ? -30.297 2.234 4.18 1 94.06 267 GLU B C 1
ATOM 6019 O O . GLU B 1 267 ? -30.484 2.295 5.395 1 94.06 267 GLU B O 1
ATOM 6024 N N . GLN B 1 268 ? -30.562 1.137 3.461 1 93.75 268 GLN B N 1
ATOM 6025 C CA . GLN B 1 268 ? -31.094 -0.063 4.09 1 93.75 268 GLN B CA 1
ATOM 6026 C C . GLN B 1 268 ? -30.109 -0.663 5.082 1 93.75 268 GLN B C 1
ATOM 6028 O O . GLN B 1 268 ? -30.5 -1.203 6.117 1 93.75 268 GLN B O 1
ATOM 6033 N N . ASP B 1 269 ? -28.875 -0.562 4.789 1 96.81 269 ASP B N 1
ATOM 6034 C CA . ASP B 1 269 ? -27.844 -1.085 5.68 1 96.81 269 ASP B CA 1
ATOM 6035 C C . ASP B 1 269 ? -27.844 -0.352 7.02 1 96.81 269 ASP B C 1
ATOM 6037 O O . ASP B 1 269 ? -27.766 -0.98 8.078 1 96.81 269 ASP B O 1
ATOM 6041 N N . TYR B 1 270 ? -27.922 0.963 6.969 1 96.12 270 TYR B N 1
ATOM 6042 C CA . TYR B 1 270 ? -27.891 1.759 8.188 1 96.12 270 TYR B CA 1
ATOM 6043 C C . TYR B 1 270 ? -29.094 1.453 9.07 1 96.12 270 TYR B C 1
ATOM 6045 O O . TYR B 1 270 ? -28.984 1.468 10.305 1 96.12 270 TYR B O 1
ATOM 6053 N N . ALA B 1 271 ? -30.188 1.241 8.406 1 93.81 271 ALA B N 1
ATOM 6054 C CA . ALA B 1 271 ? -31.359 0.821 9.172 1 93.81 271 ALA B CA 1
ATOM 6055 C C . ALA B 1 271 ? -31.109 -0.504 9.883 1 93.81 271 ALA B C 1
ATOM 6057 O O . ALA B 1 271 ? -31.625 -0.732 10.984 1 93.81 271 ALA B O 1
ATOM 6058 N N . GLY B 1 272 ? -30.297 -1.355 9.227 1 93.56 272 GLY B N 1
ATOM 6059 C CA . GLY B 1 272 ? -29.938 -2.627 9.828 1 93.56 272 GLY B CA 1
ATOM 6060 C C . GLY B 1 272 ? -29 -2.479 11.016 1 93.56 272 GLY B C 1
ATOM 6061 O O . GLY B 1 272 ? -29.078 -3.252 11.977 1 93.56 272 GLY B O 1
ATOM 6062 N N . TYR B 1 273 ? -28.125 -1.402 10.945 1 95.56 273 TYR B N 1
ATOM 6063 C CA . TYR B 1 273 ? -27.125 -1.206 12 1 95.56 273 TYR B CA 1
ATOM 6064 C C . TYR B 1 273 ? -27.766 -0.592 13.242 1 95.56 273 TYR B C 1
ATOM 6066 O O . TYR B 1 273 ? -27.406 -0.936 14.367 1 95.56 273 TYR B O 1
ATOM 6074 N N . PHE B 1 274 ? -28.734 0.394 13.008 1 94.75 274 PHE B N 1
ATOM 6075 C CA . PHE B 1 274 ? -29.156 1.263 14.102 1 94.75 274 PHE B CA 1
ATOM 6076 C C . PHE B 1 274 ? -30.656 1.171 14.312 1 94.75 274 PHE B C 1
ATOM 6078 O O . PHE B 1 274 ? -31.203 1.791 15.227 1 94.75 274 PHE B O 1
ATOM 6085 N N . ASN B 1 275 ? -31.328 0.437 13.516 1 89.31 275 ASN B N 1
ATOM 6086 C CA . ASN B 1 275 ? -32.781 0.255 13.594 1 89.31 275 ASN B CA 1
ATOM 6087 C C . ASN B 1 275 ? -33.5 1.592 13.57 1 89.31 275 ASN B C 1
ATOM 6089 O O . ASN B 1 275 ? -33.25 2.426 12.703 1 89.31 275 ASN B O 1
ATOM 6093 N N . ALA B 1 276 ? -34.406 1.805 14.539 1 90.5 276 ALA B N 1
ATOM 6094 C CA . ALA B 1 276 ? -35.281 2.967 14.562 1 90.5 276 ALA B CA 1
ATOM 6095 C C . ALA B 1 276 ? -34.5 4.246 14.836 1 90.5 276 ALA B C 1
ATOM 6097 O O . ALA B 1 276 ? -34.906 5.332 14.406 1 90.5 276 ALA B O 1
ATOM 6098 N N . GLU B 1 277 ? -33.438 4.07 15.367 1 93.88 277 GLU B N 1
ATOM 6099 C CA . GLU B 1 277 ? -32.656 5.246 15.695 1 93.88 277 GLU B CA 1
ATOM 6100 C C . GLU B 1 277 ? -32.125 5.938 14.438 1 93.88 277 GLU B C 1
ATOM 6102 O O . GLU B 1 277 ? -32.062 7.168 14.383 1 93.88 277 GLU B O 1
ATOM 6107 N N . TYR B 1 278 ? -31.859 5.176 13.445 1 94.5 278 TYR B N 1
ATOM 6108 C CA . TYR B 1 278 ? -31.344 5.766 12.219 1 94.5 278 TYR B CA 1
ATOM 6109 C C . TYR B 1 278 ? -32.375 6.641 11.547 1 94.5 278 TYR B C 1
ATOM 6111 O O . TYR B 1 278 ? -32.062 7.703 11.008 1 94.5 278 TYR B O 1
ATOM 6119 N N . GLU B 1 279 ? -33.594 6.129 11.57 1 91.25 279 GLU B N 1
ATOM 6120 C CA . GLU B 1 279 ? -34.688 6.859 10.93 1 91.25 279 GLU B CA 1
ATOM 6121 C C . GLU B 1 279 ? -34.906 8.227 11.57 1 91.25 279 GLU B C 1
ATOM 6123 O O . GLU B 1 279 ? -35.312 9.18 10.898 1 91.25 279 GLU B O 1
ATOM 6128 N N . SER B 1 280 ? -34.562 8.312 12.789 1 91.31 280 SER B N 1
ATOM 6129 C CA . SER B 1 280 ? -34.75 9.562 13.516 1 91.31 280 SER B CA 1
ATOM 6130 C C . SER B 1 280 ? -33.719 10.602 13.125 1 91.31 280 SER B C 1
ATOM 6132 O O . SER B 1 280 ? -33.906 11.805 13.336 1 91.31 280 SER B O 1
ATOM 6134 N N . VAL B 1 281 ? -32.594 10.172 12.539 1 92.25 281 VAL B N 1
ATOM 6135 C CA . VAL B 1 281 ? -31.531 11.109 12.266 1 92.25 281 VAL B CA 1
ATOM 6136 C C . VAL B 1 281 ? -31.328 11.25 10.758 1 92.25 281 VAL B C 1
ATOM 6138 O O . VAL B 1 281 ? -30.672 12.188 10.289 1 92.25 281 VAL B O 1
ATOM 6141 N N . LYS B 1 282 ? -31.875 10.352 10.008 1 93 282 LYS B N 1
ATOM 6142 C CA . LYS B 1 282 ? -31.766 10.383 8.555 1 93 282 LYS B CA 1
ATOM 6143 C C . LYS B 1 282 ? -32.5 11.594 7.984 1 93 282 LYS B C 1
ATOM 6145 O O . LYS B 1 282 ? -33.688 11.781 8.242 1 93 282 LYS B O 1
ATOM 6150 N N . VAL B 1 283 ? -31.766 12.359 7.207 1 95.25 283 VAL B N 1
ATOM 6151 C CA . VAL B 1 283 ? -32.375 13.562 6.633 1 95.25 283 VAL B CA 1
ATOM 6152 C C . VAL B 1 283 ? -32.656 13.344 5.148 1 95.25 283 VAL B C 1
ATOM 6154 O O . VAL B 1 283 ? -33.656 13.844 4.621 1 95.25 283 VAL B O 1
ATOM 6157 N N . TYR B 1 284 ? -31.781 12.609 4.473 1 96.12 284 TYR B N 1
ATOM 6158 C CA . TYR B 1 284 ? -31.859 12.43 3.029 1 96.12 284 TYR B CA 1
ATOM 6159 C C . TYR B 1 284 ? -31.953 10.945 2.67 1 96.12 284 TYR B C 1
ATOM 6161 O O . TYR B 1 284 ? -31.344 10.102 3.332 1 96.12 284 TYR B O 1
ATOM 6169 N N . LYS B 1 285 ? -32.625 10.742 1.586 1 95.19 285 LYS B N 1
ATOM 6170 C CA . LYS B 1 285 ? -32.594 9.414 0.969 1 95.19 285 LYS B CA 1
ATOM 6171 C C . LYS B 1 285 ? -31.359 9.273 0.071 1 95.19 285 LYS B C 1
ATOM 6173 O O . LYS B 1 285 ? -30.781 10.273 -0.353 1 95.19 285 LYS B O 1
ATOM 6178 N N . ASP B 1 286 ? -30.969 8.031 -0.152 1 95.06 286 ASP B N 1
ATOM 6179 C CA . ASP B 1 286 ? -29.781 7.781 -0.971 1 95.06 286 ASP B CA 1
ATOM 6180 C C . ASP B 1 286 ? -29.906 8.453 -2.334 1 95.06 286 ASP B C 1
ATOM 6182 O O . ASP B 1 286 ? -28.922 9.008 -2.848 1 95.06 286 ASP B O 1
ATOM 6186 N N . GLU B 1 287 ? -31.031 8.438 -2.879 1 95.81 287 GLU B N 1
ATOM 6187 C CA . GLU B 1 287 ? -31.25 9.047 -4.184 1 95.81 287 GLU B CA 1
ATOM 6188 C C . GLU B 1 287 ? -30.953 10.547 -4.145 1 95.81 287 GLU B C 1
ATOM 6190 O O . GLU B 1 287 ? -30.344 11.086 -5.07 1 95.81 287 GLU B O 1
ATOM 6195 N N . GLN B 1 288 ? -31.375 11.188 -3.094 1 97.19 288 GLN B N 1
ATOM 6196 C CA . GLN B 1 288 ? -31.094 12.609 -2.914 1 97.19 288 GLN B CA 1
ATOM 6197 C C . GLN B 1 288 ? -29.609 12.852 -2.719 1 97.19 288 GLN B C 1
ATOM 6199 O O . GLN B 1 288 ? -29.047 13.789 -3.297 1 97.19 288 GLN B O 1
ATOM 6204 N N . LEU B 1 289 ? -29.062 11.984 -1.939 1 97 289 LEU B N 1
ATOM 6205 C CA . LEU B 1 289 ? -27.641 12.125 -1.613 1 97 289 LEU B CA 1
ATOM 6206 C C . LEU B 1 289 ? -26.781 12 -2.865 1 97 289 LEU B C 1
ATOM 6208 O O . LEU B 1 289 ? -25.766 12.688 -3 1 97 289 LEU B O 1
ATOM 6212 N N . MET B 1 290 ? -27.141 11.148 -3.766 1 96.25 290 MET B N 1
ATOM 6213 C CA . MET B 1 290 ? -26.375 10.945 -4.996 1 96.25 290 MET B CA 1
ATOM 6214 C C . MET B 1 290 ? -26.281 12.25 -5.785 1 96.25 290 MET B C 1
ATOM 6216 O O . MET B 1 290 ? -25.234 12.531 -6.387 1 96.25 290 MET B O 1
ATOM 6220 N N . ASN B 1 291 ? -27.266 13.047 -5.707 1 96.31 291 ASN B N 1
ATOM 6221 C CA . ASN B 1 291 ? -27.266 14.344 -6.371 1 96.31 291 ASN B CA 1
ATOM 6222 C C . ASN B 1 291 ? -26.469 15.375 -5.566 1 96.31 291 ASN B C 1
ATOM 6224 O O . ASN B 1 291 ? -25.703 16.156 -6.133 1 96.31 291 ASN B O 1
ATOM 6228 N N . ILE B 1 292 ? -26.656 15.289 -4.289 1 96.88 292 ILE B N 1
ATOM 6229 C CA . ILE B 1 292 ? -26.031 16.266 -3.395 1 96.88 292 ILE B CA 1
ATOM 6230 C C . ILE B 1 292 ? -24.516 16.094 -3.414 1 96.88 292 ILE B C 1
ATOM 6232 O O . ILE B 1 292 ? -23.766 17.062 -3.344 1 96.88 292 ILE B O 1
ATOM 6236 N N . PHE B 1 293 ? -24.047 14.859 -3.557 1 96.62 293 PHE B N 1
ATOM 6237 C CA . PHE B 1 293 ? -22.641 14.508 -3.4 1 96.62 293 PHE B CA 1
ATOM 6238 C C . PHE B 1 293 ? -21.859 14.859 -4.66 1 96.62 293 PHE B C 1
ATOM 6240 O O . PHE B 1 293 ? -20.656 14.617 -4.734 1 96.62 293 PHE B O 1
ATOM 6247 N N . GLU B 1 294 ? -22.578 15.469 -5.621 1 93.44 294 GLU B N 1
ATOM 6248 C CA . GLU B 1 294 ? -21.875 15.844 -6.844 1 93.44 294 GLU B CA 1
ATOM 6249 C C . GLU B 1 294 ? -20.719 16.797 -6.547 1 93.44 294 GLU B C 1
ATOM 6251 O O . GLU B 1 294 ? -20.922 17.859 -5.941 1 93.44 294 GLU B O 1
ATOM 6256 N N . ASN B 1 295 ? -19.516 16.469 -6.773 1 94 295 ASN B N 1
ATOM 6257 C CA . ASN B 1 295 ? -18.281 17.25 -6.652 1 94 295 ASN B CA 1
ATOM 6258 C C . ASN B 1 295 ? -17.844 17.359 -5.195 1 94 295 ASN B C 1
ATOM 6260 O O . ASN B 1 295 ? -17.094 18.281 -4.848 1 94 295 ASN B O 1
ATOM 6264 N N . TYR B 1 296 ? -18.438 16.547 -4.273 1 97.06 296 TYR B N 1
ATOM 6265 C CA . TYR B 1 296 ? -17.922 16.5 -2.908 1 97.06 296 TYR B CA 1
ATOM 6266 C C . TYR B 1 296 ? -16.5 15.945 -2.873 1 97.06 296 TYR B C 1
ATOM 6268 O O . TYR B 1 296 ? -16.109 15.172 -3.752 1 97.06 296 TYR B O 1
ATOM 6276 N N . GLY B 1 297 ? -15.766 16.391 -1.896 1 97.44 297 GLY B N 1
ATOM 6277 C CA . GLY B 1 297 ? -14.398 15.93 -1.709 1 97.44 297 GLY B CA 1
ATOM 6278 C C . GLY B 1 297 ? -14.32 14.445 -1.406 1 97.44 297 GLY B C 1
ATOM 6279 O O . GLY B 1 297 ? -15.312 13.828 -1.028 1 97.44 297 GLY B O 1
ATOM 6280 N N . GLU B 1 298 ? -13.18 13.914 -1.538 1 98.19 298 GLU B N 1
ATOM 6281 C CA . GLU B 1 298 ? -12.953 12.477 -1.411 1 98.19 298 GLU B CA 1
ATOM 6282 C C . GLU B 1 298 ? -13 12.039 0.05 1 98.19 298 GLU B C 1
ATOM 6284 O O . GLU B 1 298 ? -12.555 12.766 0.938 1 98.19 298 GLU B O 1
ATOM 6289 N N . VAL B 1 299 ? -13.547 10.812 0.257 1 97.5 299 VAL B N 1
ATOM 6290 C CA . VAL B 1 299 ? -13.516 10.125 1.541 1 97.5 299 VAL B CA 1
ATOM 6291 C C . VAL B 1 299 ? -12.195 9.375 1.691 1 97.5 299 VAL B C 1
ATOM 6293 O O . VAL B 1 299 ? -11.492 9.539 2.689 1 97.5 299 VAL B O 1
ATOM 6296 N N . ASP B 1 300 ? -11.844 8.617 0.692 1 98.06 300 ASP B N 1
ATOM 6297 C CA . ASP B 1 300 ? -10.609 7.828 0.656 1 98.06 300 ASP B CA 1
ATOM 6298 C C . ASP B 1 300 ? -9.82 8.109 -0.619 1 98.06 300 ASP B C 1
ATOM 6300 O O . ASP B 1 300 ? -10.375 8.578 -1.612 1 98.06 300 ASP B O 1
ATOM 6304 N N . ALA B 1 301 ? -8.523 7.848 -0.562 1 98.75 301 ALA B N 1
ATOM 6305 C CA . ALA B 1 301 ? -7.664 8.07 -1.718 1 98.75 301 ALA B CA 1
ATOM 6306 C C . ALA B 1 301 ? -6.527 7.055 -1.76 1 98.75 301 ALA B C 1
ATOM 6308 O O . ALA B 1 301 ? -5.996 6.66 -0.717 1 98.75 301 ALA B O 1
ATOM 6309 N N . ALA B 1 302 ? -6.223 6.555 -2.912 1 98.81 302 ALA B N 1
ATOM 6310 C CA . ALA B 1 302 ? -5 5.816 -3.213 1 98.81 302 ALA B CA 1
ATOM 6311 C C . ALA B 1 302 ? -4.152 6.555 -4.242 1 98.81 302 ALA B C 1
ATOM 6313 O O . ALA B 1 302 ? -4.668 7.016 -5.266 1 98.81 302 ALA B O 1
ATOM 6314 N N . ILE B 1 303 ? -2.898 6.75 -3.924 1 98.88 303 ILE B N 1
ATOM 6315 C CA . ILE B 1 303 ? -2.002 7.504 -4.793 1 98.88 303 ILE B CA 1
ATOM 6316 C C . ILE B 1 303 ? -0.822 6.625 -5.203 1 98.88 303 ILE B C 1
ATOM 6318 O O . ILE B 1 303 ? -0.245 5.922 -4.371 1 98.88 303 ILE B O 1
ATOM 6322 N N . LEU B 1 304 ? -0.517 6.578 -6.441 1 98.88 304 LEU B N 1
ATOM 6323 C CA . LEU B 1 304 ? 0.668 5.953 -7.02 1 98.88 304 LEU B CA 1
ATOM 6324 C C . LEU B 1 304 ? 1.626 7.008 -7.566 1 98.88 304 LEU B C 1
ATOM 6326 O O . LEU B 1 304 ? 1.237 7.84 -8.391 1 98.88 304 LEU B O 1
ATOM 6330 N N . ILE B 1 305 ? 2.834 6.996 -7.055 1 98.88 305 ILE B N 1
ATOM 6331 C CA . ILE B 1 305 ? 3.84 7.973 -7.457 1 98.88 305 ILE B CA 1
ATOM 6332 C C . ILE B 1 305 ? 5.051 7.258 -8.055 1 98.88 305 ILE B C 1
ATOM 6334 O O . ILE B 1 305 ? 5.578 6.316 -7.453 1 98.88 305 ILE B O 1
ATOM 6338 N N . ARG B 1 306 ? 5.496 7.688 -9.211 1 98.12 306 ARG B N 1
ATOM 6339 C CA . ARG B 1 306 ? 6.723 7.238 -9.852 1 98.12 306 ARG B CA 1
ATOM 6340 C C . ARG B 1 306 ? 7.82 8.297 -9.742 1 98.12 306 ARG B C 1
ATOM 6342 O O . ARG B 1 306 ? 7.605 9.461 -10.094 1 98.12 306 ARG B O 1
ATOM 6349 N N . MET B 1 307 ? 8.883 7.906 -9.242 1 98.56 307 MET B N 1
ATOM 6350 C CA . MET B 1 307 ? 10.062 8.766 -9.25 1 98.56 307 MET B CA 1
ATOM 6351 C C . MET B 1 307 ? 10.953 8.453 -10.445 1 98.56 307 MET B C 1
ATOM 6353 O O . MET B 1 307 ? 11.383 7.309 -10.625 1 98.56 307 MET B O 1
ATOM 6357 N N . LEU B 1 308 ? 11.258 9.422 -11.266 1 98 308 LEU B N 1
ATOM 6358 C CA . LEU B 1 308 ? 11.945 9.188 -12.531 1 98 308 LEU B CA 1
ATOM 6359 C C . LEU B 1 308 ? 13.32 9.844 -12.539 1 98 308 LEU B C 1
ATOM 6361 O O . LEU B 1 308 ? 13.492 10.945 -12 1 98 308 LEU B O 1
ATOM 6365 N N . LYS B 1 309 ? 14.234 9.195 -12.992 1 97.38 309 LYS B N 1
ATOM 6366 C CA . LYS B 1 309 ? 15.547 9.75 -13.32 1 97.38 309 LYS B CA 1
ATOM 6367 C C . LYS B 1 309 ? 15.883 9.523 -14.797 1 97.38 309 LYS B C 1
ATOM 6369 O O . LYS B 1 309 ? 15.977 8.375 -15.25 1 97.38 309 LYS B O 1
ATOM 6374 N N . GLU B 1 310 ? 16.031 10.57 -15.609 1 94.75 310 GLU B N 1
ATOM 6375 C CA . GLU B 1 310 ? 16.266 10.484 -17.047 1 94.75 310 GLU B CA 1
ATOM 6376 C C . GLU B 1 310 ? 15.234 9.578 -17.719 1 94.75 310 GLU B C 1
ATOM 6378 O O . GLU B 1 310 ? 15.594 8.672 -18.484 1 94.75 310 GLU B O 1
ATOM 6383 N N . LYS B 1 311 ? 14 9.648 -17.297 1 92.88 311 LYS B N 1
ATOM 6384 C CA . LYS B 1 311 ? 12.812 9.008 -17.859 1 92.88 311 LYS B CA 1
ATOM 6385 C C . LYS B 1 311 ? 12.719 7.547 -17.422 1 92.88 311 LYS B C 1
ATOM 6387 O O . LYS B 1 311 ? 11.82 6.82 -17.859 1 92.88 311 LYS B O 1
ATOM 6392 N N . ARG B 1 312 ? 13.625 7.117 -16.547 1 95.5 312 ARG B N 1
ATOM 6393 C CA . ARG B 1 312 ? 13.57 5.766 -16 1 95.5 312 ARG B CA 1
ATOM 6394 C C . ARG B 1 312 ? 12.914 5.758 -14.633 1 95.5 312 ARG B C 1
ATOM 6396 O O . ARG B 1 312 ? 13.234 6.594 -13.781 1 95.5 312 ARG B O 1
ATOM 6403 N N . ASN B 1 313 ? 12 4.844 -14.484 1 97.88 313 ASN B N 1
ATOM 6404 C CA . ASN B 1 313 ? 11.391 4.695 -13.164 1 97.88 313 ASN B CA 1
ATOM 6405 C C . ASN B 1 313 ? 12.367 4.102 -12.156 1 97.88 313 ASN B C 1
ATOM 6407 O O . ASN B 1 313 ? 12.852 2.984 -12.336 1 97.88 313 ASN B O 1
ATOM 6411 N N . ILE B 1 314 ? 12.672 4.84 -11.047 1 98.25 314 ILE B N 1
ATOM 6412 C CA . ILE B 1 314 ? 13.688 4.363 -10.117 1 98.25 314 ILE B CA 1
ATOM 6413 C C . ILE B 1 314 ? 13.055 4.098 -8.75 1 98.25 314 ILE B C 1
ATOM 6415 O O . ILE B 1 314 ? 13.719 3.58 -7.848 1 98.25 314 ILE B O 1
ATOM 6419 N N . ALA B 1 315 ? 11.805 4.414 -8.594 1 98.62 315 ALA B N 1
ATOM 6420 C CA . ALA B 1 315 ? 11.117 4.117 -7.344 1 98.62 315 ALA B CA 1
ATOM 6421 C C . ALA B 1 315 ? 9.602 4.223 -7.508 1 98.62 315 ALA B C 1
ATOM 6423 O O . ALA B 1 315 ? 9.109 5.113 -8.203 1 98.62 315 ALA B O 1
ATOM 6424 N N . ASN B 1 316 ? 8.883 3.287 -6.941 1 98.69 316 ASN B N 1
ATOM 6425 C CA . ASN B 1 316 ? 7.438 3.375 -6.793 1 98.69 316 ASN B CA 1
ATOM 6426 C C . ASN B 1 316 ? 7.039 3.719 -5.359 1 98.69 316 ASN B C 1
ATOM 6428 O O . ASN B 1 316 ? 7.531 3.109 -4.41 1 98.69 316 ASN B O 1
ATOM 6432 N N . ILE B 1 317 ? 6.188 4.688 -5.207 1 98.81 317 ILE B N 1
ATOM 6433 C CA . ILE B 1 317 ? 5.609 5.055 -3.92 1 98.81 317 ILE B CA 1
ATOM 6434 C C . ILE B 1 317 ? 4.09 4.922 -3.979 1 98.81 317 ILE B C 1
ATOM 6436 O O . ILE B 1 317 ? 3.457 5.383 -4.934 1 98.81 317 ILE B O 1
ATOM 6440 N N . THR B 1 318 ? 3.521 4.199 -3.037 1 98.88 318 THR B N 1
ATOM 6441 C CA . THR B 1 318 ? 2.068 4.145 -2.916 1 98.88 318 THR B CA 1
ATOM 6442 C C . THR B 1 318 ? 1.616 4.715 -1.574 1 98.88 318 THR B C 1
ATOM 6444 O O . THR B 1 318 ? 2.254 4.477 -0.546 1 98.88 318 THR B O 1
ATOM 6447 N N . ILE B 1 319 ? 0.573 5.512 -1.611 1 98.88 319 ILE B N 1
ATOM 6448 C CA . ILE B 1 319 ? -0.031 6.109 -0.425 1 98.88 319 ILE B CA 1
ATOM 6449 C C . ILE B 1 319 ? -1.521 5.773 -0.381 1 98.88 319 ILE B C 1
ATOM 6451 O O . ILE B 1 319 ? -2.268 6.113 -1.303 1 98.88 319 ILE B O 1
ATOM 6455 N N . ASN B 1 320 ? -1.926 5.066 0.646 1 98.81 320 ASN B N 1
ATOM 6456 C CA . ASN B 1 320 ? -3.332 4.746 0.869 1 98.81 320 ASN B CA 1
ATOM 6457 C C . ASN B 1 320 ? -3.91 5.547 2.033 1 98.81 320 ASN B C 1
ATOM 6459 O O . ASN B 1 320 ? -3.443 5.426 3.166 1 98.81 320 ASN B O 1
ATOM 6463 N N . LEU B 1 321 ? -4.91 6.355 1.746 1 98.75 321 LEU B N 1
ATOM 6464 C CA . LEU B 1 321 ? -5.516 7.246 2.727 1 98.75 321 LEU B CA 1
ATOM 6465 C C . LEU B 1 321 ? -6.996 6.926 2.914 1 98.75 321 LEU B C 1
ATOM 6467 O O . LEU B 1 321 ? -7.781 7.023 1.968 1 98.75 321 LEU B O 1
ATOM 6471 N N . LEU B 1 322 ? -7.352 6.562 4.156 1 98.31 322 LEU B N 1
ATOM 6472 C CA . LEU B 1 322 ? -8.742 6.246 4.465 1 98.31 322 LEU B CA 1
ATOM 6473 C C . LEU B 1 322 ? -9.281 7.168 5.551 1 98.31 322 LEU B C 1
ATOM 6475 O O . LEU B 1 322 ? -8.727 7.23 6.652 1 98.31 322 LEU B O 1
ATOM 6479 N N . HIS B 1 323 ? -10.273 7.906 5.227 1 96.38 323 HIS B N 1
ATOM 6480 C CA . HIS B 1 323 ? -10.945 8.688 6.266 1 96.38 323 HIS B CA 1
ATOM 6481 C C . HIS B 1 323 ? -11.969 7.844 7.016 1 96.38 323 HIS B C 1
ATOM 6483 O O . HIS B 1 323 ? -11.93 7.762 8.242 1 96.38 323 HIS B O 1
ATOM 6489 N N . ASN B 1 324 ? -12.875 7.156 6.262 1 92.38 324 ASN B N 1
ATOM 6490 C CA . ASN B 1 324 ? -13.844 6.234 6.84 1 92.38 324 ASN B CA 1
ATOM 6491 C C . ASN B 1 324 ? -13.312 4.805 6.867 1 92.38 324 ASN B C 1
ATOM 6493 O O . ASN B 1 324 ? -13.367 4.098 5.855 1 92.38 324 ASN B O 1
ATOM 6497 N N . SER B 1 325 ? -12.781 4.406 7.906 1 96.62 325 SER B N 1
ATOM 6498 C CA . SER B 1 325 ? -12.164 3.1 8.117 1 96.62 325 SER B CA 1
ATOM 6499 C C . SER B 1 325 ? -12.594 2.494 9.453 1 96.62 325 SER B C 1
ATOM 6501 O O . SER B 1 325 ? -13.555 2.955 10.07 1 96.62 325 SER B O 1
ATOM 6503 N N . PHE B 1 326 ? -11.922 1.434 9.922 1 98 326 PHE B N 1
ATOM 6504 C CA . PHE B 1 326 ? -12.273 0.818 11.195 1 98 326 PHE B CA 1
ATOM 6505 C C . PHE B 1 326 ? -12.492 1.88 12.266 1 98 326 PHE B C 1
ATOM 6507 O O . PHE B 1 326 ? -11.633 2.729 12.492 1 98 326 PHE B O 1
ATOM 6514 N N . SER B 1 327 ? -13.656 1.821 12.859 1 97.5 327 SER B N 1
ATOM 6515 C CA . SER B 1 327 ? -14.102 2.801 13.844 1 97.5 327 SER B CA 1
ATOM 6516 C C . SER B 1 327 ? -14.688 2.121 15.07 1 97.5 327 SER B C 1
ATOM 6518 O O . SER B 1 327 ? -15.023 0.934 15.031 1 97.5 327 SER B O 1
ATOM 6520 N N . ARG B 1 328 ? -14.703 2.861 16.188 1 96.62 328 ARG B N 1
ATOM 6521 C CA . ARG B 1 328 ? -15.375 2.385 17.391 1 96.62 328 ARG B CA 1
ATOM 6522 C C . ARG B 1 328 ? -16.719 3.088 17.594 1 96.62 328 ARG B C 1
ATOM 6524 O O . ARG B 1 328 ? -17.359 2.916 18.625 1 96.62 328 ARG B O 1
ATOM 6531 N N . ARG B 1 329 ? -17.109 3.887 16.609 1 96.56 329 ARG B N 1
ATOM 6532 C CA . ARG B 1 329 ? -18.438 4.5 16.688 1 96.56 329 ARG B CA 1
ATOM 6533 C C . ARG B 1 329 ? -19.531 3.447 16.578 1 96.56 329 ARG B C 1
ATOM 6535 O O . ARG B 1 329 ? -19.453 2.557 15.727 1 96.56 329 ARG B O 1
ATOM 6542 N N . SER B 1 330 ? -20.547 3.52 17.438 1 95.5 330 SER B N 1
ATOM 6543 C CA . SER B 1 330 ? -21.672 2.598 17.406 1 95.5 330 SER B CA 1
ATOM 6544 C C . SER B 1 330 ? -22.984 3.318 17.719 1 95.5 330 SER B C 1
ATOM 6546 O O . SER B 1 330 ? -23.953 2.703 18.188 1 95.5 330 SER B O 1
ATOM 6548 N N . TRP B 1 331 ? -23 4.648 17.547 1 94.69 331 TRP B N 1
ATOM 6549 C CA . TRP B 1 331 ? -24.188 5.465 17.828 1 94.69 331 TRP B CA 1
ATOM 6550 C C . TRP B 1 331 ? -24.484 6.398 16.656 1 94.69 331 TRP B C 1
ATOM 6552 O O . TRP B 1 331 ? -23.641 6.605 15.781 1 94.69 331 TRP B O 1
ATOM 6562 N N . VAL B 1 332 ? -25.641 7.016 16.594 1 94.81 332 VAL B N 1
ATOM 6563 C CA . VAL B 1 332 ? -26.141 7.66 15.383 1 94.81 332 VAL B CA 1
ATOM 6564 C C . VAL B 1 332 ? -25.812 9.156 15.43 1 94.81 332 VAL B C 1
ATOM 6566 O O . VAL B 1 332 ? -25.594 9.781 14.383 1 94.81 332 VAL B O 1
ATOM 6569 N N . LEU B 1 333 ? -25.859 9.75 16.609 1 92.62 333 LEU B N 1
ATOM 6570 C CA . LEU B 1 333 ? -25.594 11.18 16.703 1 92.62 333 LEU B CA 1
ATOM 6571 C C . LEU B 1 333 ? -24.125 11.438 17.078 1 92.62 333 LEU B C 1
ATOM 6573 O O . LEU B 1 333 ? -23.609 10.828 18.016 1 92.62 333 LEU B O 1
ATOM 6577 N N . PRO B 1 334 ? -23.5 12.328 16.281 1 90.19 334 PRO B N 1
ATOM 6578 C CA . PRO B 1 334 ? -22.109 12.609 16.625 1 90.19 334 PRO B CA 1
ATOM 6579 C C . PRO B 1 334 ? -21.969 13.344 17.969 1 90.19 334 PRO B C 1
ATOM 6581 O O . PRO B 1 334 ? -22.844 14.141 18.328 1 90.19 334 PRO B O 1
ATOM 6584 N N . ASN B 1 335 ? -20.891 13.078 18.609 1 84.81 335 ASN B N 1
ATOM 6585 C CA . ASN B 1 335 ? -20.562 13.828 19.828 1 84.81 335 ASN B CA 1
ATOM 6586 C C . ASN B 1 335 ? -20.125 15.25 19.5 1 84.81 335 ASN B C 1
ATOM 6588 O O . ASN B 1 335 ? -19.859 15.578 18.344 1 84.81 335 ASN B O 1
ATOM 6592 N N . ALA B 1 336 ? -20.062 16.031 20.531 1 78.44 336 ALA B N 1
ATOM 6593 C CA . ALA B 1 336 ? -19.625 17.422 20.359 1 78.44 336 ALA B CA 1
ATOM 6594 C C . ALA B 1 336 ? -18.188 17.5 19.859 1 78.44 336 ALA B C 1
ATOM 6596 O O . ALA B 1 336 ? -17.859 18.359 19.047 1 78.44 336 ALA B O 1
ATOM 6597 N N . ASP B 1 337 ? -17.469 16.578 20.328 1 78.38 337 ASP B N 1
ATOM 6598 C CA . ASP B 1 337 ? -16.078 16.5 19.875 1 78.38 337 ASP B CA 1
ATOM 6599 C C . ASP B 1 337 ? -15.953 15.648 18.625 1 78.38 337 ASP B C 1
ATOM 6601 O O . ASP B 1 337 ? -15.797 14.43 18.703 1 78.38 337 ASP B O 1
ATOM 6605 N N . LEU B 1 338 ? -15.922 16.297 17.516 1 75 338 LEU B N 1
ATOM 6606 C CA . LEU B 1 338 ? -15.859 15.594 16.234 1 75 338 LEU B CA 1
ATOM 6607 C C . LEU B 1 338 ? -14.438 15.148 15.938 1 75 338 LEU B C 1
ATOM 6609 O O . LEU B 1 338 ? -14.219 14.312 15.055 1 75 338 LEU B O 1
ATOM 6613 N N . TYR B 1 339 ? -13.539 15.672 16.656 1 69.88 339 TYR B N 1
ATOM 6614 C CA . TYR B 1 339 ? -12.133 15.414 16.391 1 69.88 339 TYR B CA 1
ATOM 6615 C C . TYR B 1 339 ? -11.711 14.062 16.969 1 69.88 339 TYR B C 1
ATOM 6617 O O . TYR B 1 339 ? -11.258 13.18 16.234 1 69.88 339 TYR B O 1
ATOM 6625 N N . LYS B 1 340 ? -11.969 13.727 18.234 1 73.44 340 LYS B N 1
ATOM 6626 C CA . LYS B 1 340 ? -11.516 12.492 18.875 1 73.44 340 LYS B CA 1
ATOM 6627 C C . LYS B 1 340 ? -12.664 11.766 19.562 1 73.44 340 LYS B C 1
ATOM 6629 O O . LYS B 1 340 ? -12.547 10.594 19.922 1 73.44 340 LYS B O 1
ATOM 6634 N N . GLY B 1 341 ? -13.719 12.414 19.609 1 77.94 341 GLY B N 1
ATOM 6635 C CA . GLY B 1 341 ? -14.773 11.891 20.469 1 77.94 341 GLY B CA 1
ATOM 6636 C C . GLY B 1 341 ? -15.844 11.133 19.703 1 77.94 341 GLY B C 1
ATOM 6637 O O . GLY B 1 341 ? -16.922 10.859 20.234 1 77.94 341 GLY B O 1
ATOM 6638 N N . ASN B 1 342 ? -15.555 10.797 18.438 1 89.31 342 ASN B N 1
ATOM 6639 C CA . ASN B 1 342 ? -16.594 10.164 17.625 1 89.31 342 ASN B CA 1
ATOM 6640 C C . ASN B 1 342 ? -16.125 8.797 17.109 1 89.31 342 ASN B C 1
ATOM 6642 O O . ASN B 1 342 ? -16.312 8.492 15.93 1 89.31 342 ASN B O 1
ATOM 6646 N N . GLY B 1 343 ? -15.453 8.039 18 1 93.31 343 GLY B N 1
ATOM 6647 C CA . GLY B 1 343 ? -15.102 6.664 17.703 1 93.31 343 GLY B CA 1
ATOM 6648 C C . GLY B 1 343 ? -13.828 6.531 16.891 1 93.31 343 GLY B C 1
ATOM 6649 O O . GLY B 1 343 ? -13.523 5.453 16.375 1 93.31 343 GLY B O 1
ATOM 6650 N N . ARG B 1 344 ? -13.078 7.605 16.797 1 93.75 344 ARG B N 1
ATOM 6651 C CA . ARG B 1 344 ? -11.898 7.656 15.93 1 93.75 344 ARG B CA 1
ATOM 6652 C C . ARG B 1 344 ? -10.805 6.727 16.453 1 93.75 344 ARG B C 1
ATOM 6654 O O . ARG B 1 344 ? -10.461 6.762 17.625 1 93.75 344 ARG B O 1
ATOM 6661 N N . VAL B 1 345 ? -10.305 5.828 15.594 1 94.56 345 VAL B N 1
ATOM 6662 C CA . VAL B 1 345 ? -9.195 4.918 15.867 1 94.56 345 VAL B CA 1
ATOM 6663 C C . VAL B 1 345 ? -8.18 4.992 14.727 1 94.56 345 VAL B C 1
ATOM 6665 O O . VAL B 1 345 ? -8.43 4.492 13.625 1 94.56 345 VAL B O 1
ATOM 6668 N N . LYS B 1 346 ? -7.023 5.434 15 1 95.25 346 LYS B N 1
ATOM 6669 C CA . LYS B 1 346 ? -6.055 5.727 13.945 1 95.25 346 LYS B CA 1
ATOM 6670 C C . LYS B 1 346 ? -5.16 4.52 13.672 1 95.25 346 LYS B C 1
ATOM 6672 O O . LYS B 1 346 ? -4.738 3.832 14.602 1 95.25 346 LYS B O 1
ATOM 6677 N N . HIS B 1 347 ? -4.949 4.23 12.438 1 98.06 347 HIS B N 1
ATOM 6678 C CA . HIS B 1 347 ? -3.932 3.289 11.977 1 98.06 347 HIS B CA 1
ATOM 6679 C C . HIS B 1 347 ? -2.951 3.963 11.023 1 98.06 347 HIS B C 1
ATOM 6681 O O . HIS B 1 347 ? -3.361 4.715 10.133 1 98.06 347 HIS B O 1
ATOM 6687 N N . GLU B 1 348 ? -1.696 3.758 11.227 1 98.12 348 GLU B N 1
ATOM 6688 C CA . GLU B 1 348 ? -0.653 4.27 10.344 1 98.12 348 GLU B CA 1
ATOM 6689 C C . GLU B 1 348 ? 0.425 3.221 10.086 1 98.12 348 GLU B C 1
ATOM 6691 O O . GLU B 1 348 ? 0.801 2.479 11 1 98.12 348 GLU B O 1
ATOM 6696 N N . TYR B 1 349 ? 0.79 3.055 8.883 1 98.62 349 TYR B N 1
ATOM 6697 C CA . TYR B 1 349 ? 1.777 2.068 8.453 1 98.62 349 TYR B CA 1
ATOM 6698 C C . TYR B 1 349 ? 2.705 2.646 7.395 1 98.62 349 TYR B C 1
ATOM 6700 O O . TYR B 1 349 ? 2.262 3.363 6.496 1 98.62 349 TYR B O 1
ATOM 6708 N N . HIS B 1 350 ? 4.012 2.469 7.531 1 98.81 350 HIS B N 1
ATOM 6709 C CA . HIS B 1 350 ? 5.016 2.795 6.527 1 98.81 350 HIS B CA 1
ATOM 6710 C C . HIS B 1 350 ? 5.957 1.617 6.281 1 98.81 350 HIS B C 1
ATOM 6712 O O . HIS B 1 350 ? 6.438 0.996 7.23 1 98.81 350 HIS B O 1
ATOM 6718 N N . ASN B 1 351 ? 6.141 1.208 5.07 1 98.88 351 ASN B N 1
ATOM 6719 C CA . ASN B 1 351 ? 7.129 0.235 4.613 1 98.88 351 ASN B CA 1
ATOM 6720 C C . ASN B 1 351 ? 8.141 0.872 3.668 1 98.88 351 ASN B C 1
ATOM 6722 O O . ASN B 1 351 ? 7.801 1.25 2.545 1 98.88 351 ASN B O 1
ATOM 6726 N N . ILE B 1 352 ? 9.352 1.03 4.117 1 98.88 352 ILE B N 1
ATOM 6727 C CA . ILE B 1 352 ? 10.398 1.755 3.406 1 98.88 352 ILE B CA 1
ATOM 6728 C C . ILE B 1 352 ? 11.484 0.783 2.961 1 98.88 352 ILE B C 1
ATOM 6730 O O . ILE B 1 352 ? 12.133 0.14 3.793 1 98.88 352 ILE B O 1
ATOM 6734 N N . GLN B 1 353 ? 11.695 0.699 1.675 1 98.75 353 GLN B N 1
ATOM 6735 C CA . GLN B 1 353 ? 12.703 -0.191 1.101 1 98.75 353 GLN B CA 1
ATOM 6736 C C . GLN B 1 353 ? 13.945 0.584 0.675 1 98.75 353 GLN B C 1
ATOM 6738 O O . GLN B 1 353 ? 13.844 1.624 0.021 1 98.75 353 GLN B O 1
ATOM 6743 N N . GLN B 1 354 ? 15.047 0.127 1.076 1 98.44 354 GLN B N 1
ATOM 6744 C CA . GLN B 1 354 ? 16.328 0.691 0.667 1 98.44 354 GLN B CA 1
ATOM 6745 C C . GLN B 1 354 ? 17.219 -0.369 0.018 1 98.44 354 GLN B C 1
ATOM 6747 O O . GLN B 1 354 ? 18.234 -0.776 0.593 1 98.44 354 GLN B O 1
ATOM 6752 N N . GLY B 1 355 ? 16.797 -0.712 -1.259 1 97.75 355 GLY B N 1
ATOM 6753 C CA . GLY B 1 355 ? 17.484 -1.771 -1.982 1 97.75 355 GLY B CA 1
ATOM 6754 C C . GLY B 1 355 ? 17.531 -3.08 -1.217 1 97.75 355 GLY B C 1
ATOM 6755 O O . GLY B 1 355 ? 16.562 -3.459 -0.559 1 97.75 355 GLY B O 1
ATOM 6756 N N . PRO B 1 356 ? 18.578 -3.846 -1.459 1 98.12 356 PRO B N 1
ATOM 6757 C CA . PRO B 1 356 ? 18.703 -5.129 -0.762 1 98.12 356 PRO B CA 1
ATOM 6758 C C . PRO B 1 356 ? 19.266 -4.98 0.653 1 98.12 356 PRO B C 1
ATOM 6760 O O . PRO B 1 356 ? 19.438 -5.977 1.359 1 98.12 356 PRO B O 1
ATOM 6763 N N . PHE B 1 357 ? 19.484 -3.74 1.142 1 98.5 357 PHE B N 1
ATOM 6764 C CA . PHE B 1 357 ? 20.312 -3.529 2.326 1 98.5 357 PHE B CA 1
ATOM 6765 C C . PHE B 1 357 ? 19.438 -3.381 3.57 1 98.5 357 PHE B C 1
ATOM 6767 O O . PHE B 1 357 ? 19.875 -3.713 4.676 1 98.5 357 PHE B O 1
ATOM 6774 N N . GLN B 1 358 ? 18.266 -2.822 3.367 1 98.56 358 GLN B N 1
ATOM 6775 C CA . GLN B 1 358 ? 17.484 -2.479 4.551 1 98.56 358 GLN B CA 1
ATOM 6776 C C . GLN B 1 358 ? 15.992 -2.354 4.211 1 98.56 358 GLN B C 1
ATOM 6778 O O . GLN B 1 358 ? 15.641 -1.847 3.146 1 98.56 358 GLN B O 1
ATOM 6783 N N . ASN B 1 359 ? 15.172 -2.859 5.012 1 98.81 359 ASN B N 1
ATOM 6784 C CA . ASN B 1 359 ? 13.742 -2.574 5.047 1 98.81 359 ASN B CA 1
ATOM 6785 C C . ASN B 1 359 ? 13.305 -2.08 6.422 1 98.81 359 ASN B C 1
ATOM 6787 O O . ASN B 1 359 ? 13.625 -2.693 7.441 1 98.81 359 ASN B O 1
ATOM 6791 N N . ILE B 1 360 ? 12.688 -0.948 6.48 1 98.88 360 ILE B N 1
ATOM 6792 C CA . ILE B 1 360 ? 12.164 -0.418 7.738 1 98.88 360 ILE B CA 1
ATOM 6793 C C . ILE B 1 360 ? 10.641 -0.332 7.664 1 98.88 360 ILE B C 1
ATOM 6795 O O . ILE B 1 360 ? 10.086 0.149 6.676 1 98.88 360 ILE B O 1
ATOM 6799 N N . GLN B 1 361 ? 9.992 -0.826 8.68 1 98.81 361 GLN B N 1
ATOM 6800 C CA . GLN B 1 361 ? 8.539 -0.717 8.789 1 98.81 361 GLN B CA 1
ATOM 6801 C C . GLN B 1 361 ? 8.133 0.011 10.062 1 98.81 361 GLN B C 1
ATOM 6803 O O . GLN B 1 361 ? 8.727 -0.197 11.125 1 98.81 361 GLN B O 1
ATOM 6808 N N . ILE B 1 362 ? 7.188 0.876 9.961 1 98.62 362 ILE B N 1
ATOM 6809 C CA . ILE B 1 362 ? 6.559 1.53 11.102 1 98.62 362 ILE B CA 1
ATOM 6810 C C . ILE B 1 362 ? 5.133 1.015 11.273 1 98.62 362 ILE B C 1
ATOM 6812 O O . ILE B 1 362 ? 4.332 1.065 10.344 1 98.62 362 ILE B O 1
ATOM 6816 N N . HIS B 1 363 ? 4.824 0.468 12.445 1 98.19 363 HIS B N 1
ATOM 6817 C CA . HIS B 1 363 ? 3.49 -0.004 12.805 1 98.19 363 HIS B CA 1
ATOM 6818 C C . HIS B 1 363 ? 2.889 0.841 13.922 1 98.19 363 HIS B C 1
ATOM 6820 O O . HIS B 1 363 ? 3.443 0.912 15.023 1 98.19 363 HIS B O 1
ATOM 6826 N N . SER B 1 364 ? 1.813 1.491 13.656 1 96.94 364 SER B N 1
ATOM 6827 C CA . SER B 1 364 ? 1.086 2.273 14.656 1 96.94 364 SER B CA 1
ATOM 6828 C C . SER B 1 364 ? -0.416 2.027 14.555 1 96.94 364 SER B C 1
ATOM 6830 O O . SER B 1 364 ? -1.084 2.561 13.672 1 96.94 364 SER B O 1
ATOM 6832 N N . TYR B 1 365 ? -0.944 1.207 15.461 1 97.25 365 TYR B N 1
ATOM 6833 C CA . TYR B 1 365 ? -2.332 0.764 15.391 1 97.25 365 TYR B CA 1
ATOM 6834 C C . TYR B 1 365 ? -3.041 0.976 16.719 1 97.25 365 TYR B C 1
ATOM 6836 O O . TYR B 1 365 ? -2.633 0.418 17.75 1 97.25 365 TYR B O 1
ATOM 6844 N N . GLN B 1 366 ? -4.074 1.718 16.672 1 95.12 366 GLN B N 1
ATOM 6845 C CA . GLN B 1 366 ? -4.938 1.887 17.844 1 95.12 366 GLN B CA 1
ATOM 6846 C C . GLN B 1 366 ? -6.16 0.979 17.75 1 95.12 366 GLN B C 1
ATOM 6848 O O . GLN B 1 366 ? -6.539 0.537 16.672 1 95.12 366 GLN B O 1
ATOM 6853 N N . ALA B 1 367 ? -6.711 0.641 18.922 1 94.94 367 ALA B N 1
ATOM 6854 C CA . ALA B 1 367 ? -7.957 -0.121 18.953 1 94.94 367 ALA B CA 1
ATOM 6855 C C . ALA B 1 367 ? -8.969 0.521 19.891 1 94.94 367 ALA B C 1
ATOM 6857 O O . ALA B 1 367 ? -10.125 0.089 19.969 1 94.94 367 ALA B O 1
ATOM 6858 N N . LYS B 1 368 ? -8.531 1.565 20.594 1 89.75 368 LYS B N 1
ATOM 6859 C CA . LYS B 1 368 ? -9.383 2.262 21.547 1 89.75 368 LYS B CA 1
ATOM 6860 C C . LYS B 1 368 ? -9.648 3.697 21.109 1 89.75 368 LYS B C 1
ATOM 6862 O O . LYS B 1 368 ? -8.758 4.367 20.578 1 89.75 368 LYS B O 1
ATOM 6867 N N . ASP B 1 369 ? -10.891 4.109 21.297 1 86.06 369 ASP B N 1
ATOM 6868 C CA . ASP B 1 369 ? -11.234 5.469 20.891 1 86.06 369 ASP B CA 1
ATOM 6869 C C . ASP B 1 369 ? -11.164 6.43 22.078 1 86.06 369 ASP B C 1
ATOM 6871 O O . ASP B 1 369 ? -11.484 7.613 21.953 1 86.06 369 ASP B O 1
ATOM 6875 N N . LYS B 1 370 ? -10.883 5.945 23.234 1 78.81 370 LYS B N 1
ATOM 6876 C CA . LYS B 1 370 ? -10.656 6.801 24.406 1 78.81 370 LYS B CA 1
ATOM 6877 C C . LYS B 1 370 ? -9.188 7.215 24.5 1 78.81 370 LYS B C 1
ATOM 6879 O O . LYS B 1 370 ? -8.352 6.434 24.953 1 78.81 370 LYS B O 1
ATOM 6884 N N . HIS B 1 371 ? -8.797 8.406 24.203 1 71.31 371 HIS B N 1
ATOM 6885 C CA . HIS B 1 371 ? -7.422 8.836 23.984 1 71.31 371 HIS B CA 1
ATOM 6886 C C . HIS B 1 371 ? -6.84 9.469 25.25 1 71.31 371 HIS B C 1
ATOM 6888 O O . HIS B 1 371 ? -5.656 9.82 25.281 1 71.31 371 HIS B O 1
ATOM 6894 N N . HIS B 1 372 ? -7.59 9.586 26.25 1 65 372 HIS B N 1
ATOM 6895 C CA . HIS B 1 372 ? -7.121 10.266 27.438 1 65 372 HIS B CA 1
ATOM 6896 C C . HIS B 1 372 ? -6.461 9.289 28.406 1 65 372 HIS B C 1
ATOM 6898 O O . HIS B 1 372 ? -5.824 9.703 29.375 1 65 372 HIS B O 1
ATOM 6904 N N . HIS B 1 373 ? -6.473 8.031 28.188 1 57.59 373 HIS B N 1
ATOM 6905 C CA . HIS B 1 373 ? -5.934 7.059 29.125 1 57.59 373 HIS B CA 1
ATOM 6906 C C . HIS B 1 373 ? -4.668 6.406 28.594 1 57.59 373 HIS B C 1
ATOM 6908 O O . HIS B 1 373 ? -4.672 5.863 27.484 1 57.59 373 HIS B O 1
ATOM 6914 N N . ASN B 1 374 ? -3.543 6.879 29.297 1 63.59 374 ASN B N 1
ATOM 6915 C CA . ASN B 1 374 ? -2.283 6.238 28.938 1 63.59 374 ASN B CA 1
ATOM 6916 C C . ASN B 1 374 ? -1.835 5.246 30.016 1 63.59 374 ASN B C 1
ATOM 6918 O O . ASN B 1 374 ? -1.827 5.57 31.203 1 63.59 374 ASN B O 1
ATOM 6922 N N . SER B 1 375 ? -1.949 3.98 29.641 1 64.25 375 SER B N 1
ATOM 6923 C CA . SER B 1 375 ? -1.451 2.959 30.562 1 64.25 375 SER B CA 1
ATOM 6924 C C . SER B 1 375 ? -0.155 2.342 30.047 1 64.25 375 SER B C 1
ATOM 6926 O O . SER B 1 375 ? 0.241 2.578 28.906 1 64.25 375 SER B O 1
ATOM 6928 N N . LYS B 1 376 ? 0.558 1.617 30.906 1 60.09 376 LYS B N 1
ATOM 6929 C CA . LYS B 1 376 ? 1.797 0.916 30.578 1 60.09 376 LYS B CA 1
ATOM 6930 C C . LYS B 1 376 ? 1.623 0.038 29.344 1 60.09 376 LYS B C 1
ATOM 6932 O O . LYS B 1 376 ? 2.596 -0.265 28.641 1 60.09 376 LYS B O 1
ATOM 6937 N N . LYS B 1 377 ? 0.468 -0.284 29.062 1 69.12 377 LYS B N 1
ATOM 6938 C CA . LYS B 1 377 ? 0.242 -1.191 27.938 1 69.12 377 LYS B CA 1
ATOM 6939 C C . LYS B 1 377 ? -0.085 -0.42 26.656 1 69.12 377 LYS B C 1
ATOM 6941 O O . LYS B 1 377 ? -0.307 -1.019 25.609 1 69.12 377 LYS B O 1
ATOM 6946 N N . ASP B 1 378 ? 0.079 0.794 26.734 1 82.69 378 ASP B N 1
ATOM 6947 C CA . ASP B 1 378 ? -0.399 1.629 25.625 1 82.69 378 ASP B CA 1
ATOM 6948 C C . ASP B 1 378 ? 0.615 1.669 24.484 1 82.69 378 ASP B C 1
ATOM 6950 O O . ASP B 1 378 ? 0.322 2.189 23.406 1 82.69 378 ASP B O 1
ATOM 6954 N N . HIS B 1 379 ? 1.704 0.99 24.734 1 83.5 379 HIS B N 1
ATOM 6955 C CA . HIS B 1 379 ? 2.727 0.989 23.688 1 83.5 379 HIS B CA 1
ATOM 6956 C C . HIS B 1 379 ? 2.592 -0.23 22.797 1 83.5 379 HIS B C 1
ATOM 6958 O O . HIS B 1 379 ? 3.258 -0.319 21.75 1 83.5 379 HIS B O 1
ATOM 6964 N N . LYS B 1 380 ? 1.729 -1.126 23.156 1 88.69 380 LYS B N 1
ATOM 6965 C CA . LYS B 1 380 ? 1.499 -2.318 22.344 1 88.69 380 LYS B CA 1
ATOM 6966 C C . LYS B 1 380 ? 0.393 -2.08 21.328 1 88.69 380 LYS B C 1
ATOM 6968 O O . LYS B 1 380 ? -0.346 -1.098 21.422 1 88.69 380 LYS B O 1
ATOM 6973 N N . ALA B 1 381 ? 0.352 -3.016 20.375 1 92.94 381 ALA B N 1
ATOM 6974 C CA . ALA B 1 381 ? -0.69 -2.912 19.359 1 92.94 381 ALA B CA 1
ATOM 6975 C C . ALA B 1 381 ? -2.066 -2.74 20 1 92.94 381 ALA B C 1
ATOM 6977 O O . ALA B 1 381 ? -2.402 -3.438 20.953 1 92.94 381 ALA B O 1
ATOM 6978 N N . GLY B 1 382 ? -2.795 -1.793 19.516 1 93.25 382 GLY B N 1
ATOM 6979 C CA . GLY B 1 382 ? -4.105 -1.478 20.062 1 93.25 382 GLY B CA 1
ATOM 6980 C C . GLY B 1 382 ? -4.078 -0.322 21.047 1 93.25 382 GLY B C 1
ATOM 6981 O O . GLY B 1 382 ? -5.121 0.241 21.375 1 93.25 382 GLY B O 1
ATOM 6982 N N . GLY B 1 383 ? -2.908 -0.019 21.516 1 89.81 383 GLY B N 1
ATOM 6983 C CA . GLY B 1 383 ? -2.756 1.081 22.453 1 89.81 383 GLY B CA 1
ATOM 6984 C C . GLY B 1 383 ? -2.629 2.432 21.766 1 89.81 383 GLY B C 1
ATOM 6985 O O . GLY B 1 383 ? -2.354 2.506 20.562 1 89.81 383 GLY B O 1
ATOM 6986 N N . ASN B 1 384 ? -2.795 3.49 22.484 1 87.5 384 ASN B N 1
ATOM 6987 C CA . ASN B 1 384 ? -2.801 4.848 21.953 1 87.5 384 ASN B CA 1
ATOM 6988 C C . ASN B 1 384 ? -1.403 5.285 21.531 1 87.5 384 ASN B C 1
ATOM 6990 O O . ASN B 1 384 ? -1.257 6.121 20.625 1 87.5 384 ASN B O 1
ATOM 6994 N N . ASN B 1 385 ? -0.413 4.645 22.094 1 86.94 385 ASN B N 1
ATOM 6995 C CA . ASN B 1 385 ? 0.959 5.043 21.797 1 86.94 385 ASN B CA 1
ATOM 6996 C C . ASN B 1 385 ? 1.709 3.943 21.047 1 86.94 385 ASN B C 1
ATOM 6998 O O . ASN B 1 385 ? 2.939 3.904 21.062 1 86.94 385 ASN B O 1
ATOM 7002 N N . HIS B 1 386 ? 0.92 3.045 20.516 1 93 386 HIS B N 1
ATOM 7003 C CA . HIS B 1 386 ? 1.581 1.999 19.75 1 93 386 HIS B CA 1
ATOM 7004 C C . HIS B 1 386 ? 2.383 2.588 18.594 1 93 386 HIS B C 1
ATOM 7006 O O . HIS B 1 386 ? 1.838 3.324 17.766 1 93 386 HIS B O 1
ATOM 7012 N N . PHE B 1 387 ? 3.625 2.332 18.578 1 94.88 387 PHE B N 1
ATOM 7013 C CA . PHE B 1 387 ? 4.562 2.748 17.531 1 94.88 387 PHE B CA 1
ATOM 7014 C C . PHE B 1 387 ? 5.785 1.84 17.516 1 94.88 387 PHE B C 1
ATOM 7016 O O . PHE B 1 387 ? 6.75 2.072 18.25 1 94.88 387 PHE B O 1
ATOM 7023 N N . ASP B 1 388 ? 5.73 0.808 16.672 1 97.12 388 ASP B N 1
ATOM 7024 C CA . ASP B 1 388 ? 6.828 -0.142 16.547 1 97.12 388 ASP B CA 1
ATOM 7025 C C . ASP B 1 388 ? 7.602 0.083 15.25 1 97.12 388 ASP B C 1
ATOM 7027 O O . ASP B 1 388 ? 7.004 0.364 14.211 1 97.12 388 ASP B O 1
ATOM 7031 N N . ILE B 1 389 ? 8.859 0.024 15.344 1 98.06 389 ILE B N 1
ATOM 7032 C CA . ILE B 1 389 ? 9.734 0.109 14.18 1 98.06 389 ILE B CA 1
ATOM 7033 C C . ILE B 1 389 ? 10.453 -1.225 13.977 1 98.06 389 ILE B C 1
ATOM 7035 O O . ILE B 1 389 ? 11.172 -1.694 14.867 1 98.06 389 ILE B O 1
ATOM 7039 N N . TYR B 1 390 ? 10.18 -1.879 12.883 1 98.62 390 TYR B N 1
ATOM 7040 C CA . TYR B 1 390 ? 10.922 -3.059 12.461 1 98.62 390 TYR B CA 1
ATOM 7041 C C . TYR B 1 390 ? 12.047 -2.682 11.5 1 98.62 390 TYR B C 1
ATOM 7043 O O . TYR B 1 390 ? 11.805 -2.039 10.477 1 98.62 390 TYR B O 1
ATOM 7051 N N . ILE B 1 391 ? 13.203 -3.031 11.812 1 98.56 391 ILE B N 1
ATOM 7052 C CA . ILE B 1 391 ? 14.359 -2.748 10.961 1 98.56 391 ILE B CA 1
ATOM 7053 C C . ILE B 1 391 ? 15.016 -4.059 10.531 1 98.56 391 ILE B C 1
ATOM 7055 O O . ILE B 1 391 ? 15.562 -4.789 11.359 1 98.56 391 ILE B O 1
ATOM 7059 N N . PHE B 1 392 ? 14.938 -4.387 9.273 1 98.69 392 PHE B N 1
ATOM 7060 C CA . PHE B 1 392 ? 15.602 -5.531 8.664 1 98.69 392 PHE B CA 1
ATOM 7061 C C . PHE B 1 392 ? 16.859 -5.09 7.91 1 98.69 392 PHE B C 1
ATOM 7063 O O . PHE B 1 392 ? 16.797 -4.203 7.055 1 98.69 392 PHE B O 1
ATOM 7070 N N . ARG B 1 393 ? 17.984 -5.699 8.188 1 98.12 393 ARG B N 1
ATOM 7071 C CA . ARG B 1 393 ? 19.219 -5.246 7.574 1 98.12 393 ARG B CA 1
ATOM 7072 C C . ARG B 1 393 ? 20.016 -6.418 7.008 1 98.12 393 ARG B C 1
ATOM 7074 O O . ARG B 1 393 ? 20.047 -7.5 7.598 1 98.12 393 ARG B O 1
ATOM 7081 N N . ASN B 1 394 ? 20.594 -6.199 5.887 1 98.12 394 ASN B N 1
ATOM 7082 C CA . ASN B 1 394 ? 21.594 -7.121 5.352 1 98.12 394 ASN B CA 1
ATOM 7083 C C . ASN B 1 394 ? 22.906 -7.055 6.133 1 98.12 394 ASN B C 1
ATOM 7085 O O . ASN B 1 394 ? 23.844 -6.363 5.723 1 98.12 394 ASN B O 1
ATOM 7089 N N . ILE B 1 395 ? 23.016 -7.793 7.148 1 97.19 395 ILE B N 1
ATOM 7090 C CA . ILE B 1 395 ? 24.141 -7.68 8.078 1 97.19 395 ILE B CA 1
ATOM 7091 C C . ILE B 1 395 ? 25.391 -8.25 7.438 1 97.19 395 ILE B C 1
ATOM 7093 O O . ILE B 1 395 ? 26.516 -7.996 7.906 1 97.19 395 ILE B O 1
ATOM 7097 N N . GLY B 1 396 ? 25.188 -9.055 6.434 1 96.31 396 GLY B N 1
ATOM 7098 C CA . GLY B 1 396 ? 26.359 -9.523 5.711 1 96.31 396 GLY B CA 1
ATOM 7099 C C . GLY B 1 396 ? 27.125 -8.398 5.031 1 96.31 396 GLY B C 1
ATOM 7100 O O . GLY B 1 396 ? 28.344 -8.469 4.902 1 96.31 396 GLY B O 1
ATOM 7101 N N . ILE B 1 397 ? 26.375 -7.363 4.602 1 96.5 397 ILE B N 1
ATOM 7102 C CA . ILE B 1 397 ? 26.984 -6.23 3.92 1 96.5 397 ILE B CA 1
ATOM 7103 C C . ILE B 1 397 ? 27.25 -5.105 4.918 1 96.5 397 ILE B C 1
ATOM 7105 O O . ILE B 1 397 ? 28.312 -4.496 4.918 1 96.5 397 ILE B O 1
ATOM 7109 N N . LEU B 1 398 ? 26.281 -4.824 5.801 1 96.81 398 LEU B N 1
ATOM 7110 C CA . LEU B 1 398 ? 26.281 -3.641 6.656 1 96.81 398 LEU B CA 1
ATOM 7111 C C . LEU B 1 398 ? 26.984 -3.934 7.98 1 96.81 398 LEU B C 1
ATOM 7113 O O . LEU B 1 398 ? 27.344 -3.01 8.719 1 96.81 398 LEU B O 1
ATOM 7117 N N . GLY B 1 399 ? 27.172 -5.184 8.281 1 95 399 GLY B N 1
ATOM 7118 C CA . GLY B 1 399 ? 27.625 -5.539 9.617 1 95 399 GLY B CA 1
ATOM 7119 C C . GLY B 1 399 ? 26.484 -5.582 10.633 1 95 399 GLY B C 1
ATOM 7120 O O . GLY B 1 399 ? 25.359 -5.207 10.32 1 95 399 GLY B O 1
ATOM 7121 N N . GLY B 1 400 ? 26.719 -6.059 11.82 1 92.56 400 GLY B N 1
ATOM 7122 C CA . GLY B 1 400 ? 25.734 -6.176 12.875 1 92.56 400 GLY B CA 1
ATOM 7123 C C . GLY B 1 400 ? 25.5 -7.605 13.328 1 92.56 400 GLY B C 1
ATOM 7124 O O . GLY B 1 400 ? 26.016 -8.547 12.719 1 92.56 400 GLY B O 1
ATOM 7125 N N . LYS B 1 401 ? 24.75 -7.742 14.367 1 91.5 401 LYS B N 1
ATOM 7126 C CA . LYS B 1 401 ? 24.578 -9.055 14.984 1 91.5 401 LYS B CA 1
ATOM 7127 C C . LYS B 1 401 ? 23.25 -9.688 14.586 1 91.5 401 LYS B C 1
ATOM 7129 O O . LYS B 1 401 ? 23.156 -10.906 14.43 1 91.5 401 LYS B O 1
ATOM 7134 N N . HIS B 1 402 ? 22.25 -8.766 14.43 1 94.56 402 HIS B N 1
ATOM 7135 C CA . HIS B 1 402 ? 20.906 -9.273 14.195 1 94.56 402 HIS B CA 1
ATOM 7136 C C . HIS B 1 402 ? 20.297 -8.656 12.945 1 94.56 402 HIS B C 1
ATOM 7138 O O . HIS B 1 402 ? 20.281 -7.43 12.805 1 94.56 402 HIS B O 1
ATOM 7144 N N . PRO B 1 403 ? 19.766 -9.516 12.078 1 96.75 403 PRO B N 1
ATOM 7145 C CA . PRO B 1 403 ? 19.172 -8.984 10.844 1 96.75 403 PRO B CA 1
ATOM 7146 C C . PRO B 1 403 ? 17.844 -8.281 11.086 1 96.75 403 PRO B C 1
ATOM 7148 O O . PRO B 1 403 ? 17.328 -7.586 10.203 1 96.75 403 PRO B O 1
ATOM 7151 N N . LEU B 1 404 ? 17.234 -8.531 12.242 1 97.81 404 LEU B N 1
ATOM 7152 C CA . LEU B 1 404 ? 16 -7.848 12.609 1 97.81 404 LEU B CA 1
ATOM 7153 C C . LEU B 1 404 ? 16.141 -7.176 13.977 1 97.81 404 LEU B C 1
ATOM 7155 O O . LEU B 1 404 ? 16.594 -7.801 14.938 1 97.81 404 LEU B O 1
ATOM 7159 N N . GLU B 1 405 ? 15.867 -5.926 14.023 1 97.06 405 GLU B N 1
ATOM 7160 C CA . GLU B 1 405 ? 15.703 -5.164 15.258 1 97.06 405 GLU B CA 1
ATOM 7161 C C . GLU B 1 405 ? 14.312 -4.551 15.352 1 97.06 405 GLU B C 1
ATOM 7163 O O . GLU B 1 405 ? 13.805 -4 14.375 1 97.06 405 GLU B O 1
ATOM 7168 N N . VAL B 1 406 ? 13.688 -4.738 16.469 1 96.44 406 VAL B N 1
ATOM 7169 C CA . VAL B 1 406 ? 12.391 -4.113 16.719 1 96.44 406 VAL B CA 1
ATOM 7170 C C . VAL B 1 406 ? 12.523 -3.08 17.828 1 96.44 406 VAL B C 1
ATOM 7172 O O . VAL B 1 406 ? 12.977 -3.4 18.938 1 96.44 406 VAL B O 1
ATOM 7175 N N . ILE B 1 407 ? 12.195 -1.893 17.5 1 95.31 407 ILE B N 1
ATOM 7176 C CA . ILE B 1 407 ? 12.242 -0.79 18.453 1 95.31 407 ILE B CA 1
ATOM 7177 C C . ILE B 1 407 ? 10.82 -0.312 18.766 1 95.31 407 ILE B C 1
ATOM 7179 O O . ILE B 1 407 ? 10.062 0.02 17.844 1 95.31 407 ILE B O 1
ATOM 7183 N N . THR B 1 408 ? 10.477 -0.295 20 1 92.12 408 THR B N 1
ATOM 7184 C CA . THR B 1 408 ? 9.156 0.177 20.391 1 92.12 408 THR B CA 1
ATOM 7185 C C . THR B 1 408 ? 9.227 1.616 20.906 1 92.12 408 THR B C 1
ATOM 7187 O O . THR B 1 408 ? 10.32 2.152 21.109 1 92.12 408 THR B O 1
ATOM 7190 N N . MET B 1 409 ? 8.086 2.18 21.031 1 87.06 409 MET B N 1
ATOM 7191 C CA . MET B 1 409 ? 8.031 3.533 21.578 1 87.06 409 MET B CA 1
ATOM 7192 C C . MET B 1 409 ? 8.578 3.568 23 1 87.06 409 MET B C 1
ATOM 7194 O O . MET B 1 409 ? 9.18 4.559 23.422 1 87.06 409 MET B O 1
ATOM 7198 N N . LYS B 1 410 ? 8.352 2.516 23.734 1 85.12 410 LYS B N 1
ATOM 7199 C CA . LYS B 1 410 ? 8.914 2.416 25.078 1 85.12 410 LYS B CA 1
ATOM 7200 C C . LYS B 1 410 ? 10.438 2.484 25.047 1 85.12 410 LYS B C 1
ATOM 7202 O O . LYS B 1 410 ? 11.055 3.166 25.859 1 85.12 410 LYS B O 1
ATOM 7207 N N . ASP B 1 411 ? 10.969 1.787 24.062 1 87.81 411 ASP B N 1
ATOM 7208 C CA . ASP B 1 411 ? 12.422 1.794 23.906 1 87.81 411 ASP B CA 1
ATOM 7209 C C . ASP B 1 411 ? 12.93 3.195 23.594 1 87.81 411 ASP B C 1
ATOM 7211 O O . ASP B 1 411 ? 13.945 3.637 24.141 1 87.81 411 ASP B O 1
ATOM 7215 N N . LEU B 1 412 ? 12.242 3.863 22.703 1 86.44 412 LEU B N 1
ATOM 7216 C CA . LEU B 1 412 ? 12.648 5.195 22.266 1 86.44 412 LEU B CA 1
ATOM 7217 C C . LEU B 1 412 ? 12.5 6.203 23.406 1 86.44 412 LEU B C 1
ATOM 7219 O O . LEU B 1 412 ? 13.336 7.102 23.547 1 86.44 412 LEU B O 1
ATOM 7223 N N . SER B 1 413 ? 11.43 6.059 24.109 1 81.12 413 SER B N 1
ATOM 7224 C CA . SER B 1 413 ? 11.211 6.949 25.25 1 81.12 413 SER B CA 1
ATOM 7225 C C . SER B 1 413 ? 12.328 6.82 26.281 1 81.12 413 SER B C 1
ATOM 7227 O O . SER B 1 413 ? 12.781 7.816 26.844 1 81.12 413 SER B O 1
ATOM 7229 N N . ALA B 1 414 ? 12.688 5.652 26.5 1 78 414 ALA B N 1
ATOM 7230 C CA . ALA B 1 414 ? 13.773 5.406 27.453 1 78 414 ALA B CA 1
ATOM 7231 C C . ALA B 1 414 ? 15.086 5.996 26.938 1 78 414 ALA B C 1
ATOM 7233 O O . ALA B 1 414 ? 15.875 6.531 27.719 1 78 414 ALA B O 1
ATOM 7234 N N . LYS B 1 415 ? 15.219 5.977 25.719 1 78 415 LYS B N 1
ATOM 7235 C CA . LYS B 1 415 ? 16.453 6.457 25.109 1 78 415 LYS B CA 1
ATOM 7236 C C . LYS B 1 415 ? 16.516 7.98 25.125 1 78 415 LYS B C 1
ATOM 7238 O O . LYS B 1 415 ? 17.594 8.562 25.266 1 78 415 LYS B O 1
ATOM 7243 N N . HIS B 1 416 ? 15.398 8.641 24.938 1 73.62 416 HIS B N 1
ATOM 7244 C CA . HIS B 1 416 ? 15.398 10.086 24.75 1 73.62 416 HIS B CA 1
ATOM 7245 C C . HIS B 1 416 ? 14.852 10.797 25.984 1 73.62 416 HIS B C 1
ATOM 7247 O O . HIS B 1 416 ? 14.578 12 25.938 1 73.62 416 HIS B O 1
ATOM 7253 N N . ASP B 1 417 ? 14.75 10.078 27.047 1 67.75 417 ASP B N 1
ATOM 7254 C CA . ASP B 1 417 ? 14.242 10.625 28.297 1 67.75 417 ASP B CA 1
ATOM 7255 C C . ASP B 1 417 ? 12.914 11.344 28.078 1 67.75 417 ASP B C 1
ATOM 7257 O O . ASP B 1 417 ? 12.719 12.461 28.562 1 67.75 417 ASP B O 1
ATOM 7261 N N . LEU B 1 418 ? 12.203 10.773 27.234 1 68.06 418 LEU B N 1
ATOM 7262 C CA . LEU B 1 418 ? 10.867 11.312 27.016 1 68.06 418 LEU B CA 1
ATOM 7263 C C . LEU B 1 418 ? 9.906 10.852 28.109 1 68.06 418 LEU B C 1
ATOM 7265 O O . LEU B 1 418 ? 10.125 9.812 28.734 1 68.06 418 LEU B O 1
ATOM 7269 N N . ASP B 1 419 ? 9 11.727 28.422 1 64.44 419 ASP B N 1
ATOM 7270 C CA . ASP B 1 419 ? 7.98 11.375 29.406 1 64.44 419 ASP B CA 1
ATOM 7271 C C . ASP B 1 419 ? 7.016 10.328 28.844 1 64.44 419 ASP B C 1
ATOM 7273 O O . ASP B 1 419 ? 6.121 10.656 28.062 1 64.44 419 ASP B O 1
ATOM 7277 N N . ASP B 1 420 ? 7.25 9.18 29.219 1 62.53 420 ASP B N 1
ATOM 7278 C CA . ASP B 1 420 ? 6.48 8.055 28.703 1 62.53 420 ASP B CA 1
ATOM 7279 C C . ASP B 1 420 ? 5.035 8.102 29.188 1 62.53 420 ASP B C 1
ATOM 7281 O O . ASP B 1 420 ? 4.188 7.336 28.719 1 62.53 420 ASP B O 1
ATOM 7285 N N . SER B 1 421 ? 4.832 9.039 30.094 1 58.59 421 SER B N 1
ATOM 7286 C CA . SER B 1 421 ? 3.48 9.164 30.641 1 58.59 421 SER B CA 1
ATOM 7287 C C . SER B 1 421 ? 2.598 10.008 29.734 1 58.59 421 SER B C 1
ATOM 7289 O O . SER B 1 421 ? 1.375 10.031 29.891 1 58.59 421 SER B O 1
ATOM 7291 N N . LYS B 1 422 ? 3.279 10.625 28.766 1 65.69 422 LYS B N 1
ATOM 7292 C CA . LYS B 1 422 ? 2.52 11.492 27.859 1 65.69 422 LYS B CA 1
ATOM 7293 C C . LYS B 1 422 ? 2.494 10.93 26.453 1 65.69 422 LYS B C 1
ATOM 7295 O O . LYS B 1 422 ? 3.381 10.164 26.062 1 65.69 422 LYS B O 1
ATOM 7300 N N . LEU B 1 423 ? 1.472 11.32 25.844 1 69.62 423 LEU B N 1
ATOM 7301 C CA . LEU B 1 423 ? 1.369 10.914 24.453 1 69.62 423 LEU B CA 1
ATOM 7302 C C . LEU B 1 423 ? 2.475 11.547 23.625 1 69.62 423 LEU B C 1
ATOM 7304 O O . LEU B 1 423 ? 2.713 12.758 23.719 1 69.62 423 LEU B O 1
ATOM 7308 N N . LEU B 1 424 ? 3.213 10.742 22.953 1 71.81 424 LEU B N 1
ATOM 7309 C CA . LEU B 1 424 ? 4.305 11.18 22.078 1 71.81 424 LEU B CA 1
ATOM 7310 C C . LEU B 1 424 ? 3.84 12.266 21.125 1 71.81 424 LEU B C 1
ATOM 7312 O O . LEU B 1 424 ? 4.578 13.211 20.844 1 71.81 424 LEU B O 1
ATOM 7316 N N . THR B 1 425 ? 2.646 12.125 20.75 1 69.56 425 THR B N 1
ATOM 7317 C CA . THR B 1 425 ? 2.098 13.094 19.812 1 69.56 425 THR B CA 1
ATOM 7318 C C . THR B 1 425 ? 2 14.477 20.453 1 69.56 425 THR B C 1
ATOM 7320 O O . THR B 1 425 ? 2.24 15.492 19.797 1 69.56 425 THR B O 1
ATOM 7323 N N . GLU B 1 426 ? 1.764 14.469 21.703 1 72.19 426 GLU B N 1
ATOM 7324 C CA . GLU B 1 426 ? 1.657 15.742 22.422 1 72.19 426 GLU B CA 1
ATOM 7325 C C . GLU B 1 426 ? 3.027 16.391 22.594 1 72.19 426 GLU B C 1
ATOM 7327 O O . GLU B 1 426 ? 3.16 17.609 22.5 1 72.19 426 GLU B O 1
ATOM 7332 N N . GLN B 1 427 ? 3.953 15.547 22.719 1 77.69 427 GLN B N 1
ATOM 7333 C CA . GLN B 1 427 ? 5.312 16.062 22.844 1 77.69 427 GLN B CA 1
ATOM 7334 C C . GLN B 1 427 ? 5.797 16.641 21.516 1 77.69 427 GLN B C 1
ATOM 7336 O O . GLN B 1 427 ? 6.438 17.703 21.5 1 77.69 427 GLN B O 1
ATOM 7341 N N . ALA B 1 428 ? 5.414 15.984 20.547 1 81.75 428 ALA B N 1
ATOM 7342 C CA . ALA B 1 428 ? 5.789 16.469 19.219 1 81.75 428 ALA B CA 1
ATOM 7343 C C . ALA B 1 428 ? 5.129 17.797 18.922 1 81.75 428 ALA B C 1
ATOM 7345 O O . ALA B 1 428 ? 5.742 18.672 18.297 1 81.75 428 ALA B O 1
ATOM 7346 N N . LYS B 1 429 ? 4.008 17.969 19.391 1 84.31 429 LYS B N 1
ATOM 7347 C CA . LYS B 1 429 ? 3.27 19.219 19.172 1 84.31 429 LYS B CA 1
ATOM 7348 C C . LYS B 1 429 ? 3.949 20.391 19.875 1 84.31 429 LYS B C 1
ATOM 7350 O O . LYS B 1 429 ? 4.066 21.469 19.297 1 84.31 429 LYS B O 1
ATOM 7355 N N . THR B 1 430 ? 4.434 20.125 21.016 1 89.75 430 THR B N 1
ATOM 7356 C CA . THR B 1 430 ? 5.129 21.172 21.766 1 89.75 430 THR B CA 1
ATOM 7357 C C . THR B 1 430 ? 6.477 21.484 21.109 1 89.75 430 THR B C 1
ATOM 7359 O O . THR B 1 430 ? 6.906 22.641 21.094 1 89.75 430 THR B O 1
ATOM 7362 N N . ALA B 1 431 ? 7.023 20.422 20.562 1 92.12 431 ALA B N 1
ATOM 7363 C CA . ALA B 1 431 ? 8.336 20.578 19.953 1 92.12 431 ALA B CA 1
ATOM 7364 C C . ALA B 1 431 ? 8.266 21.516 18.734 1 92.12 431 ALA B C 1
ATOM 7366 O O . ALA B 1 431 ? 9.211 22.266 18.469 1 92.12 431 ALA B O 1
ATOM 7367 N N . VAL B 1 432 ? 7.211 21.5 18.016 1 95.38 432 VAL B N 1
ATOM 7368 C CA . VAL B 1 432 ? 7.02 22.375 16.875 1 95.38 432 VAL B CA 1
ATOM 7369 C C . VAL B 1 432 ? 7.051 23.828 17.328 1 95.38 432 VAL B C 1
ATOM 7371 O O . VAL B 1 432 ? 7.754 24.656 16.734 1 95.38 432 VAL B O 1
ATOM 7374 N N . VAL B 1 433 ? 6.328 24.125 18.391 1 97.06 433 VAL B N 1
ATOM 7375 C CA . VAL B 1 433 ? 6.223 25.484 18.906 1 97.06 433 VAL B CA 1
ATOM 7376 C C . VAL B 1 433 ? 7.562 25.922 19.5 1 97.06 433 VAL B C 1
ATOM 7378 O O . VAL B 1 433 ? 7.98 27.062 19.328 1 97.06 433 VAL B O 1
ATOM 7381 N N . GLU B 1 434 ? 8.164 24.984 20.125 1 96.31 434 GLU B N 1
ATOM 7382 C CA . GLU B 1 434 ? 9.453 25.297 20.734 1 96.31 434 GLU B CA 1
ATOM 7383 C C . GLU B 1 434 ? 10.492 25.641 19.672 1 96.31 434 GLU B C 1
ATOM 7385 O O . GLU B 1 434 ? 11.312 26.547 19.859 1 96.31 434 GLU B O 1
ATOM 7390 N N . GLU B 1 435 ? 10.523 24.891 18.594 1 96.94 435 GLU B N 1
ATOM 7391 C CA . GLU B 1 435 ? 11.43 25.203 17.5 1 96.94 435 GLU B CA 1
ATOM 7392 C C . GLU B 1 435 ? 11.156 26.594 16.938 1 96.94 435 GLU B C 1
ATOM 7394 O O . GLU B 1 435 ? 12.086 27.359 16.672 1 96.94 435 GLU B O 1
ATOM 7399 N N . PHE B 1 436 ? 9.914 26.922 16.797 1 97.5 436 PHE B N 1
ATOM 7400 C CA . PHE B 1 436 ? 9.477 28.219 16.297 1 97.5 436 PHE B CA 1
ATOM 7401 C C . PHE B 1 436 ? 9.992 29.344 17.188 1 97.5 436 PHE B C 1
ATOM 7403 O O . PHE B 1 436 ? 10.656 30.266 16.719 1 97.5 436 PHE B O 1
ATOM 7410 N N . LEU B 1 437 ? 9.797 29.234 18.5 1 97.81 437 LEU B N 1
ATOM 7411 C CA . LEU B 1 437 ? 10.234 30.234 19.469 1 97.81 437 LEU B CA 1
ATOM 7412 C C . LEU B 1 437 ? 11.758 30.266 19.562 1 97.81 437 LEU B C 1
ATOM 7414 O O . LEU B 1 437 ? 12.352 31.328 19.719 1 97.81 437 LEU B O 1
ATOM 7418 N N . GLY B 1 438 ? 12.305 29.062 19.484 1 96.56 438 GLY B N 1
ATOM 7419 C CA . GLY B 1 438 ? 13.75 28.969 19.562 1 96.56 438 GLY B CA 1
ATOM 7420 C C . GLY B 1 438 ? 14.461 29.719 18.453 1 96.56 438 GLY B C 1
ATOM 7421 O O . GLY B 1 438 ? 15.5 30.344 18.688 1 96.56 438 GLY B O 1
ATOM 7422 N N . PHE B 1 439 ? 13.938 29.672 17.297 1 97 439 PHE B N 1
ATOM 7423 C CA . PHE B 1 439 ? 14.523 30.406 16.188 1 97 439 PHE B CA 1
ATOM 7424 C C . PHE B 1 439 ? 14.391 31.906 16.422 1 97 439 PHE B C 1
ATOM 7426 O O . PHE B 1 439 ? 15.352 32.656 16.234 1 97 439 PHE B O 1
ATOM 7433 N N . ILE B 1 440 ? 13.211 32.406 16.812 1 96.94 440 ILE B N 1
ATOM 7434 C CA . ILE B 1 440 ? 12.93 33.812 17 1 96.94 440 ILE B CA 1
ATOM 7435 C C . ILE B 1 440 ? 13.836 34.375 18.094 1 96.94 440 ILE B C 1
ATOM 7437 O O . ILE B 1 440 ? 14.32 35.5 17.984 1 96.94 440 ILE B O 1
ATOM 7441 N N . ASP B 1 441 ? 14.07 33.5 19.078 1 95.38 441 ASP B N 1
ATOM 7442 C CA . ASP B 1 441 ? 14.867 33.938 20.219 1 95.38 441 ASP B CA 1
ATOM 7443 C C . ASP B 1 441 ? 16.359 33.844 19.922 1 95.38 441 ASP B C 1
ATOM 7445 O O . ASP B 1 441 ? 17.188 34.188 20.75 1 95.38 441 ASP B O 1
ATOM 7449 N N . GLY B 1 442 ? 16.75 33.344 18.766 1 93.69 442 GLY B N 1
ATOM 7450 C CA . GLY B 1 442 ? 18.125 33.312 18.328 1 93.69 442 GLY B CA 1
ATOM 7451 C C . GLY B 1 442 ? 18.875 32.062 18.766 1 93.69 442 GLY B C 1
ATOM 7452 O O . GLY B 1 442 ? 20.094 31.969 18.625 1 93.69 442 GLY B O 1
ATOM 7453 N N . ARG B 1 443 ? 18.125 31.109 19.203 1 94.25 443 ARG B N 1
ATOM 7454 C CA . ARG B 1 443 ? 18.766 29.891 19.719 1 94.25 443 ARG B CA 1
ATOM 7455 C C . ARG B 1 443 ? 19 28.891 18.594 1 94.25 443 ARG B C 1
ATOM 7457 O O . ARG B 1 443 ? 19.797 27.953 18.734 1 94.25 443 ARG B O 1
ATOM 7464 N N . LEU B 1 444 ? 18.266 28.938 17.531 1 94.75 444 LEU B N 1
ATOM 7465 C CA . LEU B 1 444 ? 18.359 28.016 16.406 1 94.75 444 LEU B CA 1
ATOM 7466 C C . LEU B 1 444 ? 18.688 28.766 15.109 1 94.75 444 LEU B C 1
ATOM 7468 O O . LEU B 1 444 ? 18.203 29.875 14.891 1 94.75 444 LEU B O 1
ATOM 7472 N N . ASP B 1 445 ? 19.453 28.062 14.297 1 94.56 445 ASP B N 1
ATOM 7473 C CA . ASP B 1 445 ? 19.734 28.578 12.953 1 94.56 445 ASP B CA 1
ATOM 7474 C C . ASP B 1 445 ? 18.75 28.016 11.93 1 94.56 445 ASP B C 1
ATOM 7476 O O . ASP B 1 445 ? 18.094 27 12.188 1 94.56 445 ASP B O 1
ATOM 7480 N N . LYS B 1 446 ? 18.672 28.703 10.867 1 93.88 446 LYS B N 1
ATOM 7481 C CA . LYS B 1 446 ? 17.734 28.328 9.812 1 93.88 446 LYS B CA 1
ATOM 7482 C C . LYS B 1 446 ? 17.984 26.875 9.359 1 93.88 446 LYS B C 1
ATOM 7484 O O . LYS B 1 446 ? 17.031 26.141 9.086 1 93.88 446 LYS B O 1
ATOM 7489 N N . LYS B 1 447 ? 19.266 26.469 9.227 1 92.31 447 LYS B N 1
ATOM 7490 C CA . LYS B 1 447 ? 19.625 25.156 8.734 1 92.31 447 LYS B CA 1
ATOM 7491 C C . LYS B 1 447 ? 19.156 24.062 9.688 1 92.31 447 LYS B C 1
ATOM 7493 O O . LYS B 1 447 ? 19.094 22.891 9.312 1 92.31 447 LYS B O 1
ATOM 7498 N N . GLU B 1 448 ? 18.781 24.422 10.867 1 94.5 448 GLU B N 1
ATOM 7499 C CA . GLU B 1 448 ? 18.375 23.453 11.891 1 94.5 448 GLU B CA 1
ATOM 7500 C C . GLU B 1 448 ? 16.859 23.25 11.906 1 94.5 448 GLU B C 1
ATOM 7502 O O . GLU B 1 448 ? 16.359 22.375 12.594 1 94.5 448 GLU B O 1
ATOM 7507 N N . LEU B 1 449 ? 16.156 24.094 11.18 1 96.56 449 LEU B N 1
ATOM 7508 C CA . LEU B 1 449 ? 14.703 24.031 11.203 1 96.56 449 LEU B CA 1
ATOM 7509 C C . LEU B 1 449 ? 14.195 22.781 10.508 1 96.56 449 LEU B C 1
ATOM 7511 O O . LEU B 1 449 ? 14.656 22.438 9.414 1 96.56 449 LEU B O 1
ATOM 7515 N N . LYS B 1 450 ? 13.195 22.109 11.023 1 96.12 450 LYS B N 1
ATOM 7516 C CA . LYS B 1 450 ? 12.727 20.812 10.539 1 96.12 450 LYS B CA 1
ATOM 7517 C C . LYS B 1 450 ? 11.586 20.969 9.539 1 96.12 450 LYS B C 1
ATOM 7519 O O . LYS B 1 450 ? 11.344 20.094 8.711 1 96.12 450 LYS B O 1
ATOM 7524 N N . SER B 1 451 ? 10.875 22.062 9.664 1 97.75 451 SER B N 1
ATOM 7525 C CA . SER B 1 451 ? 9.664 22.141 8.852 1 97.75 451 SER B CA 1
ATOM 7526 C C . SER B 1 451 ? 9.469 23.531 8.266 1 97.75 451 SER B C 1
ATOM 7528 O O . SER B 1 451 ? 8.344 24.031 8.188 1 97.75 451 SER B O 1
ATOM 7530 N N . ASN B 1 452 ? 10.594 24.188 7.965 1 98 452 ASN B N 1
ATOM 7531 C CA . ASN B 1 452 ? 10.492 25.469 7.266 1 98 452 ASN B CA 1
ATOM 7532 C C . ASN B 1 452 ? 9.852 25.312 5.891 1 98 452 ASN B C 1
ATOM 7534 O O . ASN B 1 452 ? 9.922 24.234 5.293 1 98 452 ASN B O 1
ATOM 7538 N N . ILE B 1 453 ? 9.227 26.281 5.352 1 98.12 453 ILE B N 1
ATOM 7539 C CA . ILE B 1 453 ? 8.344 26.219 4.188 1 98.12 453 ILE B CA 1
ATOM 7540 C C . ILE B 1 453 ? 9.117 25.703 2.979 1 98.12 453 ILE B C 1
ATOM 7542 O O . ILE B 1 453 ? 8.562 25 2.127 1 98.12 453 ILE B O 1
ATOM 7546 N N . ASP B 1 454 ? 10.438 25.906 2.873 1 96.12 454 ASP B N 1
ATOM 7547 C CA . ASP B 1 454 ? 11.242 25.531 1.72 1 96.12 454 ASP B CA 1
ATOM 7548 C C . ASP B 1 454 ? 11.336 24.016 1.593 1 96.12 454 ASP B C 1
ATOM 7550 O O . ASP B 1 454 ? 11.703 23.484 0.536 1 96.12 454 ASP B O 1
ATOM 7554 N N . SER B 1 455 ? 11.008 23.281 2.627 1 96.75 455 SER B N 1
ATOM 7555 C CA . SER B 1 455 ? 11.141 21.828 2.613 1 96.75 455 SER B CA 1
ATOM 7556 C C . SER B 1 455 ? 9.812 21.156 2.275 1 96.75 455 SER B C 1
ATOM 7558 O O . SER B 1 455 ? 9.672 19.938 2.395 1 96.75 455 SER B O 1
ATOM 7560 N N . HIS B 1 456 ? 8.781 21.906 1.811 1 98.06 456 HIS B N 1
ATOM 7561 C CA . HIS B 1 456 ? 7.441 21.344 1.656 1 98.06 456 HIS B CA 1
ATOM 7562 C C . HIS B 1 456 ? 7.051 21.234 0.186 1 98.06 456 HIS B C 1
ATOM 7564 O O . HIS B 1 456 ? 5.922 20.859 -0.137 1 98.06 456 HIS B O 1
ATOM 7570 N N . LEU B 1 457 ? 7.953 21.562 -0.761 1 97.88 457 LEU B N 1
ATOM 7571 C CA . LEU B 1 457 ? 7.625 21.609 -2.18 1 97.88 457 LEU B CA 1
ATOM 7572 C C . LEU B 1 457 ? 7.055 20.281 -2.662 1 97.88 457 LEU B C 1
ATOM 7574 O O . LEU B 1 457 ? 5.957 20.25 -3.225 1 97.88 457 LEU B O 1
ATOM 7578 N N . ASN B 1 458 ? 7.766 19.156 -2.414 1 97.56 458 ASN B N 1
ATOM 7579 C CA . ASN B 1 458 ? 7.336 17.859 -2.922 1 97.56 458 ASN B CA 1
ATOM 7580 C C . ASN B 1 458 ? 6.027 17.406 -2.281 1 97.56 458 ASN B C 1
ATOM 7582 O O . ASN B 1 458 ? 5.207 16.75 -2.93 1 97.56 458 ASN B O 1
ATOM 7586 N N . SER B 1 459 ? 5.832 17.734 -0.993 1 98.19 459 SER B N 1
ATOM 7587 C CA . SER B 1 459 ? 4.59 17.391 -0.306 1 98.19 459 SER B CA 1
ATOM 7588 C C . SER B 1 459 ? 3.393 18.062 -0.973 1 98.19 459 SER B C 1
ATOM 7590 O O . SER B 1 459 ? 2.367 17.422 -1.209 1 98.19 459 SER B O 1
ATOM 7592 N N . VAL B 1 460 ? 3.547 19.359 -1.304 1 98.5 460 VAL B N 1
ATOM 7593 C CA . VAL B 1 460 ? 2.473 20.125 -1.918 1 98.5 460 VAL B CA 1
ATOM 7594 C C . VAL B 1 460 ? 2.252 19.656 -3.354 1 98.5 460 VAL B C 1
ATOM 7596 O O . VAL B 1 460 ? 1.111 19.531 -3.805 1 98.5 460 VAL B O 1
ATOM 7599 N N . LYS B 1 461 ? 3.385 19.359 -4.074 1 98.5 461 LYS B N 1
ATOM 7600 C CA . LYS B 1 461 ? 3.287 18.844 -5.43 1 98.5 461 LYS B CA 1
ATOM 7601 C C . LYS B 1 461 ? 2.457 17.562 -5.465 1 98.5 461 LYS B C 1
ATOM 7603 O O . LYS B 1 461 ? 1.57 17.406 -6.305 1 98.5 461 LYS B O 1
ATOM 7608 N N . MET B 1 462 ? 2.717 16.656 -4.559 1 98.69 462 MET B N 1
ATOM 7609 C CA . MET B 1 462 ? 2.021 15.367 -4.527 1 98.69 462 MET B CA 1
ATOM 7610 C C . MET B 1 462 ? 0.525 15.562 -4.301 1 98.69 462 MET B C 1
ATOM 7612 O O . MET B 1 462 ? -0.295 14.945 -4.984 1 98.69 462 MET B O 1
ATOM 7616 N N . MET B 1 463 ? 0.192 16.422 -3.375 1 98.69 463 MET B N 1
ATOM 7617 C CA . MET B 1 463 ? -1.217 16.656 -3.062 1 98.69 463 MET B CA 1
ATOM 7618 C C . MET B 1 463 ? -1.937 17.312 -4.238 1 98.69 463 MET B C 1
ATOM 7620 O O . MET B 1 463 ? -2.984 16.828 -4.676 1 98.69 463 MET B O 1
ATOM 7624 N N . SER B 1 464 ? -1.324 18.406 -4.77 1 98.81 464 SER B N 1
ATOM 7625 C CA . SER B 1 464 ? -1.924 19.109 -5.898 1 98.81 464 SER B CA 1
ATOM 7626 C C . SER B 1 464 ? -2.094 18.188 -7.098 1 98.81 464 SER B C 1
ATOM 7628 O O . SER B 1 464 ? -3.178 18.109 -7.684 1 98.81 464 SER B O 1
ATOM 7630 N N . ALA B 1 465 ? -1.06 17.453 -7.406 1 98.88 465 ALA B N 1
ATOM 7631 C CA . ALA B 1 465 ? -1.069 16.562 -8.562 1 98.88 465 ALA B CA 1
ATOM 7632 C C . ALA B 1 465 ? -2.109 15.461 -8.391 1 98.88 465 ALA B C 1
ATOM 7634 O O . ALA B 1 465 ? -2.701 15 -9.375 1 98.88 465 ALA B O 1
ATOM 7635 N N . SER B 1 466 ? -2.359 15.047 -7.188 1 98.88 466 SER B N 1
ATOM 7636 C CA . SER B 1 466 ? -3.355 14.008 -6.938 1 98.88 466 SER B CA 1
ATOM 7637 C C . SER B 1 466 ? -4.758 14.492 -7.293 1 98.88 466 SER B C 1
ATOM 7639 O O . SER B 1 466 ? -5.555 13.734 -7.859 1 98.88 466 SER B O 1
ATOM 7641 N N . TYR B 1 467 ? -5.074 15.75 -6.93 1 98.81 467 TYR B N 1
ATOM 7642 C CA . TYR B 1 467 ? -6.363 16.297 -7.32 1 98.81 467 TYR B CA 1
ATOM 7643 C C . TYR B 1 467 ? -6.457 16.453 -8.836 1 98.81 467 TYR B C 1
ATOM 7645 O O . TYR B 1 467 ? -7.48 16.125 -9.438 1 98.81 467 TYR B O 1
ATOM 7653 N N . VAL B 1 468 ? -5.352 16.922 -9.445 1 98.88 468 VAL B N 1
ATOM 7654 C CA . VAL B 1 468 ? -5.32 17.109 -10.891 1 98.88 468 VAL B CA 1
ATOM 7655 C C . VAL B 1 468 ? -5.527 15.758 -11.586 1 98.88 468 VAL B C 1
ATOM 7657 O O . VAL B 1 468 ? -6.281 15.664 -12.555 1 98.88 468 VAL B O 1
ATOM 7660 N N . SER B 1 469 ? -4.883 14.75 -11.086 1 98.81 469 SER B N 1
ATOM 7661 C CA . SER B 1 469 ? -5.016 13.406 -11.633 1 98.81 469 SER B CA 1
ATOM 7662 C C . SER B 1 469 ? -6.469 12.953 -11.648 1 98.81 469 SER B C 1
ATOM 7664 O O . SER B 1 469 ? -6.949 12.414 -12.648 1 98.81 469 SER B O 1
ATOM 7666 N N . HIS B 1 470 ? -7.156 13.18 -10.578 1 98.25 470 HIS B N 1
ATOM 7667 C CA . HIS B 1 470 ? -8.555 12.789 -10.445 1 98.25 470 HIS B CA 1
ATOM 7668 C C . HIS B 1 470 ? -9.422 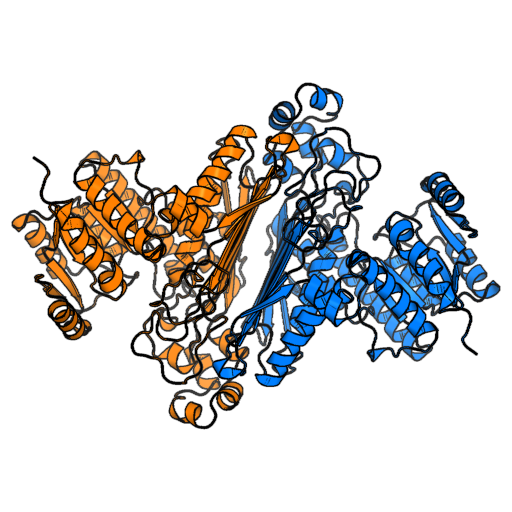13.508 -11.469 1 98.25 470 HIS B C 1
ATOM 7670 O O . HIS B 1 470 ? -10.266 12.883 -12.117 1 98.25 470 HIS B O 1
ATOM 7676 N N . ILE B 1 471 ? -9.242 14.773 -11.586 1 98.5 471 ILE B N 1
ATOM 7677 C CA . ILE B 1 471 ? -10.047 15.578 -12.508 1 98.5 471 ILE B CA 1
ATOM 7678 C C . ILE B 1 471 ? -9.797 15.117 -13.945 1 98.5 471 ILE B C 1
ATOM 7680 O O . ILE B 1 471 ? -10.742 14.961 -14.719 1 98.5 471 ILE B O 1
ATOM 7684 N N . ASN B 1 472 ? -8.477 14.914 -14.258 1 98 472 ASN B N 1
ATOM 7685 C CA . ASN B 1 472 ? -8.141 14.43 -15.594 1 98 472 ASN B CA 1
ATOM 7686 C C . ASN B 1 472 ? -8.844 13.109 -15.906 1 98 472 ASN B C 1
ATOM 7688 O O . ASN B 1 472 ? -9.406 12.938 -17 1 98 472 ASN B O 1
ATOM 7692 N N . GLN B 1 473 ? -8.844 12.242 -14.969 1 95.19 473 GLN B N 1
ATOM 7693 C CA . GLN B 1 473 ? -9.477 10.945 -15.148 1 95.19 473 GLN B CA 1
ATOM 7694 C C . GLN B 1 473 ? -10.977 11.094 -15.375 1 95.19 473 GLN B C 1
ATOM 7696 O O . GLN B 1 473 ? -11.547 10.445 -16.25 1 95.19 473 GLN B O 1
ATOM 7701 N N . LYS B 1 474 ? -11.633 11.859 -14.578 1 94.31 474 LYS B N 1
ATOM 7702 C CA . LYS B 1 474 ? -13.07 12.102 -14.695 1 94.31 474 LYS B CA 1
ATOM 7703 C C . LYS B 1 474 ? -13.414 12.703 -16.062 1 94.31 474 LYS B C 1
ATOM 7705 O O . LYS B 1 474 ? -14.484 12.438 -16.609 1 94.31 474 LYS B O 1
ATOM 7710 N N . ASP B 1 475 ? -12.484 13.461 -16.578 1 95.56 475 ASP B N 1
ATOM 7711 C CA . ASP B 1 475 ? -12.695 14.141 -17.844 1 95.56 475 ASP B CA 1
ATOM 7712 C C . ASP B 1 475 ? -12.312 13.242 -19.016 1 95.56 475 ASP B C 1
ATOM 7714 O O . ASP B 1 475 ? -12.32 13.68 -20.172 1 95.56 475 ASP B O 1
ATOM 7718 N N . GLY B 1 476 ? -11.883 12.039 -18.766 1 92.25 476 GLY B N 1
ATOM 7719 C CA . GLY B 1 476 ? -11.516 11.109 -19.828 1 92.25 476 GLY B CA 1
ATOM 7720 C C . GLY B 1 476 ? -10.109 11.32 -20.359 1 92.25 476 GLY B C 1
ATOM 7721 O O . GLY B 1 476 ? -9.758 10.812 -21.422 1 92.25 476 GLY B O 1
ATOM 7722 N N . LYS B 1 477 ? -9.344 12.125 -19.656 1 95.44 477 LYS B N 1
ATOM 7723 C CA . LYS B 1 477 ? -7.949 12.352 -20 1 95.44 477 LYS B CA 1
ATOM 7724 C C . LYS B 1 477 ? -7.023 11.43 -19.219 1 95.44 477 LYS B C 1
ATOM 7726 O O . LYS B 1 477 ? -7.48 10.648 -18.375 1 95.44 477 LYS B O 1
ATOM 7731 N N . THR B 1 478 ? -5.723 11.445 -19.594 1 96.56 478 THR B N 1
ATOM 7732 C CA . THR B 1 478 ? -4.762 10.641 -18.844 1 96.56 478 THR B CA 1
ATOM 7733 C C . THR B 1 478 ? -4.668 11.125 -17.406 1 96.56 478 THR B C 1
ATOM 7735 O O . THR B 1 478 ? -4.578 12.328 -17.141 1 96.56 478 THR B O 1
ATOM 7738 N N . PRO B 1 479 ? -4.75 10.211 -16.531 1 97.75 479 PRO B N 1
ATOM 7739 C CA . PRO B 1 479 ? -4.648 10.617 -15.125 1 97.75 479 PRO B CA 1
ATOM 7740 C C . PRO B 1 479 ? -3.209 10.891 -14.695 1 97.75 479 PRO B C 1
ATOM 7742 O O . PRO B 1 479 ? -2.973 11.312 -13.555 1 97.75 479 PRO B O 1
ATOM 7745 N N . VAL B 1 480 ? -2.219 10.633 -15.516 1 98.25 480 VAL B N 1
ATOM 7746 C CA . VAL B 1 480 ? -0.817 10.836 -15.164 1 98.25 480 VAL B CA 1
ATOM 7747 C C . VAL B 1 480 ? -0.507 12.328 -15.102 1 98.25 480 VAL B C 1
ATOM 7749 O O . VAL B 1 480 ? -0.706 13.055 -16.078 1 98.25 480 VAL B O 1
ATOM 7752 N N . VAL B 1 481 ? -0.057 12.781 -13.984 1 98.44 481 VAL B N 1
ATOM 7753 C CA . VAL B 1 481 ? 0.369 14.164 -13.828 1 98.44 481 VAL B CA 1
ATOM 7754 C C . VAL B 1 481 ? 1.887 14.227 -13.664 1 98.44 481 VAL B C 1
ATOM 7756 O O . VAL B 1 481 ? 2.439 13.68 -12.711 1 98.44 481 VAL B O 1
ATOM 7759 N N . ASN B 1 482 ? 2.559 14.875 -14.547 1 96.31 482 ASN B N 1
ATOM 7760 C CA . ASN B 1 482 ? 4.008 15.055 -14.516 1 96.31 482 ASN B CA 1
ATOM 7761 C C . ASN B 1 482 ? 4.395 16.297 -13.727 1 96.31 482 ASN B C 1
ATOM 7763 O O . ASN B 1 482 ? 3.91 17.391 -14.016 1 96.31 482 ASN B O 1
ATOM 7767 N N . ILE B 1 483 ? 5.234 16.078 -12.766 1 92.56 483 ILE B N 1
ATOM 7768 C CA . ILE B 1 483 ? 5.664 17.25 -12 1 92.56 483 ILE B CA 1
ATOM 7769 C C . ILE B 1 483 ? 7.164 17.172 -11.734 1 92.56 483 ILE B C 1
ATOM 7771 O O . ILE B 1 483 ? 7.738 16.078 -11.688 1 92.56 483 ILE B O 1
#

pLDDT: mean 94.16, std 7.59, range [39.25, 98.88]

Solvent-accessible surface area (backbone atoms only — not comparable to full-atom values): 49204 Å² total; per-residue (Å²): 126,80,63,71,43,25,25,38,37,35,26,70,42,72,62,31,64,68,38,51,53,53,36,51,63,62,40,42,80,79,37,64,56,46,64,64,33,35,33,40,42,52,91,48,46,67,65,45,52,49,51,28,61,75,69,71,53,86,59,51,69,48,66,38,80,82,83,74,68,70,69,53,66,68,59,49,50,50,51,52,49,47,32,65,76,64,60,46,49,32,35,36,42,46,55,67,39,68,45,38,54,36,56,48,53,56,40,51,75,70,66,31,27,36,42,28,45,61,39,73,45,45,40,67,31,17,47,66,32,65,67,33,9,53,39,27,38,50,51,48,52,52,53,51,51,53,51,58,58,46,43,75,80,47,85,62,53,46,32,44,58,54,47,62,77,56,25,67,67,52,46,50,50,44,49,54,50,32,53,48,15,72,72,56,66,40,44,55,37,33,36,44,35,37,40,29,50,2,27,68,78,51,76,52,46,50,69,71,41,75,72,85,27,23,70,46,3,32,23,37,59,65,49,73,34,39,59,52,42,37,49,50,45,51,58,54,50,53,43,69,48,78,93,64,51,58,79,38,35,36,28,33,38,48,62,26,29,54,55,16,51,41,58,48,52,38,67,70,40,48,37,69,75,48,41,72,58,35,65,75,66,58,77,66,53,63,75,55,44,53,61,66,36,62,60,31,8,33,40,28,38,37,35,43,35,39,32,17,42,94,86,30,38,44,27,50,33,39,40,39,38,32,32,58,18,37,17,54,56,63,72,87,74,79,46,91,43,72,82,53,58,43,16,27,20,44,35,40,38,39,40,40,31,32,41,39,48,26,32,39,33,40,45,25,35,36,50,52,40,67,81,85,66,75,54,92,64,18,46,38,85,38,16,84,50,18,36,35,35,41,39,35,40,15,32,70,72,73,48,76,93,60,33,59,45,77,45,40,39,64,56,52,24,65,71,64,71,44,65,78,81,47,59,62,68,59,52,12,46,37,48,56,53,46,53,55,50,32,36,76,54,65,75,44,57,79,90,71,56,86,40,38,57,87,76,41,58,66,24,41,45,53,53,22,33,30,28,41,7,41,36,28,41,76,71,73,43,53,30,69,31,81,87,127,84,63,71,43,26,26,38,36,35,26,69,42,71,60,29,64,68,40,52,53,54,36,53,62,64,41,43,80,80,38,63,56,47,62,64,33,36,34,40,41,52,92,47,45,66,65,44,52,50,51,28,60,74,68,70,54,87,59,51,70,48,66,37,79,81,84,73,68,70,70,53,66,69,58,49,51,51,52,53,50,49,33,64,76,63,59,46,48,32,35,35,43,44,55,69,38,67,45,38,54,37,55,48,53,55,40,51,76,70,66,32,27,35,41,28,44,62,37,73,45,46,38,66,31,17,47,65,31,64,68,33,10,52,39,27,38,50,52,48,53,51,51,51,49,53,50,58,60,45,42,77,78,48,84,60,52,44,31,43,57,55,48,63,76,56,26,68,67,52,46,50,51,45,51,54,51,32,52,49,15,73,74,56,65,40,46,58,36,33,38,44,35,37,40,29,49,2,26,67,77,50,78,54,48,49,69,71,42,75,73,84,27,24,70,45,4,33,22,36,61,65,48,74,34,40,59,52,42,37,49,52,45,52,58,54,50,53,43,69,48,76,93,64,51,58,79,38,34,36,26,34,38,48,62,26,28,53,55,14,52,42,59,48,52,40,66,70,42,46,38,70,75,48,41,72,58,35,65,76,66,57,79,66,52,64,74,55,44,54,63,67,36,63,59,30,8,32,38,29,39,38,35,43,35,37,32,18,42,95,85,30,38,44,26,50,34,40,41,39,38,31,32,59,18,38,16,52,56,65,73,87,73,80,46,91,42,72,80,52,56,44,17,26,20,44,36,39,40,39,40,40,31,33,41,39,47,26,33,40,34,40,45,25,34,36,50,52,39,69,81,84,68,77,54,94,64,18,43,38,85,36,16,87,49,18,37,36,35,41,38,37,40,14,32,69,71,74,50,76,92,63,33,59,46,76,44,40,38,65,56,49,25,67,71,64,71,44,65,77,82,46,59,62,68,59,52,10,46,38,48,55,54,46,52,56,51,31,37,76,55,65,74,44,55,78,91,69,54,87,39,38,58,86,77,40,58,68,25,41,46,53,53,23,31,32,27,40,8,41,35,28,41,76,70,74,42,54,29,71,31,81,86

InterPro domains:
  IPR000683 Gfo/Idh/MocA-like oxidoreductase, N-terminal [PF01408] (5-128)
  IPR036291 NAD(P)-binding domain superfamily [SSF51735] (3-175)
  IPR051450 Gfo/Idh/MocA Oxidoreductases [PTHR43377] (2-250)

Secondary structure (DSSP, 8-state):
----EEEEEE--SHHIIIIIHHHHHHHTTTS-EEEEEEEEEGGGHHHHHHHHHHTT----EEEE----SSPPHHHHHHHHHHHHHTT--EEEE-S-GGGHHHHHHHHHHTT-EEEEESPS---TTTTT-HHHHHHHHHHHHHHHHHHHHHHTTS---EEEE-GGGG-HHHHHHHHHHHHHHHHH-PPP-EEEEEEEEEE---HHHHHH--TT-GGGT--GGGTTHHHHHHHHHHHHHTT--GGG--SEEEEEEEEE-HHHHHHHS-HHHHHHHHTHHHHHH--S-HHHHHHHTTTPPPSEEEEEEEEEETTEEEEEEEEEEEEE-S-----SSPPS-TTTSSS---EEEEEEEETTTEEEEEEEEB--S-TT---GGGGSTBSTT--EEEEEE-HHHH--S-SEEEE-HHHHHHHHT--TTS-HHHHHHHHHHHHHHHHHTTSS-GGG-SSBGGG-HHHHHHHHHHHHHHHHHHTTS---EE-/----EEEEEE--SHHIIIIIHHHHHHHTTTS-EEEEEEEEEGGGHHHHHHHHHHTT----EEEE----SSPPHHHHHHHHHHHHHTT--EEEE-S-GGGHHHHHHHHHHTT-EEEEESPS---TTTTT-HHHHHHHHHHHHHHHHHHHHHHTTS---EEEE-GGGG-HHHHHHHHHHHHHHHHH-PPP-EEEEEEEEEE---HHHHHH--TT-GGGT--GGGTTHHHHHHHHHHHHHTT--GGG--SEEEEEEEEE-HHHHHHHS-HHHHHHHHTHHHHHH--S-HHHHHHHTTTPPPSEEEEEEEEEETTEEEEEEEEEEEEE-S-----SSPPS-TTTSSS---EEEEEEEETTTEEEEEEEEB--S-TT---GGGGSTBSTT--EEEEEE-HHHH--S-SEEEE-HHHHHHHHT--TTS-HHHHHHHHHHHHHHHHHTTSS-GGG-SSBGGG-HHHHHHHHHHHHHHHHHHTTS---EE-

Organism: NCBI:txid1503925

Radius of gyration: 29.84 Å; Cα contacts (8 Å, |Δi|>4): 2085; chains: 2; bounding box: 73×99×66 Å